Protein 6RYZ (pdb70)

CATH classification: 3.40.50.10790 (+1 more: 2.40.30.90)

GO terms:
  GO:0016765 transferase activity, transferring alkyl or aryl (other than methyl) groups (F, IDA)

InterPro domains:
  IPR002747 S-adenosyl-l-methionine hydroxide adenosyltransferase [PIRSF006779] (2-269)
  IPR002747 S-adenosyl-l-methionine hydroxide adenosyltransferase [PTHR35092] (5-270)
  IPR023227 S-adenosyl-l-methionine hydroxide adenosyltransferase, C-terminal domain superfamily [G3DSA:2.40.30.90] (164-283)
  IPR023227 S-adenosyl-l-methionine hydroxide adenosyltransferase, C-terminal domain superfamily [SSF101852] (173-269)
  IPR023228 S-adenosyl-l-methionine hydroxide adenosyltransferase, N-terminal domain superfamily [G3DSA:3.40.50.10790] (1-163)
  IPR023228 S-adenosyl-l-methionine hydroxide adenosyltransferase, N-terminal domain superfamily [SSF102522] (4-164)
  IPR046469 S-adenosyl-l-methionine hydroxide adenosyltransferase, N-terminal domain [PF01887] (6-152)
  IPR046470 S-adenosyl-l-methionine hydroxide adenosyltransferase, C-terminal domain [PF20257] (177-267)

Organism: Salinispora tropica (strain ATCC BAA-916 / DSM 44818 / JCM 13857 / NBRC 105044 / CNB-440) (NCBI:txid369723)

Sequence (797 aa):
QHNNLIAFLSDVGSADEAHALCKGVMYGVAPAATIVDITHDVAPFDVREGALFLADVPHSFPAHTVICAYVYPETGTATHTIAVRNEKGQLLVGPNNGLLSFALDASPAVECHEVLSPDVMNQPVTPTWYGKDIVAACAAHLAAGTDLAAVGPRIDPKQIVRLPYASASEVEGGIRGEVVRIDRAFGNVWTNIPTHLIGSMLQDGERLEVKIEATVLELPFCKTFGEVDEGQPLLYLNSRGRLALGLNQSNFIEKWPVVPGDSITVSPMQHNLIAFLSDVGSADEAHALCKGVMYGVAPAATIVDITHDVAPFDVREGALFLADVPHSFPAHTVICAYVYPETGTATHTIAVRNEKGQLLVGPNNGLLSFALDASPAVECHEVLSPDVMNQPVTPTWYGKDIVAACAAHLAAGTDLAAVGPRIDPKQIVRLPYASASEVEGGIRGEVVRIDRAFGNVWTNIPTHLIGSMRLEVKIEADTVLELPFCKTFGEVDEGQPLLYLNSRGRLALGLNQSNFIEKWPVVPGDSITVSPQHNLIAFLSDVGSADEAHALCKGVMYGVAPAATIVDITHDVAPFDVREGALFLADVPHSFPAHTVICAYVYPETGTATHTIAVRRNEKGQLLVGPNNGLLSFALDASPAVECCHEVLSPDVMNQPVTPTWYGKDIVAACAAHLAAGTDLAAVGPRIDPKQIVRLPYASASEVEGGIRGEVVRIDRAFGNVWTNIPTHLIGSMRLEVKIEALSDTVLELPFCKTFGEVDEGQPLLYLNSRGRLALGLNQSNFIEKWPVVPGDSITVSPR

Secondary structure (DSSP, 8-state):
---EEEEEESS-SSSSHHHHHHHHHHHH-TT-EEEEEES-SPTT-HHHHHHHHTTHHHHS-TTEEEEEE--TTTTSS--EEEEEETTS-EEEEESSSTTHHHHHHS-EEEEEE---GGGS-SSPPTT-HIIIIIIHHHHHHHTT--GGGGS-EE-GGGS-----PPPEEETTEEEEEEEEEETTTTEEEEEEEHHHHHTT--TT-EEEEEEE--EEEEEEESSGGGS-TT-EEEEE-TTSEEEEEETTB-HHHHS---TT-EEEEE-/----EEEEEESS-SSSSHHHHHHHHHHHH-TT-EEEEEES-SPTT-HHHHHHHHTTHHHHS-TTEEEEEE--TTTTSS--EEEEEETTS-EEEEESSSTTHHHHHHS-EEEEEE---GGGS-SSPPTT-HIIIIIIHHHHHHHTT--GGGGS-EE-GGGS-----PPPEE-SSSEEEEEEEEETTTTEEEEEEEHHHHTT--EEEEEE--EEEEE-B-SSGGGS-TT-EEEEE-TTSEEEEEETTB-HHHHS---TT-EEEEE-/---EEEEEESS-SSSSHHHHHHHHHHHH-TT-EEEEEES-SPTT-HHHHHHHHTTHHHHS-TTEEEEEE--TTTTSS--EEEEEETTS-EEEEESSSTTHHHHHHS-EEEEEE---GGGS-SSPPTT-HIIIIIIHHHHHHHTT--GGGGS-B--GGGS-----PPPEEETTEEEEEEEEEETTTTEEEEEEEGGGSS---EEEEEESSSEEEEEE-B-SSGGGS-TT-EEEEE-TTSEEEEEETTB-HHHHS---TT-EEEEEE-

Foldseek 3Di:
DAQEEEEEAQPAPPDCPVVVLVVLLCVLAVSHHYHYLGNNDHQLCLLSLLVSLLCVVVVDALSYEYQYERPPPFLHPFFWKWFQWQRNYIYIYTLAANNQNVCVNTNGDWMFTQDAQVQFQPPDDRRCCSRGPRSSNSSNVSNPDDNPNRHDTDDSVSRDHDDDDAWDDDDFWIKWWFAAAPPVAQKTFISYFQVRVVVAADPQQWKWKDWVCDIDTAHEDQDLVPDDAQQKHWYQDPVGTIMIHGRRHHPCVVVPGHTPIMIIIGD/DAQQEEEEEAQPAPPDCPSVVLVVLLCVLAVRHHYHYLGNNDHQLCLLSLLVSLLCVVVVDALSYEYQYERPPPFLHPFFWKWFQWQRNYIYIYTLPANNQNNCVNTNTDWMFTQDAQVQFQPPDDRVCCSRGPRSSNSSNVNRPDDSPNRHDTDDSVSRDHDDDDAWDQDDFFIKWWFAAAPPVAQKTFINAAQVRCVVHCKWKAWALGDIDSAEEDCDLVVDDAQQKHWYQDPVRTIMIHGRRHHVCVVVPGGTPIMMTIGD/DAQEEEEEAQPAPPDCPVVVLVVLLCVLAVSHHYHYLGNNQHALCLLSLLVSLLCVVVVDALSYEYQYENPPVFLHPFFWKWFQWQRNYIYIYGLAANNQNVCVNTNTPWMFTQDAQVQFQPPDDRVCCSRGPRSSNSSNVSNPDDSPNRHDTDDSVSRDHDDDDAWADDDFWIKWWFAAAPPVAQKTWTNAAQVRCPVHCKWKWWADVHIDIDSAAEDQDLVPDDAQQKHWYQDPVRTIMIHGRRHHVCVVPPGGTPIMMIIGHD

Nearest PDB structures (foldseek):
  6ryz-assembly1_A  TM=1.004E+00  e=9.642E-63  Salinispora tropica CNB-440
  6rz2-assembly1_A  TM=9.887E-01  e=4.979E-58  Salinispora tropica CNB-440
  6rz2-assembly1_C  TM=9.839E-01  e=8.108E-58  Salinispora tropica CNB-440
  2q6i-assembly1_A  TM=9.874E-01  e=2.619E-56  Salinispora tropica CNB-440
  2q6o-assembly1_A  TM=9.972E-01  e=1.202E-55  Salinispora tropica CNB-440

B-factor: mean 20.82, std 11.3, range [7.87, 87.69]

Structure (mmCIF, N/CA/C/O backbone):
data_6RYZ
#
_entry.id   6RYZ
#
_cell.length_a   50.928
_cell.length_b   110.996
_cell.length_c   163.997
_cell.angle_alpha   90.00
_cell.angle_beta   90.00
_cell.angle_gamma   90.00
#
_symmetry.space_group_name_H-M   'P 21 21 21'
#
loop_
_entity.id
_entity.type
_entity.pdbx_description
1 polymer 'Adenosyl-chloride synthase'
2 non-polymer S-ADENOSYLMETHIONINE
3 non-polymer 'CHLORIDE ION'
4 non-polymer 1,2-ETHANEDIOL
5 water water
#
loop_
_atom_site.group_PDB
_atom_site.id
_atom_site.type_symbol
_atom_site.label_atom_id
_atom_site.label_alt_id
_atom_site.label_comp_id
_atom_site.label_asym_id
_atom_site.label_entity_id
_atom_site.label_seq_id
_atom_site.pdbx_PDB_ins_code
_atom_site.Cartn_x
_atom_site.Cartn_y
_atom_site.Cartn_z
_atom_site.occupancy
_atom_site.B_iso_or_equiv
_atom_site.auth_seq_id
_atom_site.auth_comp_id
_atom_site.auth_asym_id
_atom_site.auth_atom_id
_atom_site.pdbx_PDB_model_num
ATOM 1 N N . GLN A 1 2 ? -21.439 -19.759 -29.494 1.00 33.52 2 GLN A N 1
ATOM 2 C CA . GLN A 1 2 ? -20.875 -18.393 -29.511 1.00 31.45 2 GLN A CA 1
ATOM 3 C C . GLN A 1 2 ? -19.371 -18.422 -29.173 1.00 25.77 2 GLN A C 1
ATOM 4 O O . GLN A 1 2 ? -18.773 -19.420 -28.625 1.00 21.99 2 GLN A O 1
ATOM 10 N N . HIS A 1 3 ? -18.729 -17.394 -29.680 1.00 21.14 3 HIS A N 1
ATOM 11 C CA . HIS A 1 3 ? -17.248 -17.302 -29.754 1.00 19.36 3 HIS A CA 1
ATOM 12 C C . HIS A 1 3 ? -16.823 -15.861 -29.483 1.00 17.33 3 HIS A C 1
ATOM 13 O O . HIS A 1 3 ? -16.321 -15.213 -30.400 1.00 21.04 3 HIS A O 1
ATOM 20 N N . ASN A 1 4 ? -16.916 -15.444 -28.241 1.00 15.46 4 ASN A N 1
ATOM 21 C CA A ASN A 1 4 ? -16.692 -14.037 -27.849 0.50 16.49 4 ASN A CA 1
ATOM 22 C CA B ASN A 1 4 ? -16.670 -14.004 -27.953 0.50 17.84 4 ASN A CA 1
ATOM 23 C C . ASN A 1 4 ? -15.221 -13.765 -27.528 1.00 16.07 4 ASN A C 1
ATOM 24 O O . ASN A 1 4 ? -14.942 -12.641 -27.195 1.00 18.38 4 ASN A O 1
ATOM 33 N N . LEU A 1 5 ? -14.348 -14.755 -27.586 1.00 13.82 5 LEU A N 1
ATOM 34 C CA . LEU A 1 5 ? -12.917 -14.584 -27.225 1.00 13.47 5 LEU A CA 1
ATOM 35 C C . LEU A 1 5 ? -12.104 -14.810 -28.496 1.00 13.37 5 LEU A C 1
ATOM 36 O O . LEU A 1 5 ? -12.229 -15.885 -29.135 1.00 13.59 5 LEU A O 1
ATOM 41 N N . ILE A 1 6 ? -11.308 -13.821 -28.902 1.00 11.78 6 ILE A N 1
ATOM 42 C CA . ILE A 1 6 ? -10.397 -13.943 -30.062 1.00 12.06 6 ILE A CA 1
ATOM 43 C C . ILE A 1 6 ? -8.959 -14.000 -29.530 1.00 12.52 6 ILE A C 1
ATOM 44 O O . ILE A 1 6 ? -8.550 -13.085 -28.788 1.00 13.03 6 ILE A O 1
ATOM 49 N N . ALA A 1 7 ? -8.271 -15.073 -29.853 1.00 11.19 7 ALA A N 1
ATOM 50 C CA . ALA A 1 7 ? -6.867 -15.293 -29.483 1.00 10.71 7 ALA A CA 1
ATOM 51 C C . ALA A 1 7 ? -6.042 -15.045 -30.737 1.00 10.81 7 ALA A C 1
ATOM 52 O O . ALA A 1 7 ? -6.298 -15.732 -31.735 1.00 10.54 7 ALA A O 1
ATOM 54 N N . PHE A 1 8 ? -5.084 -14.141 -30.707 1.00 10.05 8 PHE A N 1
ATOM 55 C CA . PHE A 1 8 ? -4.502 -13.549 -31.921 1.00 10.93 8 PHE A CA 1
ATOM 56 C C . PHE A 1 8 ? -2.987 -13.747 -31.985 1.00 10.81 8 PHE A C 1
ATOM 57 O O . PHE A 1 8 ? -2.247 -13.305 -31.065 1.00 9.88 8 PHE A O 1
ATOM 65 N N . LEU A 1 9 ? -2.496 -14.330 -33.069 1.00 10.93 9 LEU A N 1
ATOM 66 C CA . LEU A 1 9 ? -1.045 -14.555 -33.312 1.00 10.44 9 LEU A CA 1
ATOM 67 C C . LEU A 1 9 ? -0.614 -14.027 -34.669 1.00 10.47 9 LEU A C 1
ATOM 68 O O . LEU A 1 9 ? -1.353 -14.200 -35.648 1.00 10.71 9 LEU A O 1
ATOM 73 N N . SER A 1 10 ? 0.581 -13.476 -34.752 1.00 10.42 10 SER A N 1
ATOM 74 C CA . SER A 1 10 ? 1.194 -13.122 -36.050 1.00 10.26 10 SER A CA 1
ATOM 75 C C . SER A 1 10 ? 2.710 -13.009 -35.934 1.00 10.39 10 SER A C 1
ATOM 76 O O . SER A 1 10 ? 3.260 -13.222 -34.845 1.00 10.45 10 SER A O 1
ATOM 79 N N . ASP A 1 11 ? 3.332 -12.626 -37.045 1.00 11.07 11 ASP A N 1
ATOM 80 C CA . ASP A 1 11 ? 4.782 -12.357 -37.152 1.00 11.05 11 ASP A CA 1
ATOM 81 C C . ASP A 1 11 ? 5.026 -10.861 -37.367 1.00 12.00 11 ASP A C 1
ATOM 82 O O . ASP A 1 11 ? 6.144 -10.535 -37.808 1.00 12.82 11 ASP A O 1
ATOM 87 N N . VAL A 1 12 ? 4.070 -9.965 -37.056 1.00 12.69 12 VAL A N 1
ATOM 88 C CA . VAL A 1 12 ? 4.303 -8.536 -37.422 1.00 11.96 12 VAL A CA 1
ATOM 89 C C . VAL A 1 12 ? 4.987 -7.770 -36.299 1.00 13.58 12 VAL A C 1
ATOM 90 O O . VAL A 1 12 ? 5.301 -6.596 -36.476 1.00 12.45 12 VAL A O 1
ATOM 94 N N . GLY A 1 13 ? 5.243 -8.438 -35.195 1.00 11.70 13 GLY A N 1
ATOM 95 C CA . GLY A 1 13 ? 5.876 -7.862 -34.014 1.00 12.47 13 GLY A CA 1
ATOM 96 C C . GLY A 1 13 ? 4.894 -7.064 -33.182 1.00 12.83 13 GLY A C 1
ATOM 97 O O . GLY A 1 13 ? 3.786 -6.747 -33.637 1.00 12.95 13 GLY A O 1
ATOM 98 N N . SER A 1 14 ? 5.279 -6.814 -31.942 1.00 13.82 14 SER A N 1
ATOM 99 C CA . SER A 1 14 ? 4.488 -6.019 -30.979 1.00 14.75 14 SER A CA 1
ATOM 100 C C . SER A 1 14 ? 5.112 -4.639 -30.785 1.00 13.50 14 SER A C 1
ATOM 101 O O . SER A 1 14 ? 4.615 -3.891 -29.953 1.00 13.93 14 SER A O 1
ATOM 104 N N . ALA A 1 15 ? 6.157 -4.306 -31.531 1.00 13.67 15 ALA A N 1
ATOM 105 C CA . ALA A 1 15 ? 6.941 -3.073 -31.290 1.00 13.99 15 ALA A CA 1
ATOM 106 C C . ALA A 1 15 ? 6.327 -1.865 -31.975 1.00 14.47 15 ALA A C 1
ATOM 107 O O . ALA A 1 15 ? 6.548 -0.786 -31.483 1.00 19.14 15 ALA A O 1
ATOM 109 N N . ASP A 1 16 ? 5.588 -2.030 -33.059 1.00 12.59 16 ASP A N 1
ATOM 110 C CA . ASP A 1 16 ? 4.899 -0.896 -33.707 1.00 12.82 16 ASP A CA 1
ATOM 111 C C . ASP A 1 16 ? 3.373 -1.071 -33.647 1.00 12.34 16 ASP A C 1
ATOM 112 O O . ASP A 1 16 ? 2.892 -1.941 -32.921 1.00 12.65 16 ASP A O 1
ATOM 117 N N . GLU A 1 17 ? 2.646 -0.274 -34.394 1.00 12.04 17 GLU A N 1
ATOM 118 C CA . GLU A 1 17 ? 1.173 -0.202 -34.307 1.00 11.80 17 GLU A CA 1
ATOM 119 C C . GLU A 1 17 ? 0.482 -1.308 -35.088 1.00 11.62 17 GLU A C 1
ATOM 120 O O . GLU A 1 17 ? -0.755 -1.443 -34.924 1.00 11.85 17 GLU A O 1
ATOM 126 N N . ALA A 1 18 ? 1.198 -2.038 -35.949 1.00 11.22 18 ALA A N 1
ATOM 127 C CA . ALA A 1 18 ? 0.520 -2.887 -36.954 1.00 11.26 18 ALA A CA 1
ATOM 128 C C . ALA A 1 18 ? -0.424 -3.884 -36.280 1.00 10.54 18 ALA A C 1
ATOM 129 O O . ALA A 1 18 ? -1.578 -4.007 -36.689 1.00 10.77 18 ALA A O 1
ATOM 131 N N . HIS A 1 19 ? 0.058 -4.624 -35.300 1.00 10.61 19 HIS A N 1
ATOM 132 C CA . HIS A 1 19 ? -0.772 -5.654 -34.631 1.00 12.12 19 HIS A CA 1
ATOM 133 C C . HIS A 1 19 ? -2.008 -5.016 -34.014 1.00 11.90 19 HIS A C 1
ATOM 134 O O . HIS A 1 19 ? -3.076 -5.642 -33.990 1.00 13.27 19 HIS A O 1
ATOM 141 N N . ALA A 1 20 ? -1.892 -3.796 -33.506 1.00 11.48 20 ALA A N 1
ATOM 142 C CA . ALA A 1 20 ? -3.015 -3.059 -32.912 1.00 11.43 20 ALA A CA 1
ATOM 143 C C . ALA A 1 20 ? -4.006 -2.585 -33.959 1.00 10.75 20 ALA A C 1
ATOM 144 O O . ALA A 1 20 ? -5.219 -2.549 -33.629 1.00 12.57 20 ALA A O 1
ATOM 146 N N . LEU A 1 21 ? -3.575 -2.183 -35.157 1.00 10.87 21 LEU A N 1
ATOM 147 C CA . LEU A 1 21 ? -4.547 -1.783 -36.200 1.00 10.89 21 LEU A CA 1
ATOM 148 C C . LEU A 1 21 ? -5.478 -2.965 -36.471 1.00 11.38 21 LEU A C 1
ATOM 149 O O . LEU A 1 21 ? -6.694 -2.760 -36.651 1.00 12.13 21 LEU A O 1
ATOM 154 N N . CYS A 1 22 ? -4.938 -4.186 -36.483 1.00 11.01 22 CYS A N 1
ATOM 155 C CA . CYS A 1 22 ? -5.786 -5.395 -36.679 1.00 11.84 22 CYS A CA 1
ATOM 156 C C . CYS A 1 22 ? -6.822 -5.485 -35.572 1.00 11.62 22 CYS A C 1
ATOM 157 O O . CYS A 1 22 ? -7.976 -5.851 -35.831 1.00 11.67 22 CYS A O 1
ATOM 160 N N . LYS A 1 23 ? -6.432 -5.231 -34.337 1.00 11.61 23 LYS A N 1
ATOM 161 C CA . LYS A 1 23 ? -7.383 -5.252 -33.205 1.00 11.72 23 LYS A CA 1
ATOM 162 C C . LYS A 1 23 ? -8.450 -4.174 -33.373 1.00 11.98 23 LYS A C 1
ATOM 163 O O . LYS A 1 23 ? -9.606 -4.427 -33.029 1.00 11.98 23 LYS A O 1
ATOM 169 N N . GLY A 1 24 ? -8.074 -2.984 -33.831 1.00 12.11 24 GLY A N 1
ATOM 170 C CA . GLY A 1 24 ? -9.051 -1.924 -34.121 1.00 13.36 24 GLY A CA 1
ATOM 171 C C . GLY A 1 24 ? -10.090 -2.407 -35.118 1.00 11.67 24 GLY A C 1
ATOM 172 O O . GLY A 1 24 ? -11.302 -2.224 -34.881 1.00 13.13 24 GLY A O 1
ATOM 173 N N . VAL A 1 25 ? -9.647 -3.050 -36.195 1.00 12.07 25 VAL A N 1
ATOM 174 C CA . VAL A 1 25 ? -10.593 -3.580 -37.201 1.00 12.91 25 VAL A CA 1
ATOM 175 C C . VAL A 1 25 ? -11.500 -4.595 -36.497 1.00 12.88 25 VAL A C 1
ATOM 176 O O . VAL A 1 25 ? -12.713 -4.580 -36.706 1.00 14.07 25 VAL A O 1
ATOM 180 N N . MET A 1 26 ? -10.929 -5.471 -35.678 1.00 11.45 26 MET A N 1
ATOM 181 C CA . MET A 1 26 ? -11.712 -6.560 -35.036 1.00 12.43 26 MET A CA 1
ATOM 182 C C . MET A 1 26 ? -12.705 -5.959 -34.034 1.00 12.20 26 MET A C 1
ATOM 183 O O . MET A 1 26 ? -13.852 -6.408 -34.024 1.00 12.97 26 MET A O 1
ATOM 188 N N . TYR A 1 27 ? -12.308 -4.983 -33.217 1.00 11.80 27 TYR A N 1
ATOM 189 C CA . TYR A 1 27 ? -13.247 -4.340 -32.264 1.00 12.51 27 TYR A CA 1
ATOM 190 C C . TYR A 1 27 ? -14.369 -3.620 -33.020 1.00 13.02 27 TYR A C 1
ATOM 191 O O . TYR A 1 27 ? -15.505 -3.534 -32.511 1.00 14.66 27 TYR A O 1
ATOM 200 N N . GLY A 1 28 ? -14.083 -3.060 -34.193 1.00 13.48 28 GLY A N 1
ATOM 201 C CA . GLY A 1 28 ? -15.116 -2.383 -35.008 1.00 14.41 28 GLY A CA 1
ATOM 202 C C . GLY A 1 28 ? -16.188 -3.368 -35.420 1.00 17.11 28 GLY A C 1
ATOM 203 O O . GLY A 1 28 ? -17.395 -3.027 -35.378 1.00 16.86 28 GLY A O 1
ATOM 204 N N . VAL A 1 29 ? -15.774 -4.576 -35.831 1.00 13.96 29 VAL A N 1
ATOM 205 C CA . VAL A 1 29 ? -16.695 -5.608 -36.355 1.00 14.16 29 VAL A CA 1
ATOM 206 C C . VAL A 1 29 ? -17.397 -6.306 -35.197 1.00 14.80 29 VAL A C 1
ATOM 207 O O . VAL A 1 29 ? -18.584 -6.661 -35.351 1.00 15.64 29 VAL A O 1
ATOM 211 N N . ALA A 1 30 ? -16.661 -6.623 -34.116 1.00 15.87 30 ALA A N 1
ATOM 212 C CA . ALA A 1 30 ? -17.149 -7.403 -32.962 1.00 15.03 30 ALA A CA 1
ATOM 213 C C . ALA A 1 30 ? -16.910 -6.634 -31.677 1.00 15.76 30 ALA A C 1
ATOM 214 O O . ALA A 1 30 ? -16.013 -6.914 -30.898 1.00 16.08 30 ALA A O 1
ATOM 216 N N . PRO A 1 31 ? -17.666 -5.546 -31.458 1.00 15.49 31 PRO A N 1
ATOM 217 C CA . PRO A 1 31 ? -17.366 -4.634 -30.365 1.00 17.19 31 PRO A CA 1
ATOM 218 C C . PRO A 1 31 ? -17.473 -5.259 -28.978 1.00 18.99 31 PRO A C 1
ATOM 219 O O . PRO A 1 31 ? -16.812 -4.700 -28.095 1.00 21.87 31 PRO A O 1
ATOM 223 N N . ALA A 1 32 ? -18.205 -6.373 -28.836 1.00 17.45 32 ALA A N 1
ATOM 224 C CA . ALA A 1 32 ? -18.368 -7.076 -27.545 1.00 19.88 32 ALA A CA 1
ATOM 225 C C . ALA A 1 32 ? -17.301 -8.153 -27.334 1.00 20.61 32 ALA A C 1
ATOM 226 O O . ALA A 1 32 ? -17.253 -8.673 -26.222 1.00 21.75 32 ALA A O 1
ATOM 228 N N . ALA A 1 33 ? -16.438 -8.407 -28.321 1.00 17.48 33 ALA A N 1
ATOM 229 C CA . ALA A 1 33 ? -15.446 -9.493 -28.199 1.00 17.26 33 ALA A CA 1
ATOM 230 C C . ALA A 1 33 ? -14.338 -9.090 -27.236 1.00 16.11 33 ALA A C 1
ATOM 231 O O . ALA A 1 33 ? -14.025 -7.901 -27.077 1.00 17.19 33 ALA A O 1
ATOM 233 N N . THR A 1 34 ? -13.772 -10.090 -26.570 1.00 14.90 34 THR A N 1
ATOM 234 C CA . THR A 1 34 ? -12.493 -9.977 -25.836 1.00 14.56 34 THR A CA 1
ATOM 235 C C . THR A 1 34 ? -11.405 -10.382 -26.818 1.00 14.66 34 THR A C 1
ATOM 236 O O . THR A 1 34 ? -11.545 -11.473 -27.425 1.00 14.38 34 THR A O 1
ATOM 240 N N . ILE A 1 35 ? -10.355 -9.585 -26.917 1.00 13.10 35 ILE A N 1
ATOM 241 C CA . ILE A 1 35 ? -9.214 -9.913 -27.792 1.00 12.82 35 ILE A CA 1
ATOM 242 C C . ILE A 1 35 ? -8.019 -10.099 -26.895 1.00 13.32 35 ILE A C 1
ATOM 243 O O . ILE A 1 35 ? -7.694 -9.178 -26.116 1.00 13.43 35 ILE A O 1
ATOM 248 N N . VAL A 1 36 ? -7.348 -11.222 -27.043 1.00 12.69 36 VAL A N 1
ATOM 249 C CA . VAL A 1 36 ? -6.120 -11.495 -26.286 1.00 11.97 36 VAL A CA 1
ATOM 250 C C . VAL A 1 36 ? -5.041 -11.950 -27.253 1.00 12.72 36 VAL A C 1
ATOM 251 O O . VAL A 1 36 ? -5.299 -12.790 -28.128 1.00 13.22 36 VAL A O 1
ATOM 255 N N . ASP A 1 37 ? -3.864 -11.372 -27.137 1.00 12.39 37 ASP A N 1
ATOM 256 C CA . ASP A 1 37 ? -2.732 -11.830 -27.971 1.00 12.65 37 ASP A CA 1
ATOM 257 C C . ASP A 1 37 ? -2.252 -13.191 -27.497 1.00 13.66 37 ASP A C 1
ATOM 258 O O . ASP A 1 37 ? -2.218 -13.482 -26.288 1.00 14.99 37 ASP A O 1
ATOM 263 N N . ILE A 1 38 ? -1.852 -14.000 -28.445 1.00 11.15 38 ILE A N 1
ATOM 264 C CA . ILE A 1 38 ? -0.993 -15.180 -28.196 1.00 11.42 38 ILE A CA 1
ATOM 265 C C . ILE A 1 38 ? 0.437 -14.682 -28.233 1.00 12.70 38 ILE A C 1
ATOM 266 O O . ILE A 1 38 ? 1.046 -14.570 -27.174 1.00 15.82 38 ILE A O 1
ATOM 271 N N . THR A 1 39 ? 0.904 -14.245 -29.388 1.00 10.95 39 THR A N 1
ATOM 272 C CA . THR A 1 39 ? 2.130 -13.425 -29.507 1.00 10.98 39 THR A CA 1
ATOM 273 C C . THR A 1 39 ? 2.144 -12.869 -30.916 1.00 11.73 39 THR A C 1
ATOM 274 O O . THR A 1 39 ? 1.608 -13.522 -31.828 1.00 11.83 39 THR A O 1
ATOM 278 N N . HIS A 1 40 ? 2.808 -11.743 -31.084 1.00 11.32 40 HIS A N 1
ATOM 279 C CA . HIS A 1 40 ? 3.097 -11.165 -32.421 1.00 11.66 40 HIS A CA 1
ATOM 280 C C . HIS A 1 40 ? 4.573 -11.278 -32.739 1.00 13.19 40 HIS A C 1
ATOM 281 O O . HIS A 1 40 ? 4.980 -10.708 -33.741 1.00 13.00 40 HIS A O 1
ATOM 288 N N . ASP A 1 41 ? 5.331 -12.039 -31.955 1.00 12.38 41 ASP A N 1
ATOM 289 C CA . ASP A 1 41 ? 6.799 -12.090 -32.112 1.00 14.14 41 ASP A CA 1
ATOM 290 C C . ASP A 1 41 ? 7.235 -13.402 -32.730 1.00 13.51 41 ASP A C 1
ATOM 291 O O . ASP A 1 41 ? 8.394 -13.817 -32.557 1.00 13.22 41 ASP A O 1
ATOM 296 N N . VAL A 1 42 ? 6.365 -14.053 -33.489 1.00 12.70 42 VAL A N 1
ATOM 297 C CA . VAL A 1 42 ? 6.842 -15.133 -34.382 1.00 11.90 42 VAL A CA 1
ATOM 298 C C . VAL A 1 42 ? 7.897 -14.541 -35.315 1.00 11.58 42 VAL A C 1
ATOM 299 O O . VAL A 1 42 ? 7.747 -13.410 -35.811 1.00 11.21 42 VAL A O 1
ATOM 303 N N . ALA A 1 43 ? 8.962 -15.292 -35.560 1.00 11.66 43 ALA A N 1
ATOM 304 C CA . ALA A 1 43 ? 10.049 -14.842 -36.440 1.00 12.79 43 ALA A CA 1
ATOM 305 C C . ALA A 1 43 ? 9.453 -14.570 -37.823 1.00 11.95 43 ALA A C 1
ATOM 306 O O . ALA A 1 43 ? 8.531 -15.253 -38.290 1.00 13.50 43 ALA A O 1
ATOM 308 N N . PRO A 1 44 ? 9.915 -13.533 -38.516 1.00 12.76 44 PRO A N 1
ATOM 309 C CA . PRO A 1 44 ? 9.312 -13.142 -39.792 1.00 13.44 44 PRO A CA 1
ATOM 310 C C . PRO A 1 44 ? 9.269 -14.312 -40.786 1.00 12.40 44 PRO A C 1
ATOM 311 O O . PRO A 1 44 ? 10.277 -15.009 -40.996 1.00 13.62 44 PRO A O 1
ATOM 315 N N . PHE A 1 45 ? 8.086 -14.524 -41.348 1.00 12.56 45 PHE A N 1
ATOM 316 C CA . PHE A 1 45 ? 7.813 -15.492 -42.434 1.00 12.86 45 PHE A CA 1
ATOM 317 C C . PHE A 1 45 ? 7.865 -16.939 -41.896 1.00 13.70 45 PHE A C 1
ATOM 318 O O . PHE A 1 45 ? 7.731 -17.863 -42.695 1.00 14.30 45 PHE A O 1
ATOM 326 N N . ASP A 1 46 ? 8.095 -17.139 -40.601 1.00 12.32 46 ASP A N 1
ATOM 327 C CA . ASP A 1 46 ? 8.416 -18.472 -40.034 1.00 13.53 46 ASP A CA 1
ATOM 328 C C . ASP A 1 46 ? 7.117 -19.196 -39.686 1.00 13.10 46 ASP A C 1
ATOM 329 O O . ASP A 1 46 ? 6.677 -19.217 -38.545 1.00 11.68 46 ASP A O 1
ATOM 334 N N . VAL A 1 47 ? 6.494 -19.770 -40.698 1.00 12.05 47 VAL A N 1
ATOM 335 C CA . VAL A 1 47 ? 5.207 -20.483 -40.563 1.00 11.76 47 VAL A CA 1
ATOM 336 C C . VAL A 1 47 ? 5.357 -21.634 -39.572 1.00 11.16 47 VAL A C 1
ATOM 337 O O . VAL A 1 47 ? 4.438 -21.870 -38.799 1.00 11.94 47 VAL A O 1
ATOM 341 N N . ARG A 1 48 ? 6.467 -22.359 -39.641 1.00 11.59 48 ARG A N 1
ATOM 342 C CA . ARG A 1 48 ? 6.643 -23.505 -38.721 1.00 12.07 48 ARG A CA 1
ATOM 343 C C . ARG A 1 48 ? 6.704 -23.020 -37.265 1.00 11.19 48 ARG A C 1
ATOM 344 O O . ARG A 1 48 ? 6.167 -23.653 -36.451 1.00 11.23 48 ARG A O 1
ATOM 352 N N . GLU A 1 49 ? 7.429 -21.948 -36.993 1.00 11.39 49 GLU A N 1
ATOM 353 C CA . GLU A 1 49 ? 7.470 -21.435 -35.605 1.00 11.43 49 GLU A CA 1
ATOM 354 C C . GLU A 1 49 ? 6.057 -21.050 -35.183 1.00 10.47 49 GLU A C 1
ATOM 355 O O . GLU A 1 49 ? 5.614 -21.414 -34.078 1.00 12.04 49 GLU A O 1
ATOM 361 N N . GLY A 1 50 ? 5.343 -20.308 -36.017 1.00 10.84 50 GLY A N 1
ATOM 362 C CA . GLY A 1 50 ? 3.954 -19.969 -35.715 1.00 11.01 50 GLY A CA 1
ATOM 363 C C . GLY A 1 50 ? 3.109 -21.209 -35.436 1.00 10.43 50 GLY A C 1
ATOM 364 O O . GLY A 1 50 ? 2.328 -21.229 -34.500 1.00 10.77 50 GLY A O 1
ATOM 365 N N . ALA A 1 51 ? 3.277 -22.258 -36.263 1.00 11.18 51 ALA A N 1
ATOM 366 C CA . ALA A 1 51 ? 2.502 -23.497 -36.085 1.00 11.06 51 ALA A CA 1
ATOM 367 C C . ALA A 1 51 ? 2.838 -24.114 -34.714 1.00 10.31 51 ALA A C 1
ATOM 368 O O . ALA A 1 51 ? 1.951 -24.597 -34.053 1.00 11.03 51 ALA A O 1
ATOM 370 N N . LEU A 1 52 ? 4.132 -24.130 -34.351 1.00 11.72 52 LEU A N 1
ATOM 371 C CA . LEU A 1 52 ? 4.548 -24.701 -33.042 1.00 11.86 52 LEU A CA 1
ATOM 372 C C . LEU A 1 52 ? 3.956 -23.878 -31.912 1.00 11.45 52 LEU A C 1
ATOM 373 O O . LEU A 1 52 ? 3.512 -24.465 -30.891 1.00 10.67 52 LEU A O 1
ATOM 378 N N . PHE A 1 53 ? 3.969 -22.544 -32.021 1.00 11.02 53 PHE A N 1
ATOM 379 C CA . PHE A 1 53 ? 3.373 -21.691 -30.959 1.00 11.69 53 PHE A CA 1
ATOM 380 C C . PHE A 1 53 ? 1.872 -21.959 -30.826 1.00 12.35 53 PHE A C 1
ATOM 381 O O . PHE A 1 53 ? 1.313 -21.815 -29.722 1.00 11.86 53 PHE A O 1
ATOM 389 N N . LEU A 1 54 ? 1.180 -22.283 -31.920 1.00 10.79 54 LEU A N 1
ATOM 390 C CA . LEU A 1 54 ? -0.274 -22.546 -31.863 1.00 10.93 54 LEU A CA 1
ATOM 391 C C . LEU A 1 54 ? -0.636 -23.942 -31.367 1.00 11.36 54 LEU A C 1
ATOM 392 O O . LEU A 1 54 ? -1.795 -24.138 -31.040 1.00 11.47 54 LEU A O 1
ATOM 397 N N . ALA A 1 55 ? 0.329 -24.870 -31.304 1.00 11.91 55 ALA A N 1
ATOM 398 C CA . ALA A 1 55 ? -0.002 -26.299 -31.107 1.00 12.58 55 ALA A CA 1
ATOM 399 C C . ALA A 1 55 ? -0.844 -26.494 -29.847 1.00 13.11 55 ALA A C 1
ATOM 400 O O . ALA A 1 55 ? -1.835 -27.247 -29.905 1.00 13.58 55 ALA A O 1
ATOM 402 N N . ASP A 1 56 ? -0.487 -25.822 -28.750 1.00 12.16 56 ASP A N 1
ATOM 403 C CA . ASP A 1 56 ? -1.132 -26.068 -27.431 1.00 13.47 56 ASP A CA 1
ATOM 404 C C . ASP A 1 56 ? -2.230 -25.042 -27.158 1.00 13.12 56 ASP A C 1
ATOM 405 O O . ASP A 1 56 ? -2.841 -25.068 -26.072 1.00 13.04 56 ASP A O 1
ATOM 410 N N . VAL A 1 57 ? -2.503 -24.149 -28.114 1.00 12.03 57 VAL A N 1
ATOM 411 C CA . VAL A 1 57 ? -3.564 -23.135 -27.915 1.00 12.47 57 VAL A CA 1
ATOM 412 C C . VAL A 1 57 ? -4.938 -23.782 -27.808 1.00 12.27 57 VAL A C 1
ATOM 413 O O . VAL A 1 57 ? -5.686 -23.441 -26.896 1.00 13.43 57 VAL A O 1
ATOM 417 N N . PRO A 1 58 ? -5.374 -24.718 -28.685 1.00 12.61 58 PRO A N 1
ATOM 418 C CA . PRO A 1 58 ? -6.704 -25.295 -28.543 1.00 12.33 58 PRO A CA 1
ATOM 419 C C . PRO A 1 58 ? -6.974 -25.868 -27.150 1.00 12.99 58 PRO A C 1
ATOM 420 O O . PRO A 1 58 ? -8.034 -25.614 -26.611 1.00 14.80 58 PRO A O 1
ATOM 424 N N . HIS A 1 59 ? -6.016 -26.601 -26.584 1.00 15.57 59 HIS A N 1
ATOM 425 C CA . HIS A 1 59 ? -6.211 -27.285 -25.277 1.00 17.06 59 HIS A CA 1
ATOM 426 C C . HIS A 1 59 ? -6.324 -26.237 -24.161 1.00 16.35 59 HIS A C 1
ATOM 427 O O . HIS A 1 59 ? -7.113 -26.431 -23.248 1.00 16.45 59 HIS A O 1
ATOM 434 N N . SER A 1 60 ? -5.538 -25.164 -24.192 1.00 15.35 60 SER A N 1
ATOM 435 C CA . SER A 1 60 ? -5.528 -24.187 -23.077 1.00 15.20 60 SER A CA 1
ATOM 436 C C . SER A 1 60 ? -6.735 -23.246 -23.125 1.00 13.94 60 SER A C 1
ATOM 437 O O . SER A 1 60 ? -7.094 -22.711 -22.063 1.00 13.71 60 SER A O 1
ATOM 440 N N . PHE A 1 61 ? -7.212 -22.905 -24.307 1.00 13.21 61 PHE A N 1
ATOM 441 C CA . PHE A 1 61 ? -8.273 -21.900 -24.511 1.00 13.04 61 PHE A CA 1
ATOM 442 C C . PHE A 1 61 ? -9.621 -22.596 -24.474 1.00 14.23 61 PHE A C 1
ATOM 443 O O . PHE A 1 61 ? -9.773 -23.770 -24.842 1.00 14.53 61 PHE A O 1
ATOM 451 N N . PRO A 1 62 ? -10.648 -21.878 -24.005 1.00 12.98 62 PRO A N 1
ATOM 452 C CA . PRO A 1 62 ? -11.988 -22.468 -23.923 1.00 13.73 62 PRO A CA 1
ATOM 453 C C . PRO A 1 62 ? -12.641 -22.642 -25.296 1.00 13.31 62 PRO A C 1
ATOM 454 O O . PRO A 1 62 ? -12.173 -22.141 -26.322 1.00 12.99 62 PRO A O 1
ATOM 458 N N . ALA A 1 63 ? -13.732 -23.398 -25.306 1.00 13.72 63 ALA A N 1
ATOM 459 C CA . ALA A 1 63 ? -14.443 -23.734 -26.559 1.00 13.72 63 ALA A CA 1
ATOM 460 C C . ALA A 1 63 ? -14.926 -22.491 -27.299 1.00 15.17 63 ALA A C 1
ATOM 461 O O . ALA A 1 63 ? -15.019 -22.540 -28.525 1.00 15.12 63 ALA A O 1
ATOM 463 N N . HIS A 1 64 ? -15.206 -21.396 -26.583 1.00 13.69 64 HIS A N 1
ATOM 464 C CA . HIS A 1 64 ? -15.786 -20.166 -27.177 1.00 14.92 64 HIS A CA 1
ATOM 465 C C . HIS A 1 64 ? -14.681 -19.260 -27.758 1.00 13.78 64 HIS A C 1
ATOM 466 O O . HIS A 1 64 ? -14.866 -18.037 -27.746 1.00 15.17 64 HIS A O 1
ATOM 473 N N . THR A 1 65 ? -13.587 -19.830 -28.245 1.00 13.31 65 THR A N 1
ATOM 474 C CA . THR A 1 65 ? -12.429 -19.066 -28.757 1.00 12.68 65 THR A CA 1
ATOM 475 C C . THR A 1 65 ? -12.450 -19.102 -30.276 1.00 13.18 65 THR A C 1
ATOM 476 O O . THR A 1 65 ? -12.648 -20.191 -30.870 1.00 12.78 65 THR A O 1
ATOM 480 N N . VAL A 1 66 ? -12.143 -17.966 -30.893 1.00 13.16 66 VAL A N 1
ATOM 481 C CA . VAL A 1 66 ? -11.697 -17.891 -32.300 1.00 11.97 66 VAL A CA 1
ATOM 482 C C . VAL A 1 66 ? -10.182 -17.719 -32.275 1.00 12.84 66 VAL A C 1
ATOM 483 O O . VAL A 1 66 ? -9.704 -16.705 -31.729 1.00 11.36 66 VAL A O 1
ATOM 487 N N . ILE A 1 67 ? -9.463 -18.690 -32.819 1.00 11.37 67 ILE A N 1
ATOM 488 C CA . ILE A 1 67 ? -7.996 -18.631 -32.926 1.00 11.45 67 ILE A CA 1
ATOM 489 C C . ILE A 1 67 ? -7.708 -17.934 -34.258 1.00 12.67 67 ILE A C 1
ATOM 490 O O . ILE A 1 67 ? -7.990 -18.525 -35.321 1.00 12.75 67 ILE A O 1
ATOM 495 N N . CYS A 1 68 ? -7.207 -16.702 -34.203 1.00 11.42 68 CYS A N 1
ATOM 496 C CA . CYS A 1 68 ? -6.951 -15.845 -35.363 1.00 12.49 68 CYS A CA 1
ATOM 497 C C . CYS A 1 68 ? -5.435 -15.756 -35.526 1.00 12.02 68 CYS A C 1
ATOM 498 O O . CYS A 1 68 ? -4.764 -15.205 -34.641 1.00 11.44 68 CYS A O 1
ATOM 501 N N . ALA A 1 69 ? -4.884 -16.314 -36.583 1.00 10.88 69 ALA A N 1
ATOM 502 C CA . ALA A 1 69 ? -3.422 -16.408 -36.712 1.00 10.62 69 ALA A CA 1
ATOM 503 C C . ALA A 1 69 ? -2.987 -16.154 -38.142 1.00 11.05 69 ALA A C 1
ATOM 504 O O . ALA A 1 69 ? -3.562 -16.729 -39.080 1.00 11.62 69 ALA A O 1
ATOM 506 N N . TYR A 1 70 ? -1.963 -15.341 -38.305 1.00 10.36 70 TYR A N 1
ATOM 507 C CA . TYR A 1 70 ? -1.359 -15.254 -39.647 1.00 9.93 70 TYR A CA 1
ATOM 508 C C . TYR A 1 70 ? 0.141 -15.021 -39.571 1.00 10.35 70 TYR A C 1
ATOM 509 O O . TYR A 1 70 ? 0.656 -14.193 -38.789 1.00 11.09 70 TYR A O 1
ATOM 518 N N . VAL A 1 71 ? 0.803 -15.775 -40.412 1.00 10.42 71 VAL A N 1
ATOM 519 C CA . VAL A 1 71 ? 2.233 -15.641 -40.798 1.00 11.06 71 VAL A CA 1
ATOM 520 C C . VAL A 1 71 ? 2.166 -15.850 -42.293 1.00 11.70 71 VAL A C 1
ATOM 521 O O . VAL A 1 71 ? 1.908 -16.995 -42.704 1.00 11.53 71 VAL A O 1
ATOM 525 N N . TYR A 1 72 ? 2.208 -14.783 -43.059 1.00 10.94 72 TYR A N 1
ATOM 526 C CA . TYR A 1 72 ? 1.546 -14.809 -44.387 1.00 11.43 72 TYR A CA 1
ATOM 527 C C . TYR A 1 72 ? 2.415 -14.168 -45.452 1.00 11.94 72 TYR A C 1
ATOM 528 O O . TYR A 1 72 ? 2.023 -13.204 -46.108 1.00 13.35 72 TYR A O 1
ATOM 537 N N . PRO A 1 73 ? 3.609 -14.739 -45.710 1.00 12.18 73 PRO A N 1
ATOM 538 C CA . PRO A 1 73 ? 4.444 -14.224 -46.793 1.00 12.12 73 PRO A CA 1
ATOM 539 C C . PRO A 1 73 ? 3.811 -14.448 -48.167 1.00 12.96 73 PRO A C 1
ATOM 540 O O . PRO A 1 73 ? 4.215 -13.767 -49.116 1.00 13.94 73 PRO A O 1
ATOM 544 N N . GLU A 1 74 ? 2.761 -15.253 -48.225 1.00 13.22 74 GLU A N 1
ATOM 545 C CA . GLU A 1 74 ? 1.984 -15.491 -49.471 1.00 13.61 74 GLU A CA 1
ATOM 546 C C . GLU A 1 74 ? 0.846 -14.490 -49.589 1.00 14.30 74 GLU A C 1
ATOM 547 O O . GLU A 1 74 ? -0.014 -14.674 -50.449 1.00 14.28 74 GLU A O 1
ATOM 553 N N . THR A 1 75 ? 0.765 -13.478 -48.735 1.00 12.73 75 THR A N 1
ATOM 554 C CA . THR A 1 75 ? -0.368 -12.522 -48.813 1.00 12.59 75 THR A CA 1
ATOM 555 C C . THR A 1 75 ? -0.466 -11.943 -50.240 1.00 13.59 75 THR A C 1
ATOM 556 O O . THR A 1 75 ? 0.545 -11.677 -50.858 1.00 13.23 75 THR A O 1
ATOM 560 N N . GLY A 1 76 ? -1.703 -11.833 -50.727 1.00 16.33 76 GLY A N 1
ATOM 561 C CA . GLY A 1 76 ? -1.983 -11.215 -52.026 1.00 16.27 76 GLY A CA 1
ATOM 562 C C . GLY A 1 76 ? -1.741 -12.172 -53.182 1.00 18.02 76 GLY A C 1
ATOM 563 O O . GLY A 1 76 ? -1.623 -11.690 -54.319 1.00 19.61 76 GLY A O 1
ATOM 564 N N . THR A 1 77 ? -1.654 -13.463 -52.909 1.00 16.95 77 THR A N 1
ATOM 565 C CA . THR A 1 77 ? -1.435 -14.505 -53.940 1.00 19.08 77 THR A CA 1
ATOM 566 C C . THR A 1 77 ? -2.621 -15.449 -53.941 1.00 19.73 77 THR A C 1
ATOM 567 O O . THR A 1 77 ? -3.627 -15.180 -53.240 1.00 24.42 77 THR A O 1
ATOM 571 N N . ALA A 1 78 ? -2.502 -16.558 -54.660 1.00 18.38 78 ALA A N 1
ATOM 572 C CA . ALA A 1 78 ? -3.549 -17.606 -54.710 1.00 20.47 78 ALA A CA 1
ATOM 573 C C . ALA A 1 78 ? -3.601 -18.429 -53.403 1.00 19.84 78 ALA A C 1
ATOM 574 O O . ALA A 1 78 ? -4.515 -19.243 -53.264 1.00 20.16 78 ALA A O 1
ATOM 576 N N . THR A 1 79 ? -2.725 -18.201 -52.412 1.00 17.36 79 THR A N 1
ATOM 577 C CA 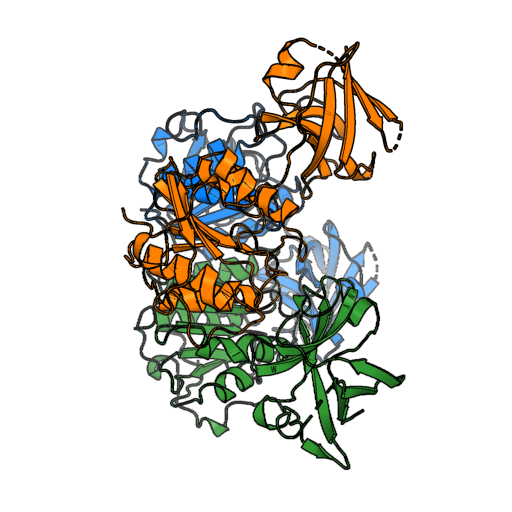. THR A 1 79 ? -2.798 -18.948 -51.144 1.00 15.07 79 THR A CA 1
ATOM 578 C C . THR A 1 79 ? -3.949 -18.364 -50.336 1.00 14.66 79 THR A C 1
ATOM 579 O O . THR A 1 79 ? -3.833 -17.207 -49.851 1.00 15.66 79 THR A O 1
ATOM 583 N N . HIS A 1 80 ? -5.023 -19.099 -50.177 1.00 15.05 80 HIS A N 1
ATOM 584 C CA . HIS A 1 80 ? -6.232 -18.554 -49.548 1.00 15.01 80 HIS A CA 1
ATOM 585 C C . HIS A 1 80 ? -6.123 -18.614 -48.027 1.00 14.88 80 HIS A C 1
ATOM 586 O O . HIS A 1 80 ? -5.309 -19.374 -47.482 1.00 14.74 80 HIS A O 1
ATOM 593 N N . THR A 1 81 ? -6.974 -17.830 -47.385 1.00 13.08 81 THR A N 1
ATOM 594 C CA . THR A 1 81 ? -7.296 -17.944 -45.956 1.00 12.56 81 THR A CA 1
ATOM 595 C C . THR A 1 81 ? -8.361 -19.013 -45.783 1.00 13.75 81 THR A C 1
ATOM 596 O O . THR A 1 81 ? -9.272 -19.067 -46.610 1.00 13.34 81 THR A O 1
ATOM 600 N N . ILE A 1 82 ? -8.284 -19.768 -44.697 1.00 12.55 82 ILE A N 1
ATOM 601 C CA . ILE A 1 82 ? -9.297 -20.794 -44.339 1.00 13.55 82 ILE A CA 1
ATOM 602 C C . ILE A 1 82 ? -9.875 -20.479 -42.969 1.00 14.14 82 ILE A C 1
ATOM 603 O O . ILE A 1 82 ? -9.220 -19.813 -42.124 1.00 13.17 82 ILE A O 1
ATOM 608 N N . ALA A 1 83 ? -11.067 -20.968 -42.742 1.00 13.84 83 ALA A N 1
ATOM 609 C CA . ALA A 1 83 ? -11.745 -20.923 -41.448 1.00 14.04 83 ALA A CA 1
ATOM 610 C C . ALA A 1 83 ? -12.221 -22.331 -41.142 1.00 15.81 83 ALA A C 1
ATOM 611 O O . ALA A 1 83 ? -12.785 -22.996 -42.052 1.00 14.97 83 ALA A O 1
ATOM 613 N N . VAL A 1 84 ? -11.947 -22.766 -39.925 1.00 14.74 84 VAL A N 1
ATOM 614 C CA . VAL A 1 84 ? -12.138 -24.169 -39.505 1.00 15.34 84 VAL A CA 1
ATOM 615 C C . VAL A 1 84 ? -12.880 -24.188 -38.190 1.00 15.31 84 VAL A C 1
ATOM 616 O O . VAL A 1 84 ? -12.578 -23.357 -37.305 1.00 13.78 84 VAL A O 1
ATOM 620 N N . ARG A 1 85 ? -13.792 -25.137 -38.036 1.00 15.20 85 ARG A N 1
ATOM 621 C CA . ARG A 1 85 ? -14.324 -25.513 -36.721 1.00 15.27 85 ARG A CA 1
ATOM 622 C C . ARG A 1 85 ? -13.627 -26.791 -36.294 1.00 15.20 85 ARG A C 1
ATOM 623 O O . ARG A 1 85 ? -13.609 -27.769 -37.085 1.00 14.73 85 ARG A O 1
ATOM 631 N N . ASN A 1 86 ? -13.061 -26.829 -35.081 1.00 13.82 86 ASN A N 1
ATOM 632 C CA . ASN A 1 86 ? -12.366 -28.035 -34.599 1.00 13.41 86 ASN A CA 1
ATOM 633 C C . ASN A 1 86 ? -13.301 -28.896 -33.735 1.00 14.68 86 ASN A C 1
ATOM 634 O O . ASN A 1 86 ? -14.445 -28.490 -33.475 1.00 14.85 86 ASN A O 1
ATOM 639 N N . GLU A 1 87 ? -12.783 -30.032 -33.278 1.00 16.52 87 GLU A N 1
ATOM 640 C CA . GLU A 1 87 ? -13.556 -31.011 -32.486 1.00 18.15 87 GLU A CA 1
ATOM 641 C C . GLU A 1 87 ? -13.913 -30.418 -31.122 1.00 18.35 87 GLU A C 1
ATOM 642 O O . GLU A 1 87 ? -14.926 -30.839 -30.543 1.00 18.29 87 GLU A O 1
ATOM 648 N N . LYS A 1 88 ? -13.130 -29.470 -30.612 1.00 15.49 88 LYS A N 1
ATOM 649 C CA . LYS A 1 88 ? -13.455 -28.813 -29.318 1.00 16.14 88 LYS A CA 1
ATOM 650 C C . LYS A 1 88 ? -14.583 -27.792 -29.519 1.00 14.37 88 LYS A C 1
ATOM 651 O O . LYS A 1 88 ? -15.140 -27.319 -28.528 1.00 17.71 88 LYS A O 1
ATOM 657 N N . GLY A 1 89 ? -14.921 -27.440 -30.751 1.00 14.44 89 GLY A N 1
ATOM 658 C CA . GLY A 1 89 ? -15.936 -26.426 -31.029 1.00 13.79 89 GLY A CA 1
ATOM 659 C C . GLY A 1 89 ? -15.362 -25.003 -31.188 1.00 14.34 89 GLY A C 1
ATOM 660 O O . GLY A 1 89 ? -16.136 -24.058 -31.384 1.00 14.82 89 GLY A O 1
ATOM 661 N N . GLN A 1 90 ? -14.039 -24.878 -31.174 1.00 14.07 90 GLN A N 1
ATOM 662 C CA . GLN A 1 90 ? -13.389 -23.571 -31.441 1.00 12.38 90 GLN A CA 1
ATOM 663 C C . GLN A 1 90 ? -13.422 -23.290 -32.928 1.00 13.17 90 GLN A C 1
ATOM 664 O O . GLN A 1 90 ? -13.550 -24.245 -33.734 1.00 14.07 90 GLN A O 1
ATOM 670 N N . LEU A 1 91 ? -13.246 -22.020 -33.300 1.00 12.90 91 LEU A N 1
ATOM 671 C CA . LEU A 1 91 ? -13.030 -21.625 -34.699 1.00 14.01 91 LEU A CA 1
ATOM 672 C C . LEU A 1 91 ? -11.582 -21.189 -34.859 1.00 13.00 91 LEU A C 1
ATOM 673 O O . LEU A 1 91 ? -10.985 -20.704 -33.859 1.00 14.36 91 LEU A O 1
ATOM 678 N N . LEU A 1 92 ? -11.005 -21.440 -36.031 1.00 12.15 92 LEU A N 1
ATOM 679 C CA . LEU A 1 92 ? -9.623 -21.015 -36.361 1.00 12.03 92 LEU A CA 1
ATOM 680 C C . LEU A 1 92 ? -9.662 -20.351 -37.731 1.00 13.52 92 LEU A C 1
ATOM 681 O O . LEU A 1 92 ? -10.343 -20.841 -38.635 1.00 14.18 92 LEU A O 1
ATOM 686 N N . VAL A 1 93 ? -8.932 -19.265 -37.866 1.00 11.42 93 VAL A N 1
ATOM 687 C CA . VAL A 1 93 ? -8.821 -18.543 -39.155 1.00 11.81 93 VAL A CA 1
ATOM 688 C C . VAL A 1 93 ? -7.346 -18.300 -39.401 1.00 11.97 93 VAL A C 1
ATOM 689 O O . VAL A 1 93 ? -6.700 -17.746 -38.503 1.00 13.44 93 VAL A O 1
ATOM 693 N N . GLY A 1 94 ? -6.867 -18.620 -40.578 1.00 11.79 94 GLY A N 1
ATOM 694 C CA . GLY A 1 94 ? -5.472 -18.353 -40.928 1.00 11.07 94 GLY A CA 1
ATOM 695 C C . GLY A 1 94 ? -5.193 -18.681 -42.378 1.00 11.51 94 GLY A C 1
ATOM 696 O O . GLY A 1 94 ? -6.010 -19.347 -43.037 1.00 11.51 94 GLY A O 1
ATOM 697 N N . PRO A 1 95 ? -4.004 -18.316 -42.869 1.00 11.37 95 PRO A N 1
ATOM 698 C CA . PRO A 1 95 ? -3.579 -18.718 -44.210 1.00 11.63 95 PRO A CA 1
ATOM 699 C C . PRO A 1 95 ? -3.495 -20.237 -44.321 1.00 12.68 95 PRO A C 1
ATOM 700 O O . PRO A 1 95 ? -3.082 -20.910 -43.392 1.00 12.50 95 PRO A O 1
ATOM 704 N N . ASN A 1 96 ? -3.857 -20.753 -45.496 1.00 11.54 96 ASN A N 1
ATOM 705 C CA . ASN A 1 96 ? -3.763 -22.201 -45.774 1.00 12.77 96 ASN A CA 1
ATOM 706 C C . ASN A 1 96 ? -2.333 -22.505 -46.252 1.00 13.70 96 ASN A C 1
ATOM 707 O O . ASN A 1 96 ? -2.113 -22.862 -47.436 1.00 12.67 96 ASN A O 1
ATOM 712 N N . ASN A 1 97 ? -1.348 -22.305 -45.376 1.00 11.65 97 ASN A N 1
ATOM 713 C CA . ASN A 1 97 ? 0.082 -22.436 -45.715 1.00 11.55 97 ASN A CA 1
ATOM 714 C C . ASN A 1 97 ? 0.798 -23.335 -44.696 1.00 11.06 97 ASN A C 1
ATOM 715 O O . ASN A 1 97 ? 2.021 -23.370 -44.731 1.00 12.36 97 ASN A O 1
ATOM 720 N N . GLY A 1 98 ? 0.050 -24.068 -43.883 1.00 10.94 98 GLY A N 1
ATOM 721 C CA . GLY A 1 98 ? 0.578 -24.965 -42.855 1.00 10.69 98 GLY A CA 1
ATOM 722 C C . GLY A 1 98 ? 0.498 -24.366 -41.456 1.00 10.85 98 GLY A C 1
ATOM 723 O O . GLY A 1 98 ? 0.704 -25.108 -40.516 1.00 11.33 98 GLY A O 1
ATOM 724 N N . LEU A 1 99 ? 0.205 -23.075 -41.328 1.00 10.71 99 LEU A N 1
ATOM 725 C CA . LEU A 1 99 ? 0.251 -22.412 -39.984 1.00 10.98 99 LEU A CA 1
ATOM 726 C C . LEU A 1 99 ? -0.574 -23.151 -38.949 1.00 11.95 99 LEU A C 1
ATOM 727 O O . LEU A 1 99 ? -0.123 -23.255 -37.812 1.00 11.82 99 LEU A O 1
ATOM 732 N N . LEU A 1 100 ? -1.770 -23.636 -39.294 1.00 11.05 100 LEU A N 1
ATOM 733 C CA . LEU A 1 100 ? -2.705 -24.223 -38.293 1.00 11.38 100 LEU A CA 1
ATOM 734 C C . LEU A 1 100 ? -2.427 -25.718 -38.058 1.00 11.23 100 LEU A C 1
ATOM 735 O O . LEU A 1 100 ? -3.146 -26.332 -37.247 1.00 10.66 100 LEU A O 1
ATOM 740 N N . SER A 1 101 ? -1.404 -26.270 -38.727 1.00 12.15 101 SER A N 1
ATOM 741 C CA . SER A 1 101 ? -1.146 -27.740 -38.784 1.00 13.21 101 SER A CA 1
ATOM 742 C C . SER A 1 101 ? -1.203 -28.366 -37.388 1.00 12.17 101 SER A C 1
ATOM 743 O O . SER A 1 101 ? -1.873 -29.407 -37.204 1.00 13.45 101 SER A O 1
ATOM 746 N N . PHE A 1 102 ? -0.438 -27.824 -36.442 1.00 11.23 102 PHE A N 1
ATOM 747 C CA . PHE A 1 102 ? -0.205 -28.483 -35.135 1.00 12.43 102 PHE A CA 1
ATOM 748 C C . PHE A 1 102 ? -1.364 -28.202 -34.190 1.00 12.71 102 PHE A C 1
ATOM 749 O O . PHE A 1 102 ? -1.724 -29.080 -33.379 1.00 12.70 102 PHE A O 1
ATOM 757 N N . ALA A 1 103 ? -2.009 -27.048 -34.311 1.00 11.80 103 ALA A N 1
ATOM 758 C CA . ALA A 1 103 ? -3.291 -26.803 -33.614 1.00 11.29 103 ALA A CA 1
ATOM 759 C C . ALA A 1 103 ? -4.339 -27.828 -34.074 1.00 11.80 103 ALA A C 1
ATOM 760 O O . ALA A 1 103 ? -5.072 -28.311 -33.253 1.00 11.16 103 ALA A O 1
ATOM 762 N N . LEU A 1 104 ? -4.355 -28.159 -35.359 1.00 13.10 104 LEU A N 1
ATOM 763 C CA . LEU A 1 104 ? -5.340 -29.145 -35.878 1.00 13.38 104 LEU A CA 1
ATOM 764 C C . LEU A 1 104 ? -4.914 -30.551 -35.429 1.00 14.51 104 LEU A C 1
ATOM 765 O O . LEU A 1 104 ? -5.823 -31.409 -35.200 1.00 14.31 104 LEU A O 1
ATOM 770 N N . ASP A 1 105 ? -3.634 -30.827 -35.297 1.00 14.20 105 ASP A N 1
ATOM 771 C CA . ASP A 1 105 ? -3.204 -32.121 -34.687 1.00 14.42 105 ASP A CA 1
ATOM 772 C C . ASP A 1 105 ? -3.844 -32.273 -33.314 1.00 16.03 105 ASP A C 1
ATOM 773 O O . ASP A 1 105 ? -4.285 -33.396 -32.972 1.00 15.98 105 ASP A O 1
ATOM 778 N N . ALA A 1 106 ? -3.839 -31.215 -32.505 1.00 14.12 106 ALA A N 1
ATOM 779 C CA . ALA A 1 106 ? -4.375 -31.230 -31.128 1.00 15.18 106 ALA A CA 1
ATOM 780 C C . ALA A 1 106 ? -5.885 -31.413 -31.132 1.00 15.06 106 ALA A C 1
ATOM 781 O O . ALA A 1 106 ? -6.388 -32.170 -30.302 1.00 17.78 106 ALA A O 1
ATOM 783 N N . SER A 1 107 ? -6.598 -30.749 -32.031 1.00 14.66 107 SER A N 1
ATOM 784 C CA . SER A 1 107 ? -8.075 -30.836 -32.109 1.00 14.44 107 SER A CA 1
ATOM 785 C C . SER A 1 107 ? -8.470 -30.795 -33.572 1.00 13.88 107 SER A C 1
ATOM 786 O O . SER A 1 107 ? -8.394 -29.768 -34.217 1.00 13.64 107 SER A O 1
ATOM 789 N N . PRO A 1 108 ? -8.754 -31.952 -34.199 1.00 15.51 108 PRO A N 1
ATOM 790 C CA . PRO A 1 108 ? -8.941 -31.972 -35.643 1.00 16.34 108 PRO A CA 1
ATOM 791 C C . PRO A 1 108 ? -10.059 -31.105 -36.197 1.00 15.58 108 PRO A C 1
ATOM 792 O O . PRO A 1 108 ? -11.023 -30.788 -35.510 1.00 17.15 108 PRO A O 1
ATOM 796 N N . ALA A 1 109 ? -9.920 -30.762 -37.474 1.00 16.99 109 ALA A N 1
ATOM 797 C CA . ALA A 1 109 ? -10.919 -30.021 -38.264 1.00 16.32 109 ALA A CA 1
ATOM 798 C C . ALA A 1 109 ? -12.174 -30.862 -38.387 1.00 19.60 109 ALA A C 1
ATOM 799 O O . ALA A 1 109 ? -12.039 -32.093 -38.664 1.00 18.65 109 ALA A O 1
ATOM 801 N N . VAL A 1 110 ? -13.319 -30.270 -38.149 1.00 17.81 110 VAL A N 1
ATOM 802 C CA . VAL A 1 110 ? -14.618 -30.928 -38.450 1.00 21.62 110 VAL A CA 1
ATOM 803 C C . VAL A 1 110 ? -15.212 -30.311 -39.706 1.00 24.60 110 VAL A C 1
ATOM 804 O O . VAL A 1 110 ? -15.839 -31.055 -40.488 1.00 30.18 110 VAL A O 1
ATOM 808 N N . GLU A 1 111 ? -15.217 -29.002 -39.819 1.00 20.47 111 GLU A N 1
ATOM 809 C CA . GLU A 1 111 ? -15.731 -28.289 -41.017 1.00 20.38 111 GLU A CA 1
ATOM 810 C C . GLU A 1 111 ? -14.666 -27.275 -41.415 1.00 19.15 111 GLU A C 1
ATOM 811 O O . GLU A 1 111 ? -14.122 -26.619 -40.510 1.00 18.69 111 GLU A O 1
ATOM 817 N N . CYS A 1 112 ? -14.432 -27.135 -42.702 1.00 17.86 112 CYS A N 1
ATOM 818 C CA . CYS A 1 112 ? -13.350 -26.279 -43.254 1.00 19.27 112 CYS A CA 1
ATOM 819 C C . CYS A 1 112 ? -13.902 -25.485 -44.434 1.00 19.19 112 CYS A C 1
ATOM 820 O O . CYS A 1 112 ? -14.523 -26.100 -45.312 1.00 17.96 112 CYS A O 1
ATOM 823 N N . HIS A 1 113 ? -13.695 -24.185 -44.485 1.00 16.10 113 HIS A N 1
ATOM 824 C CA . HIS A 1 113 ? -14.091 -23.324 -45.622 1.00 16.01 113 HIS A CA 1
ATOM 825 C C . HIS A 1 113 ? -12.922 -22.471 -46.057 1.00 17.35 113 HIS A C 1
ATOM 826 O O . HIS A 1 113 ? -12.100 -22.094 -45.210 1.00 18.10 113 HIS A O 1
ATOM 833 N N . GLU A 1 114 ? -12.855 -22.146 -47.337 1.00 15.19 114 GLU A N 1
ATOM 834 C CA . GLU A 1 114 ? -12.030 -21.026 -47.837 1.00 15.63 114 GLU A CA 1
ATOM 835 C C . GLU A 1 114 ? -12.756 -19.706 -47.593 1.00 18.05 114 GLU A C 1
ATOM 836 O O . GLU A 1 114 ? -14.004 -19.621 -47.771 1.00 17.81 114 GLU A O 1
ATOM 842 N N . VAL A 1 115 ? -12.026 -18.710 -47.134 1.00 14.98 115 VAL A N 1
ATOM 843 C CA . VAL A 1 115 ? -12.592 -17.377 -46.858 1.00 15.16 115 VAL A CA 1
ATOM 844 C C . VAL A 1 115 ? -12.530 -16.610 -48.171 1.00 15.54 115 VAL A C 1
ATOM 845 O O . VAL A 1 115 ? -11.464 -16.069 -48.531 1.00 16.89 115 VAL A O 1
ATOM 849 N N . LEU A 1 116 ? -13.666 -16.520 -48.847 1.00 16.64 116 LEU A N 1
ATOM 850 C CA . LEU A 1 116 ? -13.719 -15.837 -50.164 1.00 18.78 116 LEU A CA 1
ATOM 851 C C . LEU A 1 116 ? -14.827 -14.783 -50.180 1.00 17.30 116 LEU A C 1
ATOM 852 O O . LEU A 1 116 ? -14.778 -13.938 -51.100 1.00 19.95 116 LEU A O 1
ATOM 857 N N . SER A 1 117 ? -15.747 -14.785 -49.234 1.00 19.27 117 SER A N 1
ATOM 858 C CA . SER A 1 117 ? -16.895 -13.853 -49.267 1.00 21.96 117 SER A CA 1
ATOM 859 C C . SER A 1 117 ? -16.408 -12.455 -48.924 1.00 21.01 117 SER A C 1
ATOM 860 O O . SER A 1 117 ? -15.833 -12.229 -47.882 1.00 19.13 117 SER A O 1
ATOM 863 N N . PRO A 1 118 ? -16.667 -11.438 -49.773 1.00 21.41 118 PRO A N 1
ATOM 864 C CA . PRO A 1 118 ? -16.208 -10.091 -49.457 1.00 21.42 118 PRO A CA 1
ATOM 865 C C . PRO A 1 118 ? -16.846 -9.550 -48.173 1.00 18.86 118 PRO A C 1
ATOM 866 O O . PRO A 1 118 ? -16.291 -8.638 -47.577 1.00 18.39 118 PRO A O 1
ATOM 870 N N . ASP A 1 119 ? -17.997 -10.085 -47.767 1.00 20.76 119 ASP A N 1
ATOM 871 C CA . ASP A 1 119 ? -18.745 -9.535 -46.612 1.00 21.58 119 ASP A CA 1
ATOM 872 C C . ASP A 1 119 ? -18.077 -9.905 -45.284 1.00 19.73 119 ASP A C 1
ATOM 873 O O . ASP A 1 119 ? -18.490 -9.320 -44.258 1.00 20.54 119 ASP A O 1
ATOM 878 N N . VAL A 1 120 ? -17.099 -10.808 -45.273 1.00 16.25 120 VAL A N 1
ATOM 879 C CA . VAL A 1 120 ? -16.353 -11.108 -44.017 1.00 15.22 120 VAL A CA 1
ATOM 880 C C . VAL A 1 120 ? -14.952 -10.499 -44.091 1.00 14.85 120 VAL A C 1
ATOM 881 O O . VAL A 1 120 ? -14.149 -10.801 -43.214 1.00 16.11 120 VAL A O 1
ATOM 885 N N . MET A 1 121 ? -14.688 -9.652 -45.060 1.00 15.05 121 MET A N 1
ATOM 886 C CA . MET A 1 121 ? -13.377 -8.982 -45.246 1.00 15.41 121 MET A CA 1
ATOM 887 C C . MET A 1 121 ? -13.504 -7.491 -44.945 1.00 16.78 121 MET A C 1
ATOM 888 O O . MET A 1 121 ? -14.620 -6.923 -45.015 1.00 18.50 121 MET A O 1
ATOM 893 N N . ASN A 1 122 ? -12.365 -6.864 -44.697 1.00 14.19 122 ASN A N 1
ATOM 894 C CA . ASN A 1 122 ? -12.290 -5.410 -44.509 1.00 16.42 122 ASN A CA 1
ATOM 895 C C . ASN A 1 122 ? -11.957 -4.807 -45.867 1.00 18.08 122 ASN A C 1
ATOM 896 O O . ASN A 1 122 ? -10.815 -4.942 -46.337 1.00 16.67 122 ASN A O 1
ATOM 901 N N . GLN A 1 123 ? -12.934 -4.107 -46.480 1.00 17.71 123 GLN A N 1
ATOM 902 C CA . GLN A 1 123 ? -12.819 -3.631 -47.871 1.00 21.05 123 GLN A CA 1
ATOM 903 C C . GLN A 1 123 ? -12.335 -2.192 -47.897 1.00 20.39 123 GLN A C 1
ATOM 904 O O . GLN A 1 123 ? -12.710 -1.393 -47.036 1.00 20.58 123 GLN A O 1
ATOM 910 N N . PRO A 1 124 ? -11.511 -1.798 -48.884 1.00 20.76 124 PRO A N 1
ATOM 911 C CA . PRO A 1 124 ? -10.884 -2.689 -49.862 1.00 20.47 124 PRO A CA 1
ATOM 912 C C . PRO A 1 124 ? -9.693 -3.462 -49.261 1.00 18.59 124 PRO A C 1
ATOM 913 O O . PRO A 1 124 ? -8.991 -2.936 -48.415 1.00 19.82 124 PRO A O 1
ATOM 917 N N . VAL A 1 125 ? -9.512 -4.698 -49.679 1.00 17.47 125 VAL A N 1
ATOM 918 C CA . VAL A 1 125 ? -8.454 -5.591 -49.125 1.00 17.64 125 VAL A CA 1
ATOM 919 C C . VAL A 1 125 ? -7.109 -5.171 -49.696 1.00 17.57 125 VAL A C 1
ATOM 920 O O . VAL A 1 125 ? -6.945 -5.141 -50.902 1.00 19.56 125 VAL A O 1
ATOM 924 N N . THR A 1 126 ? -6.172 -4.834 -48.828 1.00 16.92 126 THR A N 1
ATOM 925 C CA . THR A 1 126 ? -4.856 -4.360 -49.301 1.00 17.06 126 THR A CA 1
ATOM 926 C C . THR A 1 126 ? -4.046 -5.599 -49.517 1.00 16.84 126 THR A C 1
ATOM 927 O O . THR A 1 126 ? -4.016 -6.515 -48.716 1.00 14.48 126 THR A O 1
ATOM 931 N N . PRO A 1 127 ? -3.318 -5.891 -50.758 1.00 16.03 127 PRO A N 1
ATOM 932 C CA . PRO A 1 127 ? -2.645 -7.137 -51.118 1.00 16.27 127 PRO A CA 1
ATOM 933 C C . PRO A 1 127 ? -1.556 -7.579 -50.136 1.00 15.03 127 PRO A C 1
ATOM 934 O O . PRO A 1 127 ? -1.343 -8.790 -50.019 1.00 15.96 127 PRO A O 1
ATOM 938 N N . THR A 1 128 ? -0.869 -6.646 -49.480 1.00 12.99 128 THR A N 1
ATOM 939 C CA . THR A 1 128 ? 0.268 -7.033 -48.600 1.00 14.00 128 THR A CA 1
ATOM 940 C C . THR A 1 128 ? -0.220 -7.233 -47.166 1.00 13.70 128 THR A C 1
ATOM 941 O O . THR A 1 128 ? 0.642 -7.410 -46.291 1.00 12.35 128 THR A O 1
ATOM 945 N N . TRP A 1 129 ? -1.508 -7.230 -46.892 1.00 13.12 129 TRP A N 1
ATOM 946 C CA . TRP A 1 129 ? -1.948 -7.426 -45.493 1.00 13.59 129 TRP A CA 1
ATOM 947 C C . TRP A 1 129 ? -3.300 -8.123 -45.460 1.00 12.72 129 TRP A C 1
ATOM 948 O O . TRP A 1 129 ? -4.241 -7.641 -44.831 1.00 12.39 129 TRP A O 1
ATOM 959 N N . TYR A 1 130 ? -3.380 -9.293 -46.078 1.00 12.87 130 TYR A N 1
ATOM 960 C CA . TYR A 1 130 ? -4.534 -10.194 -45.912 1.00 12.47 130 TYR A CA 1
ATOM 961 C C . TYR A 1 130 ? -4.735 -10.524 -44.431 1.00 11.97 130 TYR A C 1
ATOM 962 O O . TYR A 1 130 ? -5.841 -10.807 -44.003 1.00 12.40 130 TYR A O 1
ATOM 971 N N . GLY A 1 131 ? -3.664 -10.513 -43.643 1.00 12.45 131 GLY A N 1
ATOM 972 C CA . GLY A 1 131 ? -3.806 -10.821 -42.214 1.00 12.20 131 GLY A CA 1
ATOM 973 C C . GLY A 1 131 ? -4.743 -9.855 -41.502 1.00 12.02 131 GLY A C 1
ATOM 974 O O . GLY A 1 131 ? -5.475 -10.293 -40.590 1.00 12.10 131 GLY A O 1
ATOM 975 N N . LYS A 1 132 ? -4.722 -8.594 -41.902 1.00 12.91 132 LYS A N 1
ATOM 976 C CA . LYS A 1 132 ? -5.657 -7.600 -41.330 1.00 12.83 132 LYS A CA 1
ATOM 977 C C . LYS A 1 132 ? -7.006 -7.749 -42.025 1.00 11.67 132 LYS A C 1
ATOM 978 O O . LYS A 1 132 ? -8.032 -7.858 -41.342 1.00 12.43 132 LYS A O 1
ATOM 984 N N . ASP A 1 133 ? -6.999 -7.653 -43.349 1.00 12.88 133 ASP A N 1
ATOM 985 C CA . ASP A 1 133 ? -8.246 -7.381 -44.099 1.00 13.51 133 ASP A CA 1
ATOM 986 C C . ASP A 1 133 ? -9.028 -8.662 -44.370 1.00 13.06 133 ASP A C 1
ATOM 987 O O . ASP A 1 133 ? -10.219 -8.554 -44.728 1.00 14.18 133 ASP A O 1
ATOM 992 N N . ILE A 1 134 ? -8.421 -9.849 -44.198 1.00 13.06 134 ILE A N 1
ATOM 993 C CA . ILE A 1 134 ? -9.134 -11.133 -44.382 1.00 13.59 134 ILE A CA 1
ATOM 994 C C . ILE A 1 134 ? -9.100 -11.943 -43.082 1.00 12.22 134 ILE A C 1
ATOM 995 O O . ILE A 1 134 ? -10.163 -12.328 -42.581 1.00 12.15 134 ILE A O 1
ATOM 1000 N N . VAL A 1 135 ? -7.901 -12.217 -42.551 1.00 11.89 135 VAL A N 1
ATOM 1001 C CA . VAL A 1 135 ? -7.789 -13.145 -41.402 1.00 11.29 135 VAL A CA 1
ATOM 1002 C C . VAL A 1 135 ? -8.437 -12.503 -40.172 1.00 10.58 135 VAL A C 1
ATOM 1003 O O . VAL A 1 135 ? -9.326 -13.117 -39.539 1.00 11.60 135 VAL A O 1
ATOM 1007 N N . ALA A 1 136 ? -8.005 -11.310 -39.802 1.00 11.30 136 ALA A N 1
ATOM 1008 C CA . ALA A 1 136 ? -8.505 -10.639 -38.601 1.00 11.16 136 ALA A CA 1
ATOM 1009 C C . ALA A 1 136 ? -9.987 -10.280 -38.810 1.00 10.56 136 ALA A C 1
ATOM 1010 O O . ALA A 1 136 ? -10.798 -10.534 -37.946 1.00 10.75 136 ALA A O 1
ATOM 1012 N N . ALA A 1 137 ? -10.310 -9.704 -39.963 1.00 11.13 137 ALA A N 1
ATOM 1013 C CA . ALA A 1 137 ? -11.703 -9.290 -40.245 1.00 12.31 137 ALA A CA 1
ATOM 1014 C C . ALA A 1 137 ? -12.610 -10.522 -40.135 1.00 12.81 137 ALA A C 1
ATOM 1015 O O . ALA A 1 137 ? -13.659 -10.449 -39.513 1.00 11.76 137 ALA A O 1
ATOM 1017 N N . CYS A 1 138 ? -12.251 -11.639 -40.768 1.00 12.23 138 CYS A N 1
ATOM 1018 C CA . CYS A 1 138 ? -13.123 -12.831 -40.774 1.00 13.73 138 CYS A CA 1
ATOM 1019 C C . CYS A 1 138 ? -13.261 -13.375 -39.355 1.00 13.73 138 CYS A C 1
ATOM 1020 O O . CYS A 1 138 ? -14.334 -13.714 -38.920 1.00 13.60 138 CYS A O 1
ATOM 1023 N N . ALA A 1 139 ? -12.173 -13.443 -38.600 1.00 12.24 139 ALA A N 1
ATOM 1024 C CA . ALA A 1 139 ? -12.224 -13.905 -37.200 1.00 11.56 139 ALA A CA 1
ATOM 1025 C C . ALA A 1 139 ? -13.227 -13.042 -36.415 1.00 11.97 139 ALA A C 1
ATOM 1026 O O . ALA A 1 139 ? -13.993 -13.590 -35.625 1.00 12.31 139 ALA A O 1
ATOM 1028 N N . ALA A 1 140 ? -13.201 -11.736 -36.595 1.00 12.79 140 ALA A N 1
ATOM 1029 C CA . ALA A 1 140 ? -14.117 -10.810 -35.912 1.00 13.56 140 ALA A CA 1
ATOM 1030 C C . ALA A 1 140 ? -15.567 -11.074 -36.340 1.00 12.89 140 ALA A C 1
ATOM 1031 O O . ALA A 1 140 ? -16.430 -11.096 -35.460 1.00 14.15 140 ALA A O 1
ATOM 1033 N N . HIS A 1 141 ? -15.815 -11.253 -37.624 1.00 13.27 141 HIS A N 1
ATOM 1034 C CA . HIS A 1 141 ? -17.189 -11.584 -38.093 1.00 14.31 141 HIS A CA 1
ATOM 1035 C C . HIS A 1 141 ? -17.658 -12.862 -37.430 1.00 14.29 141 HIS A C 1
ATOM 1036 O O . HIS A 1 141 ? -18.840 -12.936 -37.023 1.00 14.56 141 HIS A O 1
ATOM 1043 N N . LEU A 1 142 ? -16.790 -13.856 -37.313 1.00 13.80 142 LEU A N 1
ATOM 1044 C CA . LEU A 1 142 ? -17.196 -15.105 -36.637 1.00 14.24 142 LEU A CA 1
ATOM 1045 C C . LEU A 1 142 ? -17.485 -14.832 -35.160 1.00 15.47 142 LEU A C 1
ATOM 1046 O O . LEU A 1 142 ? -18.480 -15.343 -34.663 1.00 16.48 142 LEU A O 1
ATOM 1051 N N . ALA A 1 143 ? -16.654 -14.024 -34.500 1.00 13.30 143 ALA A N 1
ATOM 1052 C CA . ALA A 1 143 ? -16.908 -13.654 -33.095 1.00 15.08 143 ALA A CA 1
ATOM 1053 C C . ALA A 1 143 ? -18.219 -12.874 -32.945 1.00 16.25 143 ALA A C 1
ATOM 1054 O O . ALA A 1 143 ? -18.858 -13.013 -31.886 1.00 18.77 143 ALA A O 1
ATOM 1056 N N . ALA A 1 144 ? -18.627 -12.150 -33.971 1.00 15.31 144 ALA A N 1
ATOM 1057 C CA . ALA A 1 144 ? -19.861 -11.331 -33.972 1.00 18.00 144 ALA A CA 1
ATOM 1058 C C . ALA A 1 144 ? -21.066 -12.215 -34.336 1.00 21.30 144 ALA A C 1
ATOM 1059 O O . ALA A 1 144 ? -22.186 -11.683 -34.327 1.00 23.03 144 ALA A O 1
ATOM 1061 N N . GLY A 1 145 ? -20.830 -13.486 -34.626 1.00 18.89 145 GLY A N 1
ATOM 1062 C CA . GLY A 1 145 ? -21.973 -14.376 -34.878 1.00 19.92 145 GLY A CA 1
ATOM 1063 C C . GLY A 1 145 ? -22.158 -14.794 -36.315 1.00 20.48 145 GLY A C 1
ATOM 1064 O O . GLY A 1 145 ? -23.095 -15.480 -36.555 1.00 23.38 145 GLY A O 1
ATOM 1065 N N . THR A 1 146 ? -21.309 -14.391 -37.244 1.00 19.98 146 THR A N 1
ATOM 1066 C CA . THR A 1 146 ? -21.477 -14.862 -38.634 1.00 19.20 146 THR A CA 1
ATOM 1067 C C . THR A 1 146 ? -21.365 -16.387 -38.697 1.00 21.03 146 THR A C 1
ATOM 1068 O O . THR A 1 146 ? -20.541 -16.939 -38.068 1.00 19.85 146 THR A O 1
ATOM 1072 N N . ASP A 1 147 ? -22.235 -17.013 -39.462 1.00 20.92 147 ASP A N 1
ATOM 1073 C CA . ASP A 1 147 ? -22.128 -18.477 -39.612 1.00 20.65 147 ASP A CA 1
ATOM 1074 C C . ASP A 1 147 ? -20.828 -18.811 -40.348 1.00 17.80 147 ASP A C 1
ATOM 1075 O O . ASP A 1 147 ? -20.537 -18.193 -41.323 1.00 18.04 147 ASP A O 1
ATOM 1080 N N . LEU A 1 148 ? -20.183 -19.893 -39.935 1.00 20.08 148 LEU A N 1
ATOM 1081 C CA . LEU A 1 148 ? -18.942 -20.369 -40.594 1.00 19.31 148 LEU A CA 1
ATOM 1082 C C . LEU A 1 148 ? -19.196 -20.607 -42.089 1.00 18.17 148 LEU A C 1
ATOM 1083 O O . LEU A 1 148 ? -18.399 -20.209 -42.891 1.00 18.53 148 LEU A O 1
ATOM 1088 N N . ALA A 1 149 ? -20.346 -21.179 -42.452 1.00 19.61 149 ALA A N 1
ATOM 1089 C CA . ALA A 1 149 ? -20.633 -21.426 -43.881 1.00 21.06 149 ALA A CA 1
ATOM 1090 C C . ALA A 1 149 ? -20.729 -20.159 -44.748 1.00 20.10 149 ALA A C 1
ATOM 1091 O O . ALA A 1 149 ? -20.553 -20.283 -45.921 1.00 21.03 149 ALA A O 1
ATOM 1093 N N . ALA A 1 150 ? -20.982 -18.978 -44.182 1.00 19.93 150 ALA A N 1
ATOM 1094 C CA . ALA A 1 150 ? -21.067 -17.727 -44.962 1.00 20.31 150 ALA A CA 1
ATOM 1095 C C . ALA A 1 150 ? -19.690 -17.188 -45.374 1.00 18.70 150 ALA A C 1
ATOM 1096 O O . ALA A 1 150 ? -19.650 -16.308 -46.164 1.00 19.34 150 ALA A O 1
ATOM 1098 N N . VAL A 1 151 ? -18.594 -17.745 -44.872 1.00 18.26 151 VAL A N 1
ATOM 1099 C CA . VAL A 1 151 ? -17.266 -17.166 -45.226 1.00 17.07 151 VAL A CA 1
ATOM 1100 C C . VAL A 1 151 ? -16.838 -17.533 -46.647 1.00 15.40 151 VAL A C 1
ATOM 1101 O O . VAL A 1 151 ? -15.998 -16.869 -47.170 1.00 16.03 151 VAL A O 1
ATOM 1105 N N . GLY A 1 152 ? -17.386 -18.615 -47.185 1.00 15.68 152 GLY A N 1
ATOM 1106 C CA . GLY A 1 152 ? -16.959 -19.111 -48.495 1.00 15.99 152 GLY A CA 1
ATOM 1107 C C . GLY A 1 152 ? -17.185 -20.599 -48.617 1.00 15.77 152 GLY A C 1
ATOM 1108 O O . GLY A 1 152 ? -17.780 -21.226 -47.757 1.00 16.52 152 GLY A O 1
ATOM 1109 N N . PRO A 1 153 ? -16.673 -21.207 -49.694 1.00 17.61 153 PRO A N 1
ATOM 1110 C CA . PRO A 1 153 ? -17.003 -22.598 -49.995 1.00 19.60 153 PRO A CA 1
ATOM 1111 C C . PRO A 1 153 ? -16.322 -23.600 -49.059 1.00 20.36 153 PRO A C 1
ATOM 1112 O O . PRO A 1 153 ? -15.192 -23.383 -48.566 1.00 18.44 153 PRO A O 1
ATOM 1116 N N . ARG A 1 154 ? -17.029 -24.687 -48.807 1.00 19.62 154 ARG A N 1
ATOM 1117 C CA . ARG A 1 154 ? -16.497 -25.819 -48.033 1.00 20.40 154 ARG A CA 1
ATOM 1118 C C . ARG A 1 154 ? -15.329 -26.468 -48.783 1.00 21.10 154 ARG A C 1
ATOM 1119 O O . ARG A 1 154 ? -15.372 -26.606 -50.001 1.00 21.33 154 ARG A O 1
ATOM 1127 N N . ILE A 1 155 ? -14.299 -26.872 -48.053 1.00 17.47 155 ILE A N 1
ATOM 1128 C CA . ILE A 1 155 ? -13.195 -27.699 -48.607 1.00 18.14 155 ILE A CA 1
ATOM 1129 C C . ILE A 1 155 ? -13.053 -28.928 -47.717 1.00 16.71 155 ILE A C 1
ATOM 1130 O O . ILE A 1 155 ? -13.537 -28.952 -46.561 1.00 17.31 155 ILE A O 1
ATOM 1135 N N . ASP A 1 156 ? -12.445 -29.958 -48.283 1.00 18.02 156 ASP A N 1
ATOM 1136 C CA . ASP A 1 156 ? -12.141 -31.179 -47.519 1.00 19.19 156 ASP A CA 1
ATOM 1137 C C . ASP A 1 156 ? -10.961 -30.903 -46.592 1.00 16.23 156 ASP A C 1
ATOM 1138 O O . ASP A 1 156 ? -10.059 -30.144 -46.956 1.00 14.79 156 ASP A O 1
ATOM 1143 N N . PRO A 1 157 ? -10.922 -31.548 -45.414 1.00 15.73 157 PRO A N 1
ATOM 1144 C CA . PRO A 1 157 ? -9.785 -31.383 -44.515 1.00 15.97 157 PRO A CA 1
ATOM 1145 C C . PRO A 1 157 ? -8.432 -31.651 -45.177 1.00 15.77 157 PRO A C 1
ATOM 1146 O O . PRO A 1 157 ? -7.427 -31.000 -44.825 1.00 15.06 157 PRO A O 1
ATOM 1150 N N . LYS A 1 158 ? -8.372 -32.595 -46.130 1.00 15.12 158 LYS A N 1
ATOM 1151 C CA . LYS A 1 158 ? -7.104 -32.932 -46.779 1.00 15.78 158 LYS A CA 1
ATOM 1152 C C . LYS A 1 158 ? -6.623 -31.760 -47.640 1.00 14.78 158 LYS A C 1
ATOM 1153 O O . LYS A 1 158 ? -5.431 -31.778 -48.003 1.00 15.29 158 LYS A O 1
ATOM 1159 N N . GLN A 1 159 ? -7.469 -30.766 -47.937 1.00 13.13 159 GLN A N 1
ATOM 1160 C CA . GLN A 1 159 ? -7.043 -29.574 -48.708 1.00 13.73 159 GLN A CA 1
ATOM 1161 C C . GLN A 1 159 ? -6.359 -28.545 -47.792 1.00 14.24 159 GLN A C 1
ATOM 1162 O O . GLN A 1 159 ? -5.835 -27.564 -48.307 1.00 15.02 159 GLN A O 1
ATOM 1168 N N . ILE A 1 160 ? -6.292 -28.838 -46.502 1.00 12.55 160 ILE A N 1
ATOM 1169 C CA . ILE A 1 160 ? -5.519 -27.980 -45.552 1.00 13.50 160 ILE A CA 1
ATOM 1170 C C . ILE A 1 160 ? -4.063 -28.427 -45.636 1.00 12.37 160 ILE A C 1
ATOM 1171 O O . ILE A 1 160 ? -3.756 -29.601 -45.331 1.00 13.79 160 ILE A O 1
ATOM 1176 N N . VAL A 1 161 ? -3.196 -27.524 -46.050 1.00 12.12 161 VAL A N 1
ATOM 1177 C CA . VAL A 1 161 ? -1.729 -27.741 -46.082 1.00 12.86 161 VAL A CA 1
ATOM 1178 C C . VAL A 1 161 ? -1.232 -28.095 -44.676 1.00 13.07 161 VAL A C 1
ATOM 1179 O O . VAL A 1 161 ? -1.574 -27.394 -43.713 1.00 12.39 161 VAL A O 1
ATOM 1183 N N . ARG A 1 162 ? -0.449 -29.156 -44.561 1.00 12.43 162 ARG A N 1
ATOM 1184 C CA . ARG A 1 162 ? 0.096 -29.626 -43.264 1.00 14.05 162 ARG A CA 1
ATOM 1185 C C . ARG A 1 162 ? 1.615 -29.620 -43.337 1.00 14.10 162 ARG A C 1
ATOM 1186 O O . ARG A 1 162 ? 2.233 -30.128 -44.313 1.00 14.64 162 ARG A O 1
ATOM 1194 N N . LEU A 1 163 ? 2.240 -29.052 -42.317 1.00 14.60 163 LEU A N 1
ATOM 1195 C CA . LEU A 1 163 ? 3.713 -29.122 -42.168 1.00 14.29 163 LEU A CA 1
ATOM 1196 C C . LEU A 1 163 ? 4.074 -30.475 -41.590 1.00 15.76 163 LEU A C 1
ATOM 1197 O O . LEU A 1 163 ? 3.416 -30.966 -40.673 1.00 15.96 163 LEU A O 1
ATOM 1202 N N . PRO A 1 164 ? 5.098 -31.136 -42.141 1.00 15.49 164 PRO A N 1
ATOM 1203 C CA . PRO A 1 164 ? 5.513 -32.425 -41.604 1.00 18.82 164 PRO A CA 1
ATOM 1204 C C . PRO A 1 164 ? 6.109 -32.247 -40.208 1.00 17.13 164 PRO A C 1
ATOM 1205 O O . PRO A 1 164 ? 6.761 -31.228 -39.932 1.00 16.88 164 PRO A O 1
ATOM 1209 N N . TYR A 1 165 ? 5.825 -33.225 -39.366 1.00 17.31 165 TYR A N 1
ATOM 1210 C CA . TYR A 1 165 ? 6.355 -33.325 -37.995 1.00 18.24 165 TYR A CA 1
ATOM 1211 C C . TYR A 1 165 ? 6.586 -34.823 -37.741 1.00 23.37 165 TYR A C 1
ATOM 1212 O O . TYR A 1 165 ? 5.587 -35.589 -37.785 1.00 25.19 165 TYR A O 1
ATOM 1221 N N . ALA A 1 166 ? 7.816 -35.180 -37.456 1.00 28.60 166 ALA A N 1
ATOM 1222 C CA . ALA A 1 166 ? 8.205 -36.556 -37.047 1.00 31.53 166 ALA A CA 1
ATOM 1223 C C . ALA A 1 166 ? 8.359 -36.557 -35.531 1.00 27.37 166 ALA A C 1
ATOM 1224 O O . ALA A 1 166 ? 9.016 -35.642 -35.004 1.00 23.78 166 ALA A O 1
ATOM 1226 N N . SER A 1 167 ? 7.680 -37.470 -34.850 1.00 29.51 167 SER A N 1
ATOM 1227 C CA . SER A 1 167 ? 7.969 -37.756 -33.434 1.00 29.98 167 SER A CA 1
ATOM 1228 C C . SER A 1 167 ? 9.163 -38.736 -33.397 1.00 27.25 167 SER A C 1
ATOM 1229 O O . SER A 1 167 ? 9.616 -39.211 -34.424 1.00 23.74 167 SER A O 1
ATOM 1232 N N . ALA A 1 168 ? 9.786 -38.859 -32.247 1.00 27.10 168 ALA A N 1
ATOM 1233 C CA . ALA A 1 168 ? 11.020 -39.646 -32.073 1.00 24.86 168 ALA A CA 1
ATOM 1234 C C . ALA A 1 168 ? 10.685 -41.121 -32.249 1.00 24.26 168 ALA A C 1
ATOM 1235 O O . ALA A 1 168 ? 9.492 -41.529 -32.129 1.00 23.63 168 ALA A O 1
ATOM 1237 N N . SER A 1 169 ? 11.704 -41.955 -32.415 1.00 27.09 169 SER A N 1
ATOM 1238 C CA . SER A 1 169 ? 11.459 -43.421 -32.479 1.00 30.59 169 SER A CA 1
ATOM 1239 C C . SER A 1 169 ? 12.497 -44.164 -31.637 1.00 31.19 169 SER A C 1
ATOM 1240 O O . SER A 1 169 ? 13.602 -43.601 -31.424 1.00 28.79 169 SER A O 1
ATOM 1243 N N . GLU A 1 170 ? 12.093 -45.346 -31.184 1.00 35.77 170 GLU A N 1
ATOM 1244 C CA . GLU A 1 170 ? 12.965 -46.371 -30.553 1.00 39.36 170 GLU A CA 1
ATOM 1245 C C . GLU A 1 170 ? 13.873 -46.922 -31.648 1.00 37.90 170 GLU A C 1
ATOM 1246 O O . GLU A 1 170 ? 13.345 -47.306 -32.678 1.00 39.60 170 GLU A O 1
ATOM 1252 N N . VAL A 1 171 ? 15.196 -46.858 -31.458 1.00 39.90 171 VAL A N 1
ATOM 1253 C CA . VAL A 1 171 ? 16.230 -47.493 -32.328 1.00 43.39 171 VAL A CA 1
ATOM 1254 C C . VAL A 1 171 ? 17.009 -48.464 -31.437 1.00 48.90 171 VAL A C 1
ATOM 1255 O O . VAL A 1 171 ? 16.681 -48.510 -30.224 1.00 43.01 171 VAL A O 1
ATOM 1259 N N . GLU A 1 172 ? 17.957 -49.222 -32.010 1.00 46.58 172 GLU A N 1
ATOM 1260 C CA . GLU A 1 172 ? 18.751 -50.251 -31.283 1.00 47.03 172 GLU A CA 1
ATOM 1261 C C . GLU A 1 172 ? 19.231 -49.649 -29.957 1.00 43.65 172 GLU A C 1
ATOM 1262 O O . GLU A 1 172 ? 20.213 -48.902 -29.992 1.00 41.11 172 GLU A O 1
ATOM 1264 N N . GLY A 1 173 ? 18.504 -49.902 -28.861 1.00 41.03 173 GLY A N 1
ATOM 1265 C CA . GLY A 1 173 ? 18.937 -49.614 -27.480 1.00 43.24 173 GLY A CA 1
ATOM 1266 C C . GLY A 1 173 ? 18.612 -48.205 -26.985 1.00 41.68 173 GLY A C 1
ATOM 1267 O O . GLY A 1 173 ? 19.009 -47.879 -25.855 1.00 43.22 173 GLY A O 1
ATOM 1268 N N . GLY A 1 174 ? 17.903 -47.368 -27.749 1.00 36.16 174 GLY A N 1
ATOM 1269 C CA . GLY A 1 174 ? 17.736 -45.944 -27.373 1.00 34.62 174 GLY A CA 1
ATOM 1270 C C . GLY A 1 174 ? 16.589 -45.258 -28.105 1.00 31.06 174 GLY A C 1
ATOM 1271 O O . GLY A 1 174 ? 15.774 -45.920 -28.795 1.00 30.30 174 GLY A O 1
ATOM 1272 N N . ILE A 1 175 ? 16.488 -43.949 -27.911 1.00 25.56 175 ILE A N 1
ATOM 1273 C CA . ILE A 1 175 ? 15.446 -43.118 -28.579 1.00 23.20 175 ILE A CA 1
ATOM 1274 C C . ILE A 1 175 ? 16.175 -42.126 -29.442 1.00 21.21 175 ILE A C 1
ATOM 1275 O O . ILE A 1 175 ? 17.076 -41.427 -28.899 1.00 22.88 175 ILE A O 1
ATOM 1280 N N . ARG A 1 176 ? 15.805 -42.047 -30.718 1.00 21.06 176 ARG A N 1
ATOM 1281 C CA . ARG A 1 176 ? 16.400 -41.054 -31.616 1.00 22.51 176 ARG A CA 1
ATOM 1282 C C . ARG A 1 176 ? 15.334 -39.969 -31.803 1.00 21.94 176 ARG A C 1
ATOM 1283 O O . ARG A 1 176 ? 14.244 -40.283 -32.323 1.00 23.38 176 ARG A O 1
ATOM 1291 N N . GLY A 1 177 ? 15.628 -38.790 -31.274 1.00 20.90 177 GLY A N 1
ATOM 1292 C CA . GLY A 1 177 ? 14.762 -37.622 -31.492 1.00 20.73 177 GLY A CA 1
ATOM 1293 C C . GLY A 1 177 ? 15.527 -36.450 -32.028 1.00 20.99 177 GLY A C 1
ATOM 1294 O O . GLY A 1 177 ? 16.668 -36.584 -32.531 1.00 20.30 177 GLY A O 1
ATOM 1295 N N . GLU A 1 178 ? 14.917 -35.274 -31.921 1.00 17.31 178 GLU A N 1
ATOM 1296 C CA . GLU A 1 178 ? 15.592 -34.067 -32.363 1.00 19.16 178 GLU A CA 1
ATOM 1297 C C . GLU A 1 178 ? 15.024 -32.885 -31.596 1.00 15.69 178 GLU A C 1
ATOM 1298 O O . GLU A 1 178 ? 13.961 -33.019 -30.979 1.00 16.00 178 GLU A O 1
ATOM 1304 N N . VAL A 1 179 ? 15.769 -31.811 -31.673 1.00 16.03 179 VAL A N 1
ATOM 1305 C CA . VAL A 1 179 ? 15.348 -30.533 -31.073 1.00 15.25 179 VAL A CA 1
ATOM 1306 C C . VAL A 1 179 ? 14.197 -29.999 -31.905 1.00 16.01 179 VAL A C 1
ATOM 1307 O O . VAL A 1 179 ? 14.383 -29.801 -33.127 1.00 17.58 179 VAL A O 1
ATOM 1311 N N . VAL A 1 180 ? 13.091 -29.681 -31.261 1.00 14.17 180 VAL A N 1
ATOM 1312 C CA . VAL A 1 180 ? 11.932 -29.038 -31.947 1.00 14.87 180 VAL A CA 1
ATOM 1313 C C . VAL A 1 180 ? 12.013 -27.526 -31.813 1.00 15.46 180 VAL A C 1
ATOM 1314 O O . VAL A 1 180 ? 11.816 -26.804 -32.835 1.00 14.67 180 VAL A O 1
ATOM 1318 N N . ARG A 1 181 ? 12.267 -27.045 -30.614 1.00 14.04 181 ARG A N 1
ATOM 1319 C CA . ARG A 1 181 ? 12.292 -25.604 -30.349 1.00 13.59 181 ARG A CA 1
ATOM 1320 C C . ARG A 1 181 ? 13.035 -25.353 -29.048 1.00 12.89 181 ARG A C 1
ATOM 1321 O O . ARG A 1 181 ? 13.259 -26.304 -28.217 1.00 13.41 181 ARG A O 1
ATOM 1329 N N . ILE A 1 182 ? 13.478 -24.136 -28.910 1.00 13.17 182 ILE A N 1
ATOM 1330 C CA . ILE A 1 182 ? 14.143 -23.634 -27.678 1.00 14.32 182 ILE A CA 1
ATOM 1331 C C . ILE A 1 182 ? 13.098 -22.898 -26.852 1.00 14.06 182 ILE A C 1
ATOM 1332 O O . ILE A 1 182 ? 12.344 -22.130 -27.413 1.00 15.46 182 ILE A O 1
ATOM 1337 N N . ASP A 1 183 ? 13.055 -23.184 -25.555 1.00 14.13 183 ASP A N 1
ATOM 1338 C CA . ASP A 1 183 ? 12.275 -22.440 -24.531 1.00 14.10 183 ASP A CA 1
ATOM 1339 C C . ASP A 1 183 ? 13.070 -21.160 -24.286 1.00 14.34 183 ASP A C 1
ATOM 1340 O O . ASP A 1 183 ? 13.889 -21.129 -23.365 1.00 14.39 183 ASP A O 1
ATOM 1345 N N . ARG A 1 184 ? 12.916 -20.143 -25.134 1.00 13.70 184 ARG A N 1
ATOM 1346 C CA . ARG A 1 184 ? 13.974 -19.119 -25.297 1.00 14.33 184 ARG A CA 1
ATOM 1347 C C . ARG A 1 184 ? 14.120 -18.184 -24.101 1.00 13.90 184 ARG A C 1
ATOM 1348 O O . ARG A 1 184 ? 15.236 -17.636 -23.904 1.00 14.42 184 ARG A O 1
ATOM 1356 N N . ALA A 1 185 ? 13.084 -17.996 -23.284 1.00 13.02 185 ALA A N 1
ATOM 1357 C CA . ALA A 1 185 ? 13.195 -17.106 -22.118 1.00 12.81 185 ALA A CA 1
ATOM 1358 C C . ALA A 1 185 ? 14.258 -17.657 -21.172 1.00 13.56 185 ALA A C 1
ATOM 1359 O O . ALA A 1 185 ? 14.882 -16.842 -20.450 1.00 14.21 185 ALA A O 1
ATOM 1361 N N . PHE A 1 186 ? 14.451 -18.980 -21.178 1.00 12.99 186 PHE A N 1
ATOM 1362 C CA . PHE A 1 186 ? 15.273 -19.687 -20.175 1.00 12.40 186 PHE A CA 1
ATOM 1363 C C . PHE A 1 186 ? 16.457 -20.405 -20.794 1.00 13.84 186 PHE A C 1
ATOM 1364 O O . PHE A 1 186 ? 17.404 -20.724 -20.045 1.00 14.94 186 PHE A O 1
ATOM 1372 N N . GLY A 1 187 ? 16.385 -20.701 -22.081 1.00 12.75 187 GLY A N 1
ATOM 1373 C CA . GLY A 1 187 ? 17.414 -21.476 -22.787 1.00 12.83 187 GLY A CA 1
ATOM 1374 C C . GLY A 1 187 ? 17.229 -22.984 -22.621 1.00 13.49 187 GLY A C 1
ATOM 1375 O O . GLY A 1 187 ? 18.192 -23.726 -22.886 1.00 14.68 187 GLY A O 1
ATOM 1376 N N . ASN A 1 188 ? 16.060 -23.461 -22.200 1.00 12.47 188 ASN A N 1
ATOM 1377 C CA . ASN A 1 188 ? 15.771 -24.909 -22.117 1.00 13.99 188 ASN A CA 1
ATOM 1378 C C . ASN A 1 188 ? 15.561 -25.431 -23.536 1.00 13.90 188 ASN A C 1
ATOM 1379 O O . ASN A 1 188 ? 15.177 -24.653 -24.437 1.00 13.38 188 ASN A O 1
ATOM 1384 N N . VAL A 1 189 ? 15.841 -26.699 -23.738 1.00 13.12 189 VAL A N 1
ATOM 1385 C CA . VAL A 1 189 ? 15.767 -27.353 -25.065 1.00 13.23 189 VAL A CA 1
ATOM 1386 C C . VAL A 1 189 ? 14.591 -28.305 -25.071 1.00 13.27 189 VAL A C 1
ATOM 1387 O O . VAL A 1 189 ? 14.499 -29.192 -24.207 1.00 13.02 189 VAL A O 1
ATOM 1391 N N . TRP A 1 190 ? 13.714 -28.192 -26.068 1.00 12.35 190 TRP A N 1
ATOM 1392 C CA . TRP A 1 190 ? 12.523 -29.048 -26.180 1.00 11.79 190 TRP A CA 1
ATOM 1393 C C . TRP A 1 190 ? 12.679 -29.998 -27.357 1.00 11.16 190 TRP A C 1
ATOM 1394 O O . TRP A 1 190 ? 13.072 -29.544 -28.470 1.00 13.87 190 TRP A O 1
ATOM 1405 N N . THR A 1 191 ? 12.440 -31.270 -27.099 1.00 12.59 191 THR A N 1
ATOM 1406 C CA . THR A 1 191 ? 12.586 -32.333 -28.125 1.00 13.81 191 THR A CA 1
ATOM 1407 C C . THR A 1 191 ? 11.214 -32.800 -28.609 1.00 14.49 191 THR A C 1
ATOM 1408 O O . THR A 1 191 ? 10.156 -32.370 -28.091 1.00 15.56 191 THR A O 1
ATOM 1412 N N . ASN A 1 192 ? 11.216 -33.743 -29.560 1.00 15.94 192 ASN A N 1
ATOM 1413 C CA . ASN A 1 192 ? 9.999 -34.433 -30.054 1.00 16.22 192 ASN A CA 1
ATOM 1414 C C . ASN A 1 192 ? 9.817 -35.765 -29.351 1.00 18.46 192 ASN A C 1
ATOM 1415 O O . ASN A 1 192 ? 9.134 -36.646 -29.911 1.00 21.04 192 ASN A O 1
ATOM 1420 N N . ILE A 1 193 ? 10.443 -35.972 -28.200 1.00 14.59 193 ILE A N 1
ATOM 1421 C CA . ILE A 1 193 ? 10.362 -37.274 -27.490 1.00 15.54 193 ILE A CA 1
ATOM 1422 C C . ILE A 1 193 ? 9.186 -37.199 -26.531 1.00 17.50 193 ILE A C 1
ATOM 1423 O O . ILE A 1 193 ? 9.223 -36.508 -25.510 1.00 17.59 193 ILE A O 1
ATOM 1428 N N . PRO A 1 194 ? 8.096 -37.946 -26.769 1.00 17.98 194 PRO A N 1
ATOM 1429 C CA . PRO A 1 194 ? 6.949 -37.926 -25.871 1.00 18.55 194 PRO A CA 1
ATOM 1430 C C . PRO A 1 194 ? 7.149 -38.728 -24.589 1.00 18.15 194 PRO A C 1
ATOM 1431 O O . PRO A 1 194 ? 8.042 -39.579 -24.509 1.00 19.29 194 PRO A O 1
ATOM 1435 N N . THR A 1 195 ? 6.305 -38.417 -23.604 1.00 20.98 195 THR A N 1
ATOM 1436 C CA . THR A 1 195 ? 6.259 -39.048 -22.279 1.00 20.80 195 THR A CA 1
ATOM 1437 C C . THR A 1 195 ? 6.401 -40.565 -22.398 1.00 25.19 195 THR A C 1
ATOM 1438 O O . THR A 1 195 ? 7.263 -41.124 -21.692 1.00 21.97 195 THR A O 1
ATOM 1442 N N . HIS A 1 196 ? 5.587 -41.204 -23.234 1.00 24.03 196 HIS A N 1
ATOM 1443 C CA . HIS A 1 196 ? 5.455 -42.690 -23.196 1.00 28.29 196 HIS A CA 1
ATOM 1444 C C . HIS A 1 196 ? 6.773 -43.371 -23.603 1.00 27.43 196 HIS A C 1
ATOM 1445 O O . HIS A 1 196 ? 7.062 -44.431 -23.050 1.00 31.68 196 HIS A O 1
ATOM 1452 N N . LEU A 1 197 ? 7.594 -42.767 -24.459 1.00 24.28 197 LEU A N 1
ATOM 1453 C CA . LEU A 1 197 ? 8.889 -43.367 -24.903 1.00 26.22 197 LEU A CA 1
ATOM 1454 C C . LEU A 1 197 ? 9.930 -43.373 -23.774 1.00 30.77 197 LEU A C 1
ATOM 1455 O O . LEU A 1 197 ? 10.766 -44.265 -23.760 1.00 32.60 197 LEU A O 1
ATOM 1460 N N . ILE A 1 198 ? 10.002 -42.339 -22.937 1.00 30.96 198 ILE A N 1
ATOM 1461 C CA . ILE A 1 198 ? 11.107 -42.306 -21.921 1.00 36.83 198 ILE A CA 1
ATOM 1462 C C . ILE A 1 198 ? 10.662 -43.133 -20.723 1.00 38.60 198 ILE A C 1
ATOM 1463 O O . ILE A 1 198 ? 11.542 -43.808 -20.138 1.00 37.26 198 ILE A O 1
ATOM 1468 N N . GLY A 1 199 ? 9.348 -43.161 -20.471 1.00 40.23 199 GLY A N 1
ATOM 1469 C CA . GLY A 1 199 ? 8.719 -44.031 -19.464 1.00 45.36 199 GLY A CA 1
ATOM 1470 C C . GLY A 1 199 ? 9.250 -45.446 -19.603 1.00 51.26 199 GLY A C 1
ATOM 1471 O O . GLY A 1 199 ? 9.852 -45.981 -18.629 1.00 52.40 199 GLY A O 1
ATOM 1472 N N . SER A 1 200 ? 9.116 -46.023 -20.804 1.00 56.03 200 SER A N 1
ATOM 1473 C CA . SER A 1 200 ? 9.517 -47.425 -21.119 1.00 58.31 200 SER A CA 1
ATOM 1474 C C . SER A 1 200 ? 10.992 -47.690 -20.745 1.00 54.85 200 SER A C 1
ATOM 1475 O O . SER A 1 200 ? 11.303 -48.831 -20.408 1.00 53.50 200 SER A O 1
ATOM 1478 N N . MET A 1 201 ? 11.862 -46.678 -20.749 1.00 50.85 201 MET A N 1
ATOM 1479 C CA . MET A 1 201 ? 13.346 -46.802 -20.693 1.00 43.96 201 MET A CA 1
ATOM 1480 C C . MET A 1 201 ? 13.924 -46.399 -19.316 1.00 41.40 201 MET A C 1
ATOM 1481 O O . MET A 1 201 ? 15.104 -46.705 -19.043 1.00 39.47 201 MET A O 1
ATOM 1486 N N . LEU A 1 202 ? 13.127 -45.798 -18.442 1.00 41.85 202 LEU A N 1
ATOM 1487 C CA . LEU A 1 202 ? 13.577 -45.403 -17.081 1.00 44.06 202 LEU A CA 1
ATOM 1488 C C . LEU A 1 202 ? 13.748 -46.630 -16.176 1.00 51.38 202 LEU A C 1
ATOM 1489 O O . LEU A 1 202 ? 12.865 -47.521 -16.195 1.00 45.07 202 LEU A O 1
ATOM 1494 N N . GLN A 1 203 ? 14.856 -46.649 -15.415 1.00 55.23 203 GLN A N 1
ATOM 1495 C CA . GLN A 1 203 ? 15.156 -47.613 -14.316 1.00 53.49 203 GLN A CA 1
ATOM 1496 C C . GLN A 1 203 ? 15.304 -46.857 -12.982 1.00 50.02 203 GLN A C 1
ATOM 1497 O O . GLN A 1 203 ? 15.447 -45.607 -12.997 1.00 37.04 203 GLN A O 1
ATOM 1503 N N . ASP A 1 204 ? 15.278 -47.591 -11.860 1.00 48.74 204 ASP A N 1
ATOM 1504 C CA . ASP A 1 204 ? 15.498 -47.038 -10.493 1.00 48.78 204 ASP A CA 1
ATOM 1505 C C . ASP A 1 204 ? 16.835 -46.274 -10.492 1.00 44.29 204 ASP A C 1
ATOM 1506 O O . ASP A 1 204 ? 17.827 -46.795 -11.039 1.00 46.81 204 ASP A O 1
ATOM 1511 N N . GLY A 1 205 ? 16.851 -45.069 -9.919 1.00 40.35 205 GLY A N 1
ATOM 1512 C CA . GLY A 1 205 ? 17.986 -44.130 -9.991 1.00 40.80 205 GLY A CA 1
ATOM 1513 C C . GLY A 1 205 ? 17.785 -43.093 -11.082 1.00 39.40 205 GLY A C 1
ATOM 1514 O O . GLY A 1 205 ? 18.234 -41.944 -10.884 1.00 35.60 205 GLY A O 1
ATOM 1515 N N . GLU A 1 206 ? 17.185 -43.494 -12.208 1.00 38.28 206 GLU A N 1
ATOM 1516 C CA . GLU A 1 206 ? 16.602 -42.568 -13.216 1.00 36.86 206 GLU A CA 1
ATOM 1517 C C . GLU A 1 206 ? 17.710 -41.686 -13.780 1.00 33.27 206 GLU A C 1
ATOM 1518 O O . GLU A 1 206 ? 17.536 -40.436 -13.723 1.00 26.65 206 GLU A O 1
ATOM 1524 N N . ARG A 1 207 ? 18.793 -42.305 -14.270 1.00 27.43 207 ARG A N 1
ATOM 1525 C CA . ARG A 1 207 ? 19.926 -41.624 -14.960 1.00 29.98 207 ARG A CA 1
ATOM 1526 C C . ARG A 1 207 ? 19.963 -42.090 -16.414 1.00 34.99 207 ARG A C 1
ATOM 1527 O O . ARG A 1 207 ? 19.602 -43.250 -16.623 1.00 36.68 207 ARG A O 1
ATOM 1535 N N . LEU A 1 208 ? 20.258 -41.204 -17.370 1.00 31.47 208 LEU A N 1
ATOM 1536 C CA . LEU A 1 208 ? 20.229 -41.494 -18.829 1.00 28.30 208 LEU A CA 1
ATOM 1537 C C . LEU A 1 208 ? 21.452 -40.873 -19.475 1.00 26.65 208 LEU A C 1
ATOM 1538 O O . LEU A 1 208 ? 22.055 -39.974 -18.907 1.00 30.21 208 LEU A O 1
ATOM 1543 N N . GLU A 1 209 ? 21.830 -41.370 -20.640 1.00 25.24 209 GLU A N 1
ATOM 1544 C CA . GLU A 1 209 ? 22.915 -40.831 -21.465 1.00 28.42 209 GLU A CA 1
ATOM 1545 C C . GLU A 1 209 ? 22.238 -40.046 -22.591 1.00 24.32 209 GLU A C 1
ATOM 1546 O O . GLU A 1 209 ? 21.303 -40.589 -23.163 1.00 23.18 209 GLU A O 1
ATOM 1552 N N . VAL A 1 210 ? 22.690 -38.846 -22.895 1.00 22.85 210 VAL A N 1
ATOM 1553 C CA . VAL A 1 210 ? 22.158 -38.114 -24.065 1.00 27.02 210 VAL A CA 1
ATOM 1554 C C . VAL A 1 210 ? 23.334 -37.720 -24.945 1.00 27.45 210 VAL A C 1
ATOM 1555 O O . VAL A 1 210 ? 24.349 -37.168 -24.446 1.00 27.96 210 VAL A O 1
ATOM 1559 N N . LYS A 1 211 ? 23.207 -38.049 -26.229 1.00 25.33 211 LYS A N 1
ATOM 1560 C CA . LYS A 1 211 ? 24.191 -37.693 -27.267 1.00 28.83 211 LYS A CA 1
ATOM 1561 C C . LYS A 1 211 ? 23.591 -36.571 -28.121 1.00 26.19 211 LYS A C 1
ATOM 1562 O O . LYS A 1 211 ? 22.486 -36.753 -28.668 1.00 25.19 211 LYS A O 1
ATOM 1568 N N . ILE A 1 212 ? 24.264 -35.438 -28.144 1.00 29.62 212 ILE A N 1
ATOM 1569 C CA . ILE A 1 212 ? 23.850 -34.260 -28.944 1.00 33.98 212 ILE A CA 1
ATOM 1570 C C . ILE A 1 212 ? 24.803 -34.198 -30.132 1.00 42.47 212 ILE A C 1
ATOM 1571 O O . ILE A 1 212 ? 26.022 -34.046 -29.907 1.00 37.75 212 ILE A O 1
ATOM 1576 N N . GLU A 1 213 ? 24.278 -34.252 -31.354 1.00 52.26 213 GLU A N 1
ATOM 1577 C CA . GLU A 1 213 ? 25.093 -34.017 -32.576 1.00 57.59 213 GLU A CA 1
ATOM 1578 C C . GLU A 1 213 ? 24.851 -32.572 -33.047 1.00 59.83 213 GLU A C 1
ATOM 1579 O O . GLU A 1 213 ? 23.691 -32.254 -33.452 1.00 60.43 213 GLU A O 1
ATOM 1581 N N . ALA A 1 214 ? 25.874 -31.716 -32.928 1.00 55.55 214 ALA A N 1
ATOM 1582 C CA . ALA A 1 214 ? 25.844 -30.302 -33.370 1.00 59.20 214 ALA A CA 1
ATOM 1583 C C . ALA A 1 214 ? 27.236 -29.881 -33.856 1.00 52.86 214 ALA A C 1
ATOM 1584 O O . ALA A 1 214 ? 27.449 -28.647 -33.953 1.00 54.72 214 ALA A O 1
ATOM 1586 N N . THR A 1 218 ? 28.544 -34.080 -28.380 1.00 50.07 218 THR A N 1
ATOM 1587 C CA . THR A 1 218 ? 28.632 -33.972 -26.899 1.00 47.23 218 THR A CA 1
ATOM 1588 C C . THR A 1 218 ? 27.853 -35.134 -26.270 1.00 43.50 218 THR A C 1
ATOM 1589 O O . THR A 1 218 ? 26.695 -35.343 -26.679 1.00 40.50 218 THR A O 1
ATOM 1593 N N . VAL A 1 219 ? 28.452 -35.865 -25.326 1.00 36.15 219 VAL A N 1
ATOM 1594 C CA . VAL A 1 219 ? 27.697 -36.863 -24.524 1.00 35.52 219 VAL A CA 1
ATOM 1595 C C . VAL A 1 219 ? 27.523 -36.321 -23.101 1.00 34.38 219 VAL A C 1
ATOM 1596 O O . VAL A 1 219 ? 28.534 -35.902 -22.487 1.00 31.02 219 VAL A O 1
ATOM 1600 N N . LEU A 1 220 ? 26.284 -36.315 -22.598 1.00 27.43 220 LEU A N 1
ATOM 1601 C CA . LEU A 1 220 ? 25.992 -35.956 -21.192 1.00 28.76 220 LEU A CA 1
ATOM 1602 C C . LEU A 1 220 ? 25.309 -37.129 -20.504 1.00 27.07 220 LEU A C 1
ATOM 1603 O O . LEU A 1 220 ? 24.469 -37.770 -21.135 1.00 28.00 220 LEU A O 1
ATOM 1608 N N . GLU A 1 221 ? 25.660 -37.363 -19.242 1.00 27.36 221 GLU A N 1
ATOM 1609 C CA . GLU A 1 221 ? 25.005 -38.355 -18.365 1.00 25.16 221 GLU A CA 1
ATOM 1610 C C . GLU A 1 221 ? 24.172 -37.533 -17.389 1.00 23.77 221 GLU A C 1
ATOM 1611 O O . GLU A 1 221 ? 24.762 -36.749 -16.623 1.00 24.85 221 GLU A O 1
ATOM 1617 N N . LEU A 1 222 ? 22.861 -37.593 -17.540 1.00 19.08 222 LEU A N 1
ATOM 1618 C CA . LEU A 1 222 ? 21.947 -36.630 -16.903 1.00 19.48 222 LEU A CA 1
ATOM 1619 C C . LEU A 1 222 ? 20.941 -37.388 -16.070 1.00 16.79 222 LEU A C 1
ATOM 1620 O O . LEU A 1 222 ? 20.424 -38.441 -16.474 1.00 19.28 222 LEU A O 1
ATOM 1625 N N . PRO A 1 223 ? 20.527 -36.780 -14.934 1.00 16.13 223 PRO A N 1
ATOM 1626 C CA . PRO A 1 223 ? 19.410 -37.278 -14.159 1.00 16.46 223 PRO A CA 1
ATOM 1627 C C . PRO A 1 223 ? 18.083 -36.923 -14.832 1.00 17.11 223 PRO A C 1
ATOM 1628 O O . PRO A 1 223 ? 17.989 -35.815 -15.306 1.00 16.99 223 PRO A O 1
ATOM 1632 N N . PHE A 1 224 ? 17.136 -37.834 -14.835 1.00 15.26 224 PHE A N 1
ATOM 1633 C CA . PHE A 1 224 ? 15.741 -37.578 -15.273 1.00 16.03 224 PHE A CA 1
ATOM 1634 C C . PHE A 1 224 ? 14.969 -37.154 -14.034 1.00 16.83 224 PHE A C 1
ATOM 1635 O O . PHE A 1 224 ? 14.785 -37.925 -13.084 1.00 17.35 224 PHE A O 1
ATOM 1643 N N . CYS A 1 225 ? 14.509 -35.898 -14.028 1.00 15.64 225 CYS A N 1
ATOM 1644 C CA . CYS A 1 225 ? 13.885 -35.228 -12.881 1.00 14.90 225 CYS A CA 1
ATOM 1645 C C . CYS A 1 225 ? 12.457 -34.814 -13.250 1.00 14.51 225 CYS A C 1
ATOM 1646 O O . CYS A 1 225 ? 12.151 -34.709 -14.472 1.00 15.36 225 CYS A O 1
ATOM 1649 N N . LYS A 1 226 ? 11.641 -34.545 -12.247 1.00 15.55 226 LYS A N 1
ATOM 1650 C CA . LYS A 1 226 ? 10.304 -33.953 -12.432 1.00 17.20 226 LYS A CA 1
ATOM 1651 C C . LYS A 1 226 ? 10.447 -32.450 -12.697 1.00 15.10 226 LYS A C 1
ATOM 1652 O O . LYS A 1 226 ? 9.618 -31.890 -13.428 1.00 13.82 226 LYS A O 1
ATOM 1658 N N . THR A 1 227 ? 11.426 -31.803 -12.070 1.00 13.32 227 THR A N 1
ATOM 1659 C CA . THR A 1 227 ? 11.501 -30.344 -12.152 1.00 11.93 227 THR A CA 1
ATOM 1660 C C . THR A 1 227 ? 12.919 -29.855 -11.870 1.00 12.13 227 THR A C 1
ATOM 1661 O O . THR A 1 227 ? 13.788 -30.614 -11.438 1.00 11.75 227 THR A O 1
ATOM 1665 N N . PHE A 1 228 ? 13.138 -28.573 -12.101 1.00 10.99 228 PHE A N 1
ATOM 1666 C CA . PHE A 1 228 ? 14.460 -27.943 -12.154 1.00 11.58 228 PHE A CA 1
ATOM 1667 C C . PHE A 1 228 ? 15.180 -28.091 -10.799 1.00 11.46 228 PHE A C 1
ATOM 1668 O O . PHE A 1 228 ? 16.425 -28.326 -10.814 1.00 10.99 228 PHE A O 1
ATOM 1676 N N . GLY A 1 229 ? 14.466 -27.853 -9.698 1.00 12.25 229 GLY A N 1
ATOM 1677 C CA . GLY A 1 229 ? 15.047 -27.735 -8.344 1.00 13.06 229 GLY A CA 1
ATOM 1678 C C . GLY A 1 229 ? 15.592 -29.049 -7.814 1.00 14.61 229 GLY A C 1
ATOM 1679 O O . GLY A 1 229 ? 16.102 -29.043 -6.672 1.00 13.32 229 GLY A O 1
ATOM 1680 N N . GLU A 1 230 ? 15.463 -30.137 -8.565 1.00 12.41 230 GLU A N 1
ATOM 1681 C CA . GLU A 1 230 ? 15.913 -31.470 -8.079 1.00 14.03 230 GLU A CA 1
ATOM 1682 C C . GLU A 1 230 ? 17.427 -31.618 -8.219 1.00 13.94 230 GLU A C 1
ATOM 1683 O O . GLU A 1 230 ? 17.969 -32.584 -7.616 1.00 15.12 230 GLU A O 1
ATOM 1689 N N . VAL A 1 231 ? 18.120 -30.765 -8.947 1.00 12.76 231 VAL A N 1
ATOM 1690 C CA . VAL A 1 231 ? 19.599 -30.750 -9.048 1.00 13.15 231 VAL A CA 1
ATOM 1691 C C . VAL A 1 231 ? 20.074 -29.386 -8.569 1.00 13.03 231 VAL A C 1
ATOM 1692 O O . VAL A 1 231 ? 19.250 -28.473 -8.333 1.00 13.53 231 VAL A O 1
ATOM 1696 N N . ASP A 1 232 ? 21.360 -29.281 -8.308 1.00 13.59 232 ASP A N 1
ATOM 1697 C CA . ASP A 1 232 ? 21.902 -28.017 -7.780 1.00 14.28 232 ASP A CA 1
ATOM 1698 C C . ASP A 1 232 ? 21.786 -26.912 -8.840 1.00 14.60 232 ASP A C 1
ATOM 1699 O O . ASP A 1 232 ? 21.738 -27.221 -10.017 1.00 13.62 232 ASP A O 1
ATOM 1704 N N . GLU A 1 233 ? 21.788 -25.669 -8.404 1.00 14.89 233 GLU A N 1
ATOM 1705 C CA . GLU A 1 233 ? 21.832 -24.542 -9.365 1.00 16.45 233 GLU A CA 1
ATOM 1706 C C . GLU A 1 233 ? 23.032 -24.702 -10.311 1.00 16.29 233 GLU A C 1
ATOM 1707 O O . GLU A 1 233 ? 24.161 -25.044 -9.866 1.00 17.22 233 GLU A O 1
ATOM 1713 N N . GLY A 1 234 ? 22.785 -24.485 -11.592 1.00 14.25 234 GLY A N 1
ATOM 1714 C CA . GLY A 1 234 ? 23.774 -24.570 -12.667 1.00 16.44 234 GLY A CA 1
ATOM 1715 C C . GLY A 1 234 ? 23.973 -25.973 -13.190 1.00 15.56 234 GLY A C 1
ATOM 1716 O O . GLY A 1 234 ? 24.728 -26.134 -14.150 1.00 17.88 234 GLY A O 1
ATOM 1717 N N . GLN A 1 235 ? 23.328 -26.975 -12.609 1.00 13.82 235 GLN A N 1
ATOM 1718 C CA . GLN A 1 235 ? 23.522 -28.373 -13.038 1.00 13.95 235 GLN A CA 1
ATOM 1719 C C . GLN A 1 235 ? 22.472 -28.757 -14.069 1.00 14.20 235 GLN A C 1
ATOM 1720 O O . GLN A 1 235 ? 21.341 -28.256 -14.032 1.00 13.64 235 GLN A O 1
ATOM 1726 N N . PRO A 1 236 ? 22.828 -29.647 -15.001 1.00 15.07 236 PRO A N 1
ATOM 1727 C CA . PRO A 1 236 ? 21.914 -30.090 -16.049 1.00 14.68 236 PRO A CA 1
ATOM 1728 C C . PRO A 1 236 ? 20.935 -31.168 -15.588 1.00 14.71 236 PRO A C 1
ATOM 1729 O O . PRO A 1 236 ? 21.223 -31.965 -14.687 1.00 14.09 236 PRO A O 1
ATOM 1733 N N . LEU A 1 237 ? 19.794 -31.211 -16.258 1.00 12.93 237 LEU A N 1
ATOM 1734 C CA . LEU A 1 237 ? 18.744 -32.205 -16.030 1.00 12.95 237 LEU A CA 1
ATOM 1735 C C . LEU A 1 237 ? 17.979 -32.496 -17.315 1.00 13.82 237 LEU A C 1
ATOM 1736 O O . LEU A 1 237 ? 17.934 -31.632 -18.217 1.00 12.58 237 LEU A O 1
ATOM 1741 N N . LEU A 1 238 ? 17.430 -33.688 -17.374 1.00 13.94 238 LEU A N 1
ATOM 1742 C CA . LEU A 1 238 ? 16.355 -34.086 -18.323 1.00 14.64 238 LEU A CA 1
ATOM 1743 C C . LEU A 1 238 ? 15.051 -33.984 -17.550 1.00 13.78 238 LEU A C 1
ATOM 1744 O O . LEU A 1 238 ? 15.011 -34.298 -16.336 1.00 14.76 238 LEU A O 1
ATOM 1749 N N . TYR A 1 239 ? 13.975 -33.574 -18.221 1.00 12.25 239 TYR A N 1
ATOM 1750 C CA . TYR A 1 239 ? 12.649 -33.516 -17.601 1.00 11.95 239 TYR A CA 1
ATOM 1751 C C . TYR A 1 239 ? 11.591 -33.584 -18.690 1.00 13.75 239 TYR A C 1
ATOM 1752 O O . TYR A 1 239 ? 11.897 -33.258 -19.841 1.00 15.02 239 TYR A O 1
ATOM 1761 N N . LEU A 1 240 ? 10.406 -34.005 -18.309 1.00 13.81 240 LEU A N 1
ATOM 1762 C CA . LEU A 1 240 ? 9.218 -33.834 -19.192 1.00 14.42 240 LEU A CA 1
ATOM 1763 C C . LEU A 1 240 ? 8.694 -32.408 -19.027 1.00 12.61 240 LEU A C 1
ATOM 1764 O O . LEU A 1 240 ? 8.435 -31.958 -17.889 1.00 13.75 240 LEU A O 1
ATOM 1769 N N . ASN A 1 241 ? 8.655 -31.679 -20.138 1.00 13.03 241 ASN A N 1
ATOM 1770 C CA . ASN A 1 241 ? 8.218 -30.269 -20.099 1.00 12.05 241 ASN A CA 1
ATOM 1771 C C . ASN A 1 241 ? 6.707 -30.237 -19.904 1.00 12.19 241 ASN A C 1
ATOM 1772 O O . ASN A 1 241 ? 6.017 -31.288 -19.786 1.00 13.58 241 ASN A O 1
ATOM 1777 N N . SER A 1 242 ? 6.191 -29.011 -19.805 1.00 12.29 242 SER A N 1
ATOM 1778 C CA . SER A 1 242 ? 4.767 -28.717 -19.546 1.00 13.25 242 SER A CA 1
ATOM 1779 C C . SER A 1 242 ? 3.878 -29.268 -20.652 1.00 13.69 242 SER A C 1
ATOM 1780 O O . SER A 1 242 ? 2.668 -29.291 -20.470 1.00 15.91 242 SER A O 1
ATOM 1783 N N . ARG A 1 243 ? 4.457 -29.631 -21.787 1.00 13.53 243 ARG A N 1
ATOM 1784 C CA . ARG A 1 243 ? 3.724 -30.082 -22.984 1.00 14.24 243 ARG A CA 1
ATOM 1785 C C . ARG A 1 243 ? 3.874 -31.596 -23.150 1.00 14.95 243 ARG A C 1
ATOM 1786 O O . ARG A 1 243 ? 3.358 -32.116 -24.114 1.00 18.54 243 ARG A O 1
ATOM 1794 N N . GLY A 1 244 ? 4.527 -32.285 -22.219 1.00 14.51 244 GLY A N 1
ATOM 1795 C CA . GLY A 1 244 ? 4.629 -33.751 -22.281 1.00 15.23 244 GLY A CA 1
ATOM 1796 C C . GLY A 1 244 ? 5.742 -34.238 -23.194 1.00 17.48 244 GLY A C 1
ATOM 1797 O O . GLY A 1 244 ? 5.673 -35.405 -23.652 1.00 20.76 244 GLY A O 1
ATOM 1798 N N . ARG A 1 245 ? 6.778 -33.451 -23.435 1.00 16.11 245 ARG A N 1
ATOM 1799 C CA . ARG A 1 245 ? 7.930 -33.901 -24.244 1.00 16.43 245 ARG A CA 1
ATOM 1800 C C . ARG A 1 245 ? 9.227 -33.709 -23.477 1.00 16.16 245 ARG A C 1
ATOM 1801 O O . ARG A 1 245 ? 9.308 -32.841 -22.594 1.00 15.64 245 ARG A O 1
ATOM 1809 N N . LEU A 1 246 ? 10.205 -34.560 -23.758 1.00 15.67 246 LEU A N 1
ATOM 1810 C CA . LEU A 1 246 ? 11.481 -34.512 -23.047 1.00 14.92 246 LEU A CA 1
ATOM 1811 C C . LEU A 1 246 ? 12.183 -33.201 -23.367 1.00 12.91 246 LEU A C 1
ATOM 1812 O O . LEU A 1 246 ? 12.228 -32.760 -24.541 1.00 13.87 246 LEU A O 1
ATOM 1817 N N . ALA A 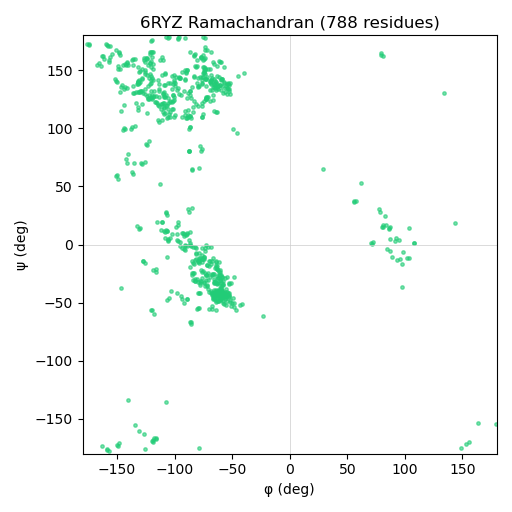1 247 ? 12.778 -32.612 -22.327 1.00 12.41 247 ALA A N 1
ATOM 1818 C CA . ALA A 1 247 ? 13.497 -31.350 -22.396 1.00 12.49 247 ALA A CA 1
ATOM 1819 C C . ALA A 1 247 ? 14.823 -31.447 -21.648 1.00 12.99 247 ALA A C 1
ATOM 1820 O O . ALA A 1 247 ? 14.967 -32.338 -20.772 1.00 12.55 247 ALA A O 1
ATOM 1822 N N . LEU A 1 248 ? 15.742 -30.538 -21.969 1.00 12.98 248 LEU A N 1
ATOM 1823 C CA . LEU A 1 248 ? 17.022 -30.381 -21.294 1.00 14.31 248 LEU A CA 1
ATOM 1824 C C . LEU A 1 248 ? 17.073 -28.969 -20.728 1.00 13.60 248 LEU A C 1
ATOM 1825 O O . LEU A 1 248 ? 16.687 -28.030 -21.439 1.00 13.07 248 LEU A O 1
ATOM 1830 N N . GLY A 1 249 ? 17.595 -28.822 -19.519 1.00 13.09 249 GLY A N 1
ATOM 1831 C CA . GLY A 1 249 ? 17.803 -27.506 -18.914 1.00 13.17 249 GLY A CA 1
ATOM 1832 C C . GLY A 1 249 ? 18.964 -27.521 -17.955 1.00 12.20 249 GLY A C 1
ATOM 1833 O O . GLY A 1 249 ? 19.430 -28.622 -17.545 1.00 12.99 249 GLY A O 1
ATOM 1834 N N . LEU A 1 250 ? 19.389 -26.343 -17.554 1.00 11.95 250 LEU A N 1
ATOM 1835 C CA . LEU A 1 250 ? 20.252 -26.157 -16.374 1.00 11.84 250 LEU A CA 1
ATOM 1836 C C . LEU A 1 250 ? 19.381 -25.524 -15.303 1.00 12.35 250 LEU A C 1
ATOM 1837 O O . LEU A 1 250 ? 18.680 -24.526 -15.601 1.00 11.91 250 LEU A O 1
ATOM 1842 N N . ASN A 1 251 ? 19.481 -25.979 -14.058 1.00 12.05 251 ASN A N 1
ATOM 1843 C CA . ASN A 1 251 ? 18.670 -25.370 -12.988 1.00 12.15 251 ASN A CA 1
ATOM 1844 C C . ASN A 1 251 ? 19.112 -23.922 -12.767 1.00 12.73 251 ASN A C 1
ATOM 1845 O O . ASN A 1 251 ? 20.252 -23.667 -12.359 1.00 12.65 251 ASN A O 1
ATOM 1850 N N . GLN A 1 252 ? 18.215 -22.969 -13.056 1.00 12.47 252 GLN A N 1
ATOM 1851 C CA . GLN A 1 252 ? 18.447 -21.514 -12.887 1.00 12.83 252 GLN A CA 1
ATOM 1852 C C . GLN A 1 252 ? 19.663 -21.091 -13.706 1.00 12.34 252 GLN A C 1
ATOM 1853 O O . GLN A 1 252 ? 20.377 -20.145 -13.343 1.00 12.44 252 GLN A O 1
ATOM 1859 N N . SER A 1 253 ? 19.844 -21.671 -14.880 1.00 13.12 253 SER A N 1
ATOM 1860 C CA . SER A 1 253 ? 20.827 -21.145 -15.850 1.00 14.54 253 SER A CA 1
ATOM 1861 C C . SER A 1 253 ? 20.321 -21.483 -17.245 1.00 13.94 253 SER A C 1
ATOM 1862 O O . SER A 1 253 ? 19.156 -21.913 -17.369 1.00 14.08 253 SER A O 1
ATOM 1865 N N . ASN A 1 254 ? 21.150 -21.226 -18.243 1.00 14.36 254 ASN A N 1
ATOM 1866 C CA . ASN A 1 254 ? 20.729 -21.262 -19.654 1.00 14.58 254 ASN A CA 1
ATOM 1867 C C . ASN A 1 254 ? 21.456 -22.405 -20.365 1.00 14.96 254 ASN A C 1
ATOM 1868 O O . ASN A 1 254 ? 22.682 -22.298 -20.660 1.00 15.33 254 ASN A O 1
ATOM 1873 N N . PHE A 1 255 ? 20.734 -23.469 -20.676 1.00 13.22 255 PHE A N 1
ATOM 1874 C CA . PHE A 1 255 ? 21.348 -24.670 -21.254 1.00 14.97 255 PHE A CA 1
ATOM 1875 C C . PHE A 1 255 ? 21.968 -24.328 -22.621 1.00 16.84 255 PHE A C 1
ATOM 1876 O O . PHE A 1 255 ? 23.121 -24.752 -22.882 1.00 17.27 255 PHE A O 1
ATOM 1884 N N . ILE A 1 256 ? 21.247 -23.658 -23.521 1.00 15.83 256 ILE A N 1
ATOM 1885 C CA . ILE A 1 256 ? 21.786 -23.451 -24.907 1.00 18.80 256 ILE A CA 1
ATOM 1886 C C . ILE A 1 256 ? 22.956 -22.468 -24.926 1.00 19.55 256 ILE A C 1
ATOM 1887 O O . ILE A 1 256 ? 23.717 -22.521 -25.898 1.00 21.80 256 ILE A O 1
ATOM 1892 N N . GLU A 1 257 ? 23.144 -21.644 -23.904 1.00 17.98 257 GLU A N 1
ATOM 1893 C CA . GLU A 1 257 ? 24.335 -20.772 -23.803 1.00 22.33 257 GLU A CA 1
ATOM 1894 C C . GLU A 1 257 ? 25.556 -21.634 -23.468 1.00 24.40 257 GLU A C 1
ATOM 1895 O O . GLU A 1 257 ? 26.696 -21.249 -23.855 1.00 28.88 257 GLU A O 1
ATOM 1901 N N . LYS A 1 258 ? 25.362 -22.769 -22.821 1.00 23.01 258 LYS A N 1
ATOM 1902 C CA . LYS A 1 258 ? 26.483 -23.676 -22.477 1.00 24.61 258 LYS A CA 1
ATOM 1903 C C . LYS A 1 258 ? 26.707 -24.669 -23.619 1.00 28.62 258 LYS A C 1
ATOM 1904 O O . LYS A 1 258 ? 27.878 -24.861 -24.030 1.00 28.19 258 LYS A O 1
ATOM 1910 N N . TRP A 1 259 ? 25.633 -25.278 -24.114 1.00 23.33 259 TRP A N 1
ATOM 1911 C CA . TRP A 1 259 ? 25.616 -26.296 -25.191 1.00 22.80 259 TRP A CA 1
ATOM 1912 C C . TRP A 1 259 ? 24.686 -25.832 -26.307 1.00 22.02 259 TRP A C 1
ATOM 1913 O O . TRP A 1 259 ? 23.499 -26.184 -26.336 1.00 22.23 259 TRP A O 1
ATOM 1924 N N . PRO A 1 260 ? 25.187 -25.036 -27.268 1.00 22.93 260 PRO A N 1
ATOM 1925 C CA . PRO A 1 260 ? 24.352 -24.528 -28.348 1.00 24.69 260 PRO A CA 1
ATOM 1926 C C . PRO A 1 260 ? 23.855 -25.719 -29.161 1.00 29.76 260 PRO A C 1
ATOM 1927 O O . PRO A 1 260 ? 24.559 -26.678 -29.436 1.00 39.19 260 PRO A O 1
ATOM 1931 N N . VAL A 1 261 ? 22.580 -25.646 -29.432 1.00 25.87 261 VAL A N 1
ATOM 1932 C CA . VAL A 1 261 ? 21.791 -26.671 -30.126 1.00 27.18 261 VAL A CA 1
ATOM 1933 C C . VAL A 1 261 ? 20.719 -25.861 -30.832 1.00 28.52 261 VAL A C 1
ATOM 1934 O O . VAL A 1 261 ? 20.309 -24.838 -30.258 1.00 30.23 261 VAL A O 1
ATOM 1938 N N . VAL A 1 262 ? 20.383 -26.210 -32.066 1.00 23.00 262 VAL A N 1
ATOM 1939 C CA . VAL A 1 262 ? 19.330 -25.497 -32.835 1.00 24.02 262 VAL A CA 1
ATOM 1940 C C . VAL A 1 262 ? 18.301 -26.524 -33.269 1.00 20.54 262 VAL A C 1
ATOM 1941 O O . VAL A 1 262 ? 18.536 -27.742 -33.256 1.00 19.19 262 VAL A O 1
ATOM 1945 N N . PRO A 1 263 ? 17.081 -26.074 -33.602 1.00 19.56 263 PRO A N 1
ATOM 1946 C CA . PRO A 1 263 ? 16.055 -26.988 -34.073 1.00 18.76 263 PRO A CA 1
ATOM 1947 C C . PRO A 1 263 ? 16.583 -27.850 -35.222 1.00 19.31 263 PRO A C 1
ATOM 1948 O O . PRO A 1 263 ? 17.271 -27.307 -36.082 1.00 23.01 263 PRO A O 1
ATOM 1952 N N . GLY A 1 264 ? 16.233 -29.129 -35.191 1.00 20.69 264 GLY A N 1
ATOM 1953 C CA . GLY A 1 264 ? 16.656 -30.153 -36.164 1.00 21.42 264 GLY A CA 1
ATOM 1954 C C . GLY A 1 264 ? 17.900 -30.904 -35.728 1.00 23.50 264 GLY A C 1
ATOM 1955 O O . GLY A 1 264 ? 18.190 -31.959 -36.327 1.00 24.00 264 GLY A O 1
ATOM 1956 N N . ASP A 1 265 ? 18.635 -30.430 -34.720 1.00 22.25 265 ASP A N 1
ATOM 1957 C CA . ASP A 1 265 ? 19.805 -31.182 -34.178 1.00 23.01 265 ASP A CA 1
ATOM 1958 C C . ASP A 1 265 ? 19.323 -32.478 -33.536 1.00 23.41 265 ASP A C 1
ATOM 1959 O O . ASP A 1 265 ? 18.308 -32.464 -32.800 1.00 21.84 265 ASP A O 1
ATOM 1964 N N . SER A 1 266 ? 20.022 -33.585 -33.804 1.00 21.88 266 SER A N 1
ATOM 1965 C CA . SER A 1 266 ? 19.708 -34.917 -33.242 1.00 24.62 266 SER A CA 1
ATOM 1966 C C . SER A 1 266 ? 19.981 -34.941 -31.739 1.00 21.08 266 SER A C 1
ATOM 1967 O O . SER A 1 266 ? 21.010 -34.369 -31.316 1.00 23.78 266 SER A O 1
ATOM 1970 N N . ILE A 1 267 ? 19.093 -35.604 -31.024 1.00 19.81 267 ILE A N 1
ATOM 1971 C CA . ILE A 1 267 ? 19.190 -35.877 -29.571 1.00 23.29 267 ILE A CA 1
ATOM 1972 C C . ILE A 1 267 ? 18.902 -37.349 -29.416 1.00 20.59 267 ILE A C 1
ATOM 1973 O O . ILE A 1 267 ? 17.776 -37.803 -29.737 1.00 24.09 267 ILE A O 1
ATOM 1978 N N . THR A 1 268 ? 19.901 -38.115 -28.955 1.00 21.81 268 THR A N 1
ATOM 1979 C CA . THR A 1 268 ? 19.705 -39.552 -28.722 1.00 22.52 268 THR A CA 1
ATOM 1980 C C . THR A 1 268 ? 19.811 -39.807 -27.222 1.00 21.31 268 THR A C 1
ATOM 1981 O O . THR A 1 268 ? 20.763 -39.299 -26.615 1.00 21.41 268 THR A O 1
ATOM 1985 N N . VAL A 1 269 ? 18.849 -40.542 -26.703 1.00 20.11 269 VAL A N 1
ATOM 1986 C CA . VAL A 1 269 ? 18.727 -40.838 -25.255 1.00 23.38 269 VAL A CA 1
ATOM 1987 C C . VAL A 1 269 ? 18.803 -42.345 -25.087 1.00 25.14 269 VAL A C 1
ATOM 1988 O O . VAL A 1 269 ? 18.058 -43.041 -25.756 1.00 27.27 269 VAL A O 1
ATOM 1992 N N . SER A 1 270 ? 19.670 -42.810 -24.196 1.00 25.95 270 SER A N 1
ATOM 1993 C CA . SER A 1 270 ? 19.888 -44.255 -23.922 1.00 28.88 270 SER A CA 1
ATOM 1994 C C . SER A 1 270 ? 20.071 -44.456 -22.424 1.00 32.26 270 SER A C 1
ATOM 1995 O O . SER A 1 270 ? 20.492 -43.525 -21.738 1.00 29.66 270 SER A O 1
ATOM 1998 N N . PRO A 1 271 ? 19.760 -45.660 -21.884 1.00 37.00 271 PRO A N 1
ATOM 1999 C CA . PRO A 1 271 ? 20.027 -45.969 -20.466 1.00 36.97 271 PRO A CA 1
ATOM 2000 C C . PRO A 1 271 ? 21.500 -45.820 -20.039 1.00 37.08 271 PRO A C 1
ATOM 2001 O O . PRO A 1 271 ? 22.367 -45.803 -20.931 1.00 36.08 271 PRO A O 1
ATOM 2005 N N . MET B 1 1 ? -22.177 8.905 -28.215 1.00 43.06 1 MET B N 1
ATOM 2006 C CA . MET B 1 1 ? -21.265 9.667 -27.341 1.00 33.79 1 MET B CA 1
ATOM 2007 C C . MET B 1 1 ? -20.465 8.713 -26.437 1.00 28.91 1 MET B C 1
ATOM 2008 O O . MET B 1 1 ? -19.584 9.244 -25.756 1.00 28.32 1 MET B O 1
ATOM 2013 N N . GLN B 1 2 ? -20.727 7.388 -26.439 1.00 27.43 2 GLN B N 1
ATOM 2014 C CA . GLN B 1 2 ? -19.971 6.410 -25.609 1.00 26.18 2 GLN B CA 1
ATOM 2015 C C . GLN B 1 2 ? -18.567 6.206 -26.215 1.00 22.90 2 GLN B C 1
ATOM 2016 O O . GLN B 1 2 ? -18.383 6.180 -27.490 1.00 23.46 2 GLN B O 1
ATOM 2018 N N . HIS B 1 3 ? -17.587 6.069 -25.335 1.00 20.18 3 HIS B N 1
ATOM 2019 C CA . HIS B 1 3 ? -16.190 5.752 -25.713 1.00 18.72 3 HIS B CA 1
ATOM 2020 C C . HIS B 1 3 ? -15.596 4.766 -24.719 1.00 18.83 3 HIS B C 1
ATOM 2021 O O . HIS B 1 3 ? -14.746 5.123 -23.896 1.00 21.89 3 HIS B O 1
ATOM 2028 N N . ASN B 1 4 ? -15.966 3.516 -24.871 1.00 17.86 4 ASN B N 1
ATOM 2029 C CA . ASN B 1 4 ? -15.606 2.454 -23.920 1.00 18.29 4 ASN B CA 1
ATOM 2030 C C . ASN B 1 4 ? -14.296 1.775 -24.340 1.00 17.53 4 ASN B C 1
ATOM 2031 O O . ASN B 1 4 ? -13.940 0.880 -23.635 1.00 19.43 4 ASN B O 1
ATOM 2036 N N . LEU B 1 5 ? -13.691 2.121 -25.487 1.00 13.66 5 LEU B N 1
ATOM 2037 C CA . LEU B 1 5 ? -12.456 1.458 -25.960 1.00 12.06 5 LEU B CA 1
ATOM 2038 C C . LEU B 1 5 ? -11.323 2.478 -25.863 1.00 12.47 5 LEU B C 1
ATOM 2039 O O . LEU B 1 5 ? -11.445 3.564 -26.455 1.00 13.01 5 LEU B O 1
ATOM 2044 N N . ILE B 1 6 ? -10.288 2.176 -25.098 1.00 10.78 6 ILE B N 1
ATOM 2045 C CA . ILE B 1 6 ? -9.105 3.052 -24.948 1.00 11.40 6 ILE B CA 1
ATOM 2046 C C . ILE B 1 6 ? -7.921 2.400 -25.651 1.00 11.91 6 ILE B C 1
ATOM 2047 O O . ILE B 1 6 ? -7.611 1.233 -25.322 1.00 12.11 6 ILE B O 1
ATOM 2052 N N . ALA B 1 7 ? -7.391 3.058 -26.656 1.00 10.38 7 ALA B N 1
ATOM 2053 C CA . ALA B 1 7 ? -6.217 2.587 -27.426 1.00 9.88 7 ALA B CA 1
ATOM 2054 C C . ALA B 1 7 ? -4.999 3.373 -26.930 1.00 10.79 7 ALA B C 1
ATOM 2055 O O . ALA B 1 7 ? -5.059 4.571 -26.950 1.00 11.51 7 ALA B O 1
ATOM 2057 N N . PHE B 1 8 ? -3.960 2.688 -26.446 1.00 10.18 8 PHE B N 1
ATOM 2058 C CA . PHE B 1 8 ? -2.948 3.313 -25.576 1.00 9.91 8 PHE B CA 1
ATOM 2059 C C . PHE B 1 8 ? -1.540 3.176 -26.161 1.00 9.67 8 PHE B C 1
ATOM 2060 O O . PHE B 1 8 ? -1.060 2.061 -26.425 1.00 8.87 8 PHE B O 1
ATOM 2068 N N . LEU B 1 9 ? -0.853 4.312 -26.299 1.00 9.56 9 LEU B N 1
ATOM 2069 C CA . LEU B 1 9 ? 0.526 4.353 -26.844 1.00 9.68 9 LEU B CA 1
ATOM 2070 C C . LEU B 1 9 ? 1.426 5.178 -25.924 1.00 10.03 9 LEU B C 1
ATOM 2071 O O . LEU B 1 9 ? 0.995 6.208 -25.407 1.00 9.84 9 LEU B O 1
ATOM 2076 N N . SER B 1 10 ? 2.666 4.728 -25.752 1.00 10.39 10 SER B N 1
ATOM 2077 C CA . SER B 1 10 ? 3.686 5.536 -25.059 1.00 8.99 10 SER B CA 1
ATOM 2078 C C . SER B 1 10 ? 5.083 5.096 -25.460 1.00 9.01 10 SER B C 1
ATOM 2079 O O . SER B 1 10 ? 5.229 4.192 -26.289 1.00 9.37 10 SER B O 1
ATOM 2082 N N . ASP B 1 11 ? 6.055 5.760 -24.828 1.00 9.35 11 ASP B N 1
ATOM 2083 C CA . ASP B 1 11 ? 7.489 5.437 -24.998 1.00 10.04 11 ASP B CA 1
ATOM 2084 C C . ASP B 1 11 ? 8.043 4.833 -23.718 1.00 10.41 11 ASP B C 1
ATOM 2085 O O . ASP B 1 11 ? 9.269 4.821 -23.590 1.00 11.23 11 ASP B O 1
ATOM 2090 N N . VAL B 1 12 ? 7.237 4.311 -22.800 1.00 9.89 12 VAL B N 1
ATOM 2091 C CA . VAL B 1 12 ? 7.798 3.860 -21.486 1.00 10.25 12 VAL B CA 1
ATOM 2092 C C . VAL B 1 12 ? 8.202 2.386 -21.551 1.00 11.49 12 VAL B C 1
ATOM 2093 O O . VAL B 1 12 ? 8.745 1.897 -20.530 1.00 11.97 12 VAL B O 1
ATOM 2097 N N . GLY B 1 13 ? 8.003 1.760 -22.683 1.00 11.01 13 GLY B N 1
ATOM 2098 C CA . GLY B 1 13 ? 8.362 0.355 -22.869 1.00 11.90 13 GLY B CA 1
ATOM 2099 C C . GLY B 1 13 ? 7.309 -0.581 -22.308 1.00 11.51 13 GLY B C 1
ATOM 2100 O O . GLY B 1 13 ? 6.448 -0.179 -21.491 1.00 11.21 13 GLY B O 1
ATOM 2101 N N . SER B 1 14 ? 7.363 -1.827 -22.750 1.00 13.17 14 SER B N 1
ATOM 2102 C CA . SER B 1 14 ? 6.456 -2.889 -22.262 1.00 14.59 14 SER B CA 1
ATOM 2103 C C . SER B 1 14 ? 7.208 -3.836 -21.323 1.00 13.55 14 SER B C 1
ATOM 2104 O O . SER B 1 14 ? 6.609 -4.823 -20.867 1.00 14.30 14 SER B O 1
ATOM 2107 N N . ALA B 1 15 ? 8.474 -3.571 -21.024 1.00 12.34 15 ALA B N 1
ATOM 2108 C CA . ALA B 1 15 ? 9.332 -4.538 -20.311 1.00 13.05 15 ALA B CA 1
ATOM 2109 C C . ALA B 1 15 ? 9.167 -4.453 -18.798 1.00 15.07 15 ALA B C 1
ATOM 2110 O O . ALA B 1 15 ? 9.409 -5.436 -18.143 1.00 20.29 15 ALA B O 1
ATOM 2112 N N . ASP B 1 16 ? 8.746 -3.335 -18.241 1.00 11.50 16 ASP B N 1
ATOM 2113 C CA . ASP B 1 16 ? 8.507 -3.213 -16.788 1.00 11.53 16 ASP B CA 1
ATOM 2114 C C . ASP B 1 16 ? 7.049 -2.889 -16.519 1.00 11.41 16 ASP B C 1
ATOM 2115 O O . ASP B 1 16 ? 6.238 -2.950 -17.442 1.00 11.86 16 ASP B O 1
ATOM 2120 N N . GLU B 1 17 ? 6.742 -2.516 -15.290 1.00 10.71 17 GLU B N 1
ATOM 2121 C CA . GLU B 1 17 ? 5.332 -2.348 -14.835 1.00 11.32 17 GLU B CA 1
ATOM 2122 C C . GLU B 1 17 ? 4.747 -0.993 -15.233 1.00 11.06 17 GLU B C 1
ATOM 2123 O O . GLU B 1 17 ? 3.536 -0.821 -15.079 1.00 10.06 17 GLU B O 1
ATOM 2129 N N . ALA B 1 18 ? 5.550 -0.028 -15.670 1.00 10.34 18 ALA B N 1
ATOM 2130 C CA . ALA B 1 18 ? 5.083 1.363 -15.727 1.00 10.31 18 ALA B CA 1
ATOM 2131 C C . ALA B 1 18 ? 3.837 1.488 -16.607 1.00 9.47 18 ALA B C 1
ATOM 2132 O O . ALA B 1 18 ? 2.868 2.122 -16.197 1.00 10.53 18 ALA B O 1
ATOM 2134 N N . HIS B 1 19 ? 3.869 0.954 -17.812 1.00 10.39 19 HIS B N 1
ATOM 2135 C CA . HIS B 1 19 ? 2.722 1.045 -18.747 1.00 11.01 19 HIS B CA 1
ATOM 2136 C C . HIS B 1 19 ? 1.477 0.431 -18.110 1.00 10.74 19 HIS B C 1
ATOM 2137 O O . HIS B 1 19 ? 0.359 0.936 -18.343 1.00 11.09 19 HIS B O 1
ATOM 2144 N N . ALA B 1 20 ? 1.642 -0.622 -17.311 1.00 9.80 20 ALA B N 1
ATOM 2145 C CA . ALA B 1 20 ? 0.517 -1.292 -16.634 1.00 9.57 20 ALA B CA 1
ATOM 2146 C C . ALA B 1 20 ? -0.013 -0.464 -15.457 1.00 9.98 20 ALA B C 1
ATOM 2147 O O . ALA B 1 20 ? -1.208 -0.530 -15.196 1.00 10.79 20 ALA B O 1
ATOM 2149 N N . LEU B 1 21 ? 0.826 0.279 -14.746 1.00 9.49 21 LEU B N 1
ATOM 2150 C CA . LEU B 1 21 ? 0.321 1.138 -13.651 1.00 9.58 21 LEU B CA 1
ATOM 2151 C C . LEU B 1 21 ? -0.670 2.142 -14.247 1.00 10.44 21 LEU B C 1
ATOM 2152 O O . LEU B 1 21 ? -1.696 2.451 -13.610 1.00 10.93 21 LEU B O 1
ATOM 2157 N N . CYS B 1 22 ? -0.361 2.668 -15.435 1.00 10.68 22 CYS B N 1
ATOM 2158 C CA . CYS B 1 22 ? -1.282 3.574 -16.147 1.00 10.95 22 CYS B CA 1
ATOM 2159 C C . CYS B 1 22 ? -2.616 2.862 -16.364 1.00 11.53 22 CYS B C 1
ATOM 2160 O O . CYS B 1 22 ? -3.686 3.488 -16.188 1.00 12.00 22 CYS B O 1
ATOM 2163 N N . LYS B 1 23 ? -2.587 1.618 -16.795 1.00 10.79 23 LYS B N 1
ATOM 2164 C CA . LYS B 1 23 ? -3.834 0.873 -17.032 1.00 11.04 23 LYS B CA 1
ATOM 2165 C C . LYS B 1 23 ? -4.595 0.664 -15.716 1.00 11.52 23 LYS B C 1
ATOM 2166 O O . LYS B 1 23 ? -5.826 0.723 -15.730 1.00 10.98 23 LYS B O 1
ATOM 2172 N N . GLY B 1 24 ? -3.908 0.364 -14.635 1.00 10.92 24 GLY B N 1
ATOM 2173 C CA . GLY B 1 24 ? -4.511 0.335 -13.295 1.00 10.66 24 GLY B CA 1
ATOM 2174 C C . GLY B 1 24 ? -5.264 1.602 -12.954 1.00 12.23 24 GLY B C 1
ATOM 2175 O O . GLY B 1 24 ? -6.423 1.532 -12.541 1.00 11.17 24 GLY B O 1
ATOM 2176 N N . VAL B 1 25 ? -4.645 2.734 -13.151 1.00 10.64 25 VAL B N 1
ATOM 2177 C CA . VAL B 1 25 ? -5.286 4.039 -12.906 1.00 11.22 25 VAL B CA 1
ATOM 2178 C C . VAL B 1 25 ? -6.523 4.125 -13.815 1.00 11.41 25 VAL B C 1
ATOM 2179 O O . VAL B 1 25 ? -7.601 4.552 -13.323 1.00 11.93 25 VAL B O 1
ATOM 2183 N N . MET B 1 26 ? -6.408 3.767 -15.084 1.00 11.12 26 MET B N 1
ATOM 2184 C CA . MET B 1 26 ? -7.525 3.892 -16.049 1.00 11.14 26 MET B CA 1
ATOM 2185 C C . MET B 1 26 ? -8.667 2.935 -15.660 1.00 12.28 26 MET B C 1
ATOM 2186 O O . MET B 1 26 ? -9.814 3.381 -15.682 1.00 11.80 26 MET B O 1
ATOM 2191 N N . TYR B 1 27 ? -8.371 1.706 -15.280 1.00 11.82 27 TYR B N 1
ATOM 2192 C CA . TYR B 1 27 ? -9.450 0.769 -14.857 1.00 12.20 27 TYR B CA 1
ATOM 2193 C C . TYR B 1 27 ? -10.109 1.264 -13.568 1.00 12.91 27 TYR B C 1
ATOM 2194 O O . TYR B 1 27 ? -11.321 0.979 -13.343 1.00 13.08 27 TYR B O 1
ATOM 2203 N N . GLY B 1 28 ? -9.372 1.912 -12.686 1.00 12.17 28 GLY B N 1
ATOM 2204 C CA . GLY B 1 28 ? -9.969 2.450 -11.450 1.00 13.09 28 GLY B CA 1
ATOM 2205 C C . GLY B 1 28 ? -10.985 3.530 -11.765 1.00 14.10 28 GLY B C 1
ATOM 2206 O O . GLY B 1 28 ? -11.977 3.616 -11.074 1.00 16.01 28 GLY B O 1
ATOM 2207 N N . VAL B 1 29 ? -10.713 4.368 -12.745 1.00 12.48 29 VAL B N 1
ATOM 2208 C CA . VAL B 1 29 ? -11.622 5.466 -13.176 1.00 12.54 29 VAL B CA 1
ATOM 2209 C C . VAL B 1 29 ? -12.748 4.935 -14.041 1.00 13.40 29 VAL B C 1
ATOM 2210 O O . VAL B 1 29 ? -13.908 5.445 -13.897 1.00 14.66 29 VAL B O 1
ATOM 2214 N N . ALA B 1 30 ? -12.467 4.016 -14.968 1.00 12.10 30 ALA B N 1
ATOM 2215 C CA . ALA B 1 30 ? -13.392 3.517 -16.007 1.00 12.81 30 ALA B CA 1
ATOM 2216 C C . ALA B 1 30 ? -13.429 2.000 -15.971 1.00 14.04 30 ALA B C 1
ATOM 2217 O O . ALA B 1 30 ? -12.835 1.305 -16.811 1.00 13.82 30 ALA B O 1
ATOM 2219 N N . PRO B 1 31 ? -14.010 1.417 -14.906 1.00 16.18 31 PRO B N 1
ATOM 2220 C CA . PRO B 1 31 ? -13.864 -0.018 -14.682 1.00 17.79 31 PRO B CA 1
ATOM 2221 C C . PRO B 1 31 ? -14.470 -0.902 -15.761 1.00 19.22 31 PRO B C 1
ATOM 2222 O O . PRO B 1 31 ? -13.978 -2.035 -15.862 1.00 20.21 31 PRO B O 1
ATOM 2226 N N . ALA B 1 32 ? -15.374 -0.370 -16.572 1.00 19.07 32 ALA B N 1
ATOM 2227 C CA . ALA B 1 32 ? -16.006 -1.125 -17.682 1.00 21.42 32 ALA B CA 1
ATOM 2228 C C . ALA B 1 32 ? -15.273 -0.921 -19.014 1.00 21.49 32 ALA B C 1
ATOM 2229 O O . ALA B 1 32 ? -15.719 -1.508 -20.011 1.00 22.03 32 ALA B O 1
ATOM 2231 N N . ALA B 1 33 ? -14.222 -0.086 -19.069 1.00 17.82 33 ALA B N 1
ATOM 2232 C CA . ALA B 1 33 ? -13.533 0.199 -20.345 1.00 16.90 33 ALA B CA 1
ATOM 2233 C C . ALA B 1 33 ? -12.742 -1.023 -20.794 1.00 15.39 33 ALA B C 1
ATOM 2234 O O . ALA B 1 33 ? -12.304 -1.826 -19.967 1.00 18.10 33 ALA B O 1
ATOM 2236 N N . THR B 1 34 ? -12.588 -1.154 -22.106 1.00 13.57 34 THR B N 1
ATOM 2237 C CA . THR B 1 34 ? -11.648 -2.096 -22.746 1.00 13.55 34 THR B CA 1
ATOM 2238 C C . THR B 1 34 ? -10.417 -1.262 -23.039 1.00 12.60 34 THR B C 1
ATOM 2239 O O . THR B 1 34 ? -10.542 -0.222 -23.681 1.00 12.56 34 THR B O 1
ATOM 2243 N N . ILE B 1 35 ? -9.252 -1.741 -22.645 1.00 12.37 35 ILE B N 1
ATOM 2244 C CA . ILE B 1 35 ? -7.972 -1.038 -22.865 1.00 12.37 35 ILE B CA 1
ATOM 2245 C C . ILE B 1 35 ? -7.141 -1.924 -23.753 1.00 12.75 35 ILE B C 1
ATOM 2246 O O . ILE B 1 35 ? -6.929 -3.088 -23.412 1.00 12.63 35 ILE B O 1
ATOM 2251 N N . VAL B 1 36 ? -6.730 -1.394 -24.893 1.00 11.72 36 VAL B N 1
ATOM 2252 C CA . VAL B 1 36 ? -5.848 -2.138 -25.812 1.00 12.17 36 VAL B CA 1
ATOM 2253 C C . VAL B 1 36 ? -4.627 -1.293 -26.106 1.00 12.16 36 VAL B C 1
ATOM 2254 O O . VAL B 1 36 ? -4.762 -0.096 -26.402 1.00 11.48 36 VAL B O 1
ATOM 2258 N N . ASP B 1 37 ? -3.457 -1.902 -26.032 1.00 11.45 37 ASP B N 1
ATOM 2259 C CA . ASP B 1 37 ? -2.228 -1.180 -26.367 1.00 12.02 37 ASP B CA 1
ATOM 2260 C C . ASP B 1 37 ? -2.139 -1.035 -27.871 1.00 12.61 37 ASP B C 1
ATOM 2261 O O . ASP B 1 37 ? -2.517 -1.949 -28.645 1.00 14.10 37 ASP B O 1
ATOM 2266 N N . ILE B 1 38 ? -1.615 0.102 -28.281 1.00 11.33 38 ILE B N 1
ATOM 2267 C CA . ILE B 1 38 ? -1.109 0.303 -29.646 1.00 11.27 38 ILE B CA 1
ATOM 2268 C C . ILE B 1 38 ? 0.328 -0.194 -29.626 1.00 11.89 38 ILE B C 1
ATOM 2269 O O . ILE B 1 38 ? 0.595 -1.245 -30.188 1.00 13.49 38 ILE B O 1
ATOM 2274 N N . THR B 1 39 ? 1.192 0.491 -28.898 1.00 11.10 39 THR B N 1
ATOM 2275 C CA . THR B 1 39 ? 2.511 -0.038 -28.484 1.00 10.30 39 THR B CA 1
ATOM 2276 C C . THR B 1 39 ? 3.036 0.886 -27.396 1.00 11.02 39 THR B C 1
ATOM 2277 O O . THR B 1 39 ? 2.707 2.064 -27.405 1.00 10.46 39 THR B O 1
ATOM 2281 N N . HIS B 1 40 ? 3.923 0.351 -26.564 1.00 9.71 40 HIS B N 1
ATOM 2282 C CA . HIS B 1 40 ? 4.691 1.143 -25.579 1.00 9.87 40 HIS B CA 1
ATOM 2283 C C . HIS B 1 40 ? 6.164 1.170 -25.976 1.00 10.61 40 HIS B C 1
ATOM 2284 O O . HIS B 1 40 ? 6.929 1.687 -25.172 1.00 12.19 40 HIS B O 1
ATOM 2291 N N . ASP B 1 41 ? 6.487 0.746 -27.185 1.00 10.83 41 ASP B N 1
ATOM 2292 C CA . ASP B 1 41 ? 7.907 0.602 -27.584 1.00 12.76 41 ASP B CA 1
ATOM 2293 C C . ASP B 1 41 ? 8.281 1.697 -28.558 1.00 12.05 41 ASP B C 1
ATOM 2294 O O . ASP B 1 41 ? 9.279 1.531 -29.322 1.00 12.46 41 ASP B O 1
ATOM 2299 N N . VAL B 1 42 ? 7.616 2.843 -28.478 1.00 11.39 42 VAL B N 1
ATOM 2300 C CA . VAL B 1 42 ? 8.150 4.042 -29.179 1.00 10.70 42 VAL B CA 1
ATOM 2301 C C . VAL B 1 42 ? 9.540 4.300 -28.594 1.00 10.38 42 VAL B C 1
ATOM 2302 O O . VAL B 1 42 ? 9.713 4.199 -27.358 1.00 10.65 42 VAL B O 1
ATOM 2306 N N . ALA B 1 43 ? 10.490 4.695 -29.433 1.00 12.06 43 ALA B N 1
ATOM 2307 C CA . ALA B 1 43 ? 11.831 5.053 -28.964 1.00 11.29 43 ALA B CA 1
ATOM 2308 C C . ALA B 1 43 ? 11.716 6.201 -27.970 1.00 11.47 43 ALA B C 1
ATOM 2309 O O . ALA B 1 43 ? 10.864 7.084 -28.090 1.00 11.66 43 ALA B O 1
ATOM 2311 N N . PRO B 1 44 ? 12.531 6.209 -26.900 1.00 12.07 44 PRO B N 1
ATOM 2312 C CA . PRO B 1 44 ? 12.445 7.212 -25.858 1.00 12.63 44 PRO B CA 1
ATOM 2313 C C . PRO B 1 44 ? 12.468 8.621 -26.442 1.00 11.74 44 PRO B C 1
ATOM 2314 O O . PRO B 1 44 ? 13.382 8.954 -27.231 1.00 12.19 44 PRO B O 1
ATOM 2318 N N . PHE B 1 45 ? 11.501 9.437 -26.017 1.00 10.84 45 PHE B N 1
ATOM 2319 C CA . PHE B 1 45 ? 11.421 10.881 -26.341 1.00 10.64 45 PHE B CA 1
ATOM 2320 C C . PHE B 1 45 ? 11.067 11.118 -27.808 1.00 11.80 45 PHE B C 1
ATOM 2321 O O . PHE B 1 45 ? 11.042 12.280 -28.200 1.00 13.21 45 PHE B O 1
ATOM 2329 N N . ASP B 1 46 ? 10.857 10.065 -28.590 1.00 11.25 46 ASP B N 1
ATOM 2330 C CA . ASP B 1 46 ? 10.755 10.187 -30.060 1.00 11.55 46 ASP B CA 1
ATOM 2331 C C . ASP B 1 46 ? 9.295 10.488 -30.456 1.00 11.12 46 ASP B C 1
ATOM 2332 O O . ASP B 1 46 ? 8.539 9.589 -30.843 1.00 11.08 46 ASP B O 1
ATOM 2337 N N . VAL B 1 47 ? 8.923 11.746 -30.322 1.00 11.14 47 VAL B N 1
ATOM 2338 C CA . VAL B 1 47 ? 7.557 12.227 -30.616 1.00 10.99 47 VAL B CA 1
ATOM 2339 C C . VAL B 1 47 ? 7.204 11.928 -32.073 1.00 10.98 47 VAL B C 1
ATOM 2340 O O . VAL B 1 47 ? 6.079 11.553 -32.354 1.00 10.91 47 VAL B O 1
ATOM 2344 N N . ARG B 1 48 ? 8.147 12.116 -32.997 1.00 11.24 48 ARG B N 1
ATOM 2345 C CA . ARG B 1 48 ? 7.843 11.886 -34.417 1.00 12.34 48 ARG B CA 1
ATOM 2346 C C . ARG B 1 48 ? 7.531 10.414 -34.650 1.00 11.48 48 ARG B C 1
ATOM 2347 O O . ARG B 1 48 ? 6.586 10.126 -35.387 1.00 12.21 48 ARG B O 1
ATOM 2355 N N . GLU B 1 49 ? 8.297 9.505 -34.067 1.00 11.18 49 GLU B N 1
ATOM 2356 C CA . GLU B 1 49 ? 8.013 8.059 -34.253 1.00 11.05 49 GLU B CA 1
ATOM 2357 C C . GLU B 1 49 ? 6.615 7.765 -33.680 1.00 10.25 49 GLU B C 1
ATOM 2358 O O . GLU B 1 49 ? 5.812 7.098 -34.328 1.00 11.42 49 GLU B O 1
ATOM 2364 N N . GLY B 1 50 ? 6.322 8.275 -32.498 1.00 10.64 50 GLY B N 1
ATOM 2365 C CA . GLY B 1 50 ? 4.991 8.089 -31.904 1.00 10.92 50 GLY B CA 1
ATOM 2366 C C . GLY B 1 50 ? 3.912 8.613 -32.833 1.00 10.15 50 GLY B C 1
ATOM 2367 O O . GLY B 1 50 ? 2.858 7.984 -33.005 1.00 10.59 50 GLY B O 1
ATOM 2368 N N . ALA B 1 51 ? 4.144 9.801 -33.414 1.00 10.92 51 ALA B N 1
ATOM 2369 C CA . ALA B 1 51 ? 3.142 10.411 -34.286 1.00 11.23 51 ALA B CA 1
ATOM 2370 C C . ALA B 1 51 ? 2.929 9.523 -35.506 1.00 10.89 51 ALA B C 1
ATOM 2371 O O . ALA B 1 51 ? 1.780 9.381 -35.949 1.00 11.38 51 ALA B O 1
ATOM 2373 N N . LEU B 1 52 ? 4.022 8.970 -36.057 1.00 11.26 52 LEU B N 1
ATOM 2374 C CA . LEU B 1 52 ? 3.914 8.090 -37.238 1.00 11.56 52 LEU B CA 1
ATOM 2375 C C . LEU B 1 52 ? 3.125 6.830 -36.879 1.00 11.72 52 LEU B C 1
ATOM 2376 O O . LEU B 1 52 ? 2.301 6.368 -37.684 1.00 13.00 52 LEU B O 1
ATOM 2381 N N . PHE B 1 53 ? 3.376 6.261 -35.706 1.00 11.37 53 PHE B N 1
ATOM 2382 C CA . PHE B 1 53 ? 2.663 5.040 -35.284 1.00 12.24 53 PHE B CA 1
ATOM 2383 C C . PHE B 1 53 ? 1.168 5.324 -35.094 1.00 11.89 53 PHE B C 1
ATOM 2384 O O . PHE B 1 53 ? 0.355 4.425 -35.309 1.00 12.18 53 PHE B O 1
ATOM 2392 N N . LEU B 1 54 ? 0.803 6.543 -34.688 1.00 11.45 54 LEU B N 1
ATOM 2393 C CA . LEU B 1 54 ? -0.618 6.899 -34.500 1.00 11.23 54 LEU B CA 1
ATOM 2394 C C . LEU B 1 54 ? -1.342 7.233 -35.796 1.00 12.48 54 LEU B C 1
ATOM 2395 O O . LEU B 1 54 ? -2.573 7.273 -35.748 1.00 12.15 54 LEU B O 1
ATOM 2400 N N . ALA B 1 55 ? -0.633 7.488 -36.902 1.00 12.36 55 ALA B N 1
ATOM 2401 C CA . ALA B 1 55 ? -1.235 8.086 -38.113 1.00 13.16 55 ALA B CA 1
ATOM 2402 C C . ALA B 1 55 ? -2.486 7.308 -38.538 1.00 13.74 55 ALA B C 1
ATOM 2403 O O . ALA B 1 55 ? -3.490 7.928 -38.860 1.00 14.12 55 ALA B O 1
ATOM 2405 N N . ASP B 1 56 ? -2.388 5.981 -38.598 1.00 13.57 56 ASP B N 1
ATOM 2406 C CA . ASP B 1 56 ? -3.424 5.103 -39.166 1.00 13.70 56 ASP B CA 1
ATOM 2407 C C . ASP B 1 56 ? -4.348 4.556 -38.074 1.00 12.90 56 ASP B C 1
ATOM 2408 O O . ASP B 1 56 ? -5.275 3.753 -38.397 1.00 12.89 56 ASP B O 1
ATOM 2413 N N . VAL B 1 57 ? -4.151 4.954 -36.822 1.00 12.82 57 VAL B N 1
ATOM 2414 C CA . VAL B 1 57 ? -5.017 4.489 -35.724 1.00 11.66 57 VAL B CA 1
ATOM 2415 C C . VAL B 1 57 ? -6.452 4.988 -35.916 1.00 12.29 57 VAL B C 1
ATOM 2416 O O . VAL B 1 57 ? -7.386 4.191 -35.771 1.00 13.82 57 VAL B O 1
ATOM 2420 N N . PRO B 1 58 ? -6.736 6.281 -36.188 1.00 11.94 58 PRO B N 1
ATOM 2421 C CA . PRO B 1 58 ? -8.137 6.703 -36.337 1.00 12.06 58 PRO B CA 1
ATOM 2422 C C . PRO B 1 58 ? -8.925 5.870 -37.344 1.00 13.17 58 PRO B C 1
ATOM 2423 O O . PRO B 1 58 ? -10.052 5.472 -37.026 1.00 13.83 58 PRO B O 1
ATOM 2427 N N . HIS B 1 59 ? -8.325 5.572 -38.487 1.00 14.82 59 HIS B N 1
ATOM 2428 C CA . HIS B 1 59 ? -9.007 4.848 -39.581 1.00 17.10 59 HIS B CA 1
ATOM 2429 C C . HIS B 1 59 ? -9.312 3.416 -39.135 1.00 15.10 59 HIS B C 1
ATOM 2430 O O . HIS B 1 59 ? -10.378 2.891 -39.484 1.00 15.24 59 HIS B O 1
ATOM 2437 N N . SER B 1 60 ? -8.396 2.751 -38.446 1.00 13.21 60 SER B N 1
ATOM 2438 C CA . SER B 1 60 ? -8.572 1.317 -38.129 1.00 13.58 60 SER B CA 1
ATOM 2439 C C . SER B 1 60 ? -9.492 1.115 -36.932 1.00 13.13 60 SER B C 1
ATOM 2440 O O . SER B 1 60 ? -10.127 0.057 -36.851 1.00 14.61 60 SER B O 1
ATOM 2443 N N . PHE B 1 61 ? -9.535 2.046 -35.996 1.00 13.30 61 PHE B N 1
ATOM 2444 C CA . PHE B 1 61 ? -10.300 1.925 -34.747 1.00 11.92 61 PHE B CA 1
ATOM 2445 C C . PHE B 1 61 ? -11.703 2.488 -34.937 1.00 12.49 61 PHE B C 1
ATOM 2446 O O . PHE B 1 61 ? -11.938 3.410 -35.734 1.00 13.76 61 PHE B O 1
ATOM 2454 N N . PRO B 1 62 ? -12.692 1.958 -34.202 1.00 13.18 62 PRO B N 1
ATOM 2455 C CA . PRO B 1 62 ? -14.067 2.434 -34.327 1.00 13.47 62 PRO B CA 1
ATOM 2456 C C . PRO B 1 62 ? -14.264 3.809 -33.676 1.00 12.95 62 PRO B C 1
ATOM 2457 O O . PRO B 1 62 ? -13.445 4.333 -32.945 1.00 11.91 62 PRO B O 1
ATOM 2461 N N . ALA B 1 63 ? -15.444 4.376 -33.937 1.00 13.70 63 ALA B N 1
ATOM 2462 C CA . ALA B 1 63 ? -15.763 5.739 -33.486 1.00 13.22 63 ALA B CA 1
ATOM 2463 C C . ALA B 1 63 ? -15.766 5.856 -31.967 1.00 12.46 63 ALA B C 1
ATOM 2464 O O . ALA B 1 63 ? -15.503 6.940 -31.469 1.00 14.26 63 ALA B O 1
ATOM 2466 N N . HIS B 1 64 ? -16.030 4.789 -31.239 1.00 11.95 64 HIS B N 1
ATOM 2467 C CA . HIS B 1 64 ? -16.156 4.781 -29.766 1.00 13.64 64 HIS B CA 1
ATOM 2468 C C . HIS B 1 64 ? -14.782 4.560 -29.093 1.00 13.58 64 HIS B C 1
ATOM 2469 O O . HIS B 1 64 ? -14.757 4.010 -28.014 1.00 14.56 64 HIS B O 1
ATOM 2476 N N . THR B 1 65 ? -13.718 5.007 -29.733 1.00 12.56 65 THR B N 1
ATOM 2477 C CA . THR B 1 65 ? -12.327 4.868 -29.225 1.00 11.84 65 THR B CA 1
ATOM 2478 C C . THR B 1 65 ? -11.874 6.189 -28.617 1.00 11.57 65 THR B C 1
ATOM 2479 O O . THR B 1 65 ? -12.094 7.247 -29.217 1.00 11.46 65 THR B O 1
ATOM 2483 N N . VAL B 1 66 ? -11.195 6.080 -27.477 1.00 11.38 66 VAL B N 1
ATOM 2484 C CA . VAL B 1 66 ? -10.344 7.159 -26.933 1.00 11.39 66 VAL B CA 1
ATOM 2485 C C . VAL B 1 66 ? -8.895 6.768 -27.260 1.00 11.93 66 VAL B C 1
ATOM 2486 O O . VAL B 1 66 ? -8.460 5.692 -26.772 1.00 12.99 66 VAL B O 1
ATOM 2490 N N . ILE B 1 67 ? -8.228 7.572 -28.075 1.00 11.71 67 ILE B N 1
ATOM 2491 C CA . ILE B 1 67 ? -6.784 7.363 -28.402 1.00 11.73 67 ILE B CA 1
ATOM 2492 C C . ILE B 1 67 ? -6.011 8.087 -27.306 1.00 13.18 67 ILE B C 1
ATOM 2493 O O . ILE B 1 67 ? -6.065 9.327 -27.220 1.00 12.98 67 ILE B O 1
ATOM 2498 N N . CYS B 1 68 ? -5.339 7.345 -26.448 1.00 11.52 68 CYS B N 1
ATOM 2499 C CA . CYS B 1 68 ? -4.594 7.836 -25.293 1.00 10.98 68 CYS B CA 1
ATOM 2500 C C . CYS B 1 68 ? -3.111 7.636 -25.591 1.00 10.48 68 CYS B C 1
ATOM 2501 O O . CYS B 1 68 ? -2.673 6.498 -25.730 1.00 10.16 68 CYS B O 1
ATOM 2504 N N . ALA B 1 69 ? -2.358 8.699 -25.732 1.00 9.89 69 ALA B N 1
ATOM 2505 C CA . ALA B 1 69 ? -0.963 8.581 -26.212 1.00 9.54 69 ALA B CA 1
ATOM 2506 C C . ALA B 1 69 ? -0.089 9.586 -25.522 1.00 10.07 69 ALA B C 1
ATOM 2507 O O . ALA B 1 69 ? -0.437 10.769 -25.450 1.00 10.02 69 ALA B O 1
ATOM 2509 N N . TYR B 1 70 ? 1.082 9.145 -25.053 1.00 9.02 70 TYR B N 1
ATOM 2510 C CA . TYR B 1 70 ? 2.065 10.129 -24.578 1.00 8.81 70 TYR B CA 1
ATOM 2511 C C . TYR B 1 70 ? 3.482 9.657 -24.880 1.00 9.56 70 TYR B C 1
ATOM 2512 O O . TYR B 1 70 ? 3.855 8.502 -24.671 1.00 9.04 70 TYR B O 1
ATOM 2521 N N . VAL B 1 71 ? 4.233 10.635 -25.338 1.00 9.40 71 VAL B N 1
ATOM 2522 C CA . VAL B 1 71 ? 5.711 10.627 -25.480 1.00 10.39 71 VAL B CA 1
ATOM 2523 C C . VAL B 1 71 ? 6.066 12.001 -24.997 1.00 10.10 71 VAL B C 1
ATOM 2524 O O . VAL B 1 71 ? 5.749 12.960 -25.706 1.00 11.63 71 VAL B O 1
ATOM 2528 N N . TYR B 1 72 ? 6.505 12.145 -23.761 1.00 10.40 72 TYR B N 1
ATOM 2529 C CA . TYR B 1 72 ? 6.295 13.396 -22.998 1.00 10.69 72 TYR B CA 1
ATOM 2530 C C . TYR B 1 72 ? 7.550 13.802 -22.251 1.00 10.14 72 TYR B C 1
ATOM 2531 O O . TYR B 1 72 ? 7.538 13.970 -21.038 1.00 10.98 72 TYR B O 1
ATOM 2540 N N . PRO B 1 73 ? 8.665 14.066 -22.981 1.00 10.56 73 PRO B N 1
ATOM 2541 C CA . PRO B 1 73 ? 9.869 14.564 -22.311 1.00 11.43 73 PRO B CA 1
ATOM 2542 C C . PRO B 1 73 ? 9.634 15.946 -21.679 1.00 11.85 73 PRO B C 1
ATOM 2543 O O . PRO B 1 73 ? 10.411 16.357 -20.832 1.00 12.68 73 PRO B O 1
ATOM 2547 N N . GLU B 1 74 ? 8.543 16.612 -22.063 1.00 11.32 74 GLU B N 1
ATOM 2548 C CA . GLU B 1 74 ? 8.153 17.919 -21.486 1.00 11.76 74 GLU B CA 1
ATOM 2549 C C . GLU B 1 74 ? 7.271 17.746 -20.254 1.00 11.47 74 GLU B C 1
ATOM 2550 O O . GLU B 1 74 ? 6.724 18.746 -19.756 1.00 11.88 74 GLU B O 1
ATOM 2556 N N . THR B 1 75 ? 7.115 16.532 -19.728 1.00 11.39 75 THR B N 1
ATOM 2557 C CA . THR B 1 75 ? 6.268 16.330 -18.546 1.00 10.69 75 THR B CA 1
ATOM 2558 C C . THR B 1 75 ? 6.669 17.271 -17.421 1.00 11.8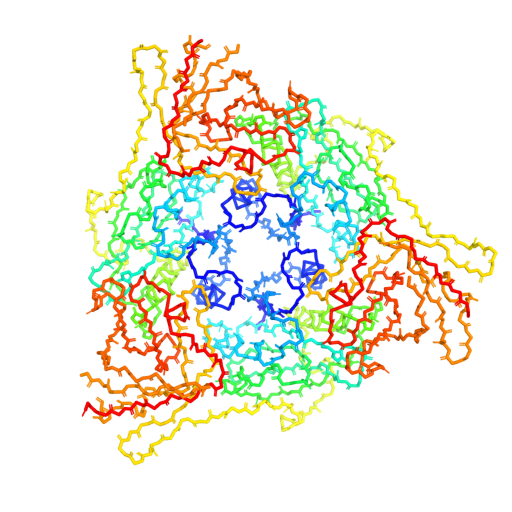1 75 THR B C 1
ATOM 2559 O O . THR B 1 75 ? 7.872 17.532 -17.239 1.00 11.71 75 THR B O 1
ATOM 2563 N N . GLY B 1 76 ? 5.698 17.864 -16.738 1.00 11.96 76 GLY B N 1
ATOM 2564 C CA . GLY B 1 76 ? 5.952 18.728 -15.563 1.00 13.09 76 GLY B CA 1
ATOM 2565 C C . GLY B 1 76 ? 6.354 20.145 -15.946 1.00 14.07 76 GLY B C 1
ATOM 2566 O O . GLY B 1 76 ? 6.880 20.840 -15.076 1.00 15.28 76 GLY B O 1
ATOM 2567 N N . THR B 1 77 ? 6.149 20.537 -17.189 1.00 15.26 77 THR B N 1
ATOM 2568 C CA . THR B 1 77 ? 6.500 21.896 -17.685 1.00 16.00 77 THR B CA 1
ATOM 2569 C C . THR B 1 77 ? 5.234 22.609 -18.140 1.00 17.79 77 THR B C 1
ATOM 2570 O O . THR B 1 77 ? 4.114 22.086 -17.925 1.00 19.41 77 THR B O 1
ATOM 2574 N N . ALA B 1 78 ? 5.396 23.720 -18.857 1.00 16.69 78 ALA B N 1
ATOM 2575 C CA . ALA B 1 78 ? 4.264 24.464 -19.434 1.00 18.35 78 ALA B CA 1
ATOM 2576 C C . ALA B 1 78 ? 3.634 23.751 -20.655 1.00 15.76 78 ALA B C 1
ATOM 2577 O O . ALA B 1 78 ? 2.613 24.229 -21.176 1.00 17.98 78 ALA B O 1
ATOM 2579 N N . THR B 1 79 ? 4.172 22.648 -21.151 1.00 12.93 79 THR B N 1
ATOM 2580 C CA . THR B 1 79 ? 3.613 21.959 -22.323 1.00 12.04 79 THR B CA 1
ATOM 2581 C C . THR B 1 79 ? 2.374 21.197 -21.842 1.00 12.68 79 THR B C 1
ATOM 2582 O O . THR B 1 79 ? 2.519 20.210 -21.088 1.00 12.40 79 THR B O 1
ATOM 2586 N N . HIS B 1 80 ? 1.196 21.636 -22.232 1.00 12.01 80 HIS B N 1
ATOM 2587 C CA . HIS B 1 80 ? -0.037 21.058 -21.658 1.00 11.45 80 HIS B CA 1
ATOM 2588 C C . HIS B 1 80 ? -0.395 19.776 -22.402 1.00 10.62 80 HIS B C 1
ATOM 2589 O O . HIS B 1 80 ? 0.073 19.530 -23.512 1.00 11.23 80 HIS B O 1
ATOM 2596 N N . THR B 1 81 ? -1.255 19.004 -21.762 1.00 11.23 81 THR B N 1
ATOM 2597 C CA . THR B 1 81 ? -2.016 17.920 -22.375 1.00 11.17 81 THR B CA 1
ATOM 2598 C C . THR B 1 81 ? -3.259 18.504 -23.038 1.00 11.24 81 THR B C 1
ATOM 2599 O O . THR B 1 81 ? -3.872 19.428 -22.436 1.00 11.33 81 THR B O 1
ATOM 2603 N N . ILE B 1 82 ? -3.662 17.933 -24.155 1.00 10.71 82 ILE B N 1
ATOM 2604 C CA . ILE B 1 82 ? -4.892 18.333 -24.894 1.00 11.42 82 ILE B CA 1
ATOM 2605 C C . ILE B 1 82 ? -5.793 17.110 -25.033 1.00 11.37 82 ILE B C 1
ATOM 2606 O O . ILE B 1 82 ? -5.315 15.954 -25.032 1.00 10.53 82 ILE B O 1
ATOM 2611 N N . ALA B 1 83 ? -7.081 17.390 -25.175 1.00 11.14 83 ALA B N 1
ATOM 2612 C CA . ALA B 1 83 ? -8.121 16.398 -25.480 1.00 12.02 83 ALA B CA 1
ATOM 2613 C C . ALA B 1 83 ? -8.893 16.931 -26.673 1.00 13.54 83 ALA B C 1
ATOM 2614 O O . ALA B 1 83 ? -9.253 18.140 -26.689 1.00 13.23 83 ALA B O 1
ATOM 2616 N N . VAL B 1 84 ? -9.094 16.065 -27.658 1.00 11.76 84 VAL B N 1
ATOM 2617 C CA . VAL B 1 84 ? -9.641 16.440 -28.974 1.00 12.43 84 VAL B CA 1
ATOM 2618 C C . VAL B 1 84 ? -10.749 15.461 -29.338 1.00 13.17 84 VAL B C 1
ATOM 2619 O O . VAL B 1 84 ? -10.618 14.244 -29.108 1.00 12.60 84 VAL B O 1
ATOM 2623 N N . ARG B 1 85 ? -11.818 15.975 -29.923 1.00 12.50 85 ARG B N 1
ATOM 2624 C CA . ARG B 1 85 ? -12.795 15.141 -30.646 1.00 13.23 85 ARG B CA 1
ATOM 2625 C C . ARG B 1 85 ? -12.515 15.285 -32.123 1.00 13.68 85 ARG B C 1
ATOM 2626 O O . ARG B 1 85 ? -12.399 16.452 -32.611 1.00 13.81 85 ARG B O 1
ATOM 2634 N N . ASN B 1 86 ? -12.366 14.192 -32.865 1.00 12.65 86 ASN B N 1
ATOM 2635 C CA . ASN B 1 86 ? -12.059 14.265 -34.310 1.00 12.72 86 ASN B CA 1
ATOM 2636 C C . ASN B 1 86 ? -13.356 14.133 -35.135 1.00 12.83 86 ASN B C 1
ATOM 2637 O O . ASN B 1 86 ? -14.424 13.908 -34.562 1.00 14.80 86 ASN B O 1
ATOM 2642 N N . GLU B 1 87 ? -13.211 14.228 -36.442 1.00 14.60 87 GLU B N 1
ATOM 2643 C CA . GLU B 1 87 ? -14.368 14.178 -37.387 1.00 15.43 87 GLU B CA 1
ATOM 2644 C C . GLU B 1 87 ? -15.014 12.792 -37.354 1.00 17.61 87 GLU B C 1
ATOM 2645 O O . GLU B 1 87 ? -16.214 12.681 -37.664 1.00 17.25 87 GLU B O 1
ATOM 2651 N N . LYS B 1 88 ? -14.274 11.755 -36.985 1.00 14.72 88 LYS B N 1
ATOM 2652 C CA . LYS B 1 88 ? -14.826 10.388 -36.900 1.00 15.40 88 LYS B CA 1
ATOM 2653 C C . LYS B 1 88 ? -15.612 10.217 -35.611 1.00 13.54 88 LYS B C 1
ATOM 2654 O O . LYS B 1 88 ? -16.361 9.243 -35.493 1.00 16.39 88 LYS B O 1
ATOM 2660 N N . GLY B 1 89 ? -15.515 11.149 -34.671 1.00 13.52 89 GLY B N 1
ATOM 2661 C CA . GLY B 1 89 ? -16.191 11.071 -33.372 1.00 13.28 89 GLY B CA 1
ATOM 2662 C C . GLY B 1 89 ? -15.352 10.421 -32.290 1.00 13.42 89 GLY B C 1
ATOM 2663 O O . GLY B 1 89 ? -15.865 10.294 -31.171 1.00 14.02 89 GLY B O 1
ATOM 2664 N N . GLN B 1 90 ? -14.109 10.056 -32.592 1.00 12.65 90 GLN B N 1
ATOM 2665 C CA . GLN B 1 90 ? -13.187 9.545 -31.583 1.00 11.72 90 GLN B CA 1
ATOM 2666 C C . GLN B 1 90 ? -12.696 10.689 -30.690 1.00 11.54 90 GLN B C 1
ATOM 2667 O O . GLN B 1 90 ? -12.741 11.873 -31.102 1.00 11.89 90 GLN B O 1
ATOM 2673 N N . LEU B 1 91 ? -12.188 10.339 -29.530 1.00 11.95 91 LEU B N 1
ATOM 2674 C CA . LEU B 1 91 ? -11.490 11.272 -28.631 1.00 11.51 91 LEU B CA 1
ATOM 2675 C C . LEU B 1 91 ? -10.012 10.922 -28.652 1.00 11.30 91 LEU B C 1
ATOM 2676 O O . LEU B 1 91 ? -9.674 9.742 -28.841 1.00 11.71 91 LEU B O 1
ATOM 2681 N N . LEU B 1 92 ? -9.163 11.933 -28.500 1.00 10.92 92 LEU B N 1
ATOM 2682 C CA . LEU B 1 92 ? -7.689 11.766 -28.436 1.00 11.44 92 LEU B CA 1
ATOM 2683 C C . LEU B 1 92 ? -7.199 12.579 -27.263 1.00 11.58 92 LEU B C 1
ATOM 2684 O O . LEU B 1 92 ? -7.657 13.724 -27.070 1.00 12.54 92 LEU B O 1
ATOM 2689 N N . VAL B 1 93 ? -6.278 12.031 -26.496 1.00 10.24 93 VAL B N 1
ATOM 2690 C CA . VAL B 1 93 ? -5.669 12.729 -25.343 1.00 10.22 93 VAL B CA 1
ATOM 2691 C C . VAL B 1 93 ? -4.167 12.534 -25.499 1.00 9.38 93 VAL B C 1
ATOM 2692 O O . VAL B 1 93 ? -3.725 11.378 -25.639 1.00 10.24 93 VAL B O 1
ATOM 2696 N N . GLY B 1 94 ? -3.407 13.607 -25.383 1.00 9.96 94 GLY B N 1
ATOM 2697 C CA . GLY B 1 94 ? -1.955 13.501 -25.436 1.00 9.80 94 GLY B CA 1
ATOM 2698 C C . GLY B 1 94 ? -1.305 14.833 -25.145 1.00 9.83 94 GLY B C 1
ATOM 2699 O O . GLY B 1 94 ? -1.962 15.876 -25.211 1.00 9.54 94 GLY B O 1
ATOM 2700 N N . PRO B 1 95 ? 0.040 14.832 -25.012 1.00 9.33 95 PRO B N 1
ATOM 2701 C CA . PRO B 1 95 ? 0.772 16.090 -24.898 1.00 9.59 95 PRO B CA 1
ATOM 2702 C C . PRO B 1 95 ? 0.618 16.917 -26.173 1.00 9.87 95 PRO B C 1
ATOM 2703 O O . PRO B 1 95 ? 0.676 16.380 -27.276 1.00 9.77 95 PRO B O 1
ATOM 2707 N N . ASN B 1 96 ? 0.561 18.233 -25.989 1.00 9.95 96 ASN B N 1
ATOM 2708 C CA . ASN B 1 96 ? 0.516 19.188 -27.115 1.00 10.38 96 ASN B CA 1
ATOM 2709 C C . ASN B 1 96 ? 1.948 19.465 -27.587 1.00 10.89 96 ASN B C 1
ATOM 2710 O O . ASN B 1 96 ? 2.434 20.611 -27.468 1.00 11.35 96 ASN B O 1
ATOM 2715 N N . ASN B 1 97 ? 2.611 18.445 -28.120 1.00 10.63 97 ASN B N 1
ATOM 2716 C CA . ASN B 1 97 ? 4.031 18.553 -28.531 1.00 10.85 97 ASN B CA 1
ATOM 2717 C C . ASN B 1 97 ? 4.205 18.014 -29.945 1.00 10.72 97 ASN B C 1
ATOM 2718 O O . ASN B 1 97 ? 5.391 17.796 -30.353 1.00 11.42 97 ASN B O 1
ATOM 2723 N N . GLY B 1 98 ? 3.116 17.796 -30.680 1.00 11.07 98 GLY B N 1
ATOM 2724 C CA . GLY B 1 98 ? 3.166 17.263 -32.044 1.00 11.11 98 GLY B CA 1
ATOM 2725 C C . GLY B 1 98 ? 2.783 15.787 -32.135 1.00 10.18 98 GLY B C 1
ATOM 2726 O O . GLY B 1 98 ? 2.550 15.289 -33.251 1.00 9.92 98 GLY B O 1
ATOM 2727 N N . LEU B 1 99 ? 2.681 15.097 -31.009 1.00 10.07 99 LEU B N 1
ATOM 2728 C CA . LEU B 1 99 ? 2.442 13.636 -31.016 1.00 9.99 99 LEU B CA 1
ATOM 2729 C C . LEU B 1 99 ? 1.194 13.278 -31.832 1.00 10.60 99 LEU B C 1
ATOM 2730 O O . LEU B 1 99 ? 1.252 12.283 -32.564 1.00 10.94 99 LEU B O 1
ATOM 2735 N N . LEU B 1 100 ? 0.105 14.040 -31.734 1.00 9.72 100 LEU B N 1
ATOM 2736 C CA . LEU B 1 100 ? -1.172 13.646 -32.382 1.00 10.39 100 LEU B CA 1
ATOM 2737 C C . LEU B 1 100 ? -1.245 14.153 -33.846 1.00 10.46 100 LEU B C 1
ATOM 2738 O O . LEU B 1 100 ? -2.276 13.868 -34.497 1.00 10.76 100 LEU B O 1
ATOM 2743 N N . SER B 1 101 ? -0.180 14.774 -34.348 1.00 11.03 101 SER B N 1
ATOM 2744 C CA . SER B 1 101 ? -0.195 15.521 -35.647 1.00 12.04 101 SER B CA 1
ATOM 2745 C C . SER B 1 101 ? -0.782 14.668 -36.774 1.00 11.89 101 SER B C 1
ATOM 2746 O O . SER B 1 101 ? -1.641 15.149 -37.542 1.00 13.12 101 SER B O 1
ATOM 2749 N N . PHE B 1 102 ? -0.257 13.460 -36.959 1.00 11.33 102 PHE B N 1
ATOM 2750 C CA . PHE B 1 102 ? -0.571 12.639 -38.158 1.00 11.75 102 PHE B CA 1
ATOM 2751 C C . PHE B 1 102 ? -1.892 11.912 -37.959 1.00 11.70 102 PHE B C 1
ATOM 2752 O O . PHE B 1 102 ? -2.641 11.738 -38.932 1.00 13.69 102 PHE B O 1
ATOM 2760 N N . ALA B 1 103 ? -2.250 11.580 -36.728 1.00 12.19 103 ALA B N 1
ATOM 2761 C CA . ALA B 1 103 ? -3.623 11.094 -36.436 1.00 11.53 103 ALA B CA 1
ATOM 2762 C C . ALA B 1 103 ? -4.630 12.191 -36.770 1.00 11.61 103 ALA B C 1
ATOM 2763 O O . ALA B 1 103 ? -5.695 11.881 -37.337 1.00 12.62 103 ALA B O 1
ATOM 2765 N N . LEU B 1 104 ? -4.312 13.433 -36.460 1.00 12.96 104 LEU B N 1
ATOM 2766 C CA . LEU B 1 104 ? -5.250 14.551 -36.792 1.00 13.23 104 LEU B CA 1
ATOM 2767 C C . LEU B 1 104 ? -5.246 14.809 -38.313 1.00 14.45 104 LEU B C 1
ATOM 2768 O O . LEU B 1 104 ? -6.294 15.211 -38.847 1.00 13.63 104 LEU B O 1
ATOM 2773 N N . ASP B 1 105 ? -4.141 14.582 -39.020 1.00 13.95 105 ASP B N 1
ATOM 2774 C CA . ASP B 1 105 ? -4.154 14.657 -40.504 1.00 16.49 105 ASP B CA 1
ATOM 2775 C C . ASP B 1 105 ? -5.205 13.691 -41.041 1.00 17.05 105 ASP B C 1
ATOM 2776 O O . ASP B 1 105 ? -5.970 14.053 -41.998 1.00 18.22 105 ASP B O 1
ATOM 2781 N N . ALA B 1 106 ? -5.292 12.501 -40.478 1.00 15.47 106 ALA B N 1
ATOM 2782 C CA . ALA B 1 106 ? -6.181 11.429 -40.947 1.00 15.81 106 ALA B CA 1
ATOM 2783 C C . ALA B 1 106 ? -7.626 11.807 -40.650 1.00 15.32 106 ALA B C 1
ATOM 2784 O O . ALA B 1 106 ? -8.465 11.513 -41.457 1.00 18.70 106 ALA B O 1
ATOM 2786 N N . SER B 1 107 ? -7.902 12.384 -39.480 1.00 14.97 107 SER B N 1
ATOM 2787 C CA . SER B 1 107 ? -9.273 12.756 -39.075 1.00 14.62 107 SER B CA 1
ATOM 2788 C C . SER B 1 107 ? -9.182 14.035 -38.287 1.00 15.21 107 SER B C 1
ATOM 2789 O O . SER B 1 107 ? -8.739 14.060 -37.146 1.00 14.87 107 SER B O 1
ATOM 2792 N N . PRO B 1 108 ? -9.483 15.180 -38.920 1.00 14.66 108 PRO B N 1
ATOM 2793 C CA . PRO B 1 108 ? -9.204 16.443 -38.255 1.00 14.32 108 PRO B CA 1
ATOM 2794 C C . PRO B 1 108 ? -9.926 16.686 -36.942 1.00 13.46 108 PRO B C 1
ATOM 2795 O O . PRO B 1 108 ? -11.016 16.117 -36.692 1.00 15.66 108 PRO B O 1
ATOM 2799 N N . ALA B 1 109 ? -9.352 17.574 -36.137 1.00 14.71 109 ALA B N 1
ATOM 2800 C CA . ALA B 1 109 ? -9.941 18.053 -34.880 1.00 15.24 109 ALA B CA 1
ATOM 2801 C C . ALA B 1 109 ? -11.254 18.774 -35.167 1.00 16.31 109 ALA B C 1
ATOM 2802 O O . ALA B 1 109 ? -11.279 19.606 -36.136 1.00 16.73 109 ALA B O 1
ATOM 2804 N N . VAL B 1 110 ? -12.268 18.514 -34.369 1.00 16.61 110 VAL B N 1
ATOM 2805 C CA . VAL B 1 110 ? -13.517 19.319 -34.397 1.00 17.79 110 VAL B CA 1
ATOM 2806 C C . VAL B 1 110 ? -13.556 20.203 -33.161 1.00 22.47 110 VAL B C 1
ATOM 2807 O O . VAL B 1 110 ? -14.031 21.353 -33.285 1.00 28.09 110 VAL B O 1
ATOM 2811 N N . GLU B 1 111 ? -13.294 19.664 -31.984 1.00 17.89 111 GLU B N 1
ATOM 2812 C CA . GLU B 1 111 ? -13.289 20.433 -30.716 1.00 19.84 111 GLU B CA 1
ATOM 2813 C C . GLU B 1 111 ? -11.997 20.058 -29.988 1.00 17.28 111 GLU B C 1
ATOM 2814 O O . GLU B 1 111 ? -11.636 18.859 -29.988 1.00 16.78 111 GLU B O 1
ATOM 2820 N N . CYS B 1 112 ? -11.331 21.021 -29.400 1.00 15.85 112 CYS B N 1
ATOM 2821 C CA . CYS B 1 112 ? -9.995 20.893 -28.793 1.00 16.16 112 CYS B CA 1
ATOM 2822 C C . CYS B 1 112 ? -10.002 21.598 -27.438 1.00 15.72 112 CYS B C 1
ATOM 2823 O O . CYS B 1 112 ? -10.420 22.763 -27.393 1.00 15.25 112 CYS B O 1
ATOM 2826 N N . HIS B 1 113 ? -9.543 20.962 -26.377 1.00 13.84 113 HIS B N 1
ATOM 2827 C CA . HIS B 1 113 ? -9.423 21.547 -25.029 1.00 13.76 113 HIS B CA 1
ATOM 2828 C C . HIS B 1 113 ? -8.034 21.279 -24.475 1.00 15.12 113 HIS B C 1
ATOM 2829 O O . HIS B 1 113 ? -7.456 20.220 -24.775 1.00 16.19 113 HIS B O 1
ATOM 2836 N N . GLU B 1 114 ? -7.538 22.185 -23.668 1.00 13.46 114 GLU B N 1
ATOM 2837 C CA . GLU B 1 114 ? -6.411 21.918 -22.737 1.00 14.86 114 GLU B CA 1
ATOM 2838 C C . GLU B 1 114 ? -6.935 21.207 -21.504 1.00 14.25 114 GLU B C 1
ATOM 2839 O O . GLU B 1 114 ? -8.024 21.537 -20.973 1.00 14.13 114 GLU B O 1
ATOM 2845 N N . VAL B 1 115 ? -6.216 20.195 -21.078 1.00 12.68 115 VAL B N 1
ATOM 2846 C CA . VAL B 1 115 ? -6.586 19.418 -19.889 1.00 13.27 115 VAL B CA 1
ATOM 2847 C C . VAL B 1 115 ? -5.984 20.139 -18.703 1.00 13.22 115 VAL B C 1
ATOM 2848 O O . VAL B 1 115 ? -4.802 19.956 -18.411 1.00 15.76 115 VAL B O 1
ATOM 2852 N N . LEU B 1 116 ? -6.803 20.893 -17.979 1.00 13.85 116 LEU B N 1
ATOM 2853 C CA . LEU B 1 116 ? -6.332 21.674 -16.817 1.00 16.08 116 LEU B CA 1
ATOM 2854 C C . LEU B 1 116 ? -7.183 21.368 -15.577 1.00 14.91 116 LEU B C 1
ATOM 2855 O O . LEU B 1 116 ? -6.743 21.721 -14.491 1.00 17.18 116 LEU B O 1
ATOM 2860 N N . SER B 1 117 ? -8.334 20.726 -15.698 1.00 15.55 117 SER B N 1
ATOM 2861 C CA . SER B 1 117 ? -9.236 20.498 -14.541 1.00 15.55 117 SER B CA 1
ATOM 2862 C C . SER B 1 117 ? -8.633 19.440 -13.624 1.00 15.81 117 SER B C 1
ATOM 2863 O O . SER B 1 117 ? -8.358 18.316 -14.036 1.00 16.20 117 SER B O 1
ATOM 2866 N N . PRO B 1 118 ? -8.439 19.707 -12.330 1.00 16.75 118 PRO B N 1
ATOM 2867 C CA . PRO B 1 118 ? -7.900 18.686 -11.440 1.00 17.08 118 PRO B CA 1
ATOM 2868 C C . PRO B 1 118 ? -8.787 17.452 -11.338 1.00 16.07 118 PRO B C 1
ATOM 2869 O O . PRO B 1 118 ? -8.287 16.388 -10.983 1.00 16.00 118 PRO B O 1
ATOM 2873 N N . ASP B 1 119 ? -10.083 17.584 -11.620 1.00 16.27 119 ASP B N 1
ATOM 2874 C CA . ASP B 1 119 ? -11.033 16.468 -11.424 1.00 18.83 119 ASP B CA 1
ATOM 2875 C C . ASP B 1 119 ? -10.873 15.395 -12.510 1.00 17.03 119 ASP B C 1
ATOM 2876 O O . ASP B 1 119 ? -11.515 14.316 -12.379 1.00 17.14 119 ASP B O 1
ATOM 2881 N N . VAL B 1 120 ? -10.122 15.654 -13.577 1.00 13.95 120 VAL B N 1
ATOM 2882 C CA . VAL B 1 120 ? -9.889 14.605 -14.607 1.00 12.88 120 VAL B CA 1
ATOM 2883 C C . VAL B 1 120 ? -8.452 14.090 -14.481 1.00 12.97 120 VAL B C 1
ATOM 2884 O O . VAL B 1 120 ? -8.043 13.343 -15.364 1.00 13.78 120 VAL B O 1
ATOM 2888 N N . MET B 1 121 ? -7.763 14.430 -13.414 1.00 12.75 121 MET B N 1
ATOM 2889 C CA . MET B 1 121 ? -6.365 13.995 -13.172 1.00 13.58 121 MET B CA 1
ATOM 2890 C C . MET B 1 121 ? -6.348 13.046 -11.983 1.00 14.37 121 MET B C 1
ATOM 2891 O O . MET B 1 121 ? -7.241 13.071 -11.120 1.00 15.21 121 MET B O 1
ATOM 2896 N N . ASN B 1 122 ? -5.303 12.250 -11.919 1.00 13.25 122 ASN B N 1
ATOM 2897 C CA . ASN B 1 122 ? -5.012 11.384 -10.774 1.00 13.60 122 ASN B CA 1
ATOM 2898 C C . ASN B 1 122 ? -4.166 12.177 -9.785 1.00 14.08 122 ASN B C 1
ATOM 2899 O O . ASN B 1 122 ? -3.010 12.471 -10.056 1.00 14.21 122 ASN B O 1
ATOM 2904 N N . GLN B 1 123 ? -4.760 12.534 -8.654 1.00 16.53 123 GLN B N 1
ATOM 2905 C CA . GLN B 1 123 ? -4.119 13.444 -7.669 1.00 19.33 123 GLN B CA 1
ATOM 2906 C C . GLN B 1 123 ? -3.420 12.653 -6.581 1.00 18.70 123 GLN B C 1
ATOM 2907 O O . GLN B 1 123 ? -3.917 11.621 -6.155 1.00 20.43 123 GLN B O 1
ATOM 2913 N N . PRO B 1 124 ? -2.252 13.107 -6.083 1.00 18.69 124 PRO B N 1
ATOM 2914 C CA . PRO B 1 124 ? -1.547 14.282 -6.596 1.00 18.19 124 PRO B CA 1
ATOM 2915 C C . PRO B 1 124 ? -0.752 13.955 -7.871 1.00 17.47 124 PRO B C 1
ATOM 2916 O O . PRO B 1 124 ? -0.232 12.857 -7.979 1.00 19.19 124 PRO B O 1
ATOM 2920 N N . VAL B 1 125 ? -0.710 14.884 -8.816 1.00 14.97 125 VAL B N 1
ATOM 2921 C CA . VAL B 1 125 ? -0.028 14.669 -10.117 1.00 14.28 125 VAL B CA 1
ATOM 2922 C C . VAL B 1 125 ? 1.477 14.690 -9.899 1.00 15.29 125 VAL B C 1
ATOM 2923 O O . VAL B 1 125 ? 2.002 15.692 -9.370 1.00 15.68 125 VAL B O 1
ATOM 2927 N N . THR B 1 126 ? 2.172 13.639 -10.335 1.00 13.60 126 THR B N 1
ATOM 2928 C CA . THR B 1 126 ? 3.640 13.608 -10.184 1.00 14.08 126 THR B CA 1
ATOM 2929 C C . THR B 1 126 ? 4.258 14.304 -11.389 1.00 12.60 126 THR B C 1
ATOM 2930 O O . THR B 1 126 ? 3.891 14.058 -12.529 1.00 12.10 126 THR B O 1
ATOM 2934 N N . PRO B 1 127 ? 5.222 15.226 -11.185 1.00 12.51 127 PRO B N 1
ATOM 2935 C CA . PRO B 1 127 ? 5.749 16.019 -12.297 1.00 12.22 127 PRO B CA 1
ATOM 2936 C C . PRO B 1 127 ? 6.389 15.227 -13.428 1.00 11.67 127 PRO B C 1
ATOM 2937 O O . PRO B 1 127 ? 6.337 15.693 -14.560 1.00 11.42 127 PRO B O 1
ATOM 2941 N N . THR B 1 128 ? 7.020 14.093 -13.105 1.00 11.38 128 THR B N 1
ATOM 2942 C CA . THR B 1 128 ? 7.716 13.287 -14.138 1.00 11.48 128 THR B CA 1
ATOM 2943 C C . THR B 1 128 ? 6.793 12.274 -14.785 1.00 11.46 128 THR B C 1
ATOM 2944 O O . THR B 1 128 ? 7.319 11.507 -15.582 1.00 10.96 128 THR B O 1
ATOM 2948 N N . TRP B 1 129 ? 5.493 12.305 -14.541 1.00 11.86 129 TRP B N 1
ATOM 2949 C CA . TRP B 1 129 ? 4.627 11.303 -15.200 1.00 10.28 129 TRP B CA 1
ATOM 2950 C C . TRP B 1 129 ? 3.232 11.867 -15.398 1.00 10.49 129 TRP B C 1
ATOM 2951 O O . TRP B 1 129 ? 2.239 11.290 -14.974 1.00 10.96 129 TRP B O 1
ATOM 2962 N N . TYR B 1 130 ? 3.160 12.972 -16.128 1.00 10.77 130 TYR B N 1
ATOM 2963 C CA . TYR B 1 130 ? 1.867 13.497 -16.603 1.00 10.16 130 TYR B CA 1
ATOM 2964 C C . TYR B 1 130 ? 1.171 12.440 -17.467 1.00 10.36 130 TYR B C 1
ATOM 2965 O O . TYR B 1 130 ? -0.072 12.434 -17.561 1.00 10.01 130 TYR B O 1
ATOM 2974 N N . GLY B 1 131 ? 1.915 11.562 -18.114 1.00 10.50 131 GLY B N 1
ATOM 2975 C CA . GLY B 1 131 ? 1.316 10.531 -18.962 1.00 10.22 131 GLY B CA 1
ATOM 2976 C C . GLY B 1 131 ? 0.390 9.626 -18.166 1.00 11.07 131 GLY B C 1
ATOM 2977 O O . GLY B 1 131 ? -0.650 9.227 -18.718 1.00 10.33 131 GLY B O 1
ATOM 2978 N N . LYS B 1 132 ? 0.751 9.315 -16.926 1.00 10.41 132 LYS B N 1
ATOM 2979 C CA . LYS B 1 132 ? -0.147 8.525 -16.049 1.00 10.83 132 LYS B CA 1
ATOM 2980 C C . LYS B 1 132 ? -1.206 9.449 -15.468 1.00 10.76 132 LYS B C 1
ATOM 2981 O O . LYS B 1 132 ? -2.394 9.127 -15.559 1.00 10.92 132 LYS B O 1
ATOM 2987 N N . ASP B 1 133 ? -0.774 10.536 -14.824 1.00 11.49 133 ASP B N 1
ATOM 2988 C CA . ASP B 1 133 ? -1.673 11.280 -13.907 1.00 11.38 133 ASP B CA 1
ATOM 2989 C C . ASP B 1 133 ? -2.569 12.267 -14.629 1.00 11.13 133 ASP B C 1
ATOM 2990 O O . ASP B 1 133 ? -3.536 12.744 -13.981 1.00 12.93 133 ASP B O 1
ATOM 2995 N N . ILE B 1 134 ? -2.258 12.616 -15.870 1.00 11.14 134 ILE B N 1
ATOM 2996 C CA . ILE B 1 134 ? -3.081 13.546 -16.677 1.00 11.37 134 ILE B CA 1
ATOM 2997 C C . ILE B 1 134 ? -3.561 12.833 -17.936 1.00 10.32 134 ILE B C 1
ATOM 2998 O O . ILE B 1 134 ? -4.779 12.810 -18.180 1.00 11.08 134 ILE B O 1
ATOM 3003 N N . VAL B 1 135 ? -2.674 12.279 -18.760 1.00 10.09 135 VAL B N 1
ATOM 3004 C CA . VAL B 1 135 ? -3.075 11.775 -20.101 1.00 9.72 135 VAL B CA 1
ATOM 3005 C C . VAL B 1 135 ? -3.930 10.535 -19.900 1.00 9.40 135 VAL B C 1
ATOM 3006 O O . VAL B 1 135 ? -5.080 10.476 -20.413 1.00 10.42 135 VAL B O 1
ATOM 3010 N N . ALA B 1 136 ? -3.409 9.536 -19.186 1.00 10.19 136 ALA B N 1
ATOM 3011 C CA . ALA B 1 136 ? -4.161 8.288 -18.967 1.00 9.78 136 ALA B CA 1
ATOM 3012 C C . ALA B 1 136 ? -5.408 8.578 -18.125 1.00 9.98 136 ALA B C 1
ATOM 3013 O O . ALA B 1 136 ? -6.517 8.120 -18.453 1.00 10.51 136 ALA B O 1
ATOM 3015 N N . ALA B 1 137 ? -5.270 9.340 -17.062 1.00 11.22 137 ALA B N 1
ATOM 3016 C CA . ALA B 1 137 ? -6.380 9.626 -16.148 1.00 11.24 137 ALA B CA 1
ATOM 3017 C C . ALA B 1 137 ? -7.499 10.320 -16.939 1.00 11.18 137 ALA B C 1
ATOM 3018 O O . ALA B 1 137 ? -8.658 9.932 -16.804 1.00 11.41 137 ALA B O 1
ATOM 3020 N N . CYS B 1 138 ? -7.164 11.329 -17.743 1.00 10.76 138 CYS B N 1
ATOM 3021 C CA . CYS B 1 138 ? -8.178 12.102 -18.473 1.00 11.39 138 CYS B CA 1
ATOM 3022 C C . CYS B 1 138 ? -8.855 11.195 -19.492 1.00 11.70 138 CYS B C 1
ATOM 3023 O O . CYS B 1 138 ? -10.086 11.199 -19.623 1.00 11.99 138 CYS B O 1
ATOM 3026 N N . ALA B 1 139 ? -8.085 10.390 -20.212 1.00 11.16 139 ALA B N 1
ATOM 3027 C CA . ALA B 1 139 ? -8.674 9.465 -21.191 1.00 10.12 139 ALA B CA 1
ATOM 3028 C C . ALA B 1 139 ? -9.714 8.583 -20.484 1.00 9.89 139 ALA B C 1
ATOM 3029 O O . ALA B 1 139 ? -10.792 8.334 -21.073 1.00 11.96 139 ALA B O 1
ATOM 3031 N N . ALA B 1 140 ? -9.383 8.046 -19.326 1.00 9.67 140 ALA B N 1
ATOM 3032 C CA . ALA B 1 140 ? -10.296 7.160 -18.587 1.00 10.26 140 ALA B CA 1
ATOM 3033 C C . ALA B 1 140 ? -11.546 7.941 -18.160 1.00 10.81 140 ALA B C 1
ATOM 3034 O O . ALA B 1 140 ? -12.654 7.382 -18.286 1.00 12.26 140 ALA B O 1
ATOM 3036 N N . HIS B 1 141 ? -11.397 9.166 -17.659 1.00 10.64 141 HIS B N 1
ATOM 3037 C CA . HIS B 1 141 ? -12.594 9.994 -17.330 1.00 12.62 141 HIS B CA 1
ATOM 3038 C C . HIS B 1 141 ? -13.490 10.155 -18.546 1.00 13.45 141 HIS B C 1
ATOM 3039 O O . HIS B 1 141 ? -14.725 10.063 -18.388 1.00 14.10 141 HIS B O 1
ATOM 3046 N N . LEU B 1 142 ? -12.924 10.419 -19.705 1.00 13.10 142 LEU B N 1
ATOM 3047 C CA . LEU B 1 142 ? -13.693 10.546 -20.965 1.00 13.89 142 LEU B CA 1
ATOM 3048 C C . LEU B 1 142 ? -14.383 9.210 -21.286 1.00 16.80 142 LEU B C 1
ATOM 3049 O O . LEU B 1 142 ? -15.563 9.210 -21.702 1.00 19.11 142 LEU B O 1
ATOM 3054 N N . ALA B 1 143 ? -13.719 8.095 -21.051 1.00 13.77 143 ALA B N 1
ATOM 3055 C CA . ALA B 1 143 ? -14.328 6.763 -21.271 1.00 15.21 143 ALA B CA 1
ATOM 3056 C C . ALA B 1 143 ? -15.451 6.524 -20.258 1.00 15.54 143 ALA B C 1
ATOM 3057 O O . ALA B 1 143 ? -16.301 5.663 -20.531 1.00 17.99 143 ALA B O 1
ATOM 3059 N N . ALA B 1 144 ? -15.424 7.155 -19.097 1.00 14.45 144 ALA B N 1
ATOM 3060 C CA . ALA B 1 144 ? -16.353 6.920 -17.954 1.00 15.91 144 ALA B CA 1
ATOM 3061 C C . ALA B 1 144 ? -17.498 7.946 -17.903 1.00 19.40 144 ALA B C 1
ATOM 3062 O O . ALA B 1 144 ? -18.232 7.960 -16.905 1.00 25.96 144 ALA B O 1
ATOM 3064 N N . GLY B 1 145 ? -17.631 8.755 -18.933 1.00 18.10 145 GLY B N 1
ATOM 3065 C CA . GLY B 1 145 ? -18.801 9.633 -19.122 1.00 19.70 145 GLY B CA 1
ATOM 3066 C C . GLY B 1 145 ? -18.515 11.103 -18.899 1.00 22.19 145 GLY B C 1
ATOM 3067 O O . GLY B 1 145 ? -19.449 11.918 -19.031 1.00 20.48 145 GLY B O 1
ATOM 3068 N N . THR B 1 146 ? -17.281 11.508 -18.590 1.00 17.05 146 THR B N 1
ATOM 3069 C CA . THR B 1 146 ? -16.974 12.951 -18.435 1.00 17.38 146 THR B CA 1
ATOM 3070 C C . THR B 1 146 ? -17.148 13.650 -19.786 1.00 15.97 146 THR B C 1
ATOM 3071 O O . THR B 1 146 ? -16.669 13.121 -20.791 1.00 15.95 146 THR B O 1
ATOM 3075 N N . ASP B 1 147 ? -17.773 14.834 -19.780 1.00 16.35 147 ASP B N 1
ATOM 3076 C CA . ASP B 1 147 ? -17.866 15.643 -21.013 1.00 18.21 147 ASP B CA 1
ATOM 3077 C C . ASP B 1 147 ? -16.469 16.166 -21.397 1.00 16.00 147 ASP B C 1
ATOM 3078 O O . ASP B 1 147 ? -15.735 16.649 -20.521 1.00 16.76 147 ASP B O 1
ATOM 3083 N N . LEU B 1 148 ? -16.191 16.183 -22.678 1.00 16.69 148 LEU B N 1
ATOM 3084 C CA . LEU B 1 148 ? -14.925 16.771 -23.197 1.00 15.83 148 LEU B CA 1
ATOM 3085 C C . LEU B 1 148 ? -14.773 18.210 -22.672 1.00 18.22 148 LEU B C 1
ATOM 3086 O O . LEU B 1 148 ? -13.690 18.605 -22.200 1.00 16.53 148 LEU B O 1
ATOM 3091 N N . ALA B 1 149 ? -15.843 19.014 -22.643 1.00 18.40 149 ALA B N 1
ATOM 3092 C CA . ALA B 1 149 ? -15.743 20.429 -22.217 1.00 18.21 149 ALA B CA 1
ATOM 3093 C C . ALA B 1 149 ? -15.340 20.567 -20.743 1.00 18.35 149 ALA B C 1
ATOM 3094 O O . ALA B 1 149 ? -14.805 21.611 -20.389 1.00 21.48 149 ALA B O 1
ATOM 3096 N N . ALA B 1 150 ? -15.506 19.539 -19.905 1.00 15.68 150 ALA B N 1
ATOM 3097 C CA . ALA B 1 150 ? -15.193 19.592 -18.479 1.00 18.14 150 ALA B CA 1
ATOM 3098 C C . ALA B 1 150 ? -13.681 19.461 -18.222 1.00 16.80 150 ALA B C 1
ATOM 3099 O O . ALA B 1 150 ? -13.256 19.702 -17.069 1.00 18.05 150 ALA B O 1
ATOM 3101 N N . VAL B 1 151 ? -12.879 19.088 -19.233 1.00 15.75 151 VAL B N 1
ATOM 3102 C CA . VAL B 1 151 ? -11.428 18.819 -18.964 1.00 14.40 151 VAL B CA 1
ATOM 3103 C C . VAL B 1 151 ? -10.652 20.117 -18.786 1.00 14.14 151 VAL B C 1
ATOM 3104 O O . VAL B 1 151 ? -9.552 20.088 -18.252 1.00 13.16 151 VAL B O 1
ATOM 3108 N N . GLY B 1 152 ? -11.154 21.208 -19.330 1.00 14.08 152 GLY B N 1
ATOM 3109 C CA . GLY B 1 152 ? -10.447 22.490 -19.316 1.00 14.94 152 GLY B CA 1
ATOM 3110 C C . GLY B 1 152 ? -10.908 23.372 -20.458 1.00 15.59 152 GLY B C 1
ATOM 3111 O O . GLY B 1 152 ? -11.802 23.036 -21.232 1.00 16.15 152 GLY B O 1
ATOM 3112 N N . PRO B 1 153 ? -10.188 24.481 -20.682 1.00 15.89 153 PRO B N 1
ATOM 3113 C CA . PRO B 1 153 ? -10.656 25.468 -21.643 1.00 17.31 153 PRO B CA 1
ATOM 3114 C C . PRO B 1 153 ? -10.469 25.046 -23.099 1.00 16.63 153 PRO B C 1
ATOM 3115 O O . PRO B 1 153 ? -9.536 24.289 -23.483 1.00 15.33 153 PRO B O 1
ATOM 3119 N N . ARG B 1 154 ? -11.389 25.493 -23.919 1.00 17.20 154 ARG B N 1
ATOM 3120 C CA . ARG B 1 154 ? -11.344 25.306 -25.378 1.00 16.78 154 ARG B CA 1
ATOM 3121 C C . ARG B 1 154 ? -10.138 26.049 -25.959 1.00 17.64 154 ARG B C 1
ATOM 3122 O O . ARG B 1 154 ? -9.834 27.187 -25.533 1.00 17.72 154 ARG B O 1
ATOM 3130 N N . ILE B 1 155 ? -9.471 25.436 -26.921 1.00 14.98 155 ILE B N 1
ATOM 3131 C CA . ILE B 1 155 ? -8.421 26.098 -27.729 1.00 14.50 155 ILE B CA 1
ATOM 3132 C C . ILE B 1 155 ? -8.783 25.952 -29.197 1.00 15.01 155 ILE B C 1
ATOM 3133 O O . ILE B 1 155 ? -9.607 25.070 -29.565 1.00 16.13 155 ILE B O 1
ATOM 3138 N N . ASP B 1 156 ? -8.197 26.814 -30.022 1.00 14.93 156 ASP B N 1
ATOM 3139 C CA . ASP B 1 156 ? -8.376 26.696 -31.479 1.00 15.61 156 ASP B CA 1
ATOM 3140 C C . ASP B 1 156 ? -7.543 25.534 -31.994 1.00 15.58 156 ASP B C 1
ATOM 3141 O O . ASP B 1 156 ? -6.433 25.297 -31.501 1.00 15.06 156 ASP B O 1
ATOM 3146 N N . PRO B 1 157 ? -7.983 24.837 -33.058 1.00 15.72 157 PRO B N 1
ATOM 3147 C CA . PRO B 1 157 ? -7.164 23.780 -33.655 1.00 15.48 157 PRO B CA 1
ATOM 3148 C C . PRO B 1 157 ? -5.745 24.227 -34.015 1.00 15.09 157 PRO B C 1
ATOM 3149 O O . PRO B 1 157 ? -4.808 23.419 -33.895 1.00 15.04 157 PRO B O 1
ATOM 3153 N N . LYS B 1 158 ? -5.551 25.495 -34.410 1.00 12.99 158 LYS B N 1
ATOM 3154 C CA . LYS B 1 158 ? -4.206 25.928 -34.813 1.00 14.15 158 LYS B CA 1
ATOM 3155 C C . LYS B 1 158 ? -3.273 25.970 -33.594 1.00 14.47 158 LYS B C 1
ATOM 3156 O O . LYS B 1 158 ? -2.058 26.103 -33.788 1.00 14.65 158 LYS B O 1
ATOM 3162 N N . GLN B 1 159 ? -3.809 25.923 -32.371 1.00 12.81 159 GLN B N 1
ATOM 3163 C CA . GLN B 1 159 ? -2.989 25.914 -31.132 1.00 13.46 159 GLN B CA 1
ATOM 3164 C C . GLN B 1 159 ? -2.415 24.507 -30.867 1.00 12.81 159 GLN B C 1
ATOM 3165 O O . GLN B 1 159 ? -1.593 24.389 -29.954 1.00 13.70 159 GLN B O 1
ATOM 3171 N N . ILE B 1 160 ? -2.836 23.528 -31.661 1.00 13.91 160 ILE B N 1
ATOM 3172 C CA . ILE B 1 160 ? -2.236 22.162 -31.589 1.00 13.48 160 ILE B CA 1
ATOM 3173 C C . ILE B 1 160 ? -0.924 22.219 -32.368 1.00 13.38 160 ILE B C 1
ATOM 3174 O O . ILE B 1 160 ? -0.946 22.454 -33.584 1.00 12.94 160 ILE B O 1
ATOM 3179 N N . VAL B 1 161 ? 0.189 21.944 -31.690 1.00 12.02 161 VAL B N 1
ATOM 3180 C CA . VAL B 1 161 ? 1.525 21.832 -32.333 1.00 12.99 161 VAL B CA 1
ATOM 3181 C C . VAL B 1 161 ? 1.504 20.732 -33.376 1.00 13.11 161 VAL B C 1
ATOM 3182 O O . VAL B 1 161 ? 0.988 19.611 -33.078 1.00 12.30 161 VAL B O 1
ATOM 3186 N N . ARG B 1 162 ? 2.026 21.007 -34.568 1.00 11.53 162 ARG B N 1
ATOM 3187 C CA . ARG B 1 162 ? 2.041 20.020 -35.669 1.00 12.47 162 ARG B CA 1
ATOM 3188 C C . ARG B 1 162 ? 3.466 19.786 -36.136 1.00 13.42 162 ARG B C 1
ATOM 3189 O O . ARG B 1 162 ? 4.275 20.740 -36.306 1.00 13.31 162 ARG B O 1
ATOM 3197 N N . LEU B 1 163 ? 3.797 18.530 -36.348 1.00 13.59 163 LEU B N 1
ATOM 3198 C CA . LEU B 1 163 ? 5.127 18.163 -36.891 1.00 14.50 163 LEU B CA 1
ATOM 3199 C C . LEU B 1 163 ? 5.073 18.264 -38.395 1.00 14.43 163 LEU B C 1
ATOM 3200 O O . LEU B 1 163 ? 4.145 17.764 -39.010 1.00 16.18 163 LEU B O 1
ATOM 3205 N N . PRO B 1 164 ? 6.083 18.862 -39.016 1.00 15.94 164 PRO B N 1
ATOM 3206 C CA . PRO B 1 164 ? 6.100 18.929 -40.474 1.00 17.14 164 PRO B CA 1
ATOM 3207 C C . PRO B 1 164 ? 6.304 17.552 -41.082 1.00 18.33 164 PRO B C 1
ATOM 3208 O O . PRO B 1 164 ? 7.009 16.738 -40.483 1.00 19.44 164 PRO B O 1
ATOM 3212 N N . TYR B 1 165 ? 5.672 17.321 -42.231 1.00 18.45 165 TYR B N 1
ATOM 3213 C CA . TYR B 1 165 ? 5.773 16.044 -42.972 1.00 23.04 165 TYR B CA 1
ATOM 3214 C C . TYR B 1 165 ? 6.140 16.328 -44.432 1.00 28.71 165 TYR B C 1
ATOM 3215 O O . TYR B 1 165 ? 5.378 17.014 -45.063 1.00 30.39 165 TYR B O 1
ATOM 3224 N N . ALA B 1 166 ? 7.270 15.793 -44.896 1.00 32.33 166 ALA B N 1
ATOM 3225 C CA . ALA B 1 166 ? 7.791 15.976 -46.271 1.00 35.95 166 ALA B CA 1
ATOM 3226 C C . ALA B 1 166 ? 6.878 15.227 -47.249 1.00 32.70 166 ALA B C 1
ATOM 3227 O O . ALA B 1 166 ? 6.580 14.081 -47.005 1.00 28.55 166 ALA B O 1
ATOM 3229 N N . SER B 1 167 ? 6.472 15.845 -48.342 1.00 35.72 167 SER B N 1
ATOM 3230 C CA . SER B 1 167 ? 5.656 15.220 -49.408 1.00 35.79 167 SER B CA 1
ATOM 3231 C C . SER B 1 167 ? 6.594 14.883 -50.570 1.00 29.58 167 SER B C 1
ATOM 3232 O O . SER B 1 167 ? 7.550 15.644 -50.762 1.00 29.60 167 SER B O 1
ATOM 3235 N N . ALA B 1 168 ? 6.395 13.783 -51.303 1.00 28.43 168 ALA B N 1
ATOM 3236 C CA . ALA B 1 168 ? 7.234 13.529 -52.500 1.00 27.20 168 ALA B CA 1
ATOM 3237 C C . ALA B 1 168 ? 6.779 14.472 -53.615 1.00 29.43 168 ALA B C 1
ATOM 3238 O O . ALA B 1 168 ? 5.641 14.978 -53.556 1.00 26.75 168 ALA B O 1
ATOM 3240 N N . SER B 1 169 ? 7.633 14.703 -54.610 1.00 35.32 169 SER B N 1
ATOM 3241 C CA . SER B 1 169 ? 7.293 15.578 -55.765 1.00 37.12 169 SER B CA 1
ATOM 3242 C C . SER B 1 169 ? 7.883 15.007 -57.055 1.00 38.57 169 SER B C 1
ATOM 3243 O O . SER B 1 169 ? 8.855 14.227 -56.969 1.00 33.94 169 SER B O 1
ATOM 3246 N N . GLU B 1 170 ? 7.249 15.360 -58.185 1.00 41.99 170 GLU B N 1
ATOM 3247 C CA . GLU B 1 170 ? 7.727 15.141 -59.575 1.00 41.45 170 GLU B CA 1
ATOM 3248 C C . GLU B 1 170 ? 8.973 16.011 -59.772 1.00 43.73 170 GLU B C 1
ATOM 3249 O O . GLU B 1 170 ? 8.877 17.201 -59.469 1.00 44.73 170 GLU B O 1
ATOM 3251 N N . VAL B 1 171 ? 10.076 15.425 -60.248 1.00 46.53 171 VAL B N 1
ATOM 3252 C CA . VAL B 1 171 ? 11.339 16.191 -60.471 1.00 49.40 171 VAL B CA 1
ATOM 3253 C C . VAL B 1 171 ? 11.549 16.374 -61.979 1.00 52.57 171 VAL B C 1
ATOM 3254 O O . VAL B 1 171 ? 10.569 16.706 -62.675 1.00 47.65 171 VAL B O 1
ATOM 3258 N N . GLU B 1 172 ? 12.781 16.164 -62.453 1.00 57.04 172 GLU B N 1
ATOM 3259 C CA . GLU B 1 172 ? 13.105 16.317 -63.897 1.00 55.96 172 GLU B CA 1
ATOM 3260 C C . GLU B 1 172 ? 13.453 14.946 -64.490 1.00 55.74 172 GLU B C 1
ATOM 3261 O O . GLU B 1 172 ? 14.523 14.831 -65.120 1.00 59.09 172 GLU B O 1
ATOM 3263 N N . GLY B 1 173 ? 12.579 13.954 -64.291 1.00 52.02 173 GLY B N 1
ATOM 3264 C CA . GLY B 1 173 ? 12.811 12.597 -64.824 1.00 53.44 173 GLY B CA 1
ATOM 3265 C C . GLY B 1 173 ? 12.311 11.517 -63.880 1.00 57.61 173 GLY B C 1
ATOM 3266 O O . GLY B 1 173 ? 12.750 10.359 -64.027 1.00 53.55 173 GLY B O 1
ATOM 3267 N N . GLY B 1 174 ? 11.425 11.878 -62.945 1.00 51.13 174 GLY B N 1
ATOM 3268 C CA . GLY B 1 174 ? 10.876 10.900 -61.982 1.00 45.40 174 GLY B CA 1
ATOM 3269 C C . GLY B 1 174 ? 10.202 11.501 -60.757 1.00 42.16 174 GLY B C 1
ATOM 3270 O O . GLY B 1 174 ? 9.734 12.609 -60.800 1.00 39.66 174 GLY B O 1
ATOM 3271 N N . ILE B 1 175 ? 10.187 10.743 -59.672 1.00 36.05 175 ILE B N 1
ATOM 3272 C CA . ILE B 1 175 ? 9.568 11.154 -58.383 1.00 33.65 175 ILE B CA 1
ATOM 3273 C C . ILE B 1 175 ? 10.661 11.169 -57.335 1.00 29.98 175 ILE B C 1
ATOM 3274 O O . ILE B 1 175 ? 11.357 10.148 -57.205 1.00 31.58 175 ILE B O 1
ATOM 3279 N N . ARG B 1 176 ? 10.816 12.270 -56.626 1.00 30.95 176 ARG B N 1
ATOM 3280 C CA . ARG B 1 176 ? 11.814 12.353 -55.536 1.00 30.15 176 ARG B CA 1
ATOM 3281 C C . ARG B 1 176 ? 11.049 12.293 -54.205 1.00 29.87 176 ARG B C 1
ATOM 3282 O O . ARG B 1 176 ? 10.167 13.152 -53.962 1.00 30.17 176 ARG B O 1
ATOM 3290 N N . GLY B 1 177 ? 11.303 11.248 -53.425 1.00 28.23 177 GLY B N 1
ATOM 3291 C CA . GLY B 1 177 ? 10.749 11.177 -52.058 1.00 22.97 177 GLY B CA 1
ATOM 3292 C C . GLY B 1 177 ? 11.821 10.832 -51.057 1.00 24.04 177 GLY B C 1
ATOM 3293 O O . GLY B 1 177 ? 13.012 11.073 -51.294 1.00 23.62 177 GLY B O 1
ATOM 3294 N N . GLU B 1 178 ? 11.388 10.344 -49.889 1.00 21.24 178 GLU B N 1
ATOM 3295 C CA . GLU B 1 178 ? 12.360 9.961 -48.870 1.00 21.34 178 GLU B CA 1
ATOM 3296 C C . GLU B 1 178 ? 11.798 8.799 -48.072 1.00 16.52 178 GLU B C 1
ATOM 3297 O O . GLU B 1 178 ? 10.587 8.550 -48.146 1.00 18.12 178 GLU B O 1
ATOM 3303 N N . VAL B 1 179 ? 12.701 8.169 -47.353 1.00 17.30 179 VAL B N 1
ATOM 3304 C CA . VAL B 1 179 ? 12.337 7.095 -46.410 1.00 16.94 179 VAL B CA 1
ATOM 3305 C C . VAL B 1 179 ? 11.652 7.753 -45.218 1.00 17.83 179 VAL B C 1
ATOM 3306 O O . VAL B 1 179 ? 12.262 8.648 -44.559 1.00 16.74 179 VAL B O 1
ATOM 3310 N N . VAL B 1 180 ? 10.457 7.281 -44.885 1.00 15.76 180 VAL B N 1
ATOM 3311 C CA . VAL B 1 180 ? 9.704 7.807 -43.713 1.00 16.44 180 VAL B CA 1
ATOM 3312 C C . VAL B 1 180 ? 9.986 6.940 -42.500 1.00 15.66 180 VAL B C 1
ATOM 3313 O O . VAL B 1 180 ? 10.232 7.486 -41.393 1.00 16.23 180 VAL B O 1
ATOM 3317 N N . ARG B 1 181 ? 9.952 5.640 -42.716 1.00 15.92 181 ARG B N 1
ATOM 3318 C CA . ARG B 1 181 ? 10.161 4.677 -41.624 1.00 15.73 181 ARG B CA 1
ATOM 3319 C C . ARG B 1 181 ? 10.498 3.326 -42.226 1.00 14.91 181 ARG B C 1
ATOM 3320 O O . ARG B 1 181 ? 10.284 3.086 -43.454 1.00 15.40 181 ARG B O 1
ATOM 3328 N N . ILE B 1 182 ? 11.060 2.488 -41.376 1.00 14.88 182 ILE B N 1
ATOM 3329 C CA . ILE B 1 182 ? 11.392 1.092 -41.727 1.00 14.36 182 ILE B CA 1
ATOM 3330 C C . ILE B 1 182 ? 10.269 0.224 -41.149 1.00 13.13 182 ILE B C 1
ATOM 3331 O O . ILE B 1 182 ? 9.844 0.468 -40.017 1.00 15.93 182 ILE B O 1
ATOM 3336 N N . ASP B 1 183 ? 9.806 -0.728 -41.927 1.00 13.82 183 ASP B N 1
ATOM 3337 C CA . ASP B 1 183 ? 8.879 -1.801 -41.514 1.00 15.11 183 ASP B CA 1
ATOM 3338 C C . ASP B 1 183 ? 9.743 -2.809 -40.752 1.00 15.74 183 ASP B C 1
ATOM 3339 O O . ASP B 1 183 ? 10.241 -3.774 -41.386 1.00 16.85 183 ASP B O 1
ATOM 3344 N N . ARG B 1 184 ? 10.036 -2.554 -39.487 1.00 14.77 184 ARG B N 1
ATOM 3345 C CA . ARG B 1 184 ? 11.245 -3.114 -38.822 1.00 15.96 184 ARG B CA 1
ATOM 3346 C C . ARG B 1 184 ? 11.156 -4.619 -38.602 1.00 14.53 184 ARG B C 1
ATOM 3347 O O . ARG B 1 184 ? 12.227 -5.244 -38.504 1.00 13.63 184 ARG B O 1
ATOM 3355 N N . ALA B 1 185 ? 9.961 -5.196 -38.458 1.00 13.54 185 ALA B N 1
ATOM 3356 C CA . ALA B 1 185 ? 9.879 -6.655 -38.233 1.00 14.61 185 ALA B CA 1
ATOM 3357 C C . ALA B 1 185 ? 10.494 -7.384 -39.428 1.00 14.28 185 ALA B C 1
ATOM 3358 O O . ALA B 1 185 ? 10.965 -8.531 -39.253 1.00 15.83 185 ALA B O 1
ATOM 3360 N N . PHE B 1 186 ? 10.439 -6.785 -40.631 1.00 14.25 186 PHE B N 1
ATOM 3361 C CA . PHE B 1 186 ? 10.797 -7.460 -41.901 1.00 14.22 186 PHE B CA 1
ATOM 3362 C C . PHE B 1 186 ? 12.011 -6.811 -42.571 1.00 14.98 186 PHE B C 1
ATOM 3363 O O . PHE B 1 186 ? 12.591 -7.430 -43.475 1.00 15.52 186 PHE B O 1
ATOM 3371 N N . GLY B 1 187 ? 12.276 -5.554 -42.277 1.00 14.26 187 GLY B N 1
ATOM 3372 C CA . GLY B 1 187 ? 13.333 -4.801 -42.970 1.00 14.51 187 GLY B CA 1
ATOM 3373 C C . GLY B 1 187 ? 12.849 -4.127 -44.241 1.00 15.50 187 GLY B C 1
ATOM 3374 O O . GLY B 1 187 ? 13.695 -3.762 -45.055 1.00 16.68 187 GLY B O 1
ATOM 3375 N N . ASN B 1 188 ? 11.534 -4.000 -44.457 1.00 14.16 188 ASN B N 1
ATOM 3376 C CA . ASN B 1 188 ? 10.995 -3.309 -45.654 1.00 14.30 188 ASN B CA 1
ATOM 3377 C C . ASN B 1 188 ? 11.180 -1.806 -45.425 1.00 14.04 188 ASN B C 1
ATOM 3378 O O . ASN B 1 188 ? 11.257 -1.355 -44.275 1.00 14.94 188 ASN B O 1
ATOM 3383 N N . VAL B 1 189 ? 11.308 -1.061 -46.512 1.00 14.95 189 VAL B N 1
ATOM 3384 C CA . VAL B 1 189 ? 11.566 0.405 -46.472 1.00 14.52 189 VAL B CA 1
ATOM 3385 C C . VAL B 1 189 ? 10.288 1.118 -46.936 1.00 13.50 189 VAL B C 1
ATOM 3386 O O . VAL B 1 189 ? 9.768 0.798 -48.028 1.00 14.30 189 VAL B O 1
ATOM 3390 N N . TRP B 1 190 ? 9.789 2.062 -46.137 1.00 13.79 190 TRP B N 1
ATOM 3391 C CA . TRP B 1 190 ? 8.560 2.797 -46.463 1.00 14.05 190 TRP B CA 1
ATOM 3392 C C . TRP B 1 190 ? 8.905 4.244 -46.823 1.00 14.52 190 TRP B C 1
ATOM 3393 O O . TRP B 1 190 ? 9.625 4.897 -46.062 1.00 14.47 190 TRP B O 1
ATOM 3404 N N . THR B 1 191 ? 8.354 4.699 -47.939 1.00 15.67 191 THR B N 1
ATOM 3405 C CA . THR B 1 191 ? 8.587 6.070 -48.442 1.00 15.62 191 THR B CA 1
ATOM 3406 C C . THR B 1 191 ? 7.356 6.934 -48.210 1.00 16.96 191 THR B C 1
ATOM 3407 O O . THR B 1 191 ? 6.314 6.440 -47.756 1.00 18.14 191 THR B O 1
ATOM 3411 N N . ASN B 1 192 ? 7.481 8.210 -48.581 1.00 16.58 192 ASN B N 1
ATOM 3412 C CA . ASN B 1 192 ? 6.367 9.184 -48.584 1.00 17.90 192 ASN B CA 1
ATOM 3413 C C . ASN B 1 192 ? 5.767 9.289 -49.981 1.00 19.80 192 ASN B C 1
ATOM 3414 O O . ASN B 1 192 ? 5.093 10.284 -50.241 1.00 23.79 192 ASN B O 1
ATOM 3419 N N . ILE B 1 193 ? 6.023 8.343 -50.878 1.00 18.44 193 ILE B N 1
ATOM 3420 C CA . ILE B 1 193 ? 5.519 8.426 -52.274 1.00 20.54 193 ILE B CA 1
ATOM 3421 C C . ILE B 1 193 ? 4.142 7.792 -52.332 1.00 22.83 193 ILE B C 1
ATOM 3422 O O . ILE B 1 193 ? 3.994 6.590 -52.216 1.00 20.08 193 ILE B O 1
ATOM 3427 N N . PRO B 1 194 ? 3.065 8.566 -52.547 1.00 25.90 194 PRO B N 1
ATOM 3428 C CA . PRO B 1 194 ? 1.725 8.006 -52.598 1.00 25.25 194 PRO B CA 1
ATOM 3429 C C . PRO B 1 194 ? 1.411 7.301 -53.914 1.00 27.11 194 PRO B C 1
ATOM 3430 O O . PRO B 1 194 ? 2.056 7.534 -54.932 1.00 22.98 194 PRO B O 1
ATOM 3434 N N . THR B 1 195 ? 0.393 6.446 -53.843 1.00 29.48 195 THR B N 1
ATOM 3435 C CA . THR B 1 195 ? -0.192 5.690 -54.966 1.00 30.91 195 THR B CA 1
ATOM 3436 C C . THR B 1 195 ? -0.304 6.565 -56.221 1.00 32.54 195 THR B C 1
ATOM 3437 O O . THR B 1 195 ? 0.198 6.138 -57.271 1.00 34.56 195 THR B O 1
ATOM 3441 N N . HIS B 1 196 ? -0.901 7.757 -56.128 1.00 34.23 196 HIS B N 1
ATOM 3442 C CA . HIS B 1 196 ? -1.276 8.540 -57.338 1.00 35.61 196 HIS B CA 1
ATOM 3443 C C . HIS B 1 196 ? -0.030 8.984 -58.119 1.00 37.41 196 HIS B C 1
ATOM 3444 O O . HIS B 1 196 ? -0.117 9.049 -59.347 1.00 41.54 196 HIS B O 1
ATOM 3451 N N . LEU B 1 197 ? 1.102 9.246 -57.462 1.00 37.67 197 LEU B N 1
ATOM 3452 C CA . LEU B 1 197 ? 2.351 9.710 -58.140 1.00 36.71 197 LEU B CA 1
ATOM 3453 C C . LEU B 1 197 ? 3.007 8.589 -58.957 1.00 43.53 197 LEU B C 1
ATOM 3454 O O . LEU B 1 197 ? 3.646 8.923 -59.970 1.00 44.52 197 LEU B O 1
ATOM 3459 N N . ILE B 1 198 ? 2.965 7.325 -58.526 1.00 49.69 198 ILE B N 1
ATOM 3460 C CA . ILE B 1 198 ? 3.699 6.263 -59.284 1.00 58.08 198 ILE B CA 1
ATOM 3461 C C . ILE B 1 198 ? 2.831 5.800 -60.456 1.00 60.50 198 ILE B C 1
ATOM 3462 O O . ILE B 1 198 ? 3.421 5.331 -61.446 1.00 62.09 198 ILE B O 1
ATOM 3467 N N . GLY B 1 199 ? 1.509 5.967 -60.355 1.00 61.31 199 GLY B N 1
ATOM 3468 C CA . GLY B 1 199 ? 0.563 5.935 -61.492 1.00 68.78 199 GLY B CA 1
ATOM 3469 C C . GLY B 1 199 ? 1.213 6.245 -62.835 1.00 75.56 199 GLY B C 1
ATOM 3470 O O . GLY B 1 199 ? 1.188 5.346 -63.686 1.00 76.88 199 GLY B O 1
ATOM 3471 N N . SER B 1 200 ? 1.792 7.444 -63.016 1.00 78.44 200 SER B N 1
ATOM 3472 C CA . SER B 1 200 ? 2.323 7.955 -64.315 1.00 77.98 200 SER B CA 1
ATOM 3473 C C . SER B 1 200 ? 3.270 6.946 -64.992 1.00 81.82 200 SER B C 1
ATOM 3474 O O . SER B 1 200 ? 3.264 6.901 -66.237 1.00 87.69 200 SER B O 1
ATOM 3477 N N . MET B 1 201 ? 4.038 6.167 -64.215 1.00 78.93 201 MET B N 1
ATOM 3478 C CA . MET B 1 201 ? 5.139 5.287 -64.714 1.00 69.35 201 MET B CA 1
ATOM 3479 C C . MET B 1 201 ? 4.915 3.853 -64.228 1.00 65.16 201 MET B C 1
ATOM 3480 O O . MET B 1 201 ? 4.015 3.175 -64.770 1.00 60.32 201 MET B O 1
ATOM 3485 N N . ARG B 1 207 ? 9.727 -2.238 -65.365 1.00 46.27 207 ARG B N 1
ATOM 3486 C CA . ARG B 1 207 ? 10.744 -2.101 -64.291 1.00 42.59 207 ARG B CA 1
ATOM 3487 C C . ARG B 1 207 ? 11.077 -0.618 -64.129 1.00 47.20 207 ARG B C 1
ATOM 3488 O O . ARG B 1 207 ? 11.082 0.094 -65.157 1.00 49.28 207 ARG B O 1
ATOM 3496 N N . LEU B 1 208 ? 11.404 -0.198 -62.905 1.00 39.61 208 LEU B N 1
ATOM 3497 C CA . LEU B 1 208 ? 11.715 1.212 -62.578 1.00 36.85 208 LEU B CA 1
ATOM 3498 C C . LEU B 1 208 ? 13.141 1.284 -62.069 1.00 33.13 208 LEU B C 1
ATOM 3499 O O . LEU B 1 208 ? 13.637 0.303 -61.523 1.00 39.51 208 LEU B O 1
ATOM 3504 N N . GLU B 1 209 ? 13.782 2.414 -62.273 1.00 31.45 209 GLU B N 1
ATOM 3505 C CA . GLU B 1 209 ? 15.095 2.720 -61.681 1.00 35.24 209 GLU B CA 1
ATOM 3506 C C . GLU B 1 209 ? 14.821 3.355 -60.317 1.00 34.60 209 GLU B C 1
ATOM 3507 O O . GLU B 1 209 ? 13.992 4.283 -60.245 1.00 32.05 209 GLU B O 1
ATOM 3513 N N . VAL B 1 210 ? 15.478 2.868 -59.275 1.00 29.62 210 VAL B N 1
ATOM 3514 C CA . VAL B 1 210 ? 15.356 3.480 -57.932 1.00 30.99 210 VAL B CA 1
ATOM 3515 C C . VAL B 1 210 ? 16.756 3.870 -57.491 1.00 30.34 210 VAL B C 1
ATOM 3516 O O . VAL B 1 210 ? 17.668 3.014 -57.545 1.00 30.65 210 VAL B O 1
ATOM 3520 N N . LYS B 1 211 ? 16.929 5.134 -57.133 1.00 27.63 211 LYS B N 1
ATOM 3521 C CA . LYS B 1 211 ? 18.216 5.698 -56.680 1.00 29.00 211 LYS B CA 1
ATOM 3522 C C . LYS B 1 211 ? 18.077 5.965 -55.190 1.00 29.68 211 LYS B C 1
ATOM 3523 O O . LYS B 1 211 ? 17.211 6.741 -54.814 1.00 29.01 211 LYS B O 1
ATOM 3525 N N . ILE B 1 212 ? 18.893 5.281 -54.396 1.00 31.91 212 ILE B N 1
ATOM 3526 C CA . ILE B 1 212 ? 18.905 5.430 -52.924 1.00 33.24 212 ILE B CA 1
ATOM 3527 C C . ILE B 1 212 ? 20.130 6.255 -52.582 1.00 35.75 212 ILE B C 1
ATOM 3528 O O . ILE B 1 212 ? 21.249 5.814 -52.965 1.00 38.22 212 ILE B O 1
ATOM 3533 N N . GLU B 1 213 ? 19.950 7.392 -51.898 1.00 38.30 213 GLU B N 1
ATOM 3534 C CA . GLU B 1 213 ? 21.108 8.248 -51.518 1.00 40.60 213 GLU B CA 1
ATOM 3535 C C . GLU B 1 213 ? 21.454 7.993 -50.050 1.00 44.57 213 GLU B C 1
ATOM 3536 O O . GLU B 1 213 ? 20.641 8.391 -49.200 1.00 41.28 213 GLU B O 1
ATOM 3538 N N . ALA B 1 214 ? 22.608 7.344 -49.823 1.00 51.34 214 ALA B N 1
ATOM 3539 C CA . ALA B 1 214 ? 23.160 6.834 -48.545 1.00 49.91 214 ALA B CA 1
ATOM 3540 C C . ALA B 1 214 ? 22.022 6.486 -47.589 1.00 46.26 214 ALA B C 1
ATOM 3541 O O . ALA B 1 214 ? 21.561 5.312 -47.684 1.00 46.74 214 ALA B O 1
ATOM 3543 N N . ASP B 1 217 ? 25.603 6.028 -52.759 1.00 55.00 217 ASP B N 1
ATOM 3544 C CA . ASP B 1 217 ? 24.399 6.080 -53.631 1.00 55.65 217 ASP B CA 1
ATOM 3545 C C . ASP B 1 217 ? 24.306 4.768 -54.419 1.00 55.55 217 ASP B C 1
ATOM 3546 O O . ASP B 1 217 ? 25.321 4.301 -54.957 1.00 62.40 217 ASP B O 1
ATOM 3551 N N . THR B 1 218 ? 23.126 4.162 -54.431 1.00 45.95 218 THR B N 1
ATOM 3552 C CA . THR B 1 218 ? 22.857 2.805 -54.962 1.00 42.75 218 THR B CA 1
ATOM 3553 C C . THR B 1 218 ? 21.754 2.948 -56.008 1.00 41.96 218 THR B C 1
ATOM 3554 O O . THR B 1 218 ? 20.717 3.544 -55.674 1.00 39.25 218 THR B O 1
ATOM 3558 N N . VAL B 1 219 ? 21.958 2.434 -57.219 1.00 37.04 219 VAL B N 1
ATOM 3559 C CA . VAL B 1 219 ? 20.869 2.384 -58.227 1.00 38.57 219 VAL B CA 1
ATOM 3560 C C . VAL B 1 219 ? 20.424 0.929 -58.384 1.00 39.74 219 VAL B C 1
ATOM 3561 O O . VAL B 1 219 ? 21.276 0.056 -58.601 1.00 38.18 219 VAL B O 1
ATOM 3565 N N . LEU B 1 220 ? 19.125 0.689 -58.245 1.00 37.11 220 LEU B N 1
ATOM 3566 C CA . LEU B 1 220 ? 18.514 -0.634 -58.498 1.00 33.68 220 LEU B CA 1
ATOM 3567 C C . LEU B 1 220 ? 17.470 -0.506 -59.593 1.00 33.01 220 LEU B C 1
ATOM 3568 O O . LEU B 1 220 ? 16.783 0.512 -59.634 1.00 33.21 220 LEU B O 1
ATOM 3573 N N . GLU B 1 221 ? 17.357 -1.546 -60.417 1.00 31.37 221 GLU B N 1
ATOM 3574 C CA . GLU B 1 221 ? 16.291 -1.692 -61.422 1.00 35.82 221 GLU B CA 1
ATOM 3575 C C . GLU B 1 221 ? 15.326 -2.716 -60.850 1.00 33.25 221 GLU B C 1
ATOM 3576 O O . GLU B 1 221 ? 15.748 -3.858 -60.692 1.00 33.26 221 GLU B O 1
ATOM 3582 N N . LEU B 1 222 ? 14.137 -2.281 -60.446 1.00 29.20 222 LEU B N 1
ATOM 3583 C CA . LEU B 1 222 ? 13.217 -3.138 -59.652 1.00 26.55 222 LEU B CA 1
ATOM 3584 C C . LEU B 1 222 ? 11.902 -3.270 -60.369 1.00 24.37 222 LEU B C 1
ATOM 3585 O O . LEU B 1 222 ? 11.374 -2.280 -60.881 1.00 26.38 222 LEU B O 1
ATOM 3590 N N . PRO B 1 223 ? 11.275 -4.463 -60.292 1.00 23.14 223 PRO B N 1
ATOM 3591 C CA . PRO B 1 223 ? 9.912 -4.645 -60.781 1.00 23.66 223 PRO B CA 1
ATOM 3592 C C . PRO B 1 223 ? 8.923 -4.032 -59.775 1.00 23.76 223 PRO B C 1
ATOM 3593 O O . PRO B 1 223 ? 9.140 -4.176 -58.586 1.00 25.10 223 PRO B O 1
ATOM 3597 N N . PHE B 1 224 ? 7.884 -3.400 -60.275 1.00 22.04 224 PHE B N 1
ATOM 3598 C CA . PHE B 1 224 ? 6.749 -2.899 -59.477 1.00 24.14 224 PHE B CA 1
ATOM 3599 C C . PHE B 1 224 ? 5.727 -4.026 -59.386 1.00 24.58 224 PHE B C 1
ATOM 3600 O O . PHE B 1 224 ? 5.189 -4.453 -60.417 1.00 24.75 224 PHE B O 1
ATOM 3608 N N . CYS B 1 225 ? 5.490 -4.518 -58.168 1.00 21.60 225 CYS B N 1
ATOM 3609 C CA . CYS B 1 225 ? 4.668 -5.696 -57.864 1.00 21.99 225 CYS B CA 1
ATOM 3610 C C . CYS B 1 225 ? 3.517 -5.295 -56.951 1.00 20.35 225 CYS B C 1
ATOM 3611 O O . CYS B 1 225 ? 3.630 -4.272 -56.249 1.00 21.09 225 CYS B O 1
ATOM 3614 N N . LYS B 1 226 ? 2.464 -6.096 -56.950 1.00 20.03 226 LYS B N 1
ATOM 3615 C CA . LYS B 1 226 ? 1.332 -5.941 -56.004 1.00 22.22 226 LYS B CA 1
ATOM 3616 C C . LYS B 1 226 ? 1.757 -6.521 -54.650 1.00 19.80 226 LYS B C 1
ATOM 3617 O O . LYS B 1 226 ? 1.265 -6.038 -53.640 1.00 19.45 226 LYS B O 1
ATOM 3623 N N . THR B 1 227 ? 2.610 -7.550 -54.630 1.00 17.72 227 THR B N 1
ATOM 3624 C CA . THR B 1 227 ? 2.956 -8.210 -53.349 1.00 16.64 227 THR B CA 1
ATOM 3625 C C . THR B 1 227 ? 4.264 -8.969 -53.471 1.00 17.09 227 THR B C 1
ATOM 3626 O O . THR B 1 227 ? 4.805 -9.124 -54.579 1.00 16.93 227 THR B O 1
ATOM 3630 N N . PHE B 1 228 ? 4.741 -9.465 -52.341 1.00 15.92 228 PHE B N 1
ATOM 3631 C CA . PHE B 1 228 ? 6.094 -10.024 -52.163 1.00 15.54 228 PHE B CA 1
ATOM 3632 C C . PHE B 1 228 ? 6.317 -11.234 -53.085 1.00 16.05 228 PHE B C 1
ATOM 3633 O O . PHE B 1 228 ? 7.439 -11.368 -53.607 1.00 17.54 228 PHE B O 1
ATOM 3641 N N . GLY B 1 229 ? 5.324 -12.105 -53.190 1.00 16.74 229 GLY B N 1
ATOM 3642 C CA . GLY B 1 229 ? 5.462 -13.422 -53.860 1.00 17.41 229 GLY B CA 1
ATOM 3643 C C . GLY B 1 229 ? 5.597 -13.308 -55.353 1.00 20.84 229 GLY B C 1
ATOM 3644 O O . GLY B 1 229 ? 5.753 -14.349 -56.010 1.00 20.00 229 GLY B O 1
ATOM 3645 N N . GLU B 1 230 ? 5.530 -12.102 -55.904 1.00 19.92 230 GLU B N 1
ATOM 3646 C CA . GLU B 1 230 ? 5.599 -11.913 -57.369 1.00 21.91 230 GLU B CA 1
ATOM 3647 C C . GLU B 1 230 ? 7.041 -11.944 -57.866 1.00 22.95 230 GLU B C 1
ATOM 3648 O O . GLU B 1 230 ? 7.211 -11.970 -59.097 1.00 24.95 230 GLU B O 1
ATOM 3654 N N . VAL B 1 231 ? 8.042 -11.968 -57.000 1.00 20.49 231 VAL B N 1
ATOM 3655 C CA . VAL B 1 231 ? 9.468 -12.180 -57.383 1.00 22.62 231 VAL B CA 1
ATOM 3656 C C . VAL B 1 231 ? 9.953 -13.406 -56.629 1.00 22.42 231 VAL B C 1
ATOM 3657 O O . VAL B 1 231 ? 9.260 -13.890 -55.708 1.00 21.08 231 VAL B O 1
ATOM 3661 N N . ASP B 1 232 ? 11.093 -13.933 -57.045 1.00 23.52 232 ASP B N 1
ATOM 3662 C CA . ASP B 1 232 ? 11.685 -15.108 -56.376 1.00 23.42 232 ASP B CA 1
ATOM 3663 C C . ASP B 1 232 ? 12.096 -14.723 -54.950 1.00 22.23 232 ASP B C 1
ATOM 3664 O O . ASP B 1 232 ? 12.373 -13.544 -54.668 1.00 19.60 232 ASP B O 1
ATOM 3669 N N . GLU B 1 233 ? 12.158 -15.711 -54.063 1.00 23.90 233 GLU B N 1
ATOM 3670 C CA . GLU B 1 233 ? 12.676 -15.483 -52.696 1.00 23.31 233 GLU B CA 1
ATOM 3671 C C . GLU B 1 233 ? 14.044 -14.822 -52.769 1.00 23.49 233 GLU B C 1
ATOM 3672 O O . GLU B 1 233 ? 14.915 -15.263 -53.565 1.00 24.09 233 GLU B O 1
ATOM 3678 N N . GLY B 1 234 ? 14.231 -13.791 -51.965 1.00 19.36 234 GLY B N 1
ATOM 3679 C CA . GLY B 1 234 ? 15.494 -13.066 -51.817 1.00 19.84 234 GLY B CA 1
ATOM 3680 C C . GLY B 1 234 ? 15.663 -11.953 -52.829 1.00 19.21 234 GLY B C 1
ATOM 3681 O O . GLY B 1 234 ? 16.656 -11.216 -52.694 1.00 22.77 234 GLY B O 1
ATOM 3682 N N . GLN B 1 235 ? 14.752 -11.835 -53.780 1.00 17.86 235 GLN B N 1
ATOM 3683 C CA . GLN B 1 235 ? 14.808 -10.804 -54.835 1.00 20.03 235 GLN B CA 1
ATOM 3684 C C . GLN B 1 235 ? 14.073 -9.552 -54.375 1.00 21.74 235 GLN B C 1
ATOM 3685 O O . GLN B 1 235 ? 13.109 -9.614 -53.603 1.00 20.09 235 GLN B O 1
ATOM 3691 N N . PRO B 1 236 ? 14.556 -8.381 -54.821 1.00 20.87 236 PRO B N 1
ATOM 3692 C CA . PRO B 1 236 ? 13.938 -7.105 -54.468 1.00 19.90 236 PRO B CA 1
ATOM 3693 C C . PRO B 1 236 ? 12.719 -6.754 -55.306 1.00 19.40 236 PRO B C 1
ATOM 3694 O O . PRO B 1 236 ? 12.577 -7.183 -56.448 1.00 20.47 236 PRO B O 1
ATOM 3698 N N . LEU B 1 237 ? 11.819 -5.968 -54.699 1.00 18.39 237 LEU B N 1
ATOM 3699 C CA . LEU B 1 237 ? 10.591 -5.497 -55.360 1.00 17.29 237 LEU B CA 1
ATOM 3700 C C . LEU B 1 237 ? 10.234 -4.101 -54.834 1.00 16.24 237 LEU B C 1
ATOM 3701 O O . LEU B 1 237 ? 10.570 -3.753 -53.703 1.00 17.28 237 LEU B O 1
ATOM 3706 N N . LEU B 1 238 ? 9.589 -3.342 -55.702 1.00 17.95 238 LEU B N 1
ATOM 3707 C CA . LEU B 1 238 ? 8.826 -2.138 -55.337 1.00 18.83 238 LEU B CA 1
ATOM 3708 C C . LEU B 1 238 ? 7.380 -2.552 -55.187 1.00 16.82 238 LEU B C 1
ATOM 3709 O O . LEU B 1 238 ? 6.929 -3.370 -55.998 1.00 18.89 238 LEU B O 1
ATOM 3714 N N . TYR B 1 239 ? 6.645 -1.970 -54.230 1.00 15.83 239 TYR B N 1
ATOM 3715 C CA . TYR B 1 239 ? 5.222 -2.268 -54.045 1.00 17.10 239 TYR B CA 1
ATOM 3716 C C . TYR B 1 239 ? 4.567 -1.096 -53.322 1.00 16.43 239 TYR B C 1
ATOM 3717 O O . TYR B 1 239 ? 5.273 -0.336 -52.655 1.00 17.11 239 TYR B O 1
ATOM 3726 N N . LEU B 1 240 ? 3.255 -0.995 -53.454 1.00 15.80 240 LEU B N 1
ATOM 3727 C CA . LEU B 1 240 ? 2.461 -0.103 -52.596 1.00 17.46 240 LEU B CA 1
ATOM 3728 C C . LEU B 1 240 ? 2.168 -0.846 -51.283 1.00 15.77 240 LEU B C 1
ATOM 3729 O O . LEU B 1 240 ? 1.617 -1.958 -51.287 1.00 15.86 240 LEU B O 1
ATOM 3734 N N . ASN B 1 241 ? 2.565 -0.237 -50.186 1.00 15.96 241 ASN B N 1
ATOM 3735 C CA . ASN B 1 241 ? 2.380 -0.847 -48.857 1.00 14.95 241 ASN B CA 1
ATOM 3736 C C . ASN B 1 241 ? 0.910 -0.731 -48.460 1.00 15.80 241 ASN B C 1
ATOM 3737 O O . ASN B 1 241 ? 0.087 -0.173 -49.177 1.00 15.15 241 ASN B O 1
ATOM 3742 N N . SER B 1 242 ? 0.602 -1.280 -47.292 1.00 14.99 242 SER B N 1
ATOM 3743 C CA . SER B 1 242 ? -0.761 -1.350 -46.749 1.00 15.16 242 SER B CA 1
ATOM 3744 C C . SER B 1 242 ? -1.303 0.064 -46.477 1.00 16.11 242 SER B C 1
ATOM 3745 O O . SER B 1 242 ? -2.485 0.174 -46.193 1.00 19.53 242 SER B O 1
ATOM 3748 N N . ARG B 1 243 ? -0.429 1.071 -46.470 1.00 16.13 243 ARG B N 1
ATOM 3749 C CA . ARG B 1 243 ? -0.774 2.464 -46.125 1.00 16.55 243 ARG B CA 1
ATOM 3750 C C . ARG B 1 243 ? -0.845 3.303 -47.401 1.00 18.89 243 ARG B C 1
ATOM 3751 O O . ARG B 1 243 ? -1.011 4.519 -47.272 1.00 20.40 243 ARG B O 1
ATOM 3759 N N . GLY B 1 244 ? -0.725 2.689 -48.581 1.00 17.86 244 GLY B N 1
ATOM 3760 C CA . GLY B 1 244 ? -0.866 3.413 -49.863 1.00 18.95 244 GLY B CA 1
ATOM 3761 C C . GLY B 1 244 ? 0.373 4.205 -50.238 1.00 19.48 244 GLY B C 1
ATOM 3762 O O . GLY B 1 244 ? 0.259 5.169 -51.027 1.00 21.40 244 GLY B O 1
ATOM 3763 N N . ARG B 1 245 ? 1.554 3.795 -49.804 1.00 19.39 245 ARG B N 1
ATOM 3764 C CA . ARG B 1 245 ? 2.817 4.487 -50.149 1.00 20.25 245 ARG B CA 1
ATOM 3765 C C . ARG B 1 245 ? 3.820 3.486 -50.694 1.00 19.81 245 ARG B C 1
ATOM 3766 O O . ARG B 1 245 ? 3.765 2.299 -50.338 1.00 17.95 245 ARG B O 1
ATOM 3774 N N . LEU B 1 246 ? 4.709 3.960 -51.554 1.00 17.72 246 LEU B N 1
ATOM 3775 C CA . LEU B 1 246 ? 5.680 3.085 -52.215 1.00 17.92 246 LEU B CA 1
ATOM 3776 C C . LEU B 1 246 ? 6.671 2.562 -51.171 1.00 15.57 246 LEU B C 1
ATOM 3777 O O . LEU B 1 246 ? 7.124 3.296 -50.257 1.00 15.05 246 LEU B O 1
ATOM 3782 N N . ALA B 1 247 ? 6.991 1.284 -51.313 1.00 16.81 247 ALA B N 1
ATOM 3783 C CA . ALA B 1 247 ? 7.885 0.563 -50.385 1.00 15.16 247 ALA B CA 1
ATOM 3784 C C . ALA B 1 247 ? 8.867 -0.306 -51.165 1.00 15.55 247 ALA B C 1
ATOM 3785 O O . ALA B 1 247 ? 8.580 -0.628 -52.344 1.00 17.19 247 ALA B O 1
ATOM 3787 N N . LEU B 1 248 ? 9.966 -0.669 -50.510 1.00 15.85 248 LEU B N 1
ATOM 3788 C CA . LEU B 1 248 ? 11.001 -1.583 -51.049 1.00 16.73 248 LEU B CA 1
ATOM 3789 C C . LEU B 1 248 ? 11.097 -2.767 -50.090 1.00 15.73 248 LEU B C 1
ATOM 3790 O O . LEU B 1 248 ? 11.135 -2.548 -48.861 1.00 15.11 248 LEU B O 1
ATOM 3795 N N . GLY B 1 249 ? 11.200 -3.958 -50.645 1.00 16.28 249 GLY B N 1
ATOM 3796 C CA . GLY B 1 249 ? 11.366 -5.174 -49.832 1.00 14.96 249 GLY B CA 1
ATOM 3797 C C . GLY B 1 249 ? 12.191 -6.197 -50.583 1.00 16.11 249 GLY B C 1
ATOM 3798 O O . GLY B 1 249 ? 12.322 -6.103 -51.846 1.00 16.47 249 GLY B O 1
ATOM 3799 N N . LEU B 1 250 ? 12.667 -7.195 -49.882 1.00 15.62 250 LEU B N 1
ATOM 3800 C CA . LEU B 1 250 ? 13.113 -8.467 -50.498 1.00 16.77 250 LEU B CA 1
ATOM 3801 C C . LEU B 1 250 ? 12.050 -9.506 -50.177 1.00 16.74 250 LEU B C 1
ATOM 3802 O O . LEU B 1 250 ? 11.666 -9.595 -48.987 1.00 15.91 250 LEU B O 1
ATOM 3807 N N . ASN B 1 251 ? 11.702 -10.351 -51.133 1.00 17.55 251 ASN B N 1
ATOM 3808 C CA . ASN B 1 251 ? 10.714 -11.418 -50.848 1.00 16.73 251 ASN B CA 1
ATOM 3809 C C . ASN B 1 251 ? 11.281 -12.385 -49.812 1.00 16.93 251 ASN B C 1
ATOM 3810 O O . ASN B 1 251 ? 12.255 -13.110 -50.126 1.00 19.42 251 ASN B O 1
ATOM 3815 N N . GLN B 1 252 ? 10.697 -12.436 -48.618 1.00 15.59 252 GLN B N 1
ATOM 3816 C CA . GLN B 1 252 ? 11.087 -13.319 -47.492 1.00 15.55 252 GLN B CA 1
ATOM 3817 C C . GLN B 1 252 ? 12.565 -13.101 -47.156 1.00 15.85 252 GLN B C 1
ATOM 3818 O O . GLN B 1 252 ? 13.275 -14.059 -46.744 1.00 16.80 252 GLN B O 1
ATOM 3824 N N . SER B 1 253 ? 13.042 -11.857 -47.232 1.00 14.85 253 SER B N 1
ATOM 3825 C CA . SER B 1 253 ? 14.324 -11.487 -46.624 1.00 15.69 253 SER B CA 1
ATOM 3826 C C . SER B 1 253 ? 14.256 -10.036 -46.165 1.00 17.06 253 SER B C 1
ATOM 3827 O O . SER B 1 253 ? 13.152 -9.477 -46.161 1.00 17.19 253 SER B O 1
ATOM 3830 N N . ASN B 1 254 ? 15.383 -9.484 -45.761 1.00 16.98 254 ASN B N 1
ATOM 3831 C CA . ASN B 1 254 ? 15.453 -8.181 -45.066 1.00 16.73 254 ASN B CA 1
ATOM 3832 C C . ASN B 1 254 ? 16.160 -7.153 -45.950 1.00 18.46 254 ASN B C 1
ATOM 3833 O O . ASN B 1 254 ? 17.418 -7.222 -46.104 1.00 19.17 254 ASN B O 1
ATOM 3838 N N . PHE B 1 255 ? 15.409 -6.230 -46.536 1.00 16.23 255 PHE B N 1
ATOM 3839 C CA . PHE B 1 255 ? 15.975 -5.274 -47.508 1.00 17.54 255 PHE B CA 1
ATOM 3840 C C . PHE B 1 255 ? 17.040 -4.412 -46.822 1.00 18.87 255 PHE B C 1
ATOM 3841 O O . PHE B 1 255 ? 18.138 -4.225 -47.425 1.00 19.52 255 PHE B O 1
ATOM 3849 N N . ILE B 1 256 ? 16.775 -3.828 -45.641 1.00 17.72 256 ILE B N 1
ATOM 3850 C CA . ILE B 1 256 ? 17.742 -2.856 -45.060 1.00 20.05 256 ILE B CA 1
ATOM 3851 C C . ILE B 1 256 ? 18.999 -3.573 -44.553 1.00 23.25 256 ILE B C 1
ATOM 3852 O O . ILE B 1 256 ? 20.013 -2.888 -44.388 1.00 22.65 256 ILE B O 1
ATOM 3857 N N . GLU B 1 257 ? 18.973 -4.883 -44.333 1.00 21.98 257 GLU B N 1
ATOM 3858 C CA . GLU B 1 257 ? 20.228 -5.621 -44.000 1.00 25.30 257 GLU B CA 1
ATOM 3859 C C . GLU B 1 257 ? 21.116 -5.726 -45.248 1.00 26.24 257 GLU B C 1
ATOM 3860 O O . GLU B 1 257 ? 22.348 -5.806 -45.101 1.00 28.63 257 GLU B O 1
ATOM 3866 N N . LYS B 1 258 ? 20.538 -5.685 -46.429 1.00 22.92 258 LYS B N 1
ATOM 3867 C CA . LYS B 1 258 ? 21.301 -5.767 -47.697 1.00 24.57 258 LYS B CA 1
ATOM 3868 C C . LYS B 1 258 ? 21.721 -4.364 -48.148 1.00 25.84 258 LYS B C 1
ATOM 3869 O O . LYS B 1 258 ? 22.908 -4.176 -48.507 1.00 24.29 258 LYS B O 1
ATOM 3875 N N . TRP B 1 259 ? 20.786 -3.419 -48.129 1.00 22.68 259 TRP B N 1
ATOM 3876 C CA . TRP B 1 259 ? 20.951 -1.993 -48.515 1.00 22.59 259 TRP B CA 1
ATOM 3877 C C . TRP B 1 259 ? 20.527 -1.112 -47.356 1.00 21.89 259 TRP B C 1
ATOM 3878 O O . TRP B 1 259 ? 19.363 -0.681 -47.285 1.00 22.87 259 TRP B O 1
ATOM 3889 N N . PRO B 1 260 ? 21.433 -0.821 -46.405 1.00 22.10 260 PRO B N 1
ATOM 3890 C CA . PRO B 1 260 ? 21.092 -0.004 -45.247 1.00 24.40 260 PRO B CA 1
ATOM 3891 C C . PRO B 1 260 ? 20.655 1.374 -45.720 1.00 28.01 260 PRO B C 1
ATOM 3892 O O . PRO B 1 260 ? 21.199 1.927 -46.667 1.00 29.53 260 PRO B O 1
ATOM 3896 N N . VAL B 1 261 ? 19.595 1.825 -45.090 1.00 29.06 261 VAL B N 1
ATOM 3897 C CA . VAL B 1 261 ? 18.887 3.083 -45.406 1.00 29.88 261 VAL B CA 1
ATOM 3898 C C . VAL B 1 261 ? 18.280 3.509 -44.076 1.00 28.83 261 VAL B C 1
ATOM 3899 O O . VAL B 1 261 ? 17.874 2.605 -43.325 1.00 30.54 261 VAL B O 1
ATOM 3903 N N . VAL B 1 262 ? 18.250 4.801 -43.774 1.00 25.77 262 VAL B N 1
ATOM 3904 C CA . VAL B 1 262 ? 17.606 5.302 -42.536 1.00 26.38 262 VAL B CA 1
ATOM 3905 C C . VAL B 1 262 ? 16.564 6.338 -42.920 1.00 24.89 262 VAL B C 1
ATOM 3906 O O . VAL B 1 262 ? 16.558 6.879 -44.036 1.00 20.92 262 VAL B O 1
ATOM 3910 N N . PRO B 1 263 ? 15.610 6.620 -42.011 1.00 23.57 263 PRO B N 1
ATOM 3911 C CA . PRO B 1 263 ? 14.617 7.653 -42.275 1.00 23.02 263 PRO B CA 1
ATOM 3912 C C . PRO B 1 263 ? 15.305 8.971 -42.636 1.00 23.02 263 PRO B C 1
ATOM 3913 O O . PRO B 1 263 ? 16.328 9.299 -42.008 1.00 23.55 263 PRO B O 1
ATOM 3917 N N . GLY B 1 264 ? 14.756 9.651 -43.641 1.00 22.36 264 GLY B N 1
ATOM 3918 C CA . GLY B 1 264 ? 15.315 10.917 -44.155 1.00 25.17 264 GLY B CA 1
ATOM 3919 C C . GLY B 1 264 ? 16.174 10.699 -45.394 1.00 27.22 264 GLY B C 1
ATOM 3920 O O . GLY B 1 264 ? 16.385 11.677 -46.136 1.00 28.44 264 GLY B O 1
ATOM 3921 N N . ASP B 1 265 ? 16.613 9.471 -45.677 1.00 25.10 265 ASP B N 1
ATOM 3922 C CA . ASP B 1 265 ? 17.385 9.185 -46.913 1.00 25.18 265 ASP B CA 1
ATOM 3923 C C . ASP B 1 265 ? 16.500 9.380 -48.151 1.00 27.24 265 ASP B C 1
ATOM 3924 O O . ASP B 1 265 ? 15.330 8.956 -48.176 1.00 23.37 265 ASP B O 1
ATOM 3929 N N . SER B 1 266 ? 17.041 10.045 -49.178 1.00 26.98 266 SER B N 1
ATOM 3930 C CA . SER B 1 266 ? 16.352 10.303 -50.457 1.00 27.51 266 SER B CA 1
ATOM 3931 C C . SER B 1 266 ? 16.162 9.013 -51.244 1.00 27.58 266 SER B C 1
ATOM 3932 O O . SER B 1 266 ? 17.086 8.174 -51.244 1.00 29.23 266 SER B O 1
ATOM 3935 N N . ILE B 1 267 ? 15.002 8.897 -51.877 1.00 26.18 267 ILE B N 1
ATOM 3936 C CA . ILE B 1 267 ? 14.621 7.777 -52.781 1.00 26.03 267 ILE B CA 1
ATOM 3937 C C . ILE B 1 267 ? 14.055 8.416 -54.029 1.00 31.33 267 ILE B C 1
ATOM 3938 O O . ILE B 1 267 ? 13.037 9.124 -53.923 1.00 31.62 267 ILE B O 1
ATOM 3943 N N . THR B 1 268 ? 14.690 8.186 -55.179 1.00 27.09 268 THR B N 1
ATOM 3944 C CA . THR B 1 268 ? 14.177 8.682 -56.468 1.00 26.57 268 THR B CA 1
ATOM 3945 C C . THR B 1 268 ? 13.773 7.507 -57.342 1.00 25.74 268 THR B C 1
ATOM 3946 O O . THR B 1 268 ? 14.538 6.550 -57.412 1.00 29.08 268 THR B O 1
ATOM 3950 N N . VAL B 1 269 ? 12.597 7.598 -57.948 1.00 24.16 269 VAL B N 1
ATOM 3951 C CA . VAL B 1 269 ? 12.018 6.540 -58.804 1.00 26.68 269 VAL B CA 1
ATOM 3952 C C . VAL B 1 269 ? 11.805 7.148 -60.189 1.00 30.90 269 VAL B C 1
ATOM 3953 O O . VAL B 1 269 ? 11.162 8.172 -60.270 1.00 33.22 269 VAL B O 1
ATOM 3957 N N . SER B 1 270 ? 12.320 6.503 -61.220 1.00 35.66 270 SER B N 1
ATOM 3958 C CA . SER B 1 270 ? 12.249 6.981 -62.628 1.00 40.93 270 SER B CA 1
ATOM 3959 C C . SER B 1 270 ? 12.062 5.785 -63.552 1.00 41.08 270 SER B C 1
ATOM 3960 O O . SER B 1 270 ? 12.423 4.675 -63.182 1.00 41.29 270 SER B O 1
ATOM 3963 N N . PRO B 1 271 ? 11.474 5.975 -64.758 1.00 45.01 271 PRO B N 1
ATOM 3964 C CA . PRO B 1 271 ? 11.390 4.903 -65.762 1.00 45.80 271 PRO B CA 1
ATOM 3965 C C . PRO B 1 271 ? 12.746 4.299 -66.177 1.00 43.97 271 PRO B C 1
ATOM 3966 O O . PRO B 1 271 ? 13.782 4.922 -65.922 1.00 42.06 271 PRO B O 1
ATOM 3970 N N . GLN C 1 2 ? -16.212 -8.295 -5.090 1.00 34.60 2 GLN C N 1
ATOM 3971 C CA . GLN C 1 2 ? -15.906 -8.845 -6.433 1.00 34.61 2 GLN C CA 1
ATOM 3972 C C . GLN C 1 2 ? -14.496 -8.425 -6.885 1.00 27.70 2 GLN C C 1
ATOM 3973 O O . GLN C 1 2 ? -13.919 -7.370 -6.422 1.00 22.44 2 GLN C O 1
ATOM 3979 N N . HIS C 1 3 ? -13.931 -9.302 -7.691 1.00 20.20 3 HIS C N 1
ATOM 3980 C CA . HIS C 1 3 ? -12.542 -9.159 -8.199 1.00 18.38 3 HIS C CA 1
ATOM 3981 C C . HIS C 1 3 ? -12.459 -9.610 -9.649 1.00 18.44 3 HIS C C 1
ATOM 3982 O O . HIS C 1 3 ? -11.729 -10.595 -9.933 1.00 19.93 3 HIS C O 1
ATOM 3989 N N . ASN C 1 4 ? -13.047 -8.854 -10.553 1.00 16.92 4 ASN C N 1
ATOM 3990 C CA . ASN C 1 4 ? -13.126 -9.243 -11.964 1.00 19.29 4 ASN C CA 1
ATOM 3991 C C . ASN C 1 4 ? -11.960 -8.702 -12.796 1.00 15.45 4 ASN C C 1
ATOM 3992 O O . ASN C 1 4 ? -12.036 -8.878 -14.000 1.00 21.00 4 ASN C O 1
ATOM 3997 N N . LEU C 1 5 ? -10.955 -8.087 -12.198 1.00 13.53 5 LEU C N 1
ATOM 3998 C CA . LEU C 1 5 ? -9.772 -7.581 -12.953 1.00 12.43 5 LEU C CA 1
ATOM 3999 C C . LEU C 1 5 ? -8.576 -8.402 -12.491 1.00 11.56 5 LEU C C 1
ATOM 4000 O O . LEU C 1 5 ? -8.261 -8.387 -11.278 1.00 12.49 5 LEU C O 1
ATOM 4005 N N . ILE C 1 6 ? -7.924 -9.103 -13.402 1.00 10.92 6 ILE C N 1
ATOM 4006 C CA . ILE C 1 6 ? -6.698 -9.873 -13.090 1.00 11.16 6 ILE C CA 1
ATOM 4007 C C . ILE C 1 6 ? -5.497 -9.149 -13.708 1.00 10.95 6 ILE C C 1
ATOM 4008 O O . ILE C 1 6 ? -5.507 -8.938 -14.967 1.00 12.55 6 ILE C O 1
ATOM 4013 N N . ALA C 1 7 ? -4.572 -8.738 -12.868 1.00 10.50 7 ALA C N 1
ATOM 4014 C CA . ALA C 1 7 ? -3.309 -8.106 -13.296 1.00 10.88 7 ALA C CA 1
ATOM 4015 C C . ALA C 1 7 ? -2.212 -9.159 -13.221 1.00 11.53 7 ALA C C 1
ATOM 4016 O O . ALA C 1 7 ? -2.012 -9.706 -12.146 1.00 11.44 7 ALA C O 1
ATOM 4018 N N . PHE C 1 8 ? -1.503 -9.410 -14.334 1.00 10.02 8 PHE C N 1
ATOM 4019 C CA . PHE C 1 8 ? -0.696 -10.641 -14.487 1.00 10.18 8 PHE C CA 1
ATOM 4020 C C . PHE C 1 8 ? 0.770 -10.339 -14.726 1.00 9.79 8 PHE C C 1
ATOM 4021 O O . PHE C 1 8 ? 1.099 -9.658 -15.713 1.00 9.59 8 PHE C O 1
ATOM 4029 N N . LEU C 1 9 ? 1.659 -10.902 -13.921 1.00 9.67 9 LEU C N 1
ATOM 4030 C CA . LEU C 1 9 ? 3.121 -10.757 -14.074 1.00 10.15 9 LEU C CA 1
ATOM 4031 C C . LEU C 1 9 ? 3.810 -12.113 -14.074 1.00 9.76 9 LEU C C 1
ATOM 4032 O O . LEU C 1 9 ? 3.447 -12.999 -13.291 1.00 10.01 9 LEU C O 1
ATOM 4037 N N . SER C 1 10 ? 4.844 -12.249 -14.891 1.00 9.75 10 SER C N 1
ATOM 4038 C CA . SER C 1 10 ? 5.715 -13.457 -14.831 1.00 9.96 10 SER C CA 1
ATOM 4039 C C . SER C 1 10 ? 7.073 -13.162 -15.448 1.00 8.85 10 SER C C 1
ATOM 4040 O O . SER C 1 10 ? 7.324 -12.029 -15.913 1.00 9.15 10 SER C O 1
ATOM 4043 N N . ASP C 1 11 ? 7.886 -14.209 -15.524 1.00 9.71 11 ASP C N 1
ATOM 4044 C CA . ASP C 1 11 ? 9.228 -14.160 -16.145 1.00 10.00 11 ASP C CA 1
ATOM 4045 C C . ASP C 1 11 ? 9.250 -15.058 -17.385 1.00 10.88 11 ASP C C 1
ATOM 4046 O O . ASP C 1 11 ? 10.321 -15.395 -17.784 1.00 11.96 11 ASP C O 1
ATOM 4051 N N . VAL C 1 12 ? 8.098 -15.409 -17.951 1.00 11.69 12 VAL C N 1
ATOM 4052 C CA . VAL C 1 12 ? 8.127 -16.375 -19.092 1.00 10.29 12 VAL C CA 1
ATOM 4053 C C . VAL C 1 12 ? 8.274 -15.665 -20.430 1.00 11.65 12 VAL C C 1
ATOM 4054 O O . VAL C 1 12 ? 8.395 -16.362 -21.455 1.00 11.62 12 VAL C O 1
ATOM 4058 N N . GLY C 1 13 ? 8.334 -14.354 -20.410 1.00 12.09 13 GLY C N 1
ATOM 4059 C CA . GLY C 1 13 ? 8.461 -13.531 -21.606 1.00 13.52 13 GLY C CA 1
ATOM 4060 C C . GLY C 1 13 ? 7.143 -13.362 -22.306 1.00 11.96 13 GLY C C 1
ATOM 4061 O O . GLY C 1 13 ? 6.149 -14.110 -22.051 1.00 12.18 13 GLY C O 1
ATOM 4062 N N . SER C 1 14 ? 7.090 -12.399 -23.208 1.00 13.62 14 SER C N 1
ATOM 4063 C CA . SER C 1 14 ? 5.886 -12.171 -24.046 1.00 13.76 14 SER C CA 1
ATOM 4064 C C . SER C 1 14 ? 6.149 -12.604 -25.495 1.00 14.07 14 SER C C 1
ATOM 4065 O O . SER C 1 14 ? 5.323 -12.335 -26.362 1.00 13.97 14 SER C O 1
ATOM 4068 N N . ALA C 1 15 ? 7.300 -13.207 -25.770 1.00 12.82 15 ALA C N 1
ATOM 4069 C CA . ALA C 1 15 ? 7.727 -13.496 -27.165 1.00 13.14 15 ALA C CA 1
ATOM 4070 C C . ALA C 1 15 ? 7.141 -14.787 -27.691 1.00 14.16 15 ALA C C 1
ATOM 4071 O O . ALA C 1 15 ? 7.016 -14.898 -28.910 1.00 19.66 15 ALA C O 1
ATOM 4073 N N . ASP C 1 16 ? 6.768 -15.738 -26.854 1.00 12.86 16 ASP C N 1
ATOM 4074 C CA . ASP C 1 16 ? 6.101 -16.969 -27.344 1.00 12.68 16 ASP C CA 1
ATOM 4075 C C . ASP C 1 16 ? 4.714 -17.083 -26.722 1.00 11.69 16 ASP C C 1
ATOM 4076 O O . ASP C 1 16 ? 4.207 -16.116 -26.172 1.00 12.07 16 ASP C O 1
ATOM 4081 N N . GLU C 1 17 ? 4.089 -18.227 -26.876 1.00 11.70 17 GLU C N 1
ATOM 4082 C CA . GLU C 1 17 ? 2.676 -18.450 -26.512 1.00 11.25 17 GLU C CA 1
ATOM 4083 C C . GLU C 1 17 ? 2.489 -18.668 -25.000 1.00 10.87 17 GLU C C 1
ATOM 4084 O O . GLU C 1 17 ? 1.330 -18.677 -24.558 1.00 11.94 17 GLU C O 1
ATOM 4090 N N . ALA C 1 18 ? 3.556 -18.928 -24.241 1.00 10.79 18 ALA C N 1
ATOM 4091 C CA . ALA C 1 18 ? 3.385 -19.459 -22.869 1.00 11.44 18 ALA C CA 1
ATOM 4092 C C . ALA C 1 18 ? 2.478 -18.564 -22.013 1.00 10.66 18 ALA C C 1
ATOM 4093 O O . ALA C 1 18 ? 1.578 -19.041 -21.372 1.00 10.73 18 ALA C O 1
ATOM 4095 N N . HIS C 1 19 ? 2.786 -17.282 -21.956 1.00 11.37 19 HIS C N 1
ATOM 4096 C CA . HIS C 1 19 ? 2.007 -16.320 -21.136 1.00 12.09 19 HIS C CA 1
ATOM 4097 C C . HIS C 1 19 ? 0.546 -16.311 -21.563 1.00 12.38 19 HIS C C 1
ATOM 4098 O O . HIS C 1 19 ? -0.322 -16.163 -20.691 1.00 12.61 19 HIS C O 1
ATOM 4105 N N . ALA C 1 20 ? 0.271 -16.504 -22.848 1.00 11.46 20 ALA C N 1
ATOM 4106 C CA . ALA C 1 20 ? -1.088 -16.553 -23.398 1.00 11.46 20 ALA C CA 1
ATOM 4107 C C . ALA C 1 20 ? -1.800 -17.857 -23.024 1.00 10.85 20 ALA C C 1
ATOM 4108 O O . ALA C 1 20 ? -3.032 -17.791 -22.815 1.00 11.07 20 ALA C O 1
ATOM 4110 N N . LEU C 1 21 ? -1.091 -18.988 -22.964 1.00 10.65 21 LEU C N 1
ATOM 4111 C CA . LEU C 1 21 ? -1.774 -20.235 -22.539 1.00 11.02 21 LEU C CA 1
ATOM 4112 C C . LEU C 1 21 ? -2.336 -20.029 -21.130 1.00 11.49 21 LEU C C 1
ATOM 4113 O O . LEU C 1 21 ? -3.441 -20.513 -20.824 1.00 11.63 21 LEU C O 1
ATOM 4118 N N . CYS C 1 22 ? -1.611 -19.323 -20.272 1.00 11.00 22 CYS C N 1
ATOM 4119 C CA . CYS C 1 22 ? -2.107 -19.022 -18.914 1.00 10.55 22 CYS C CA 1
ATOM 4120 C C . CYS C 1 22 ? -3.398 -18.222 -18.992 1.00 11.48 22 CYS C C 1
ATOM 4121 O O . CYS C 1 22 ? -4.315 -18.472 -18.235 1.00 10.66 22 CYS C O 1
ATOM 4124 N N . LYS C 1 23 ? -3.455 -17.243 -19.870 1.00 10.88 23 LYS C N 1
ATOM 4125 C CA . LYS C 1 23 ? -4.693 -16.443 -20.047 1.00 11.61 23 LYS C CA 1
ATOM 4126 C C . LYS C 1 23 ? -5.829 -17.319 -20.561 1.00 10.93 23 LYS C C 1
ATOM 4127 O O . LYS C 1 23 ? -6.955 -17.110 -20.136 1.00 11.57 23 LYS C O 1
ATOM 4133 N N . GLY C 1 24 ? -5.566 -18.238 -21.495 1.00 11.34 24 GLY C N 1
ATOM 4134 C CA . GLY C 1 24 ? -6.574 -19.201 -21.932 1.00 10.87 24 GLY C CA 1
ATOM 4135 C C . GLY C 1 24 ? -7.154 -19.983 -20.761 1.00 11.00 24 GLY C C 1
ATOM 4136 O O . GLY C 1 24 ? -8.410 -20.068 -20.629 1.00 11.87 24 GLY C O 1
ATOM 4137 N N . VAL C 1 25 ? -6.284 -20.513 -19.894 1.00 11.09 25 VAL C N 1
ATOM 4138 C CA . VAL C 1 25 ? -6.757 -21.225 -18.691 1.00 11.53 25 VAL C CA 1
ATOM 4139 C C . VAL C 1 25 ? -7.633 -20.261 -17.865 1.00 12.32 25 VAL C C 1
ATOM 4140 O O . VAL C 1 25 ? -8.719 -20.645 -17.407 1.00 12.58 25 VAL C O 1
ATOM 4144 N N . MET C 1 26 ? -7.190 -19.027 -17.673 1.00 11.74 26 MET C N 1
ATOM 4145 C CA . MET C 1 26 ? -7.901 -18.061 -16.806 1.00 11.57 26 MET C CA 1
ATOM 4146 C C . MET C 1 26 ? -9.251 -17.694 -17.432 1.00 11.84 26 MET C C 1
ATOM 4147 O O . MET C 1 26 ? -10.255 -17.655 -16.704 1.00 12.77 26 MET C O 1
ATOM 4152 N N . TYR C 1 27 ? -9.318 -17.435 -18.729 1.00 12.08 27 TYR C N 1
ATOM 4153 C CA . TYR C 1 27 ? -10.609 -17.138 -19.404 1.00 13.02 27 TYR C CA 1
ATOM 4154 C C . TYR C 1 27 ? -11.556 -18.338 -19.345 1.00 13.72 27 TYR C C 1
ATOM 4155 O O . TYR C 1 27 ? -12.800 -18.129 -19.275 1.00 15.10 27 TYR C O 1
ATOM 4164 N N . GLY C 1 28 ? -11.021 -19.553 -19.381 1.00 11.85 28 GLY C N 1
ATOM 4165 C CA . GLY C 1 28 ? -11.898 -20.748 -19.263 1.00 13.57 28 GLY C CA 1
ATOM 4166 C C . GLY C 1 28 ? -12.594 -20.792 -17.922 1.00 14.91 28 GLY C C 1
ATOM 4167 O O . GLY C 1 28 ? -13.787 -21.100 -17.866 1.00 17.88 28 GLY C O 1
ATOM 4168 N N . VAL C 1 29 ? -11.870 -20.465 -16.869 1.00 15.40 29 VAL C N 1
ATOM 4169 C CA . VAL C 1 29 ? -12.394 -20.506 -15.479 1.00 14.66 29 VAL C CA 1
ATOM 4170 C C . VAL C 1 29 ? -13.270 -19.284 -15.206 1.00 14.65 29 VAL C C 1
ATOM 4171 O O . VAL C 1 29 ? -14.294 -19.413 -14.452 1.00 14.55 29 VAL C O 1
ATOM 4175 N N . ALA C 1 30 ? -12.849 -18.095 -15.666 1.00 12.95 30 ALA C N 1
ATOM 4176 C CA . ALA C 1 30 ? -13.465 -16.794 -15.322 1.00 13.42 30 ALA C CA 1
ATOM 4177 C C . ALA C 1 30 ? -13.744 -16.042 -16.612 1.00 15.20 30 ALA C C 1
ATOM 4178 O O . ALA C 1 30 ? -13.063 -15.084 -16.990 1.00 14.59 30 ALA C O 1
ATOM 4180 N N . PRO C 1 31 ? -14.725 -16.514 -17.398 1.00 18.14 31 PRO C N 1
ATOM 4181 C CA . PRO C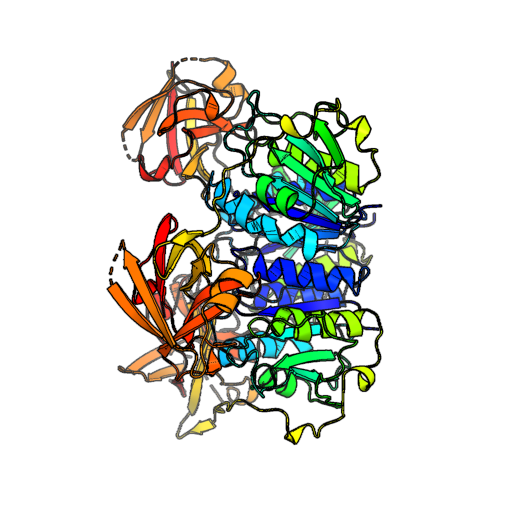 1 31 ? -14.915 -15.981 -18.744 1.00 18.57 31 PRO C CA 1
ATOM 4182 C C . PRO C 1 31 ? -15.314 -14.504 -18.789 1.00 19.28 31 PRO C C 1
ATOM 4183 O O . PRO C 1 31 ? -15.017 -13.912 -19.834 1.00 22.64 31 PRO C O 1
ATOM 4187 N N . ALA C 1 32 ? -15.803 -13.940 -17.682 1.00 18.58 32 ALA C N 1
ATOM 4188 C CA . ALA C 1 32 ? -16.213 -12.519 -17.598 1.00 20.16 32 ALA C CA 1
ATOM 4189 C C . ALA C 1 32 ? -15.071 -11.646 -17.040 1.00 21.49 32 ALA C C 1
ATOM 4190 O O . ALA C 1 32 ? -15.276 -10.434 -16.924 1.00 20.37 32 ALA C O 1
ATOM 4192 N N . ALA C 1 33 ? -13.918 -12.223 -16.687 1.00 17.44 33 ALA C N 1
ATOM 4193 C CA . ALA C 1 33 ? -12.814 -11.429 -16.101 1.00 17.67 33 ALA C CA 1
ATOM 4194 C C . ALA C 1 33 ? -12.162 -10.581 -17.205 1.00 15.43 33 ALA C C 1
ATOM 4195 O O . ALA C 1 33 ? -12.111 -10.989 -18.370 1.00 16.52 33 ALA C O 1
ATOM 4197 N N . THR C 1 34 ? -11.622 -9.443 -16.788 1.00 15.11 34 THR C N 1
ATOM 4198 C CA . THR C 1 34 ? -10.691 -8.627 -17.586 1.00 14.74 34 THR C CA 1
ATOM 4199 C C . THR C 1 34 ? -9.296 -9.062 -17.157 1.00 13.14 34 THR C C 1
ATOM 4200 O O . THR C 1 34 ? -9.002 -9.021 -15.973 1.00 14.51 34 THR C O 1
ATOM 4204 N N . ILE C 1 35 ? -8.455 -9.390 -18.120 1.00 12.32 35 ILE C N 1
ATOM 4205 C CA . ILE C 1 35 ? -7.055 -9.752 -17.838 1.00 12.81 35 ILE C CA 1
ATOM 4206 C C . ILE C 1 35 ? -6.162 -8.685 -18.443 1.00 12.59 35 ILE C C 1
ATOM 4207 O O . ILE C 1 35 ? -6.298 -8.387 -19.636 1.00 14.51 35 ILE C O 1
ATOM 4212 N N . VAL C 1 36 ? -5.284 -8.141 -17.631 1.00 11.81 36 VAL C N 1
ATOM 4213 C CA . VAL C 1 36 ? -4.315 -7.141 -18.106 1.00 12.55 36 VAL C CA 1
ATOM 4214 C C . VAL C 1 36 ? -2.932 -7.563 -17.636 1.00 12.43 36 VAL C C 1
ATOM 4215 O O . VAL C 1 36 ? -2.739 -7.916 -16.476 1.00 12.55 36 VAL C O 1
ATOM 4219 N N . ASP C 1 37 ? -1.983 -7.566 -18.527 1.00 12.08 37 ASP C N 1
ATOM 4220 C CA . ASP C 1 37 ? -0.588 -7.865 -18.150 1.00 11.65 37 ASP C CA 1
ATOM 4221 C C . ASP C 1 37 ? 0.006 -6.698 -17.384 1.00 12.68 37 ASP C C 1
ATOM 4222 O O . ASP C 1 37 ? -0.272 -5.517 -17.701 1.00 13.97 37 ASP C O 1
ATOM 4227 N N . ILE C 1 38 ? 0.810 -7.021 -16.401 1.00 10.81 38 ILE C N 1
ATOM 4228 C CA . ILE C 1 38 ? 1.748 -6.067 -15.779 1.00 10.58 38 ILE C CA 1
ATOM 4229 C C . ILE C 1 38 ? 3.001 -6.118 -16.646 1.00 12.33 38 ILE C C 1
ATOM 4230 O O . ILE C 1 38 ? 3.233 -5.207 -17.410 1.00 14.27 38 ILE C O 1
ATOM 4235 N N . THR C 1 39 ? 3.716 -7.228 -16.629 1.00 10.51 39 THR C N 1
ATOM 4236 C CA . THR C 1 39 ? 4.745 -7.545 -17.644 1.00 11.60 39 THR C CA 1
ATOM 4237 C C . THR C 1 39 ? 5.035 -9.030 -17.517 1.00 11.62 39 THR C C 1
ATOM 4238 O O . THR C 1 39 ? 4.954 -9.547 -16.420 1.00 9.95 39 THR C O 1
ATOM 4242 N N . HIS C 1 40 ? 5.474 -9.637 -18.606 1.00 10.54 40 HIS C N 1
ATOM 4243 C CA . HIS C 1 40 ? 6.042 -10.991 -18.610 1.00 10.05 40 HIS C CA 1
ATOM 4244 C C . HIS C 1 40 ? 7.544 -10.953 -18.847 1.00 11.30 40 HIS C C 1
ATOM 4245 O O . HIS C 1 40 ? 8.116 -12.045 -19.033 1.00 11.51 40 HIS C O 1
ATOM 4252 N N . ASP C 1 41 ? 8.170 -9.792 -18.804 1.00 11.56 41 ASP C N 1
ATOM 4253 C CA . ASP C 1 41 ? 9.599 -9.677 -19.177 1.00 13.05 41 ASP C CA 1
ATOM 4254 C C . ASP C 1 41 ? 10.452 -9.463 -17.931 1.00 12.78 41 ASP C C 1
ATOM 4255 O O . ASP C 1 41 ? 11.550 -8.910 -18.003 1.00 13.48 41 ASP C O 1
ATOM 4260 N N . VAL C 1 42 ? 10.009 -9.941 -16.780 1.00 12.14 42 VAL C N 1
ATOM 4261 C CA . VAL C 1 42 ? 10.920 -10.083 -15.624 1.00 10.87 42 VAL C CA 1
ATOM 4262 C C . VAL C 1 42 ? 12.081 -10.969 -16.062 1.00 10.91 42 VAL C C 1
ATOM 4263 O O . VAL C 1 42 ? 11.843 -11.986 -16.753 1.00 11.65 42 VAL C O 1
ATOM 4267 N N . ALA C 1 43 ? 13.281 -10.627 -15.633 1.00 12.04 43 ALA C N 1
ATOM 4268 C CA . ALA C 1 43 ? 14.484 -11.429 -15.965 1.00 12.15 43 ALA C CA 1
ATOM 4269 C C . ALA C 1 43 ? 14.264 -12.844 -15.423 1.00 12.23 43 ALA C C 1
ATOM 4270 O O . ALA C 1 43 ? 13.660 -13.045 -14.365 1.00 11.76 43 ALA C O 1
ATOM 4272 N N . PRO C 1 44 ? 14.705 -13.872 -16.130 1.00 12.05 44 PRO C N 1
ATOM 4273 C CA . PRO C 1 44 ? 14.420 -15.243 -15.725 1.00 12.60 44 PRO C CA 1
ATOM 4274 C C . PRO C 1 44 ? 14.901 -15.529 -14.297 1.00 13.38 44 PRO C C 1
ATOM 4275 O O . PRO C 1 44 ? 16.047 -15.224 -13.937 1.00 13.31 44 PRO C O 1
ATOM 4279 N N . PHE C 1 45 ? 14.014 -16.125 -13.494 1.00 11.87 45 PHE C N 1
ATOM 4280 C CA . PHE C 1 45 ? 14.295 -16.576 -12.105 1.00 12.22 45 PHE C CA 1
ATOM 4281 C C . PHE C 1 45 ? 14.439 -15.402 -11.162 1.00 11.76 45 PHE C C 1
ATOM 4282 O O . PHE C 1 45 ? 14.706 -15.635 -9.961 1.00 14.01 45 PHE C O 1
ATOM 4290 N N . ASP C 1 46 ? 14.301 -14.156 -11.638 1.00 12.12 46 ASP C N 1
ATOM 4291 C CA . ASP C 1 46 ? 14.678 -12.966 -10.845 1.00 11.86 46 ASP C CA 1
ATOM 4292 C C . ASP C 1 46 ? 13.511 -12.535 -9.979 1.00 11.32 46 ASP C C 1
ATOM 4293 O O . ASP C 1 46 ? 12.769 -11.604 -10.337 1.00 10.78 46 ASP C O 1
ATOM 4298 N N . VAL C 1 47 ? 13.334 -13.221 -8.847 1.00 11.77 47 VAL C N 1
ATOM 4299 C CA . VAL C 1 47 ? 12.208 -12.957 -7.911 1.00 12.14 47 VAL C CA 1
ATOM 4300 C C . VAL C 1 47 ? 12.284 -11.518 -7.400 1.00 11.62 47 VAL C C 1
ATOM 4301 O O . VAL C 1 47 ? 11.253 -10.883 -7.249 1.00 12.23 47 VAL C O 1
ATOM 4305 N N . ARG C 1 48 ? 13.476 -11.025 -7.102 1.00 13.23 48 ARG C N 1
ATOM 4306 C CA . ARG C 1 48 ? 13.628 -9.660 -6.588 1.00 14.28 48 ARG C CA 1
ATOM 4307 C C . ARG C 1 48 ? 13.169 -8.646 -7.633 1.00 12.20 48 ARG C C 1
ATOM 4308 O O . ARG C 1 48 ? 12.489 -7.703 -7.262 1.00 12.58 48 ARG C O 1
ATOM 4316 N N . GLU C 1 49 ? 13.541 -8.828 -8.886 1.00 11.84 49 GLU C N 1
ATOM 4317 C CA . GLU C 1 49 ? 13.076 -7.891 -9.942 1.00 12.01 49 GLU C CA 1
ATOM 4318 C C . GLU C 1 49 ? 11.548 -7.936 -10.012 1.00 11.41 49 GLU C C 1
ATOM 4319 O O . GLU C 1 49 ? 10.908 -6.876 -10.007 1.00 11.44 49 GLU C O 1
ATOM 4325 N N . GLY C 1 50 ? 10.978 -9.148 -10.036 1.00 10.86 50 GLY C N 1
ATOM 4326 C CA . GLY C 1 50 ? 9.524 -9.263 -10.049 1.00 11.30 50 GLY C CA 1
ATOM 4327 C C . GLY C 1 50 ? 8.918 -8.540 -8.839 1.00 11.39 50 GLY C C 1
ATOM 4328 O O . GLY C 1 50 ? 7.893 -7.861 -8.993 1.00 11.74 50 GLY C O 1
ATOM 4329 N N . ALA C 1 51 ? 9.503 -8.735 -7.651 1.00 10.64 51 ALA C N 1
ATOM 4330 C CA . ALA C 1 51 ? 8.999 -8.096 -6.425 1.00 11.10 51 ALA C CA 1
ATOM 4331 C C . ALA C 1 51 ? 9.026 -6.576 -6.572 1.00 11.13 51 ALA C C 1
ATOM 4332 O O . ALA C 1 51 ? 8.087 -5.920 -6.158 1.00 11.46 51 ALA C O 1
ATOM 4334 N N . LEU C 1 52 ? 10.091 -6.051 -7.132 1.00 11.78 52 LEU C N 1
ATOM 4335 C CA . LEU C 1 52 ? 10.222 -4.568 -7.316 1.00 12.82 52 LEU C CA 1
ATOM 4336 C C . LEU C 1 52 ? 9.169 -4.077 -8.309 1.00 12.41 52 LEU C C 1
ATOM 4337 O O . LEU C 1 52 ? 8.561 -3.038 -8.083 1.00 12.26 52 LEU C O 1
ATOM 4342 N N . PHE C 1 53 ? 8.945 -4.811 -9.385 1.00 11.42 53 PHE C N 1
ATOM 4343 C CA . PHE C 1 53 ? 7.955 -4.411 -10.391 1.00 11.14 53 PHE C CA 1
ATOM 4344 C C . PHE C 1 53 ? 6.543 -4.425 -9.780 1.00 11.35 53 PHE C C 1
ATOM 4345 O O . PHE C 1 53 ? 5.701 -3.642 -10.188 1.00 12.75 53 PHE C O 1
ATOM 4353 N N . LEU C 1 54 ? 6.263 -5.342 -8.836 1.00 10.53 54 LEU C N 1
ATOM 4354 C CA . LEU C 1 54 ? 4.943 -5.401 -8.193 1.00 11.08 54 LEU C CA 1
ATOM 4355 C C . LEU C 1 54 ? 4.732 -4.347 -7.103 1.00 11.01 54 LEU C C 1
ATOM 4356 O O . LEU C 1 54 ? 3.585 -4.186 -6.711 1.00 11.81 54 LEU C O 1
ATOM 4361 N N . ALA C 1 55 ? 5.777 -3.703 -6.593 1.00 12.00 55 ALA C N 1
ATOM 4362 C CA . ALA C 1 55 ? 5.707 -2.882 -5.360 1.00 11.14 55 ALA C CA 1
ATOM 4363 C C . ALA C 1 55 ? 4.573 -1.854 -5.480 1.00 11.54 55 ALA C C 1
ATOM 4364 O O . ALA C 1 55 ? 3.846 -1.697 -4.510 1.00 12.54 55 ALA C O 1
ATOM 4366 N N . ASP C 1 56 ? 4.453 -1.168 -6.610 1.00 11.19 56 ASP C N 1
ATOM 4367 C CA . ASP C 1 56 ? 3.518 -0.023 -6.764 1.00 13.28 56 ASP C CA 1
ATOM 4368 C C . ASP C 1 56 ? 2.223 -0.472 -7.432 1.00 11.93 56 ASP C C 1
ATOM 4369 O O . ASP C 1 56 ? 1.336 0.373 -7.696 1.00 13.12 56 ASP C O 1
ATOM 4374 N N . VAL C 1 57 ? 2.079 -1.773 -7.695 1.00 12.19 57 VAL C N 1
ATOM 4375 C CA . VAL C 1 57 ? 0.848 -2.281 -8.342 1.00 12.26 57 VAL C CA 1
ATOM 4376 C C . VAL C 1 57 ? -0.360 -2.126 -7.423 1.00 12.22 57 VAL C C 1
ATOM 4377 O O . VAL C 1 57 ? -1.377 -1.653 -7.874 1.00 13.23 57 VAL C O 1
ATOM 4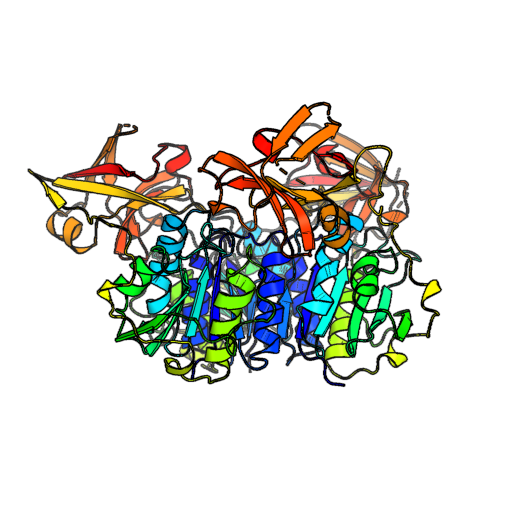381 N N . PRO C 1 58 ? -0.317 -2.484 -6.108 1.00 11.85 58 PRO C N 1
ATOM 4382 C CA . PRO C 1 58 ? -1.496 -2.319 -5.270 1.00 12.78 58 PRO C CA 1
ATOM 4383 C C . PRO C 1 58 ? -2.043 -0.891 -5.282 1.00 12.58 58 PRO C C 1
ATOM 4384 O O . PRO C 1 58 ? -3.247 -0.720 -5.420 1.00 12.50 58 PRO C O 1
ATOM 4388 N N . HIS C 1 59 ? -1.162 0.119 -5.194 1.00 13.13 59 HIS C N 1
ATOM 4389 C CA . HIS C 1 59 ? -1.612 1.533 -5.160 1.00 15.33 59 HIS C CA 1
ATOM 4390 C C . HIS C 1 59 ? -2.260 1.953 -6.481 1.00 13.79 59 HIS C C 1
ATOM 4391 O O . HIS C 1 59 ? -3.256 2.685 -6.454 1.00 15.14 59 HIS C O 1
ATOM 4398 N N . SER C 1 60 ? -1.732 1.516 -7.622 1.00 12.76 60 SER C N 1
ATOM 4399 C CA . SER C 1 60 ? -2.235 1.994 -8.928 1.00 12.08 60 SER C CA 1
ATOM 4400 C C . SER C 1 60 ? -3.518 1.264 -9.329 1.00 12.65 60 SER C C 1
ATOM 4401 O O . SER C 1 60 ? -4.310 1.814 -10.084 1.00 13.30 60 SER C O 1
ATOM 4404 N N . PHE C 1 61 ? -3.675 0.004 -8.951 1.00 11.44 61 PHE C N 1
ATOM 4405 C CA . PHE C 1 61 ? -4.823 -0.826 -9.358 1.00 12.06 61 PHE C CA 1
ATOM 4406 C C . PHE C 1 61 ? -5.973 -0.690 -8.361 1.00 11.26 61 PHE C C 1
ATOM 4407 O O . PHE C 1 61 ? -5.772 -0.456 -7.158 1.00 12.90 61 PHE C O 1
ATOM 4415 N N . PRO C 1 62 ? -7.208 -0.835 -8.841 1.00 12.63 62 PRO C N 1
ATOM 4416 C CA . PRO C 1 62 ? -8.370 -0.676 -7.976 1.00 13.06 62 PRO C CA 1
ATOM 4417 C C . PRO C 1 62 ? -8.534 -1.880 -7.039 1.00 12.69 62 PRO C C 1
ATOM 4418 O O . PRO C 1 62 ? -7.886 -2.920 -7.162 1.00 11.96 62 PRO C O 1
ATOM 4422 N N . ALA C 1 63 ? -9.408 -1.688 -6.056 1.00 12.50 63 ALA C N 1
ATOM 4423 C CA . ALA C 1 63 ? -9.639 -2.698 -4.996 1.00 13.42 63 ALA C CA 1
ATOM 4424 C C . ALA C 1 63 ? -10.130 -4.037 -5.578 1.00 13.35 63 ALA C C 1
ATOM 4425 O O . ALA C 1 63 ? -9.869 -5.054 -4.962 1.00 14.63 63 ALA C O 1
ATOM 4427 N N . HIS C 1 64 ? -10.788 -4.043 -6.742 1.00 11.92 64 HIS C N 1
ATOM 4428 C CA . HIS C 1 64 ? -11.393 -5.250 -7.352 1.00 13.89 64 HIS C CA 1
ATOM 4429 C C . HIS C 1 64 ? -10.382 -6.013 -8.225 1.00 13.83 64 HIS C C 1
ATOM 4430 O O . HIS C 1 64 ? -10.787 -6.681 -9.171 1.00 15.55 64 HIS C O 1
ATOM 4437 N N . THR C 1 65 ? -9.096 -5.911 -7.896 1.00 13.21 65 THR C N 1
ATOM 4438 C CA . THR C 1 65 ? -7.995 -6.543 -8.663 1.00 11.79 65 THR C CA 1
ATOM 4439 C C . THR C 1 65 ? -7.551 -7.817 -7.968 1.00 11.49 65 THR C C 1
ATOM 4440 O O . THR C 1 65 ? -7.376 -7.797 -6.713 1.00 11.55 65 THR C O 1
ATOM 4444 N N . VAL C 1 66 ? -7.279 -8.848 -8.783 1.00 11.46 66 VAL C N 1
ATOM 4445 C CA . VAL C 1 66 ? -6.500 -10.031 -8.375 1.00 11.04 66 VAL C CA 1
ATOM 4446 C C . VAL C 1 66 ? -5.114 -9.846 -9.001 1.00 10.39 66 VAL C C 1
ATOM 4447 O O . VAL C 1 66 ? -5.035 -9.811 -10.238 1.00 10.83 66 VAL C O 1
ATOM 4451 N N . ILE C 1 67 ? -4.106 -9.664 -8.184 1.00 11.36 67 ILE C N 1
ATOM 4452 C CA . ILE C 1 67 ? -2.695 -9.568 -8.641 1.00 10.84 67 ILE C CA 1
ATOM 4453 C C . ILE C 1 67 ? -2.169 -10.997 -8.737 1.00 10.56 67 ILE C C 1
ATOM 4454 O O . ILE C 1 67 ? -2.009 -11.665 -7.700 1.00 12.64 67 ILE C O 1
ATOM 4459 N N . CYS C 1 68 ? -1.958 -11.477 -9.952 1.00 10.78 68 CYS C N 1
ATOM 4460 C CA . CYS C 1 68 ? -1.549 -12.839 -10.264 1.00 10.14 68 CYS C CA 1
ATOM 4461 C C . CYS C 1 68 ? -0.104 -12.783 -10.734 1.00 9.74 68 CYS C C 1
ATOM 4462 O O . CYS C 1 68 ? 0.150 -12.182 -11.790 1.00 10.30 68 CYS C O 1
ATOM 4465 N N . ALA C 1 69 ? 0.848 -13.337 -9.998 1.00 9.47 69 ALA C N 1
ATOM 4466 C CA . ALA C 1 69 ? 2.268 -13.147 -10.313 1.00 9.42 69 ALA C CA 1
ATOM 4467 C C . ALA C 1 69 ? 3.049 -14.411 -10.044 1.00 9.64 69 ALA C C 1
ATOM 4468 O O . ALA C 1 69 ? 2.897 -14.997 -8.958 1.00 10.24 69 ALA C O 1
ATOM 4470 N N . TYR C 1 70 ? 3.927 -14.772 -10.966 1.00 9.31 70 TYR C N 1
ATOM 4471 C CA . TYR C 1 70 ? 4.828 -15.901 -10.652 1.00 9.41 70 TYR C CA 1
ATOM 4472 C C . TYR C 1 70 ? 6.192 -15.715 -11.322 1.00 8.92 70 TYR C C 1
ATOM 4473 O O . TYR C 1 70 ? 6.269 -15.413 -12.430 1.00 9.77 70 TYR C O 1
ATOM 4482 N N . VAL C 1 71 ? 7.232 -15.885 -10.546 1.00 9.51 71 VAL C N 1
ATOM 4483 C CA . VAL C 1 71 ? 8.651 -16.014 -10.976 1.00 10.16 71 VAL C CA 1
ATOM 4484 C C . VAL C 1 71 ? 8.994 -17.210 -10.098 1.00 9.65 71 VAL C C 1
ATOM 4485 O O . VAL C 1 71 ? 9.122 -17.049 -8.962 1.00 10.21 71 VAL C O 1
ATOM 4489 N N . TYR C 1 72 ? 9.021 -18.376 -10.705 1.00 9.74 72 TYR C N 1
ATOM 4490 C CA . TYR C 1 72 ? 8.894 -19.594 -9.883 1.00 9.95 72 TYR C CA 1
ATOM 4491 C C . TYR C 1 72 ? 9.903 -20.653 -10.280 1.00 10.41 72 TYR C C 1
ATOM 4492 O O . TYR C 1 72 ? 9.535 -21.728 -10.653 1.00 11.90 72 TYR C O 1
ATOM 4501 N N . PRO C 1 73 ? 11.194 -20.438 -10.006 1.00 10.78 73 PRO C N 1
ATOM 4502 C CA . PRO C 1 73 ? 12.205 -21.471 -10.244 1.00 11.02 73 PRO C CA 1
ATOM 4503 C C . PRO C 1 73 ? 12.064 -22.688 -9.303 1.00 11.13 73 PRO C C 1
ATOM 4504 O O . PRO C 1 73 ? 12.607 -23.678 -9.573 1.00 11.95 73 PRO C O 1
ATOM 4508 N N . GLU C 1 74 ? 11.313 -22.513 -8.211 1.00 11.44 74 GLU C N 1
ATOM 4509 C CA . GLU C 1 74 ? 10.946 -23.567 -7.245 1.00 11.24 74 GLU C CA 1
ATOM 4510 C C . GLU C 1 74 ? 9.674 -24.304 -7.692 1.00 12.00 74 GLU C C 1
ATOM 4511 O O . GLU C 1 74 ? 9.195 -25.070 -6.934 1.00 11.94 74 GLU C O 1
ATOM 4517 N N . THR C 1 75 ? 9.186 -24.110 -8.915 1.00 10.45 75 THR C N 1
ATOM 4518 C CA . THR C 1 75 ? 7.982 -24.866 -9.351 1.00 11.73 75 THR C CA 1
ATOM 4519 C C . THR C 1 75 ? 8.175 -26.387 -9.207 1.00 12.27 75 THR C C 1
ATOM 4520 O O . THR C 1 75 ? 9.230 -26.896 -9.479 1.00 11.15 75 THR C O 1
ATOM 4524 N N . GLY C 1 76 ? 7.144 -27.036 -8.698 1.00 13.51 76 GLY C N 1
ATOM 4525 C CA . GLY C 1 76 ? 7.156 -28.515 -8.536 1.00 14.25 76 GLY C CA 1
ATOM 4526 C C . GLY C 1 76 ? 7.910 -28.978 -7.314 1.00 15.28 76 GLY C C 1
ATOM 4527 O O . GLY C 1 76 ? 8.221 -30.176 -7.238 1.00 16.26 76 GLY C O 1
ATOM 4528 N N . THR C 1 77 ? 8.198 -28.092 -6.376 1.00 14.73 77 THR C N 1
ATOM 4529 C CA . THR C 1 77 ? 8.906 -28.427 -5.119 1.00 16.47 77 THR C CA 1
ATOM 4530 C C . THR C 1 77 ? 7.954 -28.156 -3.962 1.00 18.38 77 THR C C 1
ATOM 4531 O O . THR C 1 77 ? 6.768 -27.891 -4.175 1.00 21.69 77 THR C O 1
ATOM 4535 N N . ALA C 1 78 ? 8.497 -28.137 -2.752 1.00 18.64 78 ALA C N 1
ATOM 4536 C CA . ALA C 1 78 ? 7.727 -27.857 -1.540 1.00 18.38 78 ALA C CA 1
ATOM 4537 C C . ALA C 1 78 ? 7.417 -26.355 -1.392 1.00 18.39 78 ALA C C 1
ATOM 4538 O O . ALA C 1 78 ? 6.683 -25.997 -0.456 1.00 20.86 78 ALA C O 1
ATOM 4540 N N . THR C 1 79 ? 7.917 -25.504 -2.296 1.00 15.26 79 THR C N 1
ATOM 4541 C CA . THR C 1 79 ? 7.605 -24.057 -2.181 1.00 14.88 79 THR C CA 1
ATOM 4542 C C . THR C 1 79 ? 6.167 -23.855 -2.649 1.00 14.68 79 THR C C 1
ATOM 4543 O O . THR C 1 79 ? 5.922 -23.978 -3.807 1.00 14.17 79 THR C O 1
ATOM 4547 N N . HIS C 1 80 ? 5.287 -23.499 -1.737 1.00 13.18 80 HIS C N 1
ATOM 4548 C CA . HIS C 1 80 ? 3.870 -23.421 -2.116 1.00 13.26 80 HIS C CA 1
ATOM 4549 C C . HIS C 1 80 ? 3.506 -22.063 -2.704 1.00 12.42 80 HIS C C 1
ATOM 4550 O O . HIS C 1 80 ? 4.214 -21.132 -2.525 1.00 12.12 80 HIS C O 1
ATOM 4557 N N . THR C 1 81 ? 2.344 -22.070 -3.319 1.00 11.65 81 THR C N 1
ATOM 4558 C CA . THR C 1 81 ? 1.692 -20.842 -3.802 1.00 11.68 81 THR C CA 1
ATOM 4559 C C . THR C 1 81 ? 0.796 -20.355 -2.662 1.00 11.88 81 THR C C 1
ATOM 4560 O O . THR C 1 81 ? 0.258 -21.175 -1.979 1.00 12.38 81 THR C O 1
ATOM 4564 N N . ILE C 1 82 ? 0.736 -19.047 -2.482 1.00 10.96 82 ILE C N 1
ATOM 4565 C CA . ILE C 1 82 ? -0.138 -18.416 -1.464 1.00 11.11 82 ILE C CA 1
ATOM 4566 C C . ILE C 1 82 ? -1.133 -17.500 -2.158 1.00 11.89 82 ILE C C 1
ATOM 4567 O O . ILE C 1 82 ? -0.893 -17.004 -3.300 1.00 11.53 82 ILE C O 1
ATOM 4572 N N . ALA C 1 83 ? -2.243 -17.284 -1.497 1.00 11.60 83 ALA C N 1
ATOM 4573 C CA . ALA C 1 83 ? -3.287 -16.338 -1.892 1.00 11.98 83 ALA C CA 1
ATOM 4574 C C . ALA C 1 83 ? -3.548 -15.449 -0.684 1.00 14.10 83 ALA C C 1
ATOM 4575 O O . ALA C 1 83 ? -3.708 -15.947 0.442 1.00 14.36 83 ALA C O 1
ATOM 4577 N N . VAL C 1 84 ? -3.539 -14.142 -0.924 1.00 13.19 84 VAL C N 1
ATOM 4578 C CA . VAL C 1 84 ? -3.542 -13.119 0.146 1.00 13.52 84 VAL C CA 1
ATOM 4579 C C . VAL C 1 84 ? -4.637 -12.111 -0.156 1.00 13.86 84 VAL C C 1
ATOM 4580 O O . VAL C 1 84 ? -4.834 -11.749 -1.350 1.00 13.49 84 VAL C O 1
ATOM 4584 N N . ARG C 1 85 ? -5.333 -11.679 0.873 1.00 14.26 85 ARG C N 1
ATOM 4585 C CA A ARG C 1 85 ? -6.184 -10.447 0.770 0.50 15.33 85 ARG C CA 1
ATOM 4586 C CA B ARG C 1 85 ? -6.183 -10.446 0.768 0.50 15.33 85 ARG C CA 1
ATOM 4587 C C . ARG C 1 85 ? -5.466 -9.278 1.556 1.00 13.30 85 ARG C C 1
ATOM 4588 O O . ARG C 1 85 ? -4.832 -9.409 2.714 1.00 15.17 85 ARG C O 1
ATOM 4603 N N . ASN C 1 86 ? -5.196 -8.189 0.836 1.00 12.48 86 ASN C N 1
ATOM 4604 C CA . ASN C 1 86 ? -4.466 -7.068 1.452 1.00 13.08 86 ASN C CA 1
ATOM 4605 C C . ASN C 1 86 ? -5.433 -6.049 2.085 1.00 12.95 86 ASN C C 1
ATOM 4606 O O . ASN C 1 86 ? -6.662 -6.210 1.991 1.00 13.79 86 ASN C O 1
ATOM 4611 N N . GLU C 1 87 ? -4.844 -5.032 2.702 1.00 14.49 87 GLU C N 1
ATOM 4612 C CA . GLU C 1 87 ? -5.625 -3.996 3.424 1.00 16.45 87 GLU C CA 1
ATOM 4613 C C . GLU C 1 87 ? -6.472 -3.182 2.446 1.00 17.25 87 GLU C C 1
ATOM 4614 O O . GLU C 1 87 ? -7.509 -2.629 2.890 1.00 18.19 87 GLU C O 1
ATOM 4620 N N . LYS C 1 88 ? -6.075 -3.091 1.170 1.00 15.01 88 LYS C N 1
ATOM 4621 C CA . LYS C 1 88 ? -6.892 -2.383 0.166 1.00 15.85 88 LYS C CA 1
ATOM 4622 C C . LYS C 1 88 ? -8.105 -3.215 -0.272 1.00 13.89 88 LYS C C 1
ATOM 4623 O O . LYS C 1 88 ? -9.008 -2.695 -0.909 1.00 14.67 88 LYS C O 1
ATOM 4629 N N . GLY C 1 89 ? -8.105 -4.512 0.042 1.00 14.47 89 GLY C N 1
ATOM 4630 C CA . GLY C 1 89 ? -9.171 -5.423 -0.362 1.00 13.20 89 GLY C CA 1
ATOM 4631 C C . GLY C 1 89 ? -8.858 -6.163 -1.642 1.00 13.42 89 GLY C C 1
ATOM 4632 O O . GLY C 1 89 ? -9.701 -6.913 -2.101 1.00 13.72 89 GLY C O 1
ATOM 4633 N N . GLN C 1 90 ? -7.650 -5.968 -2.193 1.00 12.19 90 GLN C N 1
ATOM 4634 C CA . GLN C 1 90 ? -7.231 -6.741 -3.367 1.00 12.15 90 GLN C CA 1
ATOM 4635 C C . GLN C 1 90 ? -6.867 -8.163 -2.950 1.00 11.55 90 GLN C C 1
ATOM 4636 O O . GLN C 1 90 ? -6.547 -8.401 -1.784 1.00 12.45 90 GLN C O 1
ATOM 4642 N N . LEU C 1 91 ? -6.815 -9.044 -3.920 1.00 11.60 91 LEU C N 1
ATOM 4643 C CA . LEU C 1 91 ? -6.299 -10.424 -3.763 1.00 11.92 91 LEU C CA 1
ATOM 4644 C C . LEU C 1 91 ? -4.988 -10.524 -4.528 1.00 13.55 91 LEU C C 1
ATOM 4645 O O . LEU C 1 91 ? -4.820 -9.806 -5.555 1.00 12.60 91 LEU C O 1
ATOM 4650 N N . LEU C 1 92 ? -4.074 -11.317 -3.995 1.00 11.73 92 LEU C N 1
ATOM 4651 C CA . LEU C 1 92 ? -2.756 -11.573 -4.622 1.00 13.06 92 LEU C CA 1
ATOM 4652 C C . LEU C 1 92 ? -2.545 -13.073 -4.621 1.00 12.14 92 LEU C C 1
ATOM 4653 O O . LEU C 1 92 ? -2.813 -13.713 -3.582 1.00 13.34 92 LEU C O 1
ATOM 4658 N N . VAL C 1 93 ? -2.005 -13.612 -5.683 1.00 10.34 93 VAL C N 1
ATOM 4659 C CA . VAL C 1 93 ? -1.660 -15.045 -5.778 1.00 10.32 93 VAL C CA 1
ATOM 4660 C C . VAL C 1 93 ? -0.250 -15.133 -6.350 1.00 10.89 93 VAL C C 1
ATOM 4661 O O . VAL C 1 93 ? -0.010 -14.541 -7.411 1.00 10.26 93 VAL C O 1
ATOM 4665 N N . GLY C 1 94 ? 0.604 -15.912 -5.713 1.00 9.34 94 GLY C N 1
ATOM 4666 C CA . GLY C 1 94 ? 1.958 -16.115 -6.221 1.00 9.02 94 GLY C CA 1
ATOM 4667 C C . GLY C 1 94 ? 2.712 -17.112 -5.391 1.00 9.50 94 GLY C C 1
ATOM 4668 O O . GLY C 1 94 ? 2.288 -17.454 -4.267 1.00 10.12 94 GLY C O 1
ATOM 4669 N N . PRO C 1 95 ? 3.971 -17.570 -5.797 1.00 8.81 95 PRO C N 1
ATOM 4670 C CA . PRO C 1 95 ? 5.085 -18.542 -5.065 1.00 9.10 95 PRO C CA 1
ATOM 4671 C C . PRO C 1 95 ? 5.270 -17.743 -3.759 1.00 11.75 95 PRO C C 1
ATOM 4672 O O . PRO C 1 95 ? 5.452 -16.575 -3.715 1.00 10.67 95 PRO C O 1
ATOM 4676 N N . ASN C 1 96 ? 5.271 -18.476 -2.667 1.00 10.93 96 ASN C N 1
ATOM 4677 C CA . ASN C 1 96 ? 5.721 -17.983 -1.362 1.00 11.77 96 ASN C CA 1
ATOM 4678 C C . ASN C 1 96 ? 7.266 -18.012 -1.328 1.00 12.48 96 ASN C C 1
ATOM 4679 O O . ASN C 1 96 ? 7.875 -18.775 -0.563 1.00 12.24 96 ASN C O 1
ATOM 4684 N N . ASN C 1 97 ? 7.918 -17.182 -2.155 1.00 11.40 97 ASN C N 1
ATOM 4685 C CA . ASN C 1 97 ? 9.387 -17.146 -2.350 1.00 11.88 97 ASN C CA 1
ATOM 4686 C C . ASN C 1 97 ? 9.875 -15.701 -2.288 1.00 12.19 97 ASN C C 1
ATOM 4687 O O . ASN C 1 97 ? 10.988 -15.475 -2.628 1.00 12.96 97 ASN C O 1
ATOM 4692 N N . GLY C 1 98 ? 9.033 -14.807 -1.766 1.00 12.34 98 GLY C N 1
ATOM 4693 C CA . GLY C 1 98 ? 9.398 -13.393 -1.626 1.00 11.55 98 GLY C CA 1
ATOM 4694 C C . GLY C 1 98 ? 8.860 -12.516 -2.759 1.00 10.63 98 GLY C C 1
ATOM 4695 O O . GLY C 1 98 ? 8.895 -11.288 -2.595 1.00 11.21 98 GLY C O 1
ATOM 4696 N N . LEU C 1 99 ? 8.264 -13.107 -3.789 1.00 10.67 99 LEU C N 1
ATOM 4697 C CA . LEU C 1 99 ? 7.815 -12.314 -4.967 1.00 10.06 99 LEU C CA 1
ATOM 4698 C C . LEU C 1 99 ? 6.863 -11.208 -4.504 1.00 10.14 99 LEU C C 1
ATOM 4699 O O . LEU C 1 99 ? 6.964 -10.105 -5.053 1.00 9.79 99 LEU C O 1
ATOM 4704 N N . LEU C 1 100 ? 5.917 -11.456 -3.596 1.00 9.29 100 LEU C N 1
ATOM 4705 C CA . LEU C 1 100 ? 4.884 -10.454 -3.229 1.00 10.87 100 LEU C CA 1
ATOM 4706 C C . LEU C 1 100 ? 5.363 -9.482 -2.141 1.00 10.94 100 LEU C C 1
ATOM 4707 O O . LEU C 1 100 ? 4.590 -8.616 -1.742 1.00 12.81 100 LEU C O 1
ATOM 4712 N N . SER C 1 101 ? 6.596 -9.654 -1.652 1.00 12.35 101 SER C N 1
ATOM 4713 C CA . SER C 1 101 ? 7.143 -8.968 -0.454 1.00 13.10 101 SER C CA 1
ATOM 4714 C C . SER C 1 101 ? 6.892 -7.456 -0.504 1.00 13.09 101 SER C C 1
ATOM 4715 O O . SER C 1 101 ? 6.431 -6.884 0.494 1.00 12.88 101 SER C O 1
ATOM 4718 N N . PHE C 1 102 ? 7.238 -6.797 -1.611 1.00 12.71 102 PHE C N 1
ATOM 4719 C CA . PHE C 1 102 ? 7.214 -5.322 -1.675 1.00 13.01 102 PHE C CA 1
ATOM 4720 C C . PHE C 1 102 ? 5.797 -4.825 -1.951 1.00 13.86 102 PHE C C 1
ATOM 4721 O O . PHE C 1 102 ? 5.372 -3.757 -1.424 1.00 14.90 102 PHE C O 1
ATOM 4729 N N . ALA C 1 103 ? 4.994 -5.594 -2.693 1.00 12.41 103 ALA C N 1
ATOM 4730 C CA . ALA C 1 103 ? 3.552 -5.307 -2.831 1.00 11.49 103 ALA C CA 1
ATOM 4731 C C . ALA C 1 103 ? 2.903 -5.348 -1.440 1.00 11.80 103 ALA C C 1
ATOM 4732 O O . ALA C 1 103 ? 2.058 -4.503 -1.143 1.00 12.69 103 ALA C O 1
ATOM 4734 N N . LEU C 1 104 ? 3.316 -6.282 -0.585 1.00 12.07 104 LEU C N 1
ATOM 4735 C CA . LEU C 1 104 ? 2.723 -6.404 0.761 1.00 13.07 104 LEU C CA 1
ATOM 4736 C C . LEU C 1 104 ? 3.277 -5.301 1.667 1.00 14.74 104 LEU C C 1
ATOM 4737 O O . LEU C 1 104 ? 2.519 -4.843 2.548 1.00 16.58 104 LEU C O 1
ATOM 4742 N N . ASP C 1 105 ? 4.496 -4.818 1.443 1.00 16.56 105 ASP C N 1
ATOM 4743 C CA . ASP C 1 105 ? 4.965 -3.605 2.177 1.00 17.58 105 ASP C CA 1
ATOM 4744 C C . ASP C 1 105 ? 4.007 -2.442 1.896 1.00 19.65 105 ASP C C 1
ATOM 4745 O O . ASP C 1 105 ? 3.682 -1.679 2.826 1.00 19.89 105 ASP C O 1
ATOM 4750 N N . ALA C 1 106 ? 3.551 -2.282 0.664 1.00 16.43 106 ALA C N 1
ATOM 4751 C CA . ALA C 1 106 ? 2.649 -1.194 0.236 1.00 17.38 106 ALA C CA 1
ATOM 4752 C C . ALA C 1 106 ? 1.275 -1.364 0.860 1.00 16.88 106 ALA C C 1
ATOM 4753 O O . ALA C 1 106 ? 0.649 -0.361 1.243 1.00 17.00 106 ALA C O 1
ATOM 4755 N N . SER C 1 107 ? 0.756 -2.592 0.909 1.00 15.02 107 SER C N 1
ATOM 4756 C CA . SER C 1 107 ? -0.606 -2.847 1.437 1.00 15.77 107 SER C CA 1
ATOM 4757 C C . SER C 1 107 ? -0.539 -4.182 2.151 1.00 14.83 107 SER C C 1
ATOM 4758 O O . SER C 1 107 ? -0.512 -5.225 1.525 1.00 14.01 107 SER C O 1
ATOM 4761 N N . PRO C 1 108 ? -0.393 -4.194 3.481 1.00 15.34 108 PRO C N 1
ATOM 4762 C CA . PRO C 1 108 ? -0.139 -5.448 4.171 1.00 16.01 108 PRO C CA 1
ATOM 4763 C C . PRO C 1 108 ? -1.229 -6.514 4.005 1.00 14.97 108 PRO C C 1
ATOM 4764 O O . PRO C 1 108 ? -2.396 -6.223 3.743 1.00 14.05 108 PRO C O 1
ATOM 4768 N N . ALA C 1 109 ? -0.808 -7.757 4.205 1.00 15.98 109 ALA C N 1
ATOM 4769 C CA . ALA C 1 109 ? -1.670 -8.943 4.210 1.00 16.04 109 ALA C CA 1
ATOM 4770 C C . ALA C 1 109 ? -2.629 -8.832 5.382 1.00 18.59 109 ALA C C 1
ATOM 4771 O O . ALA C 1 109 ? -2.183 -8.495 6.469 1.00 21.26 109 ALA C O 1
ATOM 4773 N N . VAL C 1 110 ? -3.889 -9.109 5.148 1.00 16.13 110 VAL C N 1
ATOM 4774 C CA . VAL C 1 110 ? -4.878 -9.294 6.243 1.00 17.61 110 VAL C CA 1
ATOM 4775 C C . VAL C 1 110 ? -5.161 -10.780 6.426 1.00 19.53 110 VAL C C 1
ATOM 4776 O O . VAL C 1 110 ? -5.378 -11.203 7.553 1.00 23.39 110 VAL C O 1
ATOM 4780 N N . GLU C 1 111 ? -5.266 -11.515 5.337 1.00 18.59 111 GLU C N 1
ATOM 4781 C CA . GLU C 1 111 ? -5.634 -12.951 5.344 1.00 19.48 111 GLU C CA 1
ATOM 4782 C C . GLU C 1 111 ? -4.697 -13.637 4.371 1.00 18.04 111 GLU C C 1
ATOM 4783 O O . GLU C 1 111 ? -4.448 -13.058 3.278 1.00 18.53 111 GLU C O 1
ATOM 4789 N N . CYS C 1 112 ? -4.167 -14.791 4.725 1.00 15.45 112 CYS C N 1
ATOM 4790 C CA A CYS C 1 112 ? -3.183 -15.538 3.914 0.50 17.70 112 CYS C CA 1
ATOM 4791 C CA B CYS C 1 112 ? -3.229 -15.535 3.849 0.50 14.68 112 CYS C CA 1
ATOM 4792 C C . CYS C 1 112 ? -3.564 -17.020 3.911 1.00 15.57 112 CYS C C 1
ATOM 4793 O O . CYS C 1 112 ? -3.746 -17.561 4.989 1.00 15.51 112 CYS C O 1
ATOM 4798 N N . HIS C 1 113 ? -3.632 -17.634 2.745 1.00 13.33 113 HIS C N 1
ATOM 4799 C CA . HIS C 1 113 ? -3.837 -19.090 2.619 1.00 13.70 113 HIS C CA 1
ATOM 4800 C C . HIS C 1 113 ? -2.744 -19.698 1.757 1.00 15.08 113 HIS C C 1
ATOM 4801 O O . HIS C 1 113 ? -2.297 -19.031 0.789 1.00 15.00 113 HIS C O 1
ATOM 4808 N N . GLU C 1 114 ? -2.384 -20.931 2.030 1.00 12.68 114 GLU C N 1
ATOM 4809 C CA . GLU C 1 114 ? -1.657 -21.747 1.035 1.00 14.32 114 GLU C CA 1
ATOM 4810 C C . GLU C 1 114 ? -2.649 -22.310 0.033 1.00 15.10 114 GLU C C 1
ATOM 4811 O O . GLU C 1 114 ? -3.767 -22.747 0.403 1.00 15.76 114 GLU C O 1
ATOM 4817 N N . VAL C 1 115 ? -2.265 -22.300 -1.237 1.00 13.98 115 VAL C N 1
ATOM 4818 C CA . VAL C 1 115 ? -3.123 -22.817 -2.319 1.00 13.77 115 VAL C CA 1
ATOM 4819 C C . VAL C 1 115 ? -2.811 -24.303 -2.407 1.00 13.76 115 VAL C C 1
ATOM 4820 O O . VAL C 1 115 ? -1.842 -24.692 -3.013 1.00 14.63 115 VAL C O 1
ATOM 4824 N N . LEU C 1 116 ? -3.667 -25.114 -1.813 1.00 14.97 116 LEU C N 1
ATOM 4825 C CA . LEU C 1 116 ? -3.479 -26.581 -1.774 1.00 16.38 116 LEU C CA 1
ATOM 4826 C C . LEU C 1 116 ? -4.715 -27.319 -2.319 1.00 15.45 116 LEU C C 1
ATOM 4827 O O . LEU C 1 116 ? -4.575 -28.514 -2.575 1.00 16.99 116 LEU C O 1
ATOM 4832 N N . SER C 1 117 ? -5.860 -26.689 -2.455 1.00 14.90 117 SER C N 1
ATOM 4833 C CA . SER C 1 117 ? -7.098 -27.382 -2.895 1.00 16.76 117 SER C CA 1
ATOM 4834 C C . SER C 1 117 ? -7.006 -27.712 -4.380 1.00 18.21 117 SER C C 1
ATOM 4835 O O . SER C 1 117 ? -6.829 -26.840 -5.225 1.00 15.21 117 SER C O 1
ATOM 4838 N N . PRO C 1 118 ? -7.183 -28.983 -4.790 1.00 17.65 118 PRO C N 1
ATOM 4839 C CA . PRO C 1 118 ? -7.160 -29.324 -6.198 1.00 18.80 118 PRO C CA 1
ATOM 4840 C C . PRO C 1 118 ? -8.237 -28.611 -7.013 1.00 16.30 118 PRO C C 1
ATOM 4841 O O . PRO C 1 118 ? -8.047 -28.466 -8.226 1.00 15.61 118 PRO C O 1
ATOM 4845 N N . ASP C 1 119 ? -9.316 -28.178 -6.376 1.00 16.96 119 ASP C N 1
ATOM 4846 C CA . ASP C 1 119 ? -10.471 -27.601 -7.110 1.00 19.77 119 ASP C CA 1
ATOM 4847 C C . ASP C 1 119 ? -10.162 -26.185 -7.600 1.00 17.44 119 ASP C C 1
ATOM 4848 O O . ASP C 1 119 ? -10.962 -25.665 -8.384 1.00 17.16 119 ASP C O 1
ATOM 4853 N N . VAL C 1 120 ? -9.070 -25.569 -7.125 1.00 14.92 120 VAL C N 1
ATOM 4854 C CA . VAL C 1 120 ? -8.723 -24.222 -7.664 1.00 13.66 120 VAL C CA 1
ATOM 4855 C C . VAL C 1 120 ? -7.494 -24.350 -8.584 1.00 14.45 120 VAL C C 1
ATOM 4856 O O . VAL C 1 120 ? -6.960 -23.295 -8.978 1.00 13.70 120 VAL C O 1
ATOM 4860 N N . MET C 1 121 ? -7.118 -25.558 -8.961 1.00 13.01 121 MET C N 1
ATOM 4861 C CA . MET C 1 121 ? -5.981 -25.818 -9.858 1.00 13.12 121 MET C CA 1
ATOM 4862 C C . MET C 1 121 ? -6.479 -26.310 -11.202 1.00 14.60 121 MET C C 1
ATOM 4863 O O . MET C 1 121 ? -7.588 -26.871 -11.290 1.00 15.67 121 MET C O 1
ATOM 4868 N N . ASN C 1 122 ? -5.631 -26.162 -12.207 1.00 13.19 122 ASN C N 1
ATOM 4869 C CA . ASN C 1 122 ? -5.864 -26.757 -13.535 1.00 13.14 122 ASN C CA 1
ATOM 4870 C C . ASN C 1 122 ? -5.241 -28.154 -13.545 1.00 14.39 122 ASN C C 1
ATOM 4871 O O . ASN C 1 122 ? -4.021 -28.274 -13.524 1.00 14.34 122 ASN C O 1
ATOM 4876 N N . GLN C 1 123 ? -6.088 -29.178 -13.553 1.00 16.69 123 GLN C N 1
ATOM 4877 C CA . GLN C 1 123 ? -5.659 -30.580 -13.385 1.00 19.27 123 GLN C CA 1
ATOM 4878 C C . GLN C 1 123 ? -5.495 -31.237 -14.741 1.00 18.43 123 GLN C C 1
ATOM 4879 O O . GLN C 1 123 ? -6.314 -31.005 -15.642 1.00 18.36 123 GLN C O 1
ATOM 4885 N N . PRO C 1 124 ? -4.493 -32.119 -14.914 1.00 17.84 124 PRO C N 1
ATOM 4886 C CA . PRO C 1 124 ? -3.459 -32.401 -13.924 1.00 17.71 124 PRO C CA 1
ATOM 4887 C C . PRO C 1 124 ? -2.373 -31.308 -13.899 1.00 15.29 124 PRO C C 1
ATOM 4888 O O . PRO C 1 124 ? -2.032 -30.767 -14.945 1.00 18.02 124 PRO C O 1
ATOM 4892 N N . VAL C 1 125 ? -1.863 -31.019 -12.728 1.00 14.64 125 VAL C N 1
ATOM 4893 C CA . VAL C 1 125 ? -0.855 -29.9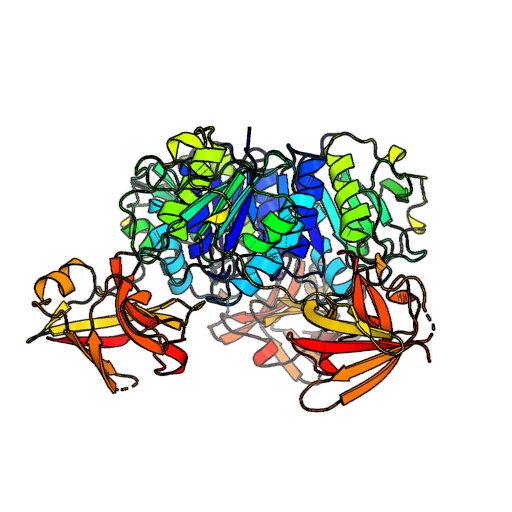47 -12.514 1.00 13.69 125 VAL C CA 1
ATOM 4894 C C . VAL C 1 125 ? 0.493 -30.409 -13.042 1.00 14.38 125 VAL C C 1
ATOM 4895 O O . VAL C 1 125 ? 1.015 -31.461 -12.615 1.00 15.42 125 VAL C O 1
ATOM 4899 N N . THR C 1 126 ? 1.093 -29.652 -13.964 1.00 12.62 126 THR C N 1
ATOM 4900 C CA . THR C 1 126 ? 2.408 -30.041 -14.515 1.00 13.82 126 THR C CA 1
ATOM 4901 C C . THR C 1 126 ? 3.485 -29.484 -13.595 1.00 14.00 126 THR C C 1
ATOM 4902 O O . THR C 1 126 ? 3.465 -28.316 -13.207 1.00 13.86 126 THR C O 1
ATOM 4906 N N . PRO C 1 127 ? 4.476 -30.296 -13.203 1.00 13.24 127 PRO C N 1
ATOM 4907 C CA . PRO C 1 127 ? 5.449 -29.869 -12.212 1.00 12.35 127 PRO C CA 1
ATOM 4908 C C . PRO C 1 127 ? 6.285 -28.647 -12.566 1.00 11.34 127 PRO C C 1
ATOM 4909 O O . PRO C 1 127 ? 6.689 -27.901 -11.670 1.00 12.23 127 PRO C O 1
ATOM 4913 N N . THR C 1 128 ? 6.549 -28.438 -13.850 1.00 11.20 128 THR C N 1
ATOM 4914 C CA . THR C 1 128 ? 7.410 -27.315 -14.274 1.00 11.32 128 THR C CA 1
ATOM 4915 C C . THR C 1 128 ? 6.556 -26.080 -14.587 1.00 11.99 128 THR C C 1
ATOM 4916 O O . THR C 1 128 ? 7.151 -25.101 -15.079 1.00 12.56 128 THR C O 1
ATOM 4920 N N . TRP C 1 129 ? 5.285 -26.065 -14.281 1.00 10.83 129 TRP C N 1
ATOM 4921 C CA . TRP C 1 129 ? 4.498 -24.835 -14.570 1.00 10.90 129 TRP C CA 1
ATOM 4922 C C . TRP C 1 129 ? 3.362 -24.679 -13.580 1.00 11.04 129 TRP C C 1
ATOM 4923 O O . TRP C 1 129 ? 2.175 -24.545 -13.978 1.00 10.95 129 TRP C O 1
ATOM 4934 N N . TYR C 1 130 ? 3.721 -24.583 -12.316 1.00 10.43 130 TYR C N 1
ATOM 4935 C CA . TYR C 1 130 ? 2.735 -24.237 -11.265 1.00 11.35 130 TYR C CA 1
ATOM 4936 C C . TYR C 1 130 ? 2.164 -22.840 -11.563 1.00 11.35 130 TYR C C 1
ATOM 4937 O O . TYR C 1 130 ? 1.112 -22.544 -11.174 1.00 11.25 130 TYR C O 1
ATOM 4946 N N . GLY C 1 131 ? 2.935 -22.014 -12.250 1.00 10.90 131 GLY C N 1
ATOM 4947 C CA . GLY C 1 131 ? 2.425 -20.671 -12.562 1.00 11.44 131 GLY C CA 1
ATOM 4948 C C . GLY C 1 131 ? 1.151 -20.717 -13.372 1.00 11.45 131 GLY C C 1
ATOM 4949 O O . GLY C 1 131 ? 0.323 -19.880 -13.158 1.00 11.50 131 GLY C O 1
ATOM 4950 N N . LYS C 1 132 ? 1.054 -21.662 -14.308 1.00 10.35 132 LYS C N 1
ATOM 4951 C CA . LYS C 1 132 ? -0.183 -21.821 -15.085 1.00 11.38 132 LYS C CA 1
ATOM 4952 C C . LYS C 1 132 ? -1.219 -22.566 -14.241 1.00 11.10 132 LYS C C 1
ATOM 4953 O O . LYS C 1 132 ? -2.323 -22.126 -14.111 1.00 11.65 132 LYS C O 1
ATOM 4959 N N . ASP C 1 133 ? -0.823 -23.730 -13.746 1.00 11.67 133 ASP C N 1
ATOM 4960 C CA . ASP C 1 133 ? -1.812 -24.723 -13.259 1.00 12.66 133 ASP C CA 1
ATOM 4961 C C . ASP C 1 133 ? -2.225 -24.443 -11.819 1.00 11.60 133 ASP C C 1
ATOM 4962 O O . ASP C 1 133 ? -3.278 -24.980 -11.424 1.00 13.08 133 ASP C O 1
ATOM 4967 N N . ILE C 1 134 ? -1.464 -23.622 -11.083 1.00 11.73 134 ILE C N 1
ATOM 4968 C CA . ILE C 1 134 ? -1.810 -23.238 -9.697 1.00 11.73 134 ILE C CA 1
ATOM 4969 C C . ILE C 1 134 ? -2.023 -21.735 -9.593 1.00 11.48 134 ILE C C 1
ATOM 4970 O O . ILE C 1 134 ? -3.099 -21.306 -9.185 1.00 12.12 134 ILE C O 1
ATOM 4975 N N . VAL C 1 135 ? -1.010 -20.956 -9.919 1.00 10.86 135 VAL C N 1
ATOM 4976 C CA . VAL C 1 135 ? -1.099 -19.484 -9.703 1.00 10.82 135 VAL C CA 1
ATOM 4977 C C . VAL C 1 135 ? -2.198 -18.853 -10.577 1.00 10.58 135 VAL C C 1
ATOM 4978 O O . VAL C 1 135 ? -3.041 -18.197 -10.059 1.00 9.71 135 VAL C O 1
ATOM 4982 N N . ALA C 1 136 ? -2.101 -19.062 -11.885 1.00 11.00 136 ALA C N 1
ATOM 4983 C CA . ALA C 1 136 ? -3.052 -18.465 -12.832 1.00 10.85 136 ALA C CA 1
ATOM 4984 C C . ALA C 1 136 ? -4.428 -19.072 -12.591 1.00 11.25 136 ALA C C 1
ATOM 4985 O O . ALA C 1 136 ? -5.408 -18.336 -12.486 1.00 12.11 136 ALA C O 1
ATOM 4987 N N . ALA C 1 137 ? -4.506 -20.390 -12.447 1.00 10.96 137 ALA C N 1
ATOM 4988 C CA . ALA C 1 137 ? -5.806 -21.050 -12.266 1.00 10.72 137 ALA C CA 1
ATOM 4989 C C . ALA C 1 137 ? -6.459 -20.550 -10.994 1.00 11.15 137 ALA C C 1
ATOM 4990 O O . ALA C 1 137 ? -7.650 -20.204 -11.034 1.00 12.56 137 ALA C O 1
ATOM 4992 N N . CYS C 1 138 ? -5.726 -20.469 -9.898 1.00 11.66 138 CYS C N 1
ATOM 4993 C CA . CYS C 1 138 ? -6.300 -20.033 -8.614 1.00 12.10 138 CYS C CA 1
ATOM 4994 C C . CYS C 1 138 ? -6.758 -18.568 -8.726 1.00 12.06 138 CYS C C 1
ATOM 4995 O O . CYS C 1 138 ? -7.864 -18.217 -8.286 1.00 11.14 138 CYS C O 1
ATOM 4998 N N . ALA C 1 139 ? -5.944 -17.711 -9.342 1.00 11.06 139 ALA C N 1
ATOM 4999 C CA . ALA C 1 139 ? -6.354 -16.302 -9.527 1.00 11.46 139 ALA C CA 1
ATOM 5000 C C . ALA C 1 139 ? -7.680 -16.240 -10.276 1.00 11.23 139 ALA C C 1
ATOM 5001 O O . ALA C 1 139 ? -8.543 -15.407 -9.900 1.00 11.30 139 ALA C O 1
ATOM 5003 N N . ALA C 1 140 ? -7.848 -17.029 -11.332 1.00 10.14 140 ALA C N 1
ATOM 5004 C CA . ALA C 1 140 ? -9.092 -17.045 -12.116 1.00 11.24 140 ALA C CA 1
ATOM 5005 C C . ALA C 1 140 ? -10.249 -17.535 -11.242 1.00 11.85 140 ALA C C 1
ATOM 5006 O O . ALA C 1 140 ? -11.348 -16.927 -11.333 1.00 12.37 140 ALA C O 1
ATOM 5008 N N . HIS C 1 141 ? -10.052 -18.585 -10.445 1.00 12.38 141 HIS C N 1
ATOM 5009 C CA . HIS C 1 141 ? -11.165 -19.040 -9.563 1.00 13.08 141 HIS C CA 1
ATOM 5010 C C . HIS C 1 141 ? -11.570 -17.894 -8.643 1.00 14.11 141 HIS C C 1
ATOM 5011 O O . HIS C 1 141 ? -12.788 -17.702 -8.427 1.00 14.23 141 HIS C O 1
ATOM 5018 N N . LEU C 1 142 ? -10.619 -17.182 -8.064 1.00 13.03 142 LEU C N 1
ATOM 5019 C CA . LEU C 1 142 ? -10.929 -16.022 -7.188 1.00 12.21 142 LEU C CA 1
ATOM 5020 C C . LEU C 1 142 ? -11.654 -14.932 -7.985 1.00 13.10 142 LEU C C 1
ATOM 5021 O O . LEU C 1 142 ? -12.677 -14.395 -7.476 1.00 15.47 142 LEU C O 1
ATOM 5026 N N . ALA C 1 143 ? -11.252 -14.684 -9.236 1.00 12.42 143 ALA C N 1
ATOM 5027 C CA . ALA C 1 143 ? -11.927 -13.689 -10.081 1.00 13.85 143 ALA C CA 1
ATOM 5028 C C . ALA C 1 143 ? -13.369 -14.132 -10.361 1.00 16.52 143 ALA C C 1
ATOM 5029 O O . ALA C 1 143 ? -14.226 -13.244 -10.553 1.00 18.05 143 ALA C O 1
ATOM 5031 N N . ALA C 1 144 ? -13.607 -15.443 -10.440 1.00 14.62 144 ALA C N 1
ATOM 5032 C CA . ALA C 1 144 ? -14.929 -16.036 -10.749 1.00 15.72 144 ALA C CA 1
ATOM 5033 C C . ALA C 1 144 ? -15.795 -16.085 -9.492 1.00 19.84 144 ALA C C 1
ATOM 5034 O O . ALA C 1 144 ? -16.945 -16.537 -9.618 1.00 21.88 144 ALA C O 1
ATOM 5036 N N . GLY C 1 145 ? -15.262 -15.682 -8.337 1.00 17.57 145 GLY C N 1
ATOM 5037 C CA . GLY C 1 145 ? -16.020 -15.520 -7.082 1.00 18.10 145 GLY C CA 1
ATOM 5038 C C . GLY C 1 145 ? -15.802 -16.639 -6.104 1.00 19.23 145 GLY C C 1
ATOM 5039 O O . GLY C 1 145 ? -16.548 -16.737 -5.115 1.00 19.79 145 GLY C O 1
ATOM 5040 N N . THR C 1 146 ? -14.787 -17.480 -6.293 1.00 17.56 146 THR C N 1
ATOM 5041 C CA . THR C 1 146 ? -14.421 -18.492 -5.269 1.00 16.98 146 THR C CA 1
ATOM 5042 C C . THR C 1 146 ? -14.003 -17.774 -3.995 1.00 15.94 146 THR C C 1
ATOM 5043 O O . THR C 1 146 ? -13.238 -16.822 -4.087 1.00 17.45 146 THR C O 1
ATOM 5047 N N . ASP C 1 147 ? -14.460 -18.238 -2.828 1.00 18.01 147 ASP C N 1
ATOM 5048 C CA . ASP C 1 147 ? -14.041 -17.634 -1.545 1.00 19.47 147 ASP C CA 1
ATOM 5049 C C . ASP C 1 147 ? -12.564 -17.951 -1.333 1.00 18.50 147 ASP C C 1
ATOM 5050 O O . ASP C 1 147 ? -12.094 -19.082 -1.612 1.00 17.87 147 ASP C O 1
ATOM 5055 N N . LEU C 1 148 ? -11.856 -16.975 -0.803 1.00 20.18 148 LEU C N 1
ATOM 5056 C CA . LEU C 1 148 ? -10.425 -17.140 -0.544 1.00 21.93 148 LEU C CA 1
ATOM 5057 C C . LEU C 1 148 ? -10.201 -18.373 0.340 1.00 22.09 148 LEU C C 1
ATOM 5058 O O . LEU C 1 148 ? -9.291 -19.175 0.092 1.00 23.19 148 LEU C O 1
ATOM 5063 N N . ALA C 1 149 ? -11.068 -18.637 1.310 1.00 25.31 149 ALA C N 1
ATOM 5064 C CA . ALA C 1 149 ? -10.949 -19.811 2.202 1.00 24.28 149 ALA C CA 1
ATOM 5065 C C . ALA C 1 149 ? -10.999 -21.157 1.461 1.00 22.82 149 ALA C C 1
ATOM 5066 O O . ALA C 1 149 ? -10.476 -22.122 1.990 1.00 26.49 149 ALA C O 1
ATOM 5068 N N . ALA C 1 150 ? -11.565 -21.249 0.249 1.00 19.17 150 ALA C N 1
ATOM 5069 C CA . ALA C 1 150 ? -11.654 -22.498 -0.537 1.00 18.17 150 ALA C CA 1
ATOM 5070 C C . ALA C 1 150 ? -10.311 -22.898 -1.163 1.00 15.88 150 ALA C C 1
ATOM 5071 O O . ALA C 1 150 ? -10.177 -24.003 -1.650 1.00 18.36 150 ALA C O 1
ATOM 5073 N N . VAL C 1 151 ? -9.314 -22.015 -1.168 1.00 15.93 151 VAL C N 1
ATOM 5074 C CA . VAL C 1 151 ? -8.042 -22.343 -1.883 1.00 14.72 151 VAL C CA 1
ATOM 5075 C C . VAL C 1 151 ? -7.173 -23.293 -1.093 1.00 13.73 151 VAL C C 1
ATOM 5076 O O . VAL C 1 151 ? -6.298 -23.912 -1.688 1.00 13.96 151 VAL C O 1
ATOM 5080 N N . GLY C 1 152 ? -7.366 -23.355 0.218 1.00 14.15 152 GLY C N 1
ATOM 5081 C CA . GLY C 1 152 ? -6.468 -24.062 1.117 1.00 14.29 152 GLY C CA 1
ATOM 5082 C C . GLY C 1 152 ? -6.414 -23.408 2.492 1.00 13.61 152 GLY C C 1
ATOM 5083 O O . GLY C 1 152 ? -7.161 -22.486 2.820 1.00 14.06 152 GLY C O 1
ATOM 5084 N N . PRO C 1 153 ? -5.539 -23.932 3.342 1.00 15.07 153 PRO C N 1
ATOM 5085 C CA . PRO C 1 153 ? -5.568 -23.568 4.751 1.00 16.07 153 PRO C CA 1
ATOM 5086 C C . PRO C 1 153 ? -5.019 -22.172 5.032 1.00 15.57 153 PRO C C 1
ATOM 5087 O O . PRO C 1 153 ? -4.117 -21.684 4.312 1.00 14.45 153 PRO C O 1
ATOM 5091 N N . ARG C 1 154 ? -5.541 -21.548 6.079 1.00 15.16 154 ARG C N 1
ATOM 5092 C CA . ARG C 1 154 ? -4.972 -20.287 6.606 1.00 15.54 154 ARG C CA 1
ATOM 5093 C C . ARG C 1 154 ? -3.553 -20.480 7.120 1.00 17.02 154 ARG C C 1
ATOM 5094 O O . ARG C 1 154 ? -3.284 -21.465 7.840 1.00 17.40 154 ARG C O 1
ATOM 5102 N N . ILE C 1 155 ? -2.661 -19.523 6.824 1.00 16.41 155 ILE C N 1
ATOM 5103 C CA . ILE C 1 155 ? -1.329 -19.453 7.449 1.00 17.42 155 ILE C CA 1
ATOM 5104 C C . ILE C 1 155 ? -1.180 -18.069 8.045 1.00 17.70 155 ILE C C 1
ATOM 5105 O O . ILE C 1 155 ? -1.833 -17.110 7.562 1.00 18.84 155 ILE C O 1
ATOM 5110 N N . ASP C 1 156 ? -0.299 -17.958 9.017 1.00 18.99 156 ASP C N 1
ATOM 5111 C CA . ASP C 1 156 ? 0.053 -16.652 9.615 1.00 21.36 156 ASP C CA 1
ATOM 5112 C C . ASP C 1 156 ? 0.794 -15.804 8.570 1.00 20.21 156 ASP C C 1
ATOM 5113 O O . ASP C 1 156 ? 1.690 -16.328 7.923 1.00 20.88 156 ASP C O 1
ATOM 5118 N N . PRO C 1 157 ? 0.433 -14.522 8.380 1.00 23.82 157 PRO C N 1
ATOM 5119 C CA . PRO C 1 157 ? 1.210 -13.633 7.513 1.00 23.82 157 PRO C CA 1
ATOM 5120 C C . PRO C 1 157 ? 2.714 -13.648 7.779 1.00 22.31 157 PRO C C 1
ATOM 5121 O O . PRO C 1 157 ? 3.495 -13.411 6.865 1.00 20.89 157 PRO C O 1
ATOM 5125 N N . LYS C 1 158 ? 3.161 -13.945 8.999 1.00 21.21 158 LYS C N 1
ATOM 5126 C CA . LYS C 1 158 ? 4.605 -14.007 9.332 1.00 22.01 158 LYS C CA 1
ATOM 5127 C C . LYS C 1 158 ? 5.277 -15.144 8.542 1.00 22.84 158 LYS C C 1
ATOM 5128 O O . LYS C 1 158 ? 6.492 -15.133 8.396 1.00 22.90 158 LYS C O 1
ATOM 5130 N N . GLN C 1 159 ? 4.514 -16.114 8.021 1.00 18.42 159 GLN C N 1
ATOM 5131 C CA . GLN C 1 159 ? 5.055 -17.246 7.247 1.00 20.15 159 GLN C CA 1
ATOM 5132 C C . GLN C 1 159 ? 5.186 -16.865 5.758 1.00 16.56 159 GLN C C 1
ATOM 5133 O O . GLN C 1 159 ? 5.644 -17.726 4.939 1.00 16.39 159 GLN C O 1
ATOM 5139 N N . ILE C 1 160 ? 4.804 -15.655 5.391 1.00 14.95 160 ILE C N 1
ATOM 5140 C CA . ILE C 1 160 ? 5.060 -15.155 4.013 1.00 15.77 160 ILE C CA 1
ATOM 5141 C C . ILE C 1 160 ? 6.535 -14.779 3.951 1.00 15.02 160 ILE C C 1
ATOM 5142 O O . ILE C 1 160 ? 6.988 -13.952 4.753 1.00 14.47 160 ILE C O 1
ATOM 5147 N N . VAL C 1 161 ? 7.272 -15.424 3.070 1.00 13.39 161 VAL C N 1
ATOM 5148 C CA . VAL C 1 161 ? 8.711 -15.136 2.867 1.00 12.84 161 VAL C CA 1
ATOM 5149 C C . VAL C 1 161 ? 8.867 -13.687 2.380 1.00 13.33 161 VAL C C 1
ATOM 5150 O O . VAL C 1 161 ? 8.127 -13.254 1.503 1.00 12.81 161 VAL C O 1
ATOM 5154 N N . ARG C 1 162 ? 9.806 -12.968 2.981 1.00 14.67 162 ARG C N 1
ATOM 5155 C CA . ARG C 1 162 ? 10.039 -11.540 2.679 1.00 15.80 162 ARG C CA 1
ATOM 5156 C C . ARG C 1 162 ? 11.454 -11.335 2.165 1.00 17.82 162 ARG C C 1
ATOM 5157 O O . ARG C 1 162 ? 12.332 -12.066 2.548 1.00 17.06 162 ARG C O 1
ATOM 5165 N N . LEU C 1 163 ? 11.624 -10.437 1.211 1.00 14.80 163 LEU C N 1
ATOM 5166 C CA . LEU C 1 163 ? 12.961 -10.100 0.669 1.00 17.49 163 LEU C CA 1
ATOM 5167 C C . LEU C 1 163 ? 13.528 -8.940 1.470 1.00 18.68 163 LEU C C 1
ATOM 5168 O O . LEU C 1 163 ? 12.810 -8.029 1.851 1.00 18.21 163 LEU C O 1
ATOM 5173 N N . PRO C 1 164 ? 14.853 -8.953 1.723 1.00 20.76 164 PRO C N 1
ATOM 5174 C CA . PRO C 1 164 ? 15.466 -7.835 2.431 1.00 24.22 164 PRO C CA 1
ATOM 5175 C C . PRO C 1 164 ? 15.482 -6.570 1.561 1.00 25.30 164 PRO C C 1
ATOM 5176 O O . PRO C 1 164 ? 15.551 -6.668 0.340 1.00 24.61 164 PRO C O 1
ATOM 5180 N N . TYR C 1 165 ? 15.442 -5.405 2.195 1.00 25.43 165 TYR C N 1
ATOM 5181 C CA . TYR C 1 165 ? 15.436 -4.102 1.483 1.00 27.01 165 TYR C CA 1
ATOM 5182 C C . TYR C 1 165 ? 16.200 -3.087 2.347 1.00 33.27 165 TYR C C 1
ATOM 5183 O O . TYR C 1 165 ? 15.764 -2.801 3.412 1.00 34.24 165 TYR C O 1
ATOM 5192 N N . ALA C 1 166 ? 17.330 -2.611 1.855 1.00 31.55 166 ALA C N 1
ATOM 5193 C CA . ALA C 1 166 ? 18.196 -1.622 2.548 1.00 29.68 166 ALA C CA 1
ATOM 5194 C C . ALA C 1 166 ? 17.469 -0.278 2.612 1.00 26.23 166 ALA C C 1
ATOM 5195 O O . ALA C 1 166 ? 16.886 0.131 1.619 1.00 25.11 166 ALA C O 1
ATOM 5197 N N . SER C 1 167 ? 17.530 0.418 3.738 1.00 29.04 167 SER C N 1
ATOM 5198 C CA . SER C 1 167 ? 16.928 1.753 3.933 1.00 29.11 167 SER C CA 1
ATOM 5199 C C . SER C 1 167 ? 18.019 2.824 3.812 1.00 27.43 167 SER C C 1
ATOM 5200 O O . SER C 1 167 ? 19.178 2.520 4.165 1.00 24.88 167 SER C O 1
ATOM 5203 N N . ALA C 1 168 ? 17.705 3.998 3.273 1.00 23.84 168 ALA C N 1
ATOM 5204 C CA . ALA C 1 168 ? 18.698 5.099 3.265 1.00 23.15 168 ALA C CA 1
ATOM 5205 C C . ALA C 1 168 ? 18.777 5.671 4.694 1.00 27.45 168 ALA C C 1
ATOM 5206 O O . ALA C 1 168 ? 17.825 5.521 5.445 1.00 25.27 168 ALA C O 1
ATOM 5208 N N . SER C 1 169 ? 19.863 6.354 5.041 1.00 27.23 169 SER C N 1
ATOM 5209 C CA . SER C 1 169 ? 20.019 6.987 6.383 1.00 29.80 169 SER C CA 1
ATOM 5210 C C . SER C 1 169 ? 20.779 8.302 6.247 1.00 34.49 169 SER C C 1
ATOM 5211 O O . SER C 1 169 ? 21.497 8.472 5.240 1.00 27.76 169 SER C O 1
ATOM 5214 N N . GLU C 1 170 ? 20.553 9.210 7.205 1.00 37.65 170 GLU C N 1
ATOM 5215 C CA . GLU C 1 170 ? 21.363 10.437 7.446 1.00 41.09 170 GLU C CA 1
ATOM 5216 C C . GLU C 1 170 ? 22.750 9.986 7.912 1.00 42.49 170 GLU C C 1
ATOM 5217 O O . GLU C 1 170 ? 22.788 9.183 8.853 1.00 47.96 170 GLU C O 1
ATOM 5219 N N . VAL C 1 171 ? 23.827 10.409 7.240 1.00 42.61 171 VAL C N 1
ATOM 5220 C CA . VAL C 1 171 ? 25.246 10.170 7.652 1.00 43.22 171 VAL C CA 1
ATOM 5221 C C . VAL C 1 171 ? 25.924 11.536 7.843 1.00 44.75 171 VAL C C 1
ATOM 5222 O O . VAL C 1 171 ? 25.278 12.565 7.559 1.00 38.41 171 VAL C O 1
ATOM 5226 N N . GLU C 1 172 ? 27.179 11.543 8.312 1.00 48.16 172 GLU C N 1
ATOM 5227 C CA . GLU C 1 172 ? 27.978 12.775 8.552 1.00 49.23 172 GLU C CA 1
ATOM 5228 C C . GLU C 1 172 ? 27.870 13.640 7.294 1.00 48.20 172 GLU C C 1
ATOM 5229 O O . GLU C 1 172 ? 28.529 13.309 6.291 1.00 50.09 172 GLU C O 1
ATOM 5231 N N . GLY C 1 173 ? 26.990 14.643 7.320 1.00 45.33 173 GLY C N 1
ATOM 5232 C CA . GLY C 1 173 ? 26.915 15.694 6.284 1.00 47.67 173 GLY C CA 1
ATOM 5233 C C . GLY C 1 173 ? 26.054 15.341 5.075 1.00 49.37 173 GLY C C 1
ATOM 5234 O O . GLY C 1 173 ? 26.170 16.080 4.074 1.00 51.00 173 GLY C O 1
ATOM 5235 N N . GLY C 1 174 ? 25.232 14.282 5.113 1.00 43.50 174 GLY C N 1
ATOM 5236 C CA . GLY C 1 174 ? 24.279 14.052 3.996 1.00 39.49 174 GLY C CA 1
ATOM 5237 C C . GLY C 1 174 ? 23.414 12.817 4.154 1.00 34.35 174 GLY C C 1
ATOM 5238 O O . GLY C 1 174 ? 23.161 12.399 5.294 1.00 33.88 174 GLY C O 1
ATOM 5239 N N . ILE C 1 175 ? 22.941 12.248 3.043 1.00 31.94 175 ILE C N 1
ATOM 5240 C CA . ILE C 1 175 ? 22.029 11.069 3.047 1.00 29.42 175 ILE C CA 1
ATOM 5241 C C . ILE C 1 175 ? 22.712 9.969 2.250 1.00 25.04 175 ILE C C 1
ATOM 5242 O O . ILE C 1 175 ? 23.101 10.244 1.115 1.00 25.80 175 ILE C O 1
ATOM 5247 N N . ARG C 1 176 ? 22.821 8.771 2.803 1.00 20.99 176 ARG C N 1
ATOM 5248 C CA . ARG C 1 176 ? 23.487 7.654 2.118 1.00 21.78 176 ARG C CA 1
ATOM 5249 C C . ARG C 1 176 ? 22.397 6.637 1.780 1.00 21.96 176 ARG C C 1
ATOM 5250 O O . ARG C 1 176 ? 21.713 6.190 2.695 1.00 22.59 176 ARG C O 1
ATOM 5258 N N . GLY C 1 177 ? 22.230 6.323 0.507 1.00 19.86 177 GLY C N 1
ATOM 5259 C CA . GLY C 1 177 ? 21.352 5.226 0.081 1.00 18.52 177 GLY C CA 1
ATOM 5260 C C . GLY C 1 177 ? 22.019 4.367 -0.956 1.00 19.27 177 GLY C C 1
ATOM 5261 O O . GLY C 1 177 ? 23.262 4.233 -0.985 1.00 19.14 177 GLY C O 1
ATOM 5262 N N . GLU C 1 178 ? 21.210 3.700 -1.761 1.00 19.20 178 GLU C N 1
ATOM 5263 C CA . GLU C 1 178 ? 21.761 2.854 -2.831 1.00 18.89 178 GLU C CA 1
ATOM 5264 C C . GLU C 1 178 ? 20.820 2.859 -4.018 1.00 16.75 178 GLU C C 1
ATOM 5265 O O . GLU C 1 178 ? 19.692 3.292 -3.890 1.00 15.75 178 GLU C O 1
ATOM 5271 N N . VAL C 1 179 ? 21.372 2.437 -5.135 1.00 16.73 179 VAL C N 1
ATOM 5272 C CA . VAL C 1 179 ? 20.605 2.251 -6.375 1.00 15.64 179 VAL C CA 1
ATOM 5273 C C . VAL C 1 179 ? 19.721 1.028 -6.185 1.00 17.00 179 VAL C C 1
ATOM 5274 O O . VAL C 1 179 ? 20.253 -0.064 -5.899 1.00 19.33 179 VAL C O 1
ATOM 5278 N N . VAL C 1 180 ? 18.430 1.197 -6.427 1.00 14.89 180 VAL C N 1
ATOM 5279 C CA . VAL C 1 180 ? 17.458 0.067 -6.277 1.00 16.62 180 VAL C CA 1
ATOM 5280 C C . VAL C 1 180 ? 17.190 -0.564 -7.637 1.00 16.10 180 VAL C C 1
ATOM 5281 O O . VAL C 1 180 ? 17.189 -1.823 -7.723 1.00 17.36 180 VAL C O 1
ATOM 5285 N N . ARG C 1 181 ? 17.039 0.280 -8.650 1.00 15.23 181 ARG C N 1
ATOM 5286 C CA . ARG C 1 181 ? 16.777 -0.189 -10.023 1.00 15.42 181 ARG C CA 1
ATOM 5287 C C . ARG C 1 181 ? 17.071 0.924 -11.006 1.00 14.17 181 ARG C C 1
ATOM 5288 O O . ARG C 1 181 ? 17.211 2.109 -10.617 1.00 15.24 181 ARG C O 1
ATOM 5296 N N . ILE C 1 182 ? 17.226 0.517 -12.236 1.00 14.01 182 ILE C N 1
ATOM 5297 C CA . ILE C 1 182 ? 17.376 1.393 -13.404 1.00 14.96 182 ILE C CA 1
ATOM 5298 C C . ILE C 1 182 ? 15.992 1.516 -14.050 1.00 14.00 182 ILE C C 1
ATOM 5299 O O . ILE C 1 182 ? 15.334 0.484 -14.231 1.00 14.28 182 ILE C O 1
ATOM 5304 N N . ASP C 1 183 ? 15.637 2.749 -14.396 1.00 13.79 183 ASP C N 1
ATOM 5305 C CA . ASP C 1 183 ? 14.460 3.080 -15.236 1.00 13.25 183 ASP C CA 1
ATOM 5306 C C . ASP C 1 183 ? 14.901 2.762 -16.661 1.00 12.97 183 ASP C C 1
ATOM 5307 O O . ASP C 1 183 ? 15.376 3.681 -17.369 1.00 13.53 183 ASP C O 1
ATOM 5312 N N . ARG C 1 184 ? 14.779 1.512 -17.096 1.00 12.61 184 ARG C N 1
ATOM 5313 C CA . ARG C 1 184 ? 15.621 1.016 -18.214 1.00 13.06 184 ARG C CA 1
ATOM 5314 C C . ARG C 1 184 ? 15.229 1.571 -19.581 1.00 13.19 184 ARG C C 1
ATOM 5315 O O . ARG C 1 184 ? 16.095 1.621 -20.458 1.00 14.09 184 ARG C O 1
ATOM 5323 N N . ALA C 1 185 ? 13.981 1.970 -19.805 1.00 13.33 185 ALA C N 1
ATOM 5324 C CA . ALA C 1 185 ? 13.607 2.545 -21.098 1.00 12.96 185 ALA C CA 1
ATOM 5325 C C . ALA C 1 185 ? 14.442 3.794 -21.363 1.00 11.65 185 ALA C C 1
ATOM 5326 O O . ALA C 1 185 ? 14.657 4.122 -22.585 1.00 14.31 185 ALA C O 1
ATOM 5328 N N . PHE C 1 186 ? 14.818 4.513 -20.313 1.00 11.89 186 PHE C N 1
ATOM 5329 C CA . PHE C 1 186 ? 15.424 5.871 -20.432 1.00 11.80 186 PHE C CA 1
ATOM 5330 C C . PHE C 1 186 ? 16.856 5.912 -19.910 1.00 11.68 186 PHE C C 1
ATOM 5331 O O . PHE C 1 186 ? 17.578 6.862 -20.242 1.00 12.83 186 PHE C O 1
ATOM 5339 N N . GLY C 1 187 ? 17.236 4.968 -19.073 1.00 12.38 187 GLY C N 1
ATOM 5340 C CA . GLY C 1 187 ? 18.575 4.988 -18.447 1.00 13.27 187 GLY C CA 1
ATOM 5341 C C . GLY C 1 187 ? 18.637 5.824 -17.172 1.00 14.00 187 GLY C C 1
ATOM 5342 O O . GLY C 1 187 ? 19.735 6.194 -16.752 1.00 14.58 187 GLY C O 1
ATOM 5343 N N . ASN C 1 188 ? 17.488 6.193 -16.590 1.00 12.63 188 ASN C N 1
ATOM 5344 C CA . ASN C 1 188 ? 17.451 6.953 -15.328 1.00 12.27 188 ASN C CA 1
ATOM 5345 C C . ASN C 1 188 ? 17.832 5.997 -14.185 1.00 12.33 188 ASN C C 1
ATOM 5346 O O . ASN C 1 188 ? 17.586 4.769 -14.285 1.00 13.62 188 ASN C O 1
ATOM 5351 N N . VAL C 1 189 ? 18.393 6.556 -13.135 1.00 12.99 189 VAL C N 1
ATOM 5352 C CA . VAL C 1 189 ? 18.856 5.817 -11.936 1.00 13.72 189 VAL C CA 1
ATOM 5353 C C . VAL C 1 189 ? 17.886 6.071 -10.781 1.00 14.21 189 VAL C C 1
ATOM 5354 O O . VAL C 1 189 ? 17.669 7.221 -10.437 1.00 14.37 189 VAL C O 1
ATOM 5358 N N . TRP C 1 190 ? 17.355 5.013 -10.171 1.00 13.58 190 TRP C N 1
ATOM 5359 C CA . TRP C 1 190 ? 16.414 5.125 -9.052 1.00 12.90 190 TRP C CA 1
ATOM 5360 C C . TRP C 1 190 ? 17.070 4.652 -7.762 1.00 14.02 190 TRP C C 1
ATOM 5361 O O . TRP C 1 190 ? 17.605 3.530 -7.724 1.00 14.55 190 TRP C O 1
ATOM 5372 N N . THR C 1 191 ? 16.968 5.482 -6.735 1.00 14.12 191 THR C N 1
ATOM 5373 C CA . THR C 1 191 ? 17.545 5.148 -5.420 1.00 15.02 191 THR C CA 1
ATOM 5374 C C . THR C 1 191 ? 16.439 4.810 -4.417 1.00 17.46 191 THR C C 1
ATOM 5375 O O . THR C 1 191 ? 15.294 4.867 -4.767 1.00 17.88 191 THR C O 1
ATOM 5379 N N . ASN C 1 192 ? 16.857 4.471 -3.213 1.00 16.45 192 ASN C N 1
ATOM 5380 C CA . ASN C 1 192 ? 15.937 4.157 -2.095 1.00 17.19 192 ASN C CA 1
ATOM 5381 C C . ASN C 1 192 ? 15.802 5.391 -1.205 1.00 18.92 192 ASN C C 1
ATOM 5382 O O . ASN C 1 192 ? 15.324 5.237 -0.148 1.00 22.77 192 ASN C O 1
ATOM 5387 N N . ILE C 1 193 ? 16.222 6.559 -1.671 1.00 18.73 193 ILE C N 1
ATOM 5388 C CA . ILE C 1 193 ? 16.184 7.779 -0.817 1.00 19.67 193 ILE C CA 1
ATOM 5389 C C . ILE C 1 193 ? 14.804 8.428 -0.932 1.00 21.43 193 ILE C C 1
ATOM 5390 O O . ILE C 1 193 ? 14.507 9.011 -1.949 1.00 22.96 193 ILE C O 1
ATOM 5395 N N . PRO C 1 194 ? 13.986 8.386 0.130 1.00 23.86 194 PRO C N 1
ATOM 5396 C CA . PRO C 1 194 ? 12.651 8.927 0.086 1.00 27.53 194 PRO C CA 1
ATOM 5397 C C . PRO C 1 194 ? 12.592 10.446 0.275 1.00 27.72 194 PRO C C 1
ATOM 5398 O O . PRO C 1 194 ? 13.459 11.029 0.786 1.00 27.55 194 PRO C O 1
ATOM 5402 N N . THR C 1 195 ? 11.482 11.000 -0.192 1.00 33.40 195 THR C N 1
ATOM 5403 C CA . THR C 1 195 ? 11.218 12.448 -0.158 1.00 35.10 195 THR C CA 1
ATOM 5404 C C . THR C 1 195 ? 11.481 13.005 1.239 1.00 34.72 195 THR C C 1
ATOM 5405 O O . THR C 1 195 ? 12.191 13.971 1.359 1.00 36.34 195 THR C O 1
ATOM 5409 N N . HIS C 1 196 ? 10.990 12.324 2.259 1.00 39.20 196 HIS C N 1
ATOM 5410 C CA . HIS C 1 196 ? 11.098 12.860 3.639 1.00 48.07 196 HIS C CA 1
ATOM 5411 C C . HIS C 1 196 ? 12.527 13.091 4.136 1.00 51.24 196 HIS C C 1
ATOM 5412 O O . HIS C 1 196 ? 12.657 13.919 5.002 1.00 58.34 196 HIS C O 1
ATOM 5419 N N . LEU C 1 197 ? 13.544 12.382 3.635 1.00 47.70 197 LEU C N 1
ATOM 5420 C CA . LEU C 1 197 ? 14.933 12.524 4.135 1.00 45.48 197 LEU C CA 1
ATOM 5421 C C . LEU C 1 197 ? 15.665 13.650 3.409 1.00 49.65 197 LEU C C 1
ATOM 5422 O O . LEU C 1 197 ? 16.681 14.105 3.931 1.00 49.93 197 LEU C O 1
ATOM 5427 N N . ILE C 1 198 ? 15.172 14.058 2.241 1.00 56.89 198 ILE C N 1
ATOM 5428 C CA . ILE C 1 198 ? 15.903 15.042 1.377 1.00 62.94 198 ILE C CA 1
ATOM 5429 C C . ILE C 1 198 ? 15.431 16.472 1.651 1.00 65.90 198 ILE C C 1
ATOM 5430 O O . ILE C 1 198 ? 15.917 17.364 0.983 1.00 65.52 198 ILE C O 1
ATOM 5435 N N . GLY C 1 199 ? 14.630 16.669 2.701 1.00 68.75 199 GLY C N 1
ATOM 5436 C CA . GLY C 1 199 ? 14.046 17.975 3.064 1.00 66.98 199 GLY C CA 1
ATOM 5437 C C . GLY C 1 199 ? 15.024 19.031 3.545 1.00 65.09 199 GLY C C 1
ATOM 5438 O O . GLY C 1 199 ? 14.931 20.145 3.048 1.00 66.24 199 GLY C O 1
ATOM 5439 N N . SER C 1 200 ? 15.859 18.734 4.540 1.00 65.65 200 SER C N 1
ATOM 5440 C CA . SER C 1 200 ? 16.808 19.746 5.077 1.00 69.15 200 SER C CA 1
ATOM 5441 C C . SER C 1 200 ? 17.596 20.399 3.934 1.00 72.21 200 SER C C 1
ATOM 5442 O O . SER C 1 200 ? 17.625 21.634 3.866 1.00 74.10 200 SER C O 1
ATOM 5444 N N . MET C 1 201 ? 18.177 19.583 3.053 1.00 73.34 201 MET C N 1
ATOM 5445 C CA . MET C 1 201 ? 18.897 20.081 1.855 1.00 66.72 201 MET C CA 1
ATOM 5446 C C . MET C 1 201 ? 17.904 20.007 0.691 1.00 62.76 201 MET C C 1
ATOM 5447 O O . MET C 1 201 ? 17.597 21.055 0.128 1.00 58.86 201 MET C O 1
ATOM 5452 N N . ARG C 1 207 ? 22.437 23.398 -5.759 1.00 42.20 207 ARG C N 1
ATOM 5453 C CA . ARG C 1 207 ? 23.123 22.231 -6.373 1.00 37.39 207 ARG C CA 1
ATOM 5454 C C . ARG C 1 207 ? 23.699 21.366 -5.248 1.00 34.44 207 ARG C C 1
ATOM 5455 O O . ARG C 1 207 ? 24.180 21.921 -4.242 1.00 34.93 207 ARG C O 1
ATOM 5463 N N . LEU C 1 208 ? 23.693 20.051 -5.437 1.00 28.60 208 LEU C N 1
ATOM 5464 C CA . LEU C 1 208 ? 24.074 19.051 -4.420 1.00 27.75 208 LEU C CA 1
ATOM 5465 C C . LEU C 1 208 ? 25.237 18.236 -4.956 1.00 25.39 208 LEU C C 1
ATOM 5466 O O . LEU C 1 208 ? 25.360 18.089 -6.180 1.00 25.62 208 LEU C O 1
ATOM 5471 N N . GLU C 1 209 ? 26.049 17.717 -4.050 1.00 26.12 209 GLU C N 1
ATOM 5472 C CA . GLU C 1 209 ? 27.127 16.774 -4.426 1.00 27.96 209 GLU C CA 1
ATOM 5473 C C . GLU C 1 209 ? 26.519 15.370 -4.380 1.00 24.90 209 GLU C C 1
ATOM 5474 O O . GLU C 1 209 ? 25.928 15.009 -3.359 1.00 26.31 209 GLU C O 1
ATOM 5480 N N . VAL C 1 210 ? 26.645 14.628 -5.471 1.00 22.06 210 VAL C N 1
ATOM 5481 C CA . VAL C 1 210 ? 26.179 13.223 -5.485 1.00 22.36 210 VAL C CA 1
ATOM 5482 C C . VAL C 1 210 ? 27.410 12.361 -5.701 1.00 22.26 210 VAL C C 1
ATOM 5483 O O . VAL C 1 210 ? 28.127 12.588 -6.717 1.00 24.20 210 VAL C O 1
ATOM 5487 N N . LYS C 1 211 ? 27.649 11.447 -4.770 1.00 20.16 211 LYS C N 1
ATOM 5488 C CA . LYS C 1 211 ? 28.820 10.537 -4.830 1.00 22.50 211 LYS C CA 1
ATOM 5489 C C . LYS C 1 211 ? 28.282 9.146 -5.085 1.00 21.47 211 LYS C C 1
ATOM 5490 O O . LYS C 1 211 ? 27.525 8.658 -4.265 1.00 21.93 211 LYS C O 1
ATOM 5496 N N . ILE C 1 212 ? 28.650 8.585 -6.222 1.00 19.74 212 ILE C N 1
ATOM 5497 C CA . ILE C 1 212 ? 28.280 7.200 -6.603 1.00 21.29 212 ILE C CA 1
ATOM 5498 C C . ILE C 1 212 ? 29.500 6.320 -6.325 1.00 21.98 212 ILE C C 1
ATOM 5499 O O . ILE C 1 212 ? 30.560 6.653 -6.764 1.00 21.34 212 ILE C O 1
ATOM 5504 N N . GLU C 1 213 ? 29.317 5.280 -5.530 1.00 20.48 213 GLU C N 1
ATOM 5505 C CA . GLU C 1 213 ? 30.443 4.384 -5.205 1.00 24.77 213 GLU C CA 1
ATOM 5506 C C . GLU C 1 213 ? 30.197 3.005 -5.819 1.00 29.02 213 GLU C C 1
ATOM 5507 O O . GLU C 1 213 ? 29.218 2.372 -5.492 1.00 26.12 213 GLU C O 1
ATOM 5513 N N . ALA C 1 214 ? 31.093 2.580 -6.701 1.00 27.77 214 ALA C N 1
ATOM 5514 C CA . ALA C 1 214 ? 31.024 1.242 -7.324 1.00 28.24 214 ALA C CA 1
ATOM 5515 C C . ALA C 1 214 ? 32.451 0.714 -7.404 1.00 24.33 214 ALA C C 1
ATOM 5516 O O . ALA C 1 214 ? 33.182 0.956 -6.478 1.00 28.70 214 ALA C O 1
ATOM 5518 N N . LEU C 1 215 ? 32.897 0.154 -8.532 1.00 26.52 215 LEU C N 1
ATOM 5519 C CA . LEU C 1 215 ? 34.338 -0.228 -8.585 1.00 24.29 215 LEU C CA 1
ATOM 5520 C C . LEU C 1 215 ? 35.156 1.063 -8.655 1.00 24.50 215 LEU C C 1
ATOM 5521 O O . LEU C 1 215 ? 36.283 1.028 -8.226 1.00 23.89 215 LEU C O 1
ATOM 5526 N N . SER C 1 216 ? 34.592 2.113 -9.260 1.00 22.64 216 SER C N 1
ATOM 5527 C CA . SER C 1 216 ? 35.175 3.463 -9.184 1.00 19.89 216 SER C CA 1
ATOM 5528 C C . SER C 1 216 ? 34.138 4.414 -8.575 1.00 20.66 216 SER C C 1
ATOM 5529 O O . SER C 1 216 ? 32.987 4.075 -8.530 1.00 20.22 216 SER C O 1
ATOM 5532 N N . ASP C 1 217 ? 34.591 5.573 -8.133 1.00 20.42 217 ASP C N 1
ATOM 5533 C CA . ASP C 1 217 ? 33.673 6.601 -7.584 1.00 22.30 217 ASP C CA 1
ATOM 5534 C C . ASP C 1 217 ? 33.415 7.673 -8.655 1.00 26.94 217 ASP C C 1
ATOM 5535 O O . ASP C 1 217 ? 34.292 8.006 -9.401 1.00 24.12 217 ASP C O 1
ATOM 5540 N N . THR C 1 218 ? 32.190 8.158 -8.720 1.00 27.56 218 THR C N 1
ATOM 5541 C CA . THR C 1 218 ? 31.727 9.170 -9.690 1.00 27.48 218 THR C CA 1
ATOM 5542 C C . THR C 1 218 ? 31.167 10.280 -8.813 1.00 30.02 218 THR C C 1
ATOM 5543 O O . THR C 1 218 ? 30.220 10.002 -8.029 1.00 27.15 218 THR C O 1
ATOM 5547 N N . VAL C 1 219 ? 31.788 11.444 -8.801 1.00 27.89 219 VAL C N 1
ATOM 5548 C CA . VAL C 1 219 ? 31.287 12.576 -7.976 1.00 28.17 219 VAL C CA 1
ATOM 5549 C C . VAL C 1 219 ? 30.741 13.630 -8.924 1.00 28.37 219 VAL C C 1
ATOM 5550 O O . VAL C 1 219 ? 31.472 14.039 -9.830 1.00 28.04 219 VAL C O 1
ATOM 5554 N N . LEU C 1 220 ? 29.460 13.984 -8.775 1.00 23.06 220 LEU C N 1
ATOM 5555 C CA . LEU C 1 220 ? 28.788 14.955 -9.669 1.00 23.21 220 LEU C CA 1
ATOM 5556 C C . LEU C 1 220 ? 28.180 16.048 -8.805 1.00 24.48 220 LEU C C 1
ATOM 5557 O O . LEU C 1 220 ? 27.742 15.755 -7.685 1.00 27.04 220 LEU C O 1
ATOM 5562 N N . GLU C 1 221 ? 28.155 17.273 -9.325 1.00 22.08 221 GLU C N 1
ATOM 5563 C CA . GLU C 1 221 ? 27.459 18.406 -8.696 1.00 22.56 221 GLU C CA 1
ATOM 5564 C C . GLU C 1 221 ? 26.218 18.639 -9.546 1.00 22.06 221 GLU C C 1
ATOM 5565 O O . GLU C 1 221 ? 26.391 18.971 -10.709 1.00 22.78 221 GLU C O 1
ATOM 5571 N N . LEU C 1 222 ? 25.051 18.319 -9.013 1.00 20.37 222 LEU C N 1
ATOM 5572 C CA . LEU C 1 222 ? 23.800 18.288 -9.828 1.00 19.88 222 LEU C CA 1
ATOM 5573 C C . LEU C 1 222 ? 22.787 19.246 -9.248 1.00 17.64 222 LEU C C 1
ATOM 5574 O O . LEU C 1 222 ? 22.636 19.334 -8.035 1.00 19.37 222 LEU C O 1
ATOM 5579 N N . PRO C 1 223 ? 21.957 19.873 -10.104 1.00 17.26 223 PRO C N 1
ATOM 5580 C CA . PRO C 1 223 ? 20.805 20.630 -9.645 1.00 18.16 223 PRO C CA 1
ATOM 5581 C C . PRO C 1 223 ? 19.668 19.687 -9.230 1.00 19.04 223 PRO C C 1
ATOM 5582 O O . PRO C 1 223 ? 19.479 18.716 -9.935 1.00 18.12 223 PRO C O 1
ATOM 5586 N N . PHE C 1 224 ? 18.996 19.980 -8.120 1.00 18.91 224 PHE C N 1
ATOM 5587 C CA . PHE C 1 224 ? 17.749 19.288 -7.704 1.00 19.98 224 PHE C CA 1
ATOM 5588 C C . PHE C 1 224 ? 16.577 19.956 -8.437 1.00 19.90 224 PHE C C 1
ATOM 5589 O O . PHE C 1 224 ? 16.319 21.135 -8.212 1.00 20.35 224 PHE C O 1
ATOM 5597 N N . CYS C 1 225 ? 15.913 19.218 -9.325 1.00 19.58 225 CYS C N 1
ATOM 5598 C CA . CYS C 1 225 ? 14.862 19.706 -10.249 1.00 18.22 225 CYS C CA 1
ATOM 5599 C C . CYS C 1 225 ? 13.563 18.932 -9.998 1.00 18.13 225 CYS C C 1
ATOM 5600 O O . CYS C 1 225 ? 13.603 17.823 -9.443 1.00 18.16 225 CYS C O 1
ATOM 5603 N N . LYS C 1 226 ? 12.449 19.534 -10.353 1.00 17.09 226 LYS C N 1
ATOM 5604 C CA . LYS C 1 226 ? 11.142 18.846 -10.317 1.00 19.85 226 LYS C CA 1
ATOM 5605 C C . LYS C 1 226 ? 10.998 17.911 -11.516 1.00 16.26 226 LYS C C 1
ATOM 5606 O O . LYS C 1 226 ? 10.339 16.861 -11.368 1.00 17.03 226 LYS C O 1
ATOM 5612 N N . THR C 1 227 ? 11.597 18.233 -12.647 1.00 13.88 227 THR C N 1
ATOM 5613 C CA . THR C 1 227 ? 11.416 17.431 -13.865 1.00 12.29 227 THR C CA 1
ATOM 5614 C C . THR C 1 227 ? 12.543 17.648 -14.850 1.00 13.36 227 THR C C 1
ATOM 5615 O O . THR C 1 227 ? 13.367 18.576 -14.666 1.00 13.29 227 THR C O 1
ATOM 5619 N N . PHE C 1 228 ? 12.573 16.847 -15.900 1.00 12.84 228 PHE C N 1
ATOM 5620 C CA . PHE C 1 228 ? 13.700 16.704 -16.842 1.00 13.43 228 PHE C CA 1
ATOM 5621 C C . PHE C 1 228 ? 13.985 18.019 -17.556 1.00 14.56 228 PHE C C 1
ATOM 5622 O O . PHE C 1 228 ? 15.213 18.353 -17.717 1.00 15.22 228 PHE C O 1
ATOM 5630 N N . GLY C 1 229 ? 12.947 18.753 -17.968 1.00 14.70 229 GLY C N 1
ATOM 5631 C CA . GLY C 1 229 ? 13.109 19.928 -18.850 1.00 15.21 229 GLY C CA 1
ATOM 5632 C C . GLY C 1 229 ? 13.709 21.126 -18.119 1.00 16.61 229 GLY C C 1
ATOM 5633 O O . GLY C 1 229 ? 13.827 22.158 -18.769 1.00 17.81 229 GLY C O 1
ATOM 5634 N N . GLU C 1 230 ? 14.008 21.022 -16.817 1.00 16.37 230 GLU C N 1
ATOM 5635 C CA . GLU C 1 230 ? 14.531 22.185 -16.066 1.00 19.25 230 GLU C CA 1
ATOM 5636 C C . GLU C 1 230 ? 16.044 22.361 -16.290 1.00 19.62 230 GLU C C 1
ATOM 5637 O O . GLU C 1 230 ? 16.578 23.347 -15.772 1.00 21.45 230 GLU C O 1
ATOM 5643 N N . VAL C 1 231 ? 16.721 21.435 -16.959 1.00 17.06 231 VAL C N 1
ATOM 5644 C CA . VAL C 1 231 ? 18.127 21.588 -17.403 1.00 18.34 231 VAL C CA 1
ATOM 5645 C C . VAL C 1 231 ? 18.147 21.468 -18.904 1.00 19.59 231 VAL C C 1
ATOM 5646 O O . VAL C 1 231 ? 17.143 21.026 -19.500 1.00 19.55 231 VAL C O 1
ATOM 5650 N N . ASP C 1 232 ? 19.259 21.876 -19.506 1.00 17.89 232 ASP C N 1
ATOM 5651 C CA . ASP C 1 232 ? 19.450 21.769 -20.959 1.00 19.09 232 ASP C CA 1
ATOM 5652 C C . ASP C 1 232 ? 19.436 20.285 -21.383 1.00 17.86 232 ASP C C 1
ATOM 5653 O O . ASP C 1 232 ? 19.793 19.421 -20.591 1.00 18.57 232 ASP C O 1
ATOM 5658 N N . GLU C 1 233 ? 19.065 20.026 -22.622 1.00 19.76 233 GLU C N 1
ATOM 5659 C CA . GLU C 1 233 ? 19.142 18.673 -23.203 1.00 21.29 233 GLU C CA 1
ATOM 5660 C C . GLU C 1 233 ? 20.558 18.104 -23.013 1.00 21.21 233 GLU C C 1
ATOM 5661 O O . GLU C 1 233 ? 21.559 18.804 -23.288 1.00 22.47 233 GLU C O 1
ATOM 5667 N N . GLY C 1 234 ? 20.635 16.875 -22.541 1.00 16.89 234 GLY C N 1
ATOM 5668 C CA . GLY C 1 234 ? 21.901 16.159 -22.339 1.00 18.01 234 GLY C CA 1
ATOM 5669 C C . GLY C 1 234 ? 22.498 16.399 -20.982 1.00 16.62 234 GLY C C 1
ATOM 5670 O O . GLY C 1 234 ? 23.510 15.721 -20.655 1.00 18.96 234 GLY C O 1
ATOM 5671 N N . GLN C 1 235 ? 21.995 17.349 -20.211 1.00 16.32 235 GLN C N 1
ATOM 5672 C CA . GLN C 1 235 ? 22.570 17.697 -18.899 1.00 17.23 235 GLN C CA 1
ATOM 5673 C C . GLN C 1 235 ? 21.958 16.868 -17.788 1.00 18.20 235 GLN C C 1
ATOM 5674 O O . GLN C 1 235 ? 20.796 16.441 -17.873 1.00 16.32 235 GLN C O 1
ATOM 5680 N N . PRO C 1 236 ? 22.724 16.597 -16.721 1.00 15.84 236 PRO C N 1
ATOM 5681 C CA . PRO C 1 236 ? 22.244 15.782 -15.615 1.00 17.06 236 PRO C CA 1
ATOM 5682 C C . PRO C 1 236 ? 21.402 16.541 -14.597 1.00 15.93 236 PRO C C 1
ATOM 5683 O O . PRO C 1 236 ? 21.559 17.768 -14.430 1.00 17.46 236 PRO C O 1
ATOM 5687 N N . LEU C 1 237 ? 20.527 15.804 -13.921 1.00 15.93 237 LEU C N 1
ATOM 5688 C CA . LEU C 1 237 ? 19.651 16.361 -12.873 1.00 16.12 237 LEU C CA 1
ATOM 5689 C C . LEU C 1 237 ? 19.373 15.300 -11.822 1.00 15.43 237 LEU C C 1
ATOM 5690 O O . LEU C 1 237 ? 19.439 14.088 -12.091 1.00 16.22 237 LEU C O 1
ATOM 5695 N N . LEU C 1 238 ? 19.141 15.758 -10.623 1.00 15.35 238 LEU C N 1
ATOM 5696 C CA . LEU C 1 238 ? 18.591 15.002 -9.493 1.00 18.02 238 LEU C CA 1
ATOM 5697 C C . LEU C 1 238 ? 17.109 15.364 -9.449 1.00 17.23 238 LEU C C 1
ATOM 5698 O O . LEU C 1 238 ? 16.802 16.549 -9.639 1.00 17.79 238 LEU C O 1
ATOM 5703 N N . TYR C 1 239 ? 16.249 14.390 -9.199 1.00 15.54 239 TYR C N 1
ATOM 5704 C CA . TYR C 1 239 ? 14.804 14.677 -9.099 1.00 14.95 239 TYR C CA 1
ATOM 5705 C C . TYR C 1 239 ? 14.122 13.605 -8.256 1.00 15.89 239 TYR C C 1
ATOM 5706 O O . TYR C 1 239 ? 14.687 12.584 -8.054 1.00 15.89 239 TYR C O 1
ATOM 5715 N N . LEU C 1 240 ? 12.932 13.930 -7.759 1.00 15.77 240 LEU C N 1
ATOM 5716 C CA . LEU C 1 240 ? 12.096 12.919 -7.086 1.00 16.74 240 LEU C CA 1
ATOM 5717 C C . LEU C 1 240 ? 11.316 12.233 -8.208 1.00 14.72 240 LEU C C 1
ATOM 5718 O O . LEU C 1 240 ? 10.669 12.882 -8.972 1.00 15.19 240 LEU C O 1
ATOM 5723 N N . ASN C 1 241 ? 11.400 10.913 -8.259 1.00 14.85 241 ASN C N 1
ATOM 5724 C CA . ASN C 1 241 ? 10.742 10.150 -9.342 1.00 14.24 241 ASN C CA 1
ATOM 5725 C C . ASN C 1 241 ? 9.245 10.029 -9.039 1.00 13.79 241 ASN C C 1
ATOM 5726 O O . ASN C 1 241 ? 8.775 10.397 -7.971 1.00 14.19 241 ASN C O 1
ATOM 5731 N N . SER C 1 242 ? 8.553 9.284 -9.889 1.00 14.04 242 SER C N 1
ATOM 5732 C CA . SER C 1 242 ? 7.099 9.096 -9.780 1.00 13.61 242 SER C CA 1
ATOM 5733 C C . SER C 1 242 ? 6.769 8.239 -8.563 1.00 14.85 242 SER C C 1
ATOM 5734 O O . SER C 1 242 ? 5.555 8.144 -8.223 1.00 16.29 242 SER C O 1
ATOM 5737 N N . ARG C 1 243 ? 7.729 7.545 -7.953 1.00 14.63 243 ARG C N 1
ATOM 5738 C CA . ARG C 1 243 ? 7.535 6.671 -6.780 1.00 14.72 243 ARG C CA 1
ATOM 5739 C C . ARG C 1 243 ? 8.002 7.374 -5.500 1.00 17.73 243 ARG C C 1
ATOM 5740 O O . ARG C 1 243 ? 8.092 6.725 -4.516 1.00 20.42 243 ARG C O 1
ATOM 5748 N N . GLY C 1 244 ? 8.323 8.660 -5.567 1.00 17.74 244 GLY C N 1
ATOM 5749 C CA . GLY C 1 244 ? 8.699 9.407 -4.353 1.00 17.30 244 GLY C CA 1
ATOM 5750 C C . GLY C 1 244 ? 10.115 9.121 -3.884 1.00 19.32 244 GLY C C 1
ATOM 5751 O O . GLY C 1 244 ? 10.354 9.250 -2.727 1.00 22.60 244 GLY C O 1
ATOM 5752 N N . ARG C 1 245 ? 11.010 8.813 -4.806 1.00 20.91 245 ARG C N 1
ATOM 5753 C CA . ARG C 1 245 ? 12.413 8.541 -4.431 1.00 18.65 245 ARG C CA 1
ATOM 5754 C C . ARG C 1 245 ? 13.370 9.302 -5.324 1.00 18.77 245 ARG C C 1
ATOM 5755 O O . ARG C 1 245 ? 13.038 9.615 -6.409 1.00 15.90 245 ARG C O 1
ATOM 5763 N N . LEU C 1 246 ? 14.537 9.587 -4.770 1.00 17.55 246 LEU C N 1
ATOM 5764 C CA . LEU C 1 246 ? 15.546 10.367 -5.499 1.00 18.80 246 LEU C CA 1
ATOM 5765 C C . LEU C 1 246 ? 16.018 9.545 -6.689 1.00 15.95 246 LEU C C 1
ATOM 5766 O O . LEU C 1 246 ? 16.267 8.391 -6.540 1.00 14.06 246 LEU C O 1
ATOM 5771 N N . ALA C 1 247 ? 16.176 10.231 -7.809 1.00 15.59 247 ALA C N 1
ATOM 5772 C CA . ALA C 1 247 ? 16.597 9.637 -9.086 1.00 14.76 247 ALA C CA 1
ATOM 5773 C C . ALA C 1 247 ? 17.550 10.588 -9.799 1.00 14.06 247 ALA C C 1
ATOM 5774 O O . ALA C 1 247 ? 17.603 11.714 -9.451 1.00 15.64 247 ALA C O 1
ATOM 5776 N N . LEU C 1 248 ? 18.367 10.016 -10.679 1.00 15.26 248 LEU C N 1
ATOM 5777 C CA . LEU C 1 248 ? 19.322 10.735 -11.541 1.00 14.55 248 LEU C CA 1
ATOM 5778 C C . LEU C 1 248 ? 18.938 10.475 -12.983 1.00 13.33 248 LEU C C 1
ATOM 5779 O O . LEU C 1 248 ? 18.618 9.343 -13.364 1.00 13.48 248 LEU C O 1
ATOM 5784 N N . GLY C 1 249 ? 19.063 11.493 -13.814 1.00 13.70 249 GLY C N 1
ATOM 5785 C CA . GLY C 1 249 ? 18.861 11.307 -15.252 1.00 13.13 249 GLY C CA 1
ATOM 5786 C C . GLY C 1 249 ? 19.583 12.360 -16.037 1.00 12.64 249 GLY C C 1
ATOM 5787 O O . GLY C 1 249 ? 20.083 13.356 -15.422 1.00 13.81 249 GLY C O 1
ATOM 5788 N N . LEU C 1 250 ? 19.627 12.174 -17.334 1.00 13.18 250 LEU C N 1
ATOM 5789 C CA . LEU C 1 250 ? 20.056 13.234 -18.265 1.00 13.49 250 LEU C CA 1
ATOM 5790 C C . LEU C 1 250 ? 18.802 13.664 -18.997 1.00 13.47 250 LEU C C 1
ATOM 5791 O O . LEU C 1 250 ? 18.063 12.797 -19.479 1.00 12.54 250 LEU C O 1
ATOM 5796 N N . ASN C 1 251 ? 18.619 14.957 -19.178 1.00 14.00 251 ASN C N 1
ATOM 5797 C CA . ASN C 1 251 ? 17.437 15.442 -19.931 1.00 14.36 251 ASN C CA 1
ATOM 5798 C C . ASN C 1 251 ? 17.485 14.947 -21.364 1.00 13.50 251 ASN C C 1
ATOM 5799 O O . ASN C 1 251 ? 18.381 15.372 -22.138 1.00 15.18 251 ASN C O 1
ATOM 5804 N N . GLN C 1 252 ? 16.542 14.078 -21.771 1.00 12.20 252 GLN C N 1
ATOM 5805 C CA . GLN C 1 252 ? 16.461 13.507 -23.133 1.00 13.52 252 GLN C CA 1
ATOM 5806 C C . GLN C 1 252 ? 17.775 12.809 -23.510 1.00 13.57 252 GLN C C 1
ATOM 5807 O O . GLN C 1 252 ? 18.095 12.730 -24.662 1.00 14.29 252 GLN C O 1
ATOM 5813 N N . SER C 1 253 ? 18.408 12.157 -22.567 1.00 12.98 253 SER C N 1
ATOM 5814 C CA . SER C 1 253 ? 19.508 11.228 -22.882 1.00 13.75 253 SER C CA 1
ATOM 5815 C C . SER C 1 253 ? 19.520 10.131 -21.836 1.00 14.87 253 SER C C 1
ATOM 5816 O O . SER C 1 253 ? 18.604 10.047 -21.034 1.00 14.72 253 SER C O 1
ATOM 5819 N N . ASN C 1 254 ? 20.548 9.281 -21.909 1.00 15.08 254 ASN C N 1
ATOM 5820 C CA . ASN C 1 254 ? 20.611 8.040 -21.097 1.00 14.32 254 ASN C CA 1
ATOM 5821 C C . ASN C 1 254 ? 21.719 8.172 -20.046 1.00 14.79 254 ASN C C 1
ATOM 5822 O O . ASN C 1 254 ? 22.928 8.109 -20.413 1.00 14.78 254 ASN C O 1
ATOM 5827 N N . PHE C 1 255 ? 21.356 8.341 -18.789 1.00 12.93 255 PHE C N 1
ATOM 5828 C CA . PHE C 1 255 ? 22.356 8.583 -17.726 1.00 14.13 255 PHE C CA 1
ATOM 5829 C C . PHE C 1 255 ? 23.312 7.385 -17.612 1.00 15.84 255 PHE C C 1
ATOM 5830 O O . PHE C 1 255 ? 24.557 7.618 -17.559 1.00 16.29 255 PHE C O 1
ATOM 5838 N N . ILE C 1 256 ? 22.804 6.159 -17.542 1.00 14.63 256 ILE C N 1
ATOM 5839 C CA . ILE C 1 256 ? 23.712 5.004 -17.268 1.00 16.97 256 ILE C CA 1
ATOM 5840 C C . ILE C 1 256 ? 24.606 4.683 -18.467 1.00 18.79 256 ILE C C 1
ATOM 5841 O O . ILE C 1 256 ? 25.667 4.040 -18.245 1.00 18.76 256 ILE C O 1
ATOM 5846 N N . GLU C 1 257 ? 24.284 5.155 -19.664 1.00 17.50 257 GLU C N 1
ATOM 5847 C CA . GLU C 1 257 ? 25.173 4.993 -20.833 1.00 20.57 257 GLU C CA 1
ATOM 5848 C C . GLU C 1 257 ? 26.367 5.944 -20.686 1.00 21.72 257 GLU C C 1
ATOM 5849 O O . GLU C 1 257 ? 27.421 5.692 -21.339 1.00 24.47 257 GLU C O 1
ATOM 5855 N N . LYS C 1 258 ? 26.222 7.022 -19.935 1.00 18.04 258 LYS C N 1
ATOM 5856 C CA . LYS C 1 258 ? 27.323 7.993 -19.745 1.00 19.41 258 LYS C CA 1
ATOM 5857 C C . LYS C 1 258 ? 28.098 7.578 -18.498 1.00 21.02 258 LYS C C 1
ATOM 5858 O O . LYS C 1 258 ? 29.366 7.515 -18.575 1.00 22.89 258 LYS C O 1
ATOM 5864 N N . TRP C 1 259 ? 27.403 7.355 -17.402 1.00 18.09 259 TRP C N 1
ATOM 5865 C CA . TRP C 1 259 ? 27.916 6.974 -16.071 1.00 19.94 259 TRP C CA 1
ATOM 5866 C C . TRP C 1 259 ? 27.287 5.668 -15.625 1.00 20.81 259 TRP C C 1
ATOM 5867 O O . TRP C 1 259 ? 26.251 5.638 -14.933 1.00 19.78 259 TRP C O 1
ATOM 5878 N N . PRO C 1 260 ? 27.914 4.526 -15.973 1.00 20.68 260 PRO C N 1
ATOM 5879 C CA . PRO C 1 260 ? 27.374 3.231 -15.613 1.00 20.72 260 PRO C CA 1
ATOM 5880 C C . PRO C 1 260 ? 27.249 3.122 -14.100 1.00 21.50 260 PRO C C 1
ATOM 5881 O O . PRO C 1 260 ? 28.116 3.542 -13.347 1.00 22.66 260 PRO C O 1
ATOM 5885 N N . VAL C 1 261 ? 26.118 2.589 -13.700 1.00 20.02 261 VAL C N 1
ATOM 5886 C CA . VAL C 1 261 ? 25.723 2.390 -12.300 1.00 22.58 261 VAL C CA 1
ATOM 5887 C C . VAL C 1 261 ? 24.812 1.170 -12.335 1.00 25.45 261 VAL C C 1
ATOM 5888 O O . VAL C 1 261 ? 24.047 1.081 -13.326 1.00 24.46 261 VAL C O 1
ATOM 5892 N N . VAL C 1 262 ? 24.904 0.285 -11.360 1.00 20.78 262 VAL C N 1
ATOM 5893 C CA . VAL C 1 262 ? 24.021 -0.906 -11.297 1.00 22.52 262 VAL C CA 1
ATOM 5894 C C . VAL C 1 262 ? 23.352 -0.946 -9.941 1.00 21.69 262 VAL C C 1
ATOM 5895 O O . VAL C 1 262 ? 23.785 -0.312 -8.970 1.00 20.23 262 VAL C O 1
ATOM 5899 N N . PRO C 1 263 ? 22.236 -1.695 -9.818 1.00 21.21 263 PRO C N 1
ATOM 5900 C CA . PRO C 1 263 ? 21.598 -1.868 -8.528 1.00 18.92 263 PRO C CA 1
ATOM 5901 C C . PRO C 1 263 ? 22.578 -2.366 -7.480 1.00 20.36 263 PRO C C 1
ATOM 5902 O O . PRO C 1 263 ? 23.393 -3.235 -7.813 1.00 22.96 263 PRO C O 1
ATOM 5906 N N . GLY C 1 264 ? 22.477 -1.815 -6.272 1.00 18.59 264 GLY C N 1
ATOM 5907 C CA . GLY C 1 264 ? 23.368 -2.123 -5.141 1.00 21.50 264 GLY C CA 1
ATOM 5908 C C . GLY C 1 264 ? 24.511 -1.129 -5.022 1.00 21.95 264 GLY C C 1
ATOM 5909 O O . GLY C 1 264 ? 25.135 -1.093 -3.961 1.00 24.66 264 GLY C O 1
ATOM 5910 N N . ASP C 1 265 ? 24.739 -0.294 -6.026 1.00 20.28 265 ASP C N 1
ATOM 5911 C CA . ASP C 1 265 ? 25.798 0.737 -5.873 1.00 18.60 265 ASP C CA 1
ATOM 5912 C C . ASP C 1 265 ? 25.345 1.789 -4.843 1.00 19.28 265 ASP C C 1
ATOM 5913 O O . ASP C 1 265 ? 24.230 2.151 -4.840 1.00 17.14 265 ASP C O 1
ATOM 5918 N N . SER C 1 266 ? 26.260 2.243 -3.988 1.00 22.19 266 SER C N 1
ATOM 5919 C CA . SER C 1 266 ? 26.013 3.286 -2.980 1.00 21.34 266 SER C CA 1
ATOM 5920 C C . SER C 1 266 ? 25.880 4.650 -3.640 1.00 19.93 266 SER C C 1
ATOM 5921 O O . SER C 1 266 ? 26.590 4.917 -4.592 1.00 20.86 266 SER C O 1
ATOM 5924 N N . ILE C 1 267 ? 24.984 5.470 -3.119 1.00 18.25 267 ILE C N 1
ATOM 5925 C CA . ILE C 1 267 ? 24.721 6.864 -3.556 1.00 21.89 267 ILE C CA 1
ATOM 5926 C C . ILE C 1 267 ? 24.656 7.704 -2.291 1.00 23.80 267 ILE C C 1
ATOM 5927 O O . ILE C 1 267 ? 23.777 7.455 -1.450 1.00 24.72 267 ILE C O 1
ATOM 5932 N N . THR C 1 268 ? 25.505 8.715 -2.183 1.00 21.61 268 THR C N 1
ATOM 5933 C CA . THR C 1 268 ? 25.386 9.746 -1.125 1.00 21.70 268 THR C CA 1
ATOM 5934 C C . THR C 1 268 ? 25.060 11.084 -1.776 1.00 22.90 268 THR C C 1
ATOM 5935 O O . THR C 1 268 ? 25.654 11.425 -2.828 1.00 20.90 268 THR C O 1
ATOM 5939 N N . VAL C 1 269 ? 24.153 11.812 -1.153 1.00 22.89 269 VAL C N 1
ATOM 5940 C CA . VAL C 1 269 ? 23.743 13.175 -1.540 1.00 24.61 269 VAL C CA 1
ATOM 5941 C C . VAL C 1 269 ? 24.061 14.076 -0.362 1.00 25.39 269 VAL C C 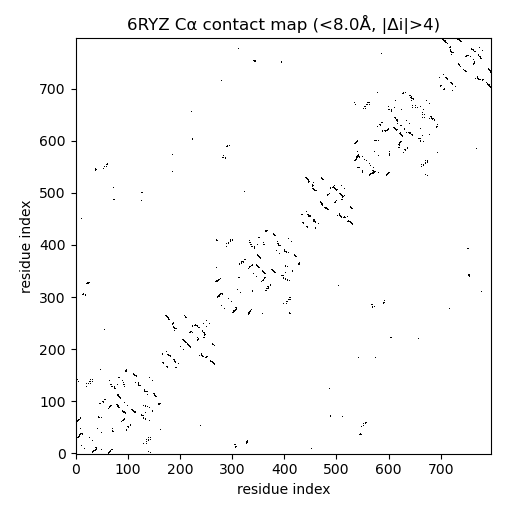1
ATOM 5942 O O . VAL C 1 269 ? 23.618 13.778 0.765 1.00 30.05 269 VAL C O 1
ATOM 5946 N N . SER C 1 270 ? 24.822 15.125 -0.621 1.00 28.34 270 SER C N 1
ATOM 5947 C CA . SER C 1 270 ? 25.266 16.087 0.416 1.00 30.78 270 SER C CA 1
ATOM 5948 C C . SER C 1 270 ? 25.226 17.500 -0.158 1.00 31.98 270 SER C C 1
ATOM 5949 O O . SER C 1 270 ? 25.304 17.668 -1.372 1.00 27.75 270 SER C O 1
ATOM 5952 N N . PRO C 1 271 ? 25.121 18.550 0.692 1.00 37.93 271 PRO C N 1
ATOM 5953 C CA . PRO C 1 271 ? 25.268 19.938 0.231 1.00 40.83 271 PRO C CA 1
ATOM 5954 C C . PRO C 1 271 ? 26.617 20.211 -0.476 1.00 42.07 271 PRO C C 1
ATOM 5955 O O . PRO C 1 271 ? 27.556 19.478 -0.225 1.00 43.37 271 PRO C O 1
ATOM 5959 N N . ARG C 1 272 ? 26.659 21.191 -1.397 1.00 44.93 272 ARG C N 1
ATOM 5960 C CA . ARG C 1 272 ? 27.796 21.483 -2.337 1.00 48.67 272 ARG C CA 1
ATOM 5961 C C . ARG C 1 272 ? 29.103 21.696 -1.554 1.00 48.59 272 ARG C C 1
ATOM 5962 O O . ARG C 1 272 ? 29.061 22.210 -0.431 1.00 46.32 272 ARG C O 1
#

Solvent-accessible surface area: 29739 Å² total; per-residue (Å²): 174,21,50,4,0,0,0,0,0,8,17,10,48,62,21,0,12,8,0,2,0,16,0,11,0,9,40,44,4,78,86,8,49,21,8,31,0,4,4,58,4,36,59,50,55,19,96,23,0,0,21,15,0,21,35,0,2,140,12,1,17,50,55,0,0,0,0,0,6,0,13,12,47,5,7,47,88,35,72,3,1,0,0,73,2,119,79,26,0,6,0,0,0,1,21,18,2,0,3,1,11,0,1,90,59,10,60,18,72,44,0,14,33,3,75,26,81,121,4,29,46,100,124,38,25,35,20,19,39,1,20,2,12,0,0,0,0,0,0,39,5,6,61,52,43,106,9,70,56,0,17,69,160,13,87,67,187,90,7,73,104,34,109,83,76,65,16,62,120,69,116,63,6,0,122,6,70,1,26,22,10,22,154,39,30,0,6,0,20,1,3,0,28,66,132,15,0,44,83,26,40,125,154,36,82,169,7,73,0,116,7,55,107,86,85,24,149,2,42,27,10,146,0,33,39,96,28,108,113,33,91,27,0,0,3,43,6,27,36,28,87,0,0,0,0,8,6,65,45,33,0,48,142,127,47,99,6,91,74,46,27,28,0,27,0,29,103,225,76,10,62,3,0,0,0,0,0,8,15,12,47,60,20,0,12,8,0,2,0,15,0,13,0,9,41,42,4,82,99,9,52,20,9,32,0,4,4,58,4,36,58,52,54,19,98,18,0,0,22,12,0,21,44,0,2,141,13,0,17,48,42,0,0,0,0,0,6,0,12,13,45,6,19,47,90,35,70,2,1,0,0,73,3,119,82,25,0,6,0,0,0,1,22,18,2,0,2,1,12,0,1,90,58,10,59,19,80,37,0,7,34,3,77,25,82,120,4,28,46,100,122,39,24,46,18,19,42,1,19,2,12,0,0,0,0,0,0,40,7,19,56,65,42,105,5,65,55,0,16,66,157,14,82,68,187,92,6,73,105,35,105,76,52,93,16,62,76,76,114,56,10,7,117,7,54,1,28,25,19,23,161,37,30,0,6,0,20,1,2,0,29,69,138,33,12,59,108,73,183,16,75,0,34,6,35,88,147,46,98,25,119,2,25,94,10,100,0,33,40,94,24,112,125,28,91,24,0,0,3,44,6,29,51,29,77,0,0,0,0,8,7,64,46,35,0,47,142,126,44,101,6,91,78,48,25,28,0,27,0,17,116,167,32,58,5,0,0,0,0,0,8,16,10,46,60,21,0,12,8,0,2,0,16,0,11,0,9,39,44,4,83,97,10,50,21,8,32,0,3,3,58,4,37,59,52,54,19,93,18,0,0,21,9,0,21,44,0,2,142,13,1,17,49,47,0,0,0,0,0,6,0,13,13,45,5,20,48,88,36,73,3,1,0,0,86,2,118,80,26,0,11,0,0,0,1,22,18,2,0,3,2,11,0,1,90,60,10,59,18,75,42,3,4,35,4,76,26,82,117,4,30,46,100,122,40,24,45,19,19,43,1,18,2,12,0,0,0,0,0,0,40,4,7,61,54,42,107,18,67,52,0,16,67,194,26,89,54,94,116,7,71,108,36,110,74,52,97,15,59,74,63,115,58,9,8,93,7,51,1,21,24,19,23,160,39,32,1,5,0,21,2,3,0,32,69,142,43,15,59,116,71,170,16,70,0,74,2,44,52,194,80,85,29,88,25,100,2,25,91,9,148,0,32,40,95,24,113,130,28,88,23,0,0,3,46,6,28,46,32,63,0,0,0,0,7,7,66,45,34,0,48,143,120,48,105,6,91,76,48,18,26,0,17,0,21,82,97

Radius of gyration: 27.2 Å; Cα contacts (8 Å, |Δi|>4): 2133; chains: 3; bounding box: 57×77×75 Å

=== Feature glossary ===
Feature key, reading from the visual/contextual features back to the raw sequence:

Rendered structure images. Structure images are PyMOL renders from six orthogonal camera directions. Cartoon representation draws helices as coils and strands as arrows; sticks shows the backbone as bonds; surface shows the solvent-excluded envelope. Rainbow coloring maps sequence position to hue (blue→red, N→C); chain coloring assigns a distinct color per polypeptide.

Contact-map, Ramachandran, and PAE plots. Three diagnostic plots accompany the record. The Cα contact map visualizes the tertiary structure as a 2D adjacency matrix (8 Å cutoff, sequence-local contacts suppressed). The Ramachandran plot shows the distribution of backbone (φ, ψ) torsions, with points in the α and β basins reflecting secondary structure content. The PAE plot shows AlphaFold's inter-residue confidence as a color matrix.

InterPro / GO / CATH / organism. The annotation block draws on four external resources. InterPro: which protein families and domains the sequence belongs to. GO: standardized terms for what the protein does, what process it participates in, and where in the cell it acts. CATH: which structural fold it has in the CATH hierarchy. Organism: the species of origin.

Nearest PDB structures. Structural nearest neighbors (via Foldseek easy-search vs the PDB). Reported per hit: target PDB id, E-value, and alignment TM-score. A TM-score above ~0.5 is the conventional threshold for 'same fold'.

Predicted aligned error. Predicted aligned error is AlphaFold's pairwise confidence. Unlike pLDDT (per-residue), PAE is per-residue-pair and captures whether two parts of the structure are correctly placed relative to each other. Units are ångströms of expected positional error.

Solvent-accessible surface area. SASA measures how much of the protein is reachable by solvent. It is computed by rolling a water-sized probe over the atomic surface and summing the exposed area (Å²). Per-residue SASA distinguishes core (buried, low SASA) from surface (exposed, high SASA) residues; total SASA is a whole-molecule size measure.

B-factor. Crystallographic B-factors measure how much each atom's electron density is smeared out, in Å². They rise in mobile loops and surface residues and fall in the buried interior. In AlphaFold models this column is repurposed to hold pLDDT instead.

pLDDT. For AlphaFold models, the B-factor field carries pLDDT — the model's own estimate of local accuracy on a 0–100 scale. Regions with pLDDT<50 should be treated as essentially unmodeled; they often correspond to intrinsically disordered segments.

Backbone torsions (φ/ψ). φ (phi) and ψ (psi) are the two rotatable backbone 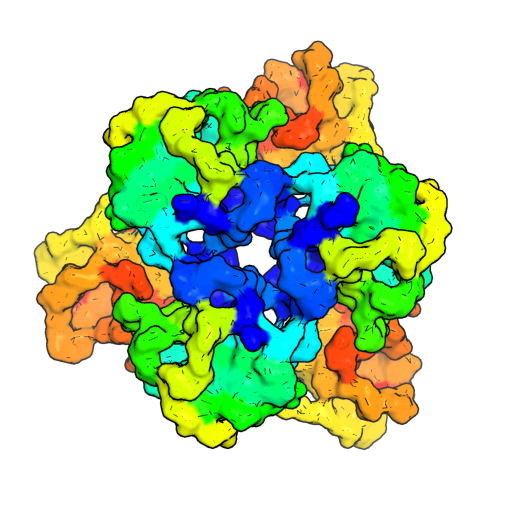dihedrals per residue: φ is the C(i-1)–N–Cα–C torsion, ψ is the N–Cα–C–N(i+1) torsion, both in degrees on (−180°, 180°]. α-helical residues cluster near (−60°, −45°); β-strand residues near (−120°, +130°). A Ramachandran plot is simply a scatter of (φ, ψ) for every residue.

Radius of gyration, Cα contacts, bounding box. Radius of gyration (Rg) is the root-mean-square distance of Cα atoms from their centroid — a single number for overall size and compactness. A globular domain of N residues has Rg ≈ 2.2·N^0.38 Å; an extended or disordered chain has a much larger Rg. The Cα contact count is the number of residue pairs whose Cα atoms are within 8 Å and are more than four positions apart in sequence — a standard proxy for tertiary packing density. The bounding box is the smallest axis-aligned box enclosing all Cα atoms.

Secondary structure (3-state, P-SEA). Three-state secondary structure (P-SEA) collapses the eight DSSP classes into helix (a), strand (b), and coil (c). P-SEA assigns these from Cα geometry alone — distances and angles — without requiring backbone oxygens, so it works on any Cα trace.

Secondary structure (8-state, DSSP). Secondary structure is the local, repeating backbone conformation. DSSP classifies it into eight states by reading the hydrogen-bond network: three helix types (H, G, I), two β types (E, B), two non-regular types (T, S), and unstructured coil (-).

Foldseek 3Di. The Foldseek 3Di string encodes local tertiary geometry as a 20-letter alphabet — one character per residue — derived from the relative positions of nearby Cα atoms. Unlike the amino-acid sequence, 3Di is a direct function of the 3D structure, so two proteins with the same fold have similar 3Di strings even at low sequence identity.

mmCIF coordinates. Structure coordinates are given as an mmCIF _atom_site loop: one row per atom with element, residue name, chain id, sequence number, and x/y/z position in Å. Only the four main-chain atoms per residue are included here; side chains are omitted to keep the record compact.

Sequence. This is the polypeptide sequence — one letter per residue, N-terminus first. Length ranges from a few dozen residues for small domains to over a thousand for large multi-domain proteins.